Protein AF-A0A5C4T1J4-F1 (afdb_monomer)

Foldseek 3Di:
DVVVVVVVVVVVVVVVVVVVVVVVVPDPPPPPPPPDDQAAEFEEECPADLPFPRDPVHHHHAPQSLLADGEFQYEYEYEFDEHAAAAHERDYEYDPVGAYEYEYPAAQRYEDEYEPQQQAERYEQALYERYEYYRHEYEYPAAHQDQRREDEEAENYEHYEYERYEFEDYAHEDEEYFAYEAYEYEHYEFEHYNAEYYYYFNYEQYEYYNYEYEHHQEYEYYFQAYWNAEAELYEYEYEPAAHAEYYEAYAADDLVRHPDSQAFTYEQHEYAQYEHEYNAAASHQEYYEHELYELYEYEQAEYYRHQEDYEFAWYYDPPPPRTRGYYAYEYALYEHENHVEAPYYYPDDHPDYDYEHYEYENHPPDDDHPLYHYDDQCAVDSQQAGAGECPGPQHLSTDDDWGAIPVRHTDVNQAASVRDGQDHSGGRHRDSDHDFDFDAWQDKDQCVVAPPFKDWPDAAFGWDAPDVVHGIWTWRPPQALPGFKTKIFGGDLAAFWKKKKKKKAFAWFRDQQKWKWKWFSDDDPQFTWIWIDRQSQQKTFTWTGHRNDIGTFDIDGHHDDHGDMWMWMWGRAQQWTFIAISNHTDDIGGHHRRGGGGIMMMTHNGTMTMGIIIMTHGPRPPPSDDDDDDDDAAEEFEEECPADLPFPRHPVHHHHALLSCQDPFEWRYEYEYEFDEREDADANEHPYAYDPSTAYEYEYPAAARYEYEYEPDLAEHYEAEDAYLYEYYRYEYYYPDEHDDQRFEHAEQEYANENYHYERYEFERYAHEDEEAACYEAYEYYQYEFEHYNAEDEEAFQYEPYEHENYEFEHHAAEDYEQFQQYENYEYALYEYEYDPYAHNHAYYEQYDFDALVRHPHSDLAGFGHEQYEHELYEYEWDADPLATSGAEYYEYELYENYEYAQYEHEQHQEYYEYEFDDDPDPPDGYPHTRAQEQYYYALYEFENHSHYPHDYDYDDGHHNYYYAHYEYEHHPYYDDDDHPLYHDDDQCFPDVPVPRRAGDPPGPQALSTQDDQWRAGPVRDTDGPQAASVRDGCPHGHGRHRDHHPPD

Sequence (1049 aa):
MKEFRNRIFQAGCVLLFAFVVVMLASMTIADTREVYAAGNTYYVAPAGNDANPGTETAPWKTLKKAAATLQAGDTAIFEDGVYVSTQTRFTNNGAEHAPITIKARNKQKAKLLFSNLNTTSKIVLTNKQYISIFDFEITQEVSGTTSGDVFIDMSDCSHCIVSGNSIHGAGGKAVQALKGERIEVVGNEIYDFVNFGVVLANIDRPVIADNEIREVSAAILVPAGTRSAQISNNRIRAIDKLMRNGIILGGSYPPSVAYDTYGYQAYYAVAWNNTLVAEQPGLIDTAFAFIGSVDSAVYHNIVVDAKYGVSYSNGGGATTGWAPVPTSSTFANNIFSGCTGNAIHTVNPPIDSAHDYNLYYNCANAPVESNGIYGDPLLTDPYHDWYLREDSPAAGAGTALNVTGFYGETLDVDLDANGNVRTAPVHMGIYANTVPKVGEILFTEQFESGGGAWTVQTGTMGIVEETPGGNRVFTDPNASSSSGISRSYAGSMGWVSYRMDTRVKFVQSYNPSGWLSLYARYTDVNNYYLLEIRPEKGYIGLKKKVAGVVTPLEEKEWHPSIGEWTDVRLVINGTAIQVYLNGKLELAGSDGQLQNGGIAAALYQSDIQIDDISVAKIDAPAGAGEPDPGTVPGETYYVSPRGSDMNPGTEDKPWKTMAKAARLAQRGNTVIFEDGDYIEFSPAVFKQGGTADERIVFKARNKHKAVIQFRNLPSPKVILTGTPYITLQDFEMTQDQRGTNTSDIFIQVREGANHVHVIGNKIHNAFEEGVKGYLVSDYLVDGNLIYDMGHEGIDFVNVQSSTIRNNEIYDVGRVGLLAKGGSSDIEVYNNYVHNHNVNMAEGAIYMGGSTGHDSARDPSVNGYEAWNMVVYNNVVVAETRNGIPSINNGIGFVGSKDSAAYNNIVIGTRNGIFLYSPRSTLPQVGWDWDPDNLNPVFMNNIIMNTTDKAVIAAGTKQPVNLVHDYNLYYNNTSLPAGQELNGVYADPDFSDLAEGNWHLEAGSPAIGAGKAIPEFVLMDGQSIDISSDYDGNSRGNVWDMGIYKSGTH

Solvent-accessible surface area (backbone atoms only — not comparable to full-atom values): 49108 Å² total; per-residue (Å²): 110,74,71,60,54,52,54,54,52,54,52,50,51,52,53,52,51,52,52,50,52,52,52,59,74,64,57,76,78,74,82,72,71,80,78,74,70,85,41,55,78,32,25,30,25,68,87,35,38,70,88,41,93,15,40,85,94,40,16,18,34,47,71,56,53,50,35,60,62,52,46,48,27,16,35,39,38,27,43,66,44,67,36,86,37,67,74,29,56,53,69,57,47,27,39,101,91,22,38,26,36,41,31,30,69,46,78,43,42,17,30,41,36,34,60,96,51,38,60,36,53,35,40,34,37,61,72,31,30,19,40,36,45,33,16,27,21,39,38,40,82,59,58,21,84,32,82,44,14,23,45,35,31,29,36,42,20,30,48,31,38,41,29,48,24,38,37,38,43,37,19,8,29,46,36,37,33,35,46,32,33,42,39,35,44,34,45,26,41,36,35,48,21,64,37,29,33,38,37,42,26,15,23,40,45,28,38,42,28,49,25,41,35,33,44,26,25,26,38,37,36,31,15,25,37,12,26,26,32,41,36,31,39,29,42,37,42,15,70,86,45,67,13,57,32,39,41,32,43,6,34,65,54,69,56,95,53,26,76,46,75,83,51,43,14,12,32,23,29,38,38,30,28,28,38,38,34,17,78,40,77,34,24,20,42,22,36,32,33,39,15,3,17,32,57,23,36,42,32,20,22,35,37,25,13,17,16,16,43,33,33,30,29,55,10,44,49,97,86,73,87,49,59,33,56,19,27,56,33,36,38,32,14,26,33,39,33,44,19,70,36,26,33,58,36,69,82,35,76,50,82,42,70,50,66,41,24,32,34,40,18,70,33,41,72,57,81,92,38,94,54,41,41,82,47,69,53,49,44,72,33,77,87,47,21,69,44,31,22,59,83,15,74,39,51,46,48,23,67,92,70,88,49,61,32,74,85,69,46,79,51,77,74,44,40,24,61,86,69,44,74,54,54,88,62,22,34,34,23,31,43,58,59,62,41,64,42,74,58,60,76,74,45,75,46,59,52,77,84,62,67,84,71,55,46,76,76,38,72,60,56,40,78,45,61,79,40,95,94,53,62,36,28,40,28,38,88,71,50,29,71,82,42,65,62,19,25,32,36,33,77,54,56,78,41,55,40,32,34,39,38,31,37,38,28,42,67,46,68,53,39,69,86,14,30,44,34,47,30,41,31,27,71,55,101,29,33,27,36,32,43,39,37,23,59,77,66,27,28,38,32,37,29,38,26,55,90,64,48,77,45,80,60,36,74,50,81,42,69,72,63,72,73,39,80,42,43,40,34,41,41,34,51,75,39,39,38,36,34,23,52,58,49,42,81,73,42,61,35,76,54,73,88,69,66,36,11,14,37,32,44,34,35,27,17,22,40,43,38,36,36,54,37,36,30,26,32,37,54,62,66,94,80,72,71,83,89,74,100,63,93,75,77,37,59,74,33,24,30,25,63,86,38,37,77,87,41,91,18,41,81,95,39,15,17,32,48,65,38,57,46,34,55,65,52,48,55,20,18,34,38,36,26,41,71,42,67,31,82,34,74,62,52,22,45,38,78,60,40,23,39,96,93,26,38,25,35,39,30,27,71,44,76,53,37,19,32,41,34,38,39,95,55,62,45,54,39,32,42,38,52,45,62,25,20,34,34,46,30,17,29,21,40,38,44,82,65,61,38,92,49,87,45,13,26,42,38,39,31,29,59,54,26,24,44,31,35,42,33,44,28,35,36,38,47,33,25,20,25,46,35,38,38,32,47,27,35,40,40,38,41,34,47,26,41,33,34,47,19,51,27,23,32,33,42,28,32,22,29,32,56,26,37,41,27,48,27,39,32,32,29,22,28,29,29,38,32,36,31,12,16,28,11,27,39,32,43,36,30,47,28,39,34,38,22,80,87,29,56,15,70,51,25,39,40,28,43,11,51,88,55,44,52,91,55,22,68,43,64,52,98,80,30,35,20,10,36,41,33,41,38,30,32,27,38,34,42,22,42,66,57,95,88,42,40,16,23,33,23,28,44,32,40,20,7,17,27,62,24,38,39,34,20,24,37,28,35,25,14,27,20,23,35,34,38,32,16,52,72,55,95,50,90,92,58,65,48,99,62,69,25,58,27,33,43,38,36,40,31,14,26,33,35,28,45,11,70,49,24,37,45,45,81,40,68,85,50,76,66,40,73,65,42,68,40,23,31,35,41,26,78,38,66,28,72,51,90,68,81,43,92,56,41,43,79,50,66,55,45,48,69,34,68,89,82,69,37,73,46,55,37,96,84,25,70,32,63,65,50,16,69,70,59,57,58,49,73,36,94,89,64,52,72,44,82,57,38,52,30,65,86,65,47,75,40,73,85,58,17,33,36,22,33,44,58,72,91,76,126

Mean predicted aligned error: 18.18 Å

InterPro domains:
  IPR006626 Parallel beta-helix repeat [SM00710] (157-179)
  IPR006626 Parallel beta-helix repeat [SM00710] (180-202)
  IPR006626 Parallel beta-helix repeat [SM00710] (203-224)
  IPR006626 Parallel beta-helix repeat [SM00710] (226-251)
  IPR006626 Parallel beta-helix repeat [SM00710] (293-314)
  IPR006626 Parallel beta-helix repeat [SM00710] (326-348)
  IPR006626 Parallel beta-helix repeat [SM00710] (776-798)
  IPR006626 Parallel beta-helix repeat [SM00710] (799-821)
  IPR006626 Parallel beta-helix repeat [SM00710] (823-849)
  IPR006626 Parallel beta-helix repeat [SM00710] (866-895)
  IPR006626 Parallel beta-helix repeat [SM00710] (896-917)
  IPR006626 Parallel beta-helix repeat [SM00710] (933-955)
  IPR011050 Pectin lyase fold/virulence factor [SSF51126] (36-412)
  IPR011050 Pectin lyase fold/virulence factor [SSF51126] (630-1045)
  IPR012334 Pectin lyase fold [G3DSA:2.160.20.10] (28-416)
  IPR012334 Pectin lyase fold [G3DSA:2.160.20.10] (629-1046)
  IPR052052 Polysaccharide Lyase 9 [PTHR40088] (633-770)
  IPR053868 Pel9A-like, right handed beta-helix region [PF22842] (42-180)
  IPR053868 Pel9A-like, right handed beta-helix region [PF22842] (637-771)

Nearest PDB structures (foldseek):
  4b1m-assembly3_C  TM=8.504E-01  e=6.890E-09  Bacillus subtilis
  3zr5-assembly1_A  TM=6.793E-01  e=6.029E-09  Mus musculus
  3vv1-assembly1_B  TM=8.022E-01  e=4.035E-05  Caenorhabditis elegans
  8axs-assembly1_A  TM=6.792E-01  e=1.533E-04  Akkermansia muciniphila
  8jaz-assembly2_B  TM=4.774E-01  e=4.079E-04  Azotobacter chroococcum NCIMB 8003

pLDDT: mean 87.82, std 14.26, range [26.62, 98.81]

Radius of gyration: 35.23 Å; Cα contacts (8 Å, |Δi|>4): 3399; chains: 1; bounding box: 98×83×82 Å

Structure (mmCIF, N/CA/C/O backbone):
data_AF-A0A5C4T1J4-F1
#
_entry.id   AF-A0A5C4T1J4-F1
#
loop_
_atom_site.group_PDB
_atom_site.id
_atom_site.type_symbol
_atom_site.label_atom_id
_atom_site.label_alt_id
_atom_site.label_comp_id
_atom_site.label_asym_id
_atom_site.label_entity_id
_atom_site.label_seq_id
_atom_site.pdbx_PDB_ins_code
_atom_site.Cartn_x
_atom_site.Cartn_y
_atom_site.Cartn_z
_atom_site.occupancy
_atom_site.B_iso_or_equiv
_atom_site.auth_seq_id
_atom_site.auth_comp_id
_atom_site.auth_asym_id
_atom_site.auth_atom_id
_atom_site.pdbx_PDB_model_num
ATOM 1 N N . MET A 1 1 ? 35.969 -42.753 43.022 1.00 46.41 1 MET A N 1
ATOM 2 C CA . MET A 1 1 ? 36.178 -41.786 41.911 1.00 46.41 1 MET A CA 1
ATOM 3 C C . MET A 1 1 ? 34.881 -41.284 41.267 1.00 46.41 1 MET A C 1
ATOM 5 O O . MET A 1 1 ? 34.780 -40.081 41.071 1.00 46.41 1 MET A O 1
ATOM 9 N N . LYS A 1 2 ? 33.867 -42.125 40.989 1.00 37.28 2 LYS A N 1
ATOM 10 C CA . LYS A 1 2 ? 32.554 -41.654 40.481 1.00 37.28 2 LYS A CA 1
ATOM 11 C C . LYS A 1 2 ? 31.789 -40.770 41.485 1.00 37.28 2 LYS A C 1
ATOM 13 O O . LYS A 1 2 ? 31.273 -39.728 41.104 1.00 37.28 2 LYS A O 1
ATOM 18 N N . GLU A 1 3 ? 31.832 -41.099 42.776 1.00 42.47 3 GLU A N 1
ATOM 19 C CA . GLU A 1 3 ? 31.202 -40.274 43.827 1.00 42.47 3 GLU A CA 1
ATOM 20 C C . GLU A 1 3 ? 31.925 -38.944 44.098 1.00 42.47 3 GLU A C 1
ATOM 22 O O . GLU A 1 3 ? 31.298 -37.974 44.513 1.00 42.47 3 GLU A O 1
ATOM 27 N N . PHE A 1 4 ? 33.225 -38.855 43.794 1.00 42.31 4 PHE A N 1
ATOM 28 C CA . PHE A 1 4 ? 33.992 -37.611 43.931 1.00 42.31 4 PHE A CA 1
ATOM 29 C C . PHE A 1 4 ? 33.695 -36.631 42.778 1.00 42.31 4 PHE A C 1
ATOM 31 O O . PHE A 1 4 ? 33.641 -35.426 43.000 1.00 42.31 4 PHE A O 1
ATOM 38 N N . ARG A 1 5 ? 33.398 -37.135 41.563 1.00 44.34 5 ARG A N 1
ATOM 39 C CA . ARG A 1 5 ? 32.949 -36.306 40.422 1.00 44.34 5 ARG A CA 1
ATOM 40 C C . ARG A 1 5 ? 31.536 -35.744 40.613 1.00 44.34 5 ARG A C 1
ATOM 42 O O . ARG A 1 5 ? 31.318 -34.587 40.275 1.00 44.34 5 ARG A O 1
ATOM 49 N N . ASN A 1 6 ? 30.610 -36.502 41.205 1.00 44.56 6 ASN A N 1
ATOM 50 C CA . ASN A 1 6 ? 29.236 -36.020 41.414 1.00 44.56 6 ASN A CA 1
ATOM 51 C C . ASN A 1 6 ? 29.133 -34.934 42.496 1.00 44.56 6 ASN A C 1
ATOM 53 O O . ASN A 1 6 ? 28.324 -34.019 42.360 1.00 44.56 6 ASN A O 1
ATOM 57 N N . ARG A 1 7 ? 29.991 -34.971 43.525 1.00 45.50 7 ARG A N 1
ATOM 58 C CA . ARG A 1 7 ? 30.019 -33.928 44.567 1.00 45.50 7 ARG A CA 1
ATOM 59 C C . ARG A 1 7 ? 30.607 -32.598 44.081 1.00 45.50 7 ARG A C 1
ATOM 61 O O . ARG A 1 7 ? 30.138 -31.552 44.512 1.00 45.50 7 ARG A O 1
ATOM 68 N N . ILE A 1 8 ? 31.564 -32.622 43.149 1.00 50.56 8 ILE A N 1
ATOM 69 C CA . ILE A 1 8 ? 32.114 -31.401 42.526 1.00 50.56 8 ILE A CA 1
ATOM 70 C C . ILE A 1 8 ? 31.100 -30.776 41.552 1.00 50.56 8 ILE A C 1
ATOM 72 O O . ILE A 1 8 ? 30.974 -29.556 41.506 1.00 50.56 8 ILE A O 1
ATOM 76 N N . PHE A 1 9 ? 30.319 -31.593 40.836 1.00 46.03 9 PHE A N 1
ATOM 77 C CA . PHE A 1 9 ? 29.289 -31.097 39.915 1.00 46.03 9 PHE A CA 1
ATOM 78 C C . PHE A 1 9 ? 28.086 -30.481 40.655 1.00 46.03 9 PHE A C 1
ATOM 80 O O . PHE A 1 9 ? 27.620 -29.411 40.280 1.00 46.03 9 PHE A O 1
ATOM 87 N N . GLN A 1 10 ? 27.639 -31.081 41.767 1.00 44.41 10 GLN A N 1
ATOM 88 C CA . GLN A 1 10 ? 26.573 -30.503 42.599 1.00 44.41 10 GLN A CA 1
ATOM 89 C C . GLN A 1 10 ? 27.017 -29.239 43.354 1.00 44.41 10 GLN A C 1
ATOM 91 O O . GLN A 1 10 ? 26.234 -28.298 43.456 1.00 44.41 10 GLN A O 1
ATOM 96 N N . ALA A 1 11 ? 28.269 -29.164 43.821 1.00 44.69 11 ALA A N 1
ATOM 97 C CA . ALA A 1 11 ? 28.799 -27.940 44.430 1.00 44.69 11 ALA A CA 1
ATOM 98 C C . ALA A 1 11 ? 28.943 -26.797 43.405 1.00 44.69 11 ALA A C 1
ATOM 100 O O . ALA A 1 11 ? 28.636 -25.653 43.728 1.00 44.69 11 ALA A O 1
ATOM 101 N N . GLY A 1 12 ? 29.332 -27.110 42.161 1.00 42.75 12 GLY A N 1
ATOM 102 C CA . GLY A 1 12 ? 29.400 -26.145 41.059 1.00 42.75 12 GLY A CA 1
ATOM 103 C C . GLY A 1 12 ? 28.031 -25.600 40.651 1.00 42.75 12 GLY A C 1
ATOM 104 O O . GLY A 1 12 ? 27.890 -24.395 40.484 1.00 42.75 12 GLY A O 1
ATOM 105 N N . CYS A 1 13 ? 27.003 -26.450 40.571 1.00 43.28 13 CYS A N 1
ATOM 106 C CA . CYS A 1 13 ? 25.644 -26.012 40.242 1.00 43.28 13 CYS A CA 1
ATOM 107 C C . CYS A 1 13 ? 24.999 -25.174 41.356 1.00 43.28 13 CYS A C 1
ATOM 109 O O . CYS A 1 13 ? 24.304 -24.215 41.048 1.00 43.28 13 CYS A O 1
ATOM 111 N N . VAL A 1 14 ? 25.255 -25.473 42.636 1.00 49.84 14 VAL A N 1
ATOM 112 C CA . VAL A 1 14 ? 24.719 -24.677 43.759 1.00 49.84 14 VAL A CA 1
ATOM 113 C C . VAL A 1 14 ? 25.431 -23.323 43.884 1.00 49.84 14 VAL A C 1
ATOM 115 O O . VAL A 1 14 ? 24.779 -22.321 44.165 1.00 49.84 14 VAL A O 1
ATOM 118 N N . LEU A 1 15 ? 26.738 -23.255 43.598 1.00 45.19 15 LEU A N 1
ATOM 119 C CA . LEU A 1 15 ? 27.474 -21.987 43.525 1.00 45.19 15 LEU A CA 1
ATOM 120 C C . LEU A 1 15 ? 27.062 -21.142 42.312 1.00 45.19 15 LEU A C 1
ATOM 122 O O . LEU A 1 15 ? 26.928 -19.933 42.460 1.00 45.19 15 LEU A O 1
ATOM 126 N N . LEU A 1 16 ? 26.785 -21.756 41.155 1.00 45.22 16 LEU A N 1
ATOM 127 C CA . LEU A 1 16 ? 26.272 -21.049 39.974 1.00 45.22 16 LEU A CA 1
ATOM 128 C C . LEU A 1 16 ? 24.839 -20.535 40.201 1.00 45.22 16 LEU A C 1
ATOM 130 O O . LEU A 1 16 ? 24.523 -19.413 39.825 1.00 45.22 16 LEU A O 1
ATOM 134 N N . PHE A 1 17 ? 23.990 -21.316 40.878 1.00 50.56 17 PHE A N 1
ATOM 135 C CA . PHE A 1 17 ? 22.615 -20.922 41.199 1.00 50.56 17 PHE A CA 1
ATOM 136 C C . PHE A 1 17 ? 22.572 -19.802 42.249 1.00 50.56 17 PHE A C 1
ATOM 138 O O . PHE A 1 17 ? 21.807 -18.856 42.104 1.00 50.56 17 PHE A O 1
ATOM 145 N N . ALA A 1 18 ? 23.448 -19.834 43.259 1.00 49.47 18 ALA A N 1
ATOM 146 C CA . ALA A 1 18 ? 23.576 -18.744 44.227 1.00 49.47 18 ALA A CA 1
ATOM 147 C C . ALA A 1 18 ? 24.150 -17.457 43.597 1.00 49.47 18 ALA A C 1
ATOM 149 O O . ALA A 1 18 ? 23.715 -16.365 43.952 1.00 49.47 18 ALA A O 1
ATOM 150 N N . PHE A 1 19 ? 25.071 -17.564 42.629 1.00 46.47 19 PHE A N 1
ATOM 151 C CA . PHE A 1 19 ? 25.608 -16.404 41.902 1.00 46.47 19 PHE A CA 1
ATOM 152 C C . PHE A 1 19 ? 24.562 -15.760 40.977 1.00 46.47 19 PHE A C 1
ATOM 154 O O . PHE A 1 19 ? 24.482 -14.537 40.894 1.00 46.47 19 PHE A O 1
ATOM 161 N N . VAL A 1 20 ? 23.711 -16.573 40.339 1.00 52.56 20 VAL A N 1
ATOM 162 C CA . VAL A 1 20 ? 22.601 -16.101 39.494 1.00 52.56 20 VAL A CA 1
ATOM 163 C C . VAL A 1 20 ? 21.473 -15.496 40.338 1.00 52.56 20 VAL A C 1
ATOM 165 O O . VAL A 1 20 ? 20.943 -14.453 39.972 1.00 52.56 20 VAL A O 1
ATOM 168 N N . VAL A 1 21 ? 21.158 -16.061 41.509 1.00 54.56 21 VAL A N 1
ATOM 169 C CA . VAL A 1 21 ? 20.159 -15.495 42.439 1.00 54.56 21 VAL A CA 1
ATOM 170 C C . VAL A 1 21 ? 20.636 -14.175 43.061 1.00 54.56 21 VAL A C 1
ATOM 172 O O . VAL A 1 21 ? 19.825 -13.275 43.252 1.00 54.56 21 VAL A O 1
ATOM 175 N N . VAL A 1 22 ? 21.939 -13.998 43.307 1.00 51.09 22 VAL A N 1
ATOM 176 C CA . VAL A 1 22 ? 22.495 -12.707 43.762 1.00 51.09 22 VAL A CA 1
ATOM 177 C C . VAL A 1 22 ? 22.567 -11.680 42.620 1.00 51.09 22 VAL A C 1
ATOM 179 O O . VAL A 1 22 ? 22.315 -10.502 42.866 1.00 51.09 22 VAL A O 1
ATOM 182 N N . MET A 1 23 ? 22.817 -12.094 41.368 1.00 46.47 23 MET A N 1
ATOM 183 C CA . MET A 1 23 ? 22.711 -11.202 40.196 1.00 46.47 23 MET A CA 1
ATOM 184 C C . MET A 1 23 ? 21.266 -10.762 39.912 1.00 46.47 23 MET A C 1
ATOM 186 O O . MET A 1 23 ? 21.039 -9.588 39.633 1.00 46.47 23 MET A O 1
ATOM 190 N N . LEU A 1 24 ? 20.287 -11.660 40.056 1.00 48.81 24 LEU A N 1
ATOM 191 C CA . LEU A 1 24 ? 18.861 -11.349 39.898 1.00 48.81 24 LEU A CA 1
ATOM 192 C C . LEU A 1 24 ? 18.307 -10.513 41.063 1.00 48.81 24 LEU A C 1
ATOM 194 O O . LEU A 1 24 ? 17.466 -9.652 40.840 1.00 48.81 24 LEU A O 1
ATOM 198 N N . ALA A 1 25 ? 18.812 -10.695 42.288 1.00 42.75 25 ALA A N 1
ATOM 199 C CA . ALA A 1 25 ? 18.425 -9.875 43.442 1.00 42.75 25 ALA A CA 1
ATOM 200 C C . ALA A 1 25 ? 19.099 -8.484 43.476 1.00 42.75 25 ALA A C 1
ATOM 202 O O . ALA A 1 25 ? 18.710 -7.643 44.284 1.00 42.75 25 ALA A O 1
ATOM 203 N N . SER A 1 26 ? 20.090 -8.238 42.607 1.00 39.56 26 SER A N 1
ATOM 204 C CA . SER A 1 26 ? 20.778 -6.940 42.462 1.00 39.56 26 SER A CA 1
ATOM 205 C C . SER A 1 26 ? 20.338 -6.153 41.221 1.00 39.56 26 SER A C 1
ATOM 207 O O . SER A 1 26 ? 20.743 -5.004 41.055 1.00 39.56 26 SER A O 1
ATOM 209 N N . MET A 1 27 ? 19.509 -6.738 40.349 1.00 40.12 27 MET A N 1
ATOM 210 C CA . MET A 1 27 ? 18.860 -6.017 39.256 1.00 40.12 27 MET A CA 1
ATOM 211 C C . MET A 1 27 ? 17.624 -5.299 39.790 1.00 40.12 27 MET A C 1
ATOM 213 O O . MET A 1 27 ? 16.493 -5.767 39.685 1.00 40.12 27 MET A O 1
ATOM 217 N N . THR A 1 28 ? 17.838 -4.109 40.338 1.00 35.44 28 THR A N 1
ATOM 218 C CA . THR A 1 28 ? 16.813 -3.074 40.256 1.00 35.44 28 THR A CA 1
ATOM 219 C C . THR A 1 28 ? 16.582 -2.800 38.772 1.00 35.44 28 THR A C 1
ATOM 221 O O . THR A 1 28 ? 17.376 -2.096 38.147 1.00 35.44 28 THR A O 1
ATOM 224 N N . ILE A 1 29 ? 15.523 -3.366 38.190 1.00 44.91 29 ILE A N 1
ATOM 225 C CA . ILE A 1 29 ? 14.938 -2.806 36.972 1.00 44.91 29 ILE A CA 1
ATOM 226 C C . ILE A 1 29 ? 14.317 -1.486 37.420 1.00 44.91 29 ILE A C 1
ATOM 228 O O . ILE A 1 29 ? 13.171 -1.420 37.855 1.00 44.91 29 ILE A O 1
ATOM 232 N N . ALA A 1 30 ? 15.131 -0.436 37.409 1.00 35.91 30 ALA A N 1
ATOM 233 C CA . ALA A 1 30 ? 14.599 0.893 37.239 1.00 35.91 30 ALA A CA 1
ATOM 234 C C . ALA A 1 30 ? 14.061 0.914 35.806 1.00 35.91 30 ALA A C 1
ATOM 236 O O . ALA A 1 30 ? 14.820 1.095 34.859 1.00 35.91 30 ALA A O 1
ATOM 237 N N . ASP A 1 31 ? 12.767 0.642 35.647 1.00 40.81 31 ASP A N 1
ATOM 238 C CA . ASP A 1 31 ? 12.038 0.987 34.431 1.00 40.81 31 ASP A CA 1
ATOM 239 C C . ASP A 1 31 ? 11.911 2.514 34.418 1.00 40.81 31 ASP A C 1
ATOM 241 O O . ASP A 1 31 ? 10.879 3.097 34.744 1.00 40.81 31 ASP A O 1
ATOM 245 N N . THR A 1 32 ? 13.027 3.196 34.160 1.00 36.00 32 THR A N 1
ATOM 246 C CA . THR A 1 32 ? 12.995 4.597 33.771 1.00 36.00 32 THR A CA 1
ATOM 247 C C . THR A 1 32 ? 12.591 4.613 32.309 1.00 36.00 32 THR A C 1
ATOM 249 O O . THR A 1 32 ? 13.433 4.762 31.426 1.00 36.00 32 THR A O 1
ATOM 252 N N . ARG A 1 33 ? 11.291 4.469 32.039 1.00 40.56 33 ARG A N 1
ATOM 253 C CA . ARG A 1 33 ? 10.738 5.125 30.858 1.00 40.56 33 ARG A CA 1
ATOM 254 C C . ARG A 1 33 ? 11.049 6.606 31.042 1.00 40.56 33 ARG A C 1
ATOM 256 O O . ARG A 1 33 ? 10.516 7.228 31.962 1.00 40.56 33 ARG A O 1
ATOM 263 N N . GLU A 1 34 ? 11.962 7.155 30.245 1.00 41.97 34 GLU A N 1
ATOM 264 C CA . GLU A 1 34 ? 12.088 8.605 30.150 1.00 41.97 34 GLU A CA 1
ATOM 265 C C . GLU A 1 34 ? 10.748 9.121 29.619 1.00 41.97 34 GLU A C 1
ATOM 267 O O . GLU A 1 34 ? 10.417 8.986 28.444 1.00 41.97 34 GLU A O 1
ATOM 272 N N . VAL A 1 35 ? 9.914 9.632 30.525 1.00 41.94 35 VAL A N 1
ATOM 273 C CA . VAL A 1 35 ? 8.704 10.363 30.165 1.00 41.94 35 VAL A CA 1
ATOM 274 C C . VAL A 1 35 ? 9.181 11.699 29.609 1.00 41.94 35 VAL A C 1
ATOM 276 O O . VAL A 1 35 ? 9.443 12.634 30.367 1.00 41.94 35 VAL A O 1
ATOM 279 N N . TYR A 1 36 ? 9.353 11.786 28.291 1.00 51.81 36 TYR A N 1
ATOM 280 C CA . TYR A 1 36 ? 9.548 13.072 27.633 1.00 51.81 36 TYR A CA 1
ATOM 281 C C . TYR A 1 36 ? 8.250 13.873 27.779 1.00 51.81 36 TYR A C 1
ATOM 283 O O . TYR A 1 36 ? 7.168 13.398 27.429 1.00 51.81 36 TYR A O 1
ATOM 291 N N . ALA A 1 37 ? 8.333 15.074 28.350 1.00 52.00 37 ALA A N 1
ATOM 292 C CA . ALA A 1 37 ? 7.197 15.988 28.370 1.00 52.00 37 ALA A CA 1
ATOM 293 C C . ALA A 1 37 ? 6.787 16.319 26.923 1.00 52.00 37 ALA A C 1
ATOM 295 O O . ALA A 1 37 ? 7.657 16.524 26.078 1.00 52.00 37 ALA A O 1
ATOM 296 N N . ALA A 1 38 ? 5.483 16.386 26.638 1.00 61.38 38 ALA A N 1
ATOM 297 C CA . ALA A 1 38 ? 4.999 16.853 25.340 1.00 61.38 38 ALA A CA 1
ATOM 298 C C . ALA A 1 38 ? 5.530 18.276 25.084 1.00 61.38 38 ALA A C 1
ATOM 300 O O . ALA A 1 38 ? 5.334 19.165 25.916 1.00 61.38 38 ALA A O 1
ATOM 301 N N . GLY A 1 39 ? 6.237 18.473 23.969 1.00 78.94 39 GLY A N 1
ATOM 302 C CA . GLY A 1 39 ? 6.786 19.776 23.606 1.00 78.94 39 GLY A CA 1
ATOM 303 C C . GLY A 1 39 ? 5.700 20.799 23.275 1.00 78.94 39 GLY A C 1
ATOM 304 O O . GLY A 1 39 ? 4.567 20.456 22.932 1.00 78.94 39 GLY A O 1
ATOM 305 N N . ASN A 1 40 ? 6.034 22.079 23.393 1.00 93.06 40 ASN A N 1
ATOM 306 C CA . ASN A 1 40 ? 5.102 23.172 23.145 1.00 93.06 40 ASN A CA 1
ATOM 307 C C . ASN A 1 40 ? 5.018 23.502 21.652 1.00 93.06 40 ASN A C 1
ATOM 309 O O . ASN A 1 40 ? 6.001 23.420 20.917 1.00 93.06 40 ASN A O 1
ATOM 313 N N . THR A 1 41 ? 3.844 23.958 21.211 1.00 96.31 41 THR A N 1
ATOM 314 C CA . THR A 1 41 ? 3.671 24.542 19.875 1.00 96.31 41 THR A CA 1
ATOM 315 C C . THR A 1 41 ? 3.667 26.063 19.963 1.00 96.31 41 THR A C 1
ATOM 317 O O . THR A 1 41 ? 2.875 26.648 20.704 1.00 96.31 41 THR A O 1
ATOM 320 N N . TYR A 1 42 ? 4.530 26.696 19.174 1.00 98.25 42 TYR A N 1
ATOM 321 C CA . TYR A 1 42 ? 4.650 28.140 19.038 1.00 98.25 42 TYR A CA 1
ATOM 322 C C . TYR A 1 42 ? 4.295 28.593 17.626 1.00 98.25 42 TYR A C 1
ATOM 324 O O . TYR A 1 42 ? 4.490 27.863 16.657 1.00 98.25 42 TYR A O 1
ATOM 332 N N . TYR A 1 43 ? 3.829 29.831 17.507 1.00 97.75 43 TYR A N 1
ATOM 333 C CA . TYR A 1 43 ? 3.449 30.445 16.241 1.00 97.75 43 TYR A CA 1
ATOM 334 C C . TYR A 1 43 ? 4.345 31.637 15.939 1.00 97.75 43 TYR A C 1
ATOM 336 O O . TYR A 1 43 ? 4.648 32.455 16.816 1.00 97.75 43 TYR A O 1
ATOM 344 N N . VAL A 1 44 ? 4.759 31.741 14.682 1.00 98.50 44 VAL A N 1
ATOM 345 C CA . VAL A 1 44 ? 5.558 32.840 14.152 1.00 98.50 44 VAL A CA 1
ATOM 346 C C . VAL A 1 44 ? 4.808 33.426 12.965 1.00 98.50 44 VAL A C 1
ATOM 348 O O . VAL A 1 44 ? 4.429 32.710 12.055 1.00 98.50 44 VAL A O 1
ATOM 351 N N . ALA A 1 45 ? 4.623 34.740 12.962 1.00 97.81 45 ALA A N 1
ATOM 352 C CA . ALA A 1 45 ? 4.197 35.503 11.795 1.00 97.81 45 ALA A CA 1
ATOM 353 C C . ALA A 1 45 ? 4.718 36.906 11.416 1.00 97.81 45 ALA A C 1
ATOM 355 O O . ALA A 1 45 ? 5.234 37.628 12.285 1.00 97.81 45 ALA A O 1
ATOM 356 N N . PRO A 1 46 ? 4.593 37.362 10.156 1.00 96.88 46 PRO A N 1
ATOM 357 C CA . PRO A 1 46 ? 5.273 38.584 9.710 1.00 96.88 46 PRO A CA 1
ATOM 358 C C . PRO A 1 46 ? 4.839 39.840 10.490 1.00 96.88 46 PRO A C 1
ATOM 360 O O . PRO A 1 46 ? 5.642 40.745 10.740 1.00 96.88 46 PRO A O 1
ATOM 363 N N . ALA A 1 47 ? 3.573 39.866 10.927 1.00 94.69 47 ALA A N 1
ATOM 364 C CA . ALA A 1 47 ? 2.984 40.914 11.764 1.00 94.69 47 ALA A CA 1
ATOM 365 C C . ALA A 1 47 ? 3.144 40.682 13.284 1.00 94.69 47 ALA A C 1
ATOM 367 O O . ALA A 1 47 ? 2.679 41.499 14.079 1.00 94.69 47 ALA A O 1
ATOM 368 N N . GLY A 1 48 ? 3.782 39.583 13.698 1.00 96.50 48 GLY A N 1
ATOM 369 C CA . GLY A 1 48 ? 4.010 39.226 15.097 1.00 96.50 48 GLY A CA 1
ATOM 370 C C . GLY A 1 48 ? 5.013 40.137 15.812 1.00 96.50 48 GLY A C 1
ATOM 371 O O . GLY A 1 48 ? 5.537 41.110 15.259 1.00 96.50 48 GLY A O 1
ATOM 372 N N . ASN A 1 49 ? 5.317 39.806 17.070 1.00 97.81 49 ASN A N 1
ATOM 373 C CA . ASN A 1 49 ? 6.299 40.518 17.893 1.00 97.81 49 ASN A CA 1
ATOM 374 C C . ASN A 1 49 ? 7.099 39.523 18.748 1.00 97.81 49 ASN A C 1
ATOM 376 O O . ASN A 1 49 ? 6.520 38.705 19.450 1.00 97.81 49 ASN A O 1
ATOM 380 N N . ASP A 1 50 ? 8.431 39.600 18.743 1.00 98.12 50 ASP A N 1
ATOM 381 C CA . ASP A 1 50 ? 9.296 38.677 19.505 1.00 98.12 50 ASP A CA 1
ATOM 382 C C . ASP A 1 50 ? 9.209 38.844 21.035 1.00 98.12 50 ASP A C 1
ATOM 384 O O . ASP A 1 50 ? 9.745 38.017 21.778 1.00 98.12 50 ASP A O 1
ATOM 388 N N . ALA A 1 51 ? 8.530 39.896 21.509 1.00 97.69 51 ALA A N 1
ATOM 389 C CA . ALA A 1 51 ? 8.145 40.063 22.909 1.00 97.69 51 ALA A CA 1
ATOM 390 C C . ALA A 1 51 ? 6.885 39.263 23.298 1.00 97.69 51 ALA A C 1
ATOM 392 O O . ALA A 1 51 ? 6.587 39.141 24.486 1.00 97.69 51 ALA A O 1
ATOM 393 N N . ASN A 1 52 ? 6.142 38.730 22.324 1.00 97.94 52 ASN A N 1
ATOM 394 C CA . ASN A 1 52 ? 4.945 37.933 22.569 1.00 97.94 52 ASN A CA 1
ATOM 395 C C . ASN A 1 52 ? 5.286 36.546 23.151 1.00 97.94 52 ASN A C 1
ATOM 397 O O . ASN A 1 52 ? 6.416 36.070 23.007 1.00 97.94 52 ASN A O 1
ATOM 401 N N . PRO A 1 53 ? 4.310 35.848 23.763 1.00 96.50 53 PRO A N 1
ATOM 402 C CA . PRO A 1 53 ? 4.514 34.484 24.253 1.00 96.50 53 PRO A CA 1
ATOM 403 C C . PRO A 1 53 ? 4.669 33.432 23.141 1.00 96.50 53 PRO A C 1
ATOM 405 O O . PRO A 1 53 ? 5.096 32.325 23.444 1.00 96.50 53 PRO A O 1
ATOM 408 N N . GLY A 1 54 ? 4.356 33.756 21.878 1.00 95.81 54 GLY A N 1
ATOM 409 C CA . GLY A 1 54 ? 4.426 32.806 20.761 1.00 95.81 54 GLY A CA 1
ATOM 410 C C . GLY A 1 54 ? 3.178 31.932 20.635 1.00 95.81 54 GLY A C 1
ATOM 411 O O . GLY A 1 54 ? 3.255 30.835 20.102 1.00 95.81 54 GLY A O 1
ATOM 412 N N . THR A 1 55 ? 2.034 32.397 21.140 1.00 96.56 55 THR A N 1
ATOM 413 C CA . THR A 1 55 ? 0.734 31.730 20.948 1.00 96.56 55 THR A CA 1
ATOM 414 C C . THR A 1 55 ? 0.140 32.115 19.594 1.00 96.56 55 THR A C 1
ATOM 416 O O . THR A 1 55 ? 0.566 33.098 18.997 1.00 96.56 55 THR A O 1
ATOM 419 N N . GLU A 1 56 ? -0.875 31.397 19.115 1.00 90.88 56 GLU A N 1
ATOM 420 C CA . GLU A 1 56 ? -1.487 31.683 17.807 1.00 90.88 56 GLU A CA 1
ATOM 421 C C . GLU A 1 56 ? -2.057 33.110 17.707 1.00 90.88 56 GLU A C 1
ATOM 423 O O . GLU A 1 56 ? -1.892 33.785 16.695 1.00 90.88 56 GLU A O 1
ATOM 428 N N . THR A 1 57 ? -2.663 33.623 18.784 1.00 94.38 57 THR A N 1
ATOM 429 C CA . THR A 1 57 ? -3.216 34.991 18.825 1.00 94.38 57 THR A CA 1
ATOM 430 C C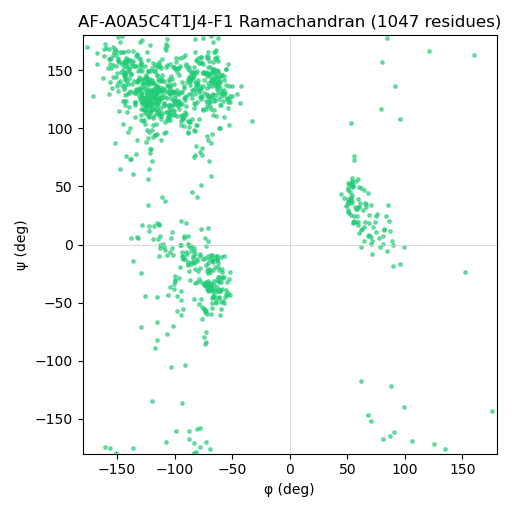 . THR A 1 57 ? -2.172 36.066 19.139 1.00 94.38 57 THR A C 1
ATOM 432 O O . THR A 1 57 ? -2.423 37.252 18.925 1.00 94.38 57 THR A O 1
ATOM 435 N N . ALA A 1 58 ? -0.998 35.673 19.639 1.00 94.94 58 ALA A N 1
ATOM 436 C CA . ALA A 1 58 ? 0.135 36.552 19.900 1.00 94.94 58 ALA A CA 1
ATOM 437 C C . ALA A 1 58 ? 1.440 35.861 19.452 1.00 94.94 58 ALA A C 1
ATOM 439 O O . ALA A 1 58 ? 2.222 35.402 20.299 1.00 94.94 58 ALA A O 1
ATOM 440 N N . PRO A 1 59 ? 1.677 35.769 18.129 1.00 98.19 59 PRO A N 1
ATOM 441 C CA . PRO A 1 59 ? 2.805 35.030 17.578 1.00 98.19 59 PRO A CA 1
ATOM 442 C C . PRO A 1 59 ? 4.112 35.815 17.713 1.00 98.19 59 PRO A C 1
ATOM 444 O O . PRO A 1 59 ? 4.122 37.053 17.799 1.00 98.19 59 PRO A O 1
ATOM 447 N N . TRP A 1 60 ? 5.233 35.096 17.699 1.00 98.75 60 TRP A N 1
ATOM 448 C CA . TRP A 1 60 ? 6.556 35.691 17.503 1.00 98.75 60 TRP A CA 1
ATOM 449 C C . TRP A 1 60 ? 6.688 36.276 16.096 1.00 98.75 60 TRP A C 1
ATOM 451 O O . TRP A 1 60 ? 5.870 36.011 15.215 1.00 98.75 60 TRP A O 1
ATOM 461 N N . LYS A 1 61 ? 7.720 37.093 15.877 1.00 98.00 61 LYS A N 1
ATOM 462 C CA . LYS A 1 61 ? 7.974 37.731 14.583 1.00 98.00 61 LYS A CA 1
ATOM 463 C C . LYS A 1 61 ? 9.056 37.028 13.775 1.00 98.00 61 LYS A C 1
ATOM 465 O O . LYS A 1 61 ? 8.969 36.997 12.552 1.00 98.00 61 LYS A O 1
ATOM 470 N N . THR A 1 62 ? 10.114 36.541 14.424 1.00 97.81 62 THR A N 1
ATOM 471 C CA . THR A 1 62 ? 11.346 36.170 13.718 1.00 97.81 62 THR A CA 1
ATOM 472 C C . THR A 1 62 ? 11.759 34.716 13.898 1.00 97.81 62 THR A C 1
ATOM 474 O O . THR A 1 62 ? 11.621 34.120 14.967 1.00 97.81 62 THR A O 1
ATOM 477 N N . LEU A 1 63 ? 12.410 34.184 12.859 1.00 97.81 63 LEU A N 1
ATOM 478 C CA . LEU A 1 63 ? 13.125 32.909 12.910 1.00 97.81 63 LEU A CA 1
ATOM 479 C C . LEU A 1 63 ? 14.173 32.877 14.032 1.00 97.81 63 LEU A C 1
ATOM 481 O O . LEU A 1 63 ? 14.308 31.883 14.744 1.00 97.81 63 LEU A O 1
ATOM 485 N N . LYS A 1 64 ? 14.874 33.995 14.244 1.00 97.31 64 LYS A N 1
ATOM 486 C CA . LYS A 1 64 ? 15.878 34.134 15.302 1.00 97.31 64 LYS A CA 1
ATOM 487 C C . LYS A 1 64 ? 15.283 33.928 16.695 1.00 97.31 64 LYS A C 1
ATOM 489 O O . LYS A 1 64 ? 15.931 33.313 17.540 1.00 97.31 64 LYS A O 1
ATOM 494 N N . LYS A 1 65 ? 14.070 34.430 16.946 1.00 97.94 65 LYS A N 1
ATOM 495 C CA . LYS A 1 65 ? 13.375 34.233 18.221 1.00 97.94 65 LYS A CA 1
ATOM 496 C C . LYS A 1 65 ? 13.036 32.762 18.446 1.00 97.94 65 LYS A C 1
ATOM 498 O O . LYS A 1 65 ? 13.319 32.260 19.533 1.00 97.94 65 LYS A O 1
ATOM 503 N N . ALA A 1 66 ? 12.510 32.078 17.430 1.00 97.75 66 ALA A N 1
ATOM 504 C CA . ALA A 1 66 ? 12.210 30.649 17.504 1.00 97.75 66 ALA A CA 1
ATOM 505 C C . ALA A 1 66 ? 13.479 29.825 17.792 1.00 97.75 66 ALA A C 1
ATOM 507 O O . ALA A 1 66 ? 13.565 29.168 18.827 1.00 97.75 66 ALA A O 1
ATOM 508 N N . ALA A 1 67 ? 14.518 29.967 16.965 1.00 98.00 67 ALA A N 1
ATOM 509 C CA . ALA A 1 67 ? 15.780 29.230 17.098 1.00 98.00 67 ALA A CA 1
ATOM 510 C C . ALA A 1 67 ? 16.499 29.443 18.447 1.00 98.00 67 ALA A C 1
ATOM 512 O O . ALA A 1 67 ? 17.232 28.569 18.916 1.00 98.00 67 ALA A O 1
ATOM 513 N N . ALA A 1 68 ? 16.296 30.604 19.079 1.00 98.06 68 ALA A N 1
ATOM 514 C CA . ALA A 1 68 ? 16.857 30.912 20.389 1.00 98.06 68 ALA A CA 1
ATOM 515 C C . ALA A 1 68 ? 16.043 30.353 21.570 1.00 98.06 68 ALA A C 1
ATOM 517 O O . ALA A 1 68 ? 16.589 30.255 22.669 1.00 98.06 68 ALA A O 1
ATOM 518 N N . THR A 1 69 ? 14.759 30.039 21.365 1.00 97.88 69 THR A N 1
ATOM 519 C CA . THR A 1 69 ? 13.807 29.728 22.446 1.00 97.88 69 THR A CA 1
ATOM 520 C C . THR A 1 69 ? 13.487 28.237 22.537 1.00 97.88 69 THR A C 1
ATOM 522 O O . THR A 1 69 ? 13.467 27.706 23.647 1.00 97.88 69 THR A O 1
ATOM 525 N N . LEU A 1 70 ? 13.266 27.580 21.391 1.00 98.00 70 LEU A N 1
ATOM 526 C CA . LEU A 1 70 ? 12.771 26.200 21.314 1.00 98.00 70 LEU A CA 1
ATOM 527 C C . LEU A 1 70 ? 13.646 25.219 22.108 1.00 98.00 70 LEU A C 1
ATOM 529 O O . LEU A 1 70 ? 14.878 25.290 22.054 1.00 98.00 70 LEU A O 1
ATOM 533 N N . GLN A 1 71 ? 12.996 24.318 22.836 1.00 96.75 71 GLN A N 1
ATOM 534 C CA . GLN A 1 71 ? 13.565 23.193 23.576 1.00 96.75 71 GLN A CA 1
ATOM 535 C C . GLN A 1 71 ? 13.223 21.869 22.883 1.00 96.75 71 GLN A C 1
ATOM 537 O O . GLN A 1 71 ? 12.387 21.833 21.984 1.00 96.75 71 GLN A O 1
ATOM 542 N N . ALA A 1 72 ? 13.855 20.773 23.309 1.00 94.44 72 ALA A N 1
ATOM 543 C CA . ALA A 1 72 ? 13.540 19.438 22.806 1.00 94.44 72 ALA A CA 1
ATOM 544 C C . ALA A 1 72 ? 12.025 19.155 22.847 1.00 94.44 72 ALA A C 1
ATOM 546 O O . ALA A 1 72 ? 11.380 19.346 23.877 1.00 94.44 72 ALA A O 1
ATOM 547 N N . GLY A 1 73 ? 11.478 18.721 21.711 1.00 90.81 73 GLY A N 1
ATOM 548 C CA . GLY A 1 73 ? 10.059 18.444 21.487 1.00 90.81 73 GLY A CA 1
ATOM 549 C C . GLY A 1 73 ? 9.247 19.641 20.994 1.00 90.81 73 GLY A C 1
ATOM 550 O O . GLY A 1 73 ? 8.154 19.444 20.465 1.00 90.81 73 GLY A O 1
ATOM 551 N N . ASP A 1 74 ? 9.737 20.873 21.156 1.00 98.00 74 ASP A N 1
ATOM 552 C CA . ASP A 1 74 ? 8.982 22.056 20.750 1.00 98.00 74 ASP A CA 1
ATOM 553 C C . ASP A 1 74 ? 8.882 22.172 19.219 1.00 98.00 74 ASP A C 1
ATOM 555 O O . ASP A 1 74 ? 9.821 21.878 18.471 1.00 98.00 74 ASP A O 1
ATOM 559 N N . THR A 1 75 ? 7.749 22.702 18.757 1.00 97.50 75 THR A N 1
ATOM 560 C CA . THR A 1 75 ? 7.484 23.009 17.348 1.00 97.50 75 THR A CA 1
ATOM 561 C C . THR A 1 75 ? 7.187 24.496 17.168 1.00 97.50 75 THR A C 1
ATOM 563 O O . THR A 1 75 ? 6.351 25.041 17.883 1.00 97.50 75 THR A O 1
ATOM 566 N N . ALA A 1 76 ? 7.809 25.160 16.189 1.00 98.38 76 ALA A N 1
ATOM 567 C CA . ALA A 1 76 ? 7.392 26.487 15.726 1.00 98.38 76 ALA A CA 1
ATOM 568 C C . ALA A 1 76 ? 6.757 26.416 14.330 1.00 98.38 76 ALA A C 1
ATOM 570 O O . ALA A 1 76 ? 7.407 26.006 13.365 1.00 98.38 76 ALA A O 1
ATOM 571 N N . ILE A 1 77 ? 5.505 26.862 14.231 1.00 95.38 77 ILE A N 1
ATOM 572 C CA . ILE A 1 77 ? 4.731 26.968 12.993 1.00 95.38 77 ILE A CA 1
ATOM 573 C C . ILE A 1 77 ? 4.834 28.403 12.469 1.00 95.38 77 ILE A C 1
ATOM 575 O O . ILE A 1 77 ? 4.511 29.352 13.184 1.00 95.38 77 ILE A O 1
ATOM 579 N N . PHE A 1 78 ? 5.291 28.564 11.229 1.00 98.38 78 PHE A N 1
ATOM 580 C CA . PHE A 1 78 ? 5.413 29.858 10.560 1.00 98.38 78 PHE A CA 1
ATOM 581 C C . PHE A 1 78 ? 4.217 30.096 9.642 1.00 98.38 78 PHE A C 1
ATOM 583 O O . PHE A 1 78 ? 3.994 29.338 8.701 1.00 98.38 78 PHE A O 1
ATOM 590 N N . GLU A 1 79 ? 3.479 31.171 9.897 1.00 96.56 79 GLU A N 1
ATOM 591 C CA . GLU A 1 79 ? 2.406 31.656 9.031 1.00 96.56 79 GLU A CA 1
ATOM 592 C C . GLU A 1 79 ? 2.945 32.111 7.672 1.00 96.56 79 GLU A C 1
ATOM 594 O O . GLU A 1 79 ? 4.121 32.469 7.538 1.00 96.56 79 GLU A O 1
ATOM 599 N N . ASP A 1 80 ? 2.065 32.162 6.679 1.00 93.75 80 ASP A N 1
ATOM 600 C CA . ASP A 1 80 ? 2.401 32.618 5.335 1.00 93.75 80 ASP A CA 1
ATOM 601 C C . ASP A 1 80 ? 2.939 34.057 5.332 1.00 93.75 80 ASP A C 1
ATOM 603 O O . ASP A 1 80 ? 2.508 34.935 6.089 1.00 93.75 80 ASP A O 1
ATOM 607 N N . GLY A 1 81 ? 3.874 34.315 4.421 1.00 92.31 81 GLY A N 1
ATOM 608 C CA . GLY A 1 81 ? 4.445 35.634 4.185 1.00 92.31 81 GLY A CA 1
ATOM 609 C C . GLY A 1 81 ? 5.966 35.666 4.277 1.00 92.31 81 GLY A C 1
ATOM 610 O O . GLY A 1 81 ? 6.641 34.641 4.337 1.00 92.31 81 GLY A O 1
ATOM 611 N N . VAL A 1 82 ? 6.517 36.881 4.233 1.00 97.44 82 VAL A N 1
ATOM 612 C CA . VAL A 1 82 ? 7.961 37.106 4.093 1.00 97.44 82 VAL A CA 1
ATOM 613 C C . VAL A 1 82 ? 8.599 37.455 5.432 1.00 97.44 82 VAL A C 1
ATOM 615 O O . VAL A 1 82 ? 8.244 38.443 6.076 1.00 97.44 82 VAL A O 1
ATOM 618 N N . TYR A 1 83 ? 9.611 36.679 5.801 1.00 96.88 83 TYR A N 1
ATOM 619 C CA . TYR A 1 83 ? 10.421 36.849 6.997 1.00 96.88 83 TYR A CA 1
ATOM 620 C C . TYR A 1 83 ? 11.818 37.314 6.606 1.00 96.88 83 TYR A C 1
ATOM 622 O O . TYR A 1 83 ? 12.697 36.504 6.294 1.00 96.88 83 TYR A O 1
ATOM 630 N N . VAL A 1 84 ? 12.034 38.630 6.659 1.00 93.75 84 VAL A N 1
ATOM 631 C CA . VAL A 1 84 ? 13.371 39.210 6.486 1.00 93.75 84 VAL A CA 1
ATOM 632 C C . VAL A 1 84 ? 14.257 38.733 7.633 1.00 93.75 84 VAL A C 1
ATOM 634 O O . VAL A 1 84 ? 14.056 39.089 8.797 1.00 93.75 84 VAL A O 1
ATOM 637 N N . SER A 1 85 ? 15.215 37.883 7.291 1.00 90.38 85 SER A N 1
ATOM 638 C CA . SER A 1 85 ? 15.984 37.088 8.233 1.00 90.38 85 SER A CA 1
ATOM 639 C C . SER A 1 85 ? 17.457 37.477 8.210 1.00 90.38 85 SER A C 1
ATOM 641 O O . SER A 1 85 ? 18.044 37.829 7.189 1.00 90.38 85 SER A O 1
ATOM 643 N N . THR A 1 86 ? 18.070 37.396 9.386 1.00 91.44 86 THR A N 1
ATOM 644 C CA . THR A 1 86 ? 19.524 37.493 9.556 1.00 91.44 86 THR A CA 1
ATOM 645 C C . THR A 1 86 ? 20.073 36.113 9.889 1.00 91.44 86 THR A C 1
ATOM 647 O O . THR A 1 86 ? 19.301 35.179 10.121 1.00 91.44 86 THR A O 1
ATOM 650 N N . GLN A 1 87 ? 21.401 35.976 9.930 1.00 93.94 87 GLN A N 1
ATOM 651 C CA . GLN A 1 87 ? 22.036 34.703 10.247 1.00 93.94 87 GLN A CA 1
ATOM 652 C C . GLN A 1 87 ? 21.484 34.180 11.572 1.00 93.94 87 GLN A C 1
ATOM 654 O O . GLN A 1 87 ? 21.556 34.854 12.604 1.00 93.94 87 GLN A O 1
ATOM 659 N N . THR A 1 88 ? 20.933 32.974 11.528 1.00 96.44 88 THR A N 1
ATOM 660 C CA . THR A 1 88 ? 20.248 32.356 12.653 1.00 96.44 88 THR A CA 1
ATOM 661 C C . THR A 1 88 ? 21.001 31.113 13.096 1.00 96.44 88 THR A C 1
ATOM 663 O O . THR A 1 88 ? 21.311 30.237 12.294 1.00 96.44 88 THR A O 1
ATOM 666 N N . ARG A 1 89 ? 21.297 31.050 14.397 1.00 97.25 89 ARG A N 1
ATOM 667 C CA . ARG A 1 89 ? 21.904 29.892 15.056 1.00 97.25 89 ARG A CA 1
ATOM 668 C C . ARG A 1 89 ? 20.902 29.310 16.038 1.00 97.25 89 ARG A C 1
ATOM 670 O O . ARG A 1 89 ? 20.323 30.073 16.811 1.00 97.25 89 ARG A O 1
ATOM 677 N N . PHE A 1 90 ? 20.730 27.995 16.024 1.00 97.50 90 PHE A N 1
ATOM 678 C CA . PHE A 1 90 ? 19.922 27.320 17.037 1.00 97.50 90 PHE A CA 1
ATOM 679 C C . PHE A 1 90 ? 20.686 27.237 18.356 1.00 97.50 90 PHE A C 1
ATOM 681 O O . PHE A 1 90 ? 21.881 26.934 18.375 1.00 97.50 90 PHE A O 1
ATOM 688 N N . THR A 1 91 ? 20.010 27.525 19.466 1.00 97.56 91 THR A N 1
ATOM 689 C CA . THR A 1 91 ? 20.644 27.485 20.792 1.00 97.56 91 THR A CA 1
ATOM 690 C C . THR A 1 91 ? 20.661 26.067 21.351 1.00 97.56 91 THR A C 1
ATOM 692 O O . THR A 1 91 ? 21.713 25.604 21.797 1.00 97.56 91 THR A O 1
ATOM 695 N N . ASN A 1 92 ? 19.534 25.358 21.279 1.00 97.12 92 ASN A N 1
ATOM 696 C CA . ASN A 1 92 ? 19.320 24.092 21.984 1.00 97.12 92 ASN A CA 1
ATOM 697 C C . ASN A 1 92 ? 19.329 22.887 21.034 1.00 97.12 92 ASN A C 1
ATOM 699 O O . ASN A 1 92 ? 19.288 23.048 19.815 1.00 97.12 92 ASN A O 1
ATOM 703 N N . ASN A 1 93 ? 19.404 21.694 21.622 1.00 97.25 93 ASN A N 1
ATOM 704 C CA . ASN A 1 93 ? 19.298 20.410 20.934 1.00 97.25 93 ASN A CA 1
ATOM 705 C C . ASN A 1 93 ? 17.891 19.835 21.102 1.00 97.25 93 ASN A C 1
ATOM 707 O O . ASN A 1 93 ? 17.257 20.072 22.131 1.00 97.25 93 ASN A O 1
ATOM 711 N N . GLY A 1 94 ? 17.451 19.040 20.129 1.00 95.19 94 GLY A N 1
ATOM 712 C CA . GLY A 1 94 ? 16.373 18.080 20.341 1.00 95.19 94 GLY A CA 1
ATOM 713 C C . GLY A 1 94 ? 16.880 16.773 20.963 1.00 95.19 94 GLY A C 1
ATOM 714 O O . GLY A 1 94 ? 18.052 16.651 21.342 1.00 95.19 94 GLY A O 1
ATOM 715 N N . ALA A 1 95 ? 15.993 15.782 21.014 1.00 89.75 95 ALA A N 1
ATOM 716 C CA . ALA A 1 95 ? 16.275 14.401 21.404 1.00 89.75 95 ALA A CA 1
ATOM 717 C C . ALA A 1 95 ? 15.588 13.401 20.451 1.00 89.75 95 ALA A C 1
ATOM 719 O O . ALA A 1 95 ? 14.692 13.784 19.700 1.00 89.75 95 ALA A O 1
ATOM 720 N N . GLU A 1 96 ? 15.975 12.124 20.518 1.00 84.81 96 GLU A N 1
ATOM 721 C CA . GLU A 1 96 ? 15.559 11.029 19.614 1.00 84.81 96 GLU A CA 1
ATOM 722 C C . GLU A 1 96 ? 14.044 10.856 19.450 1.00 84.81 96 GLU A C 1
ATOM 724 O O . GLU A 1 96 ? 13.565 10.487 18.380 1.00 84.81 96 GLU A O 1
ATOM 729 N N . HIS A 1 97 ? 13.275 11.209 20.477 1.00 84.44 97 HIS A N 1
ATOM 730 C CA . HIS A 1 97 ? 11.810 11.175 20.456 1.00 84.44 97 HIS A CA 1
ATOM 731 C C . HIS A 1 97 ? 11.175 12.541 20.752 1.00 84.44 97 HIS A C 1
ATOM 733 O O . HIS A 1 97 ? 9.976 12.642 20.997 1.00 84.44 97 HIS A O 1
ATOM 739 N N . ALA A 1 98 ? 11.983 13.602 20.741 1.00 89.25 98 ALA A N 1
ATOM 740 C CA . ALA A 1 98 ? 11.566 14.976 20.988 1.00 89.25 98 ALA A CA 1
ATOM 741 C C . ALA A 1 98 ? 12.442 15.942 20.161 1.00 89.25 98 ALA A C 1
ATOM 743 O O . ALA A 1 98 ? 13.232 16.712 20.726 1.00 89.25 98 ALA A O 1
ATOM 744 N N . PRO A 1 99 ? 12.377 15.891 18.817 1.00 93.31 99 PRO A N 1
ATOM 745 C CA . PRO A 1 99 ? 13.140 16.805 17.979 1.00 93.31 99 PRO A CA 1
ATOM 746 C C . PRO A 1 99 ? 12.632 18.240 18.142 1.00 93.31 99 PRO A C 1
ATOM 748 O O . PRO A 1 99 ? 11.454 18.472 18.410 1.00 93.31 99 PRO A O 1
ATOM 751 N N . ILE A 1 100 ? 13.516 19.217 17.948 1.00 98.12 100 ILE A N 1
ATOM 752 C CA . ILE A 1 100 ? 13.084 20.602 17.724 1.00 98.12 100 ILE A CA 1
ATOM 753 C C . ILE A 1 100 ? 12.601 20.703 16.281 1.00 98.12 100 ILE A C 1
ATOM 755 O O . ILE A 1 100 ? 13.350 20.370 15.363 1.00 98.12 100 ILE A O 1
ATOM 759 N N . THR A 1 101 ? 11.390 21.215 16.072 1.00 97.19 101 THR A N 1
ATOM 760 C CA . THR A 1 101 ? 10.811 21.347 14.729 1.00 97.19 101 THR A CA 1
ATOM 761 C C . THR A 1 101 ? 10.515 22.801 14.389 1.00 97.19 101 THR A C 1
ATOM 763 O O . THR A 1 101 ? 9.863 23.512 15.152 1.00 97.19 101 THR A O 1
ATOM 766 N N . ILE A 1 102 ? 10.949 23.251 13.212 1.00 98.44 102 ILE A N 1
ATOM 767 C CA . ILE A 1 102 ? 10.403 24.450 12.571 1.00 98.44 102 ILE A CA 1
ATOM 768 C C . ILE A 1 102 ? 9.738 24.056 11.255 1.00 98.44 102 ILE A C 1
ATOM 770 O O . ILE A 1 102 ? 10.312 23.300 10.473 1.00 98.44 102 ILE A O 1
ATOM 774 N N . LYS A 1 103 ? 8.527 24.560 11.014 1.00 97.06 103 LYS A N 1
ATOM 775 C CA . LYS A 1 103 ? 7.768 24.265 9.794 1.00 97.06 103 LYS A CA 1
ATOM 776 C C . LYS A 1 103 ? 6.964 25.461 9.312 1.00 97.06 103 LYS A C 1
ATOM 778 O O . LYS A 1 103 ? 6.450 26.227 10.131 1.00 97.06 103 LYS A O 1
ATOM 783 N N . ALA A 1 104 ? 6.811 25.602 8.001 1.00 89.25 104 ALA A N 1
ATOM 784 C CA . ALA A 1 104 ? 5.772 26.462 7.448 1.00 89.25 104 ALA A CA 1
ATOM 785 C C . ALA A 1 104 ? 4.378 25.880 7.751 1.00 89.25 104 ALA A C 1
ATOM 787 O O . ALA A 1 104 ? 4.212 24.665 7.883 1.00 89.25 104 ALA A O 1
ATOM 788 N N . ARG A 1 105 ? 3.364 26.742 7.886 1.00 88.75 105 ARG A N 1
ATOM 789 C CA . ARG A 1 105 ? 1.962 26.313 7.996 1.00 88.75 105 ARG A CA 1
ATOM 790 C C . ARG A 1 105 ? 1.489 25.697 6.683 1.00 88.75 105 ARG A C 1
ATOM 792 O O . ARG A 1 105 ? 0.957 24.594 6.703 1.00 88.75 105 ARG A O 1
ATOM 799 N N . ASN A 1 106 ? 1.724 26.405 5.580 1.00 76.62 106 ASN A N 1
ATOM 800 C CA . ASN A 1 106 ? 1.466 25.941 4.223 1.00 76.62 106 ASN A CA 1
ATOM 801 C C . ASN A 1 106 ? 2.793 25.817 3.473 1.00 76.62 106 ASN A C 1
ATOM 803 O O . ASN A 1 106 ? 3.645 26.713 3.552 1.00 76.62 106 ASN A O 1
ATOM 807 N N . LYS A 1 107 ? 2.964 24.718 2.731 1.00 83.69 107 LYS A N 1
ATOM 808 C CA . LYS A 1 107 ? 4.223 24.399 2.059 1.00 83.69 107 LYS A CA 1
ATOM 809 C C . LYS A 1 107 ? 4.695 25.542 1.160 1.00 83.69 107 LYS A C 1
ATOM 811 O O . LYS A 1 107 ? 3.965 26.034 0.305 1.00 83.69 107 LYS A O 1
ATOM 816 N N . GLN A 1 108 ? 5.925 25.978 1.413 1.00 87.25 108 GLN A N 1
ATOM 817 C CA . GLN A 1 108 ? 6.673 27.035 0.732 1.00 87.25 108 GLN A CA 1
ATOM 818 C C . GLN A 1 108 ? 6.029 28.435 0.775 1.00 87.25 108 GLN A C 1
ATOM 820 O O . GLN A 1 108 ? 6.511 29.354 0.117 1.00 87.25 108 GLN A O 1
ATOM 825 N N . LYS A 1 109 ? 4.970 28.658 1.569 1.00 88.88 109 LYS A N 1
ATOM 826 C CA . LYS A 1 109 ? 4.325 29.982 1.696 1.00 88.88 109 LYS A CA 1
ATOM 827 C C . LYS A 1 109 ? 4.948 30.871 2.776 1.00 88.88 109 LYS A C 1
ATOM 829 O O . LYS A 1 109 ? 4.765 32.090 2.746 1.00 88.88 109 LYS A O 1
ATOM 834 N N . ALA A 1 110 ? 5.717 30.295 3.700 1.00 96.50 110 ALA A N 1
ATOM 835 C CA . ALA A 1 110 ? 6.589 31.043 4.599 1.00 96.50 110 ALA A CA 1
ATOM 836 C C . ALA A 1 110 ? 7.964 31.232 3.938 1.00 96.50 110 ALA A C 1
ATOM 838 O O . ALA A 1 110 ? 8.763 30.297 3.849 1.00 96.50 110 ALA A O 1
ATOM 839 N N . LYS A 1 111 ? 8.243 32.456 3.482 1.00 98.06 111 LYS A N 1
ATOM 840 C CA . LYS A 1 111 ? 9.483 32.813 2.786 1.00 98.06 111 LYS A CA 1
ATOM 841 C C . LYS A 1 111 ? 10.517 33.370 3.755 1.00 98.06 111 LYS A C 1
ATOM 843 O O . LYS A 1 111 ? 10.383 34.494 4.243 1.00 98.06 111 LYS A O 1
ATOM 848 N N . LEU A 1 112 ? 11.587 32.622 3.989 1.00 97.69 112 LEU A N 1
ATOM 849 C CA . LEU A 1 112 ? 12.772 33.070 4.710 1.00 97.69 112 LEU A CA 1
ATOM 850 C C . LEU A 1 112 ? 13.691 33.819 3.735 1.00 97.69 112 LEU A C 1
ATOM 852 O O . LEU A 1 112 ? 14.438 33.209 2.970 1.00 97.69 112 LEU A O 1
ATOM 856 N N . LEU A 1 113 ? 13.615 35.152 3.752 1.00 95.56 113 LEU A N 1
ATOM 857 C CA . LEU A 1 113 ? 14.409 36.025 2.887 1.00 95.56 113 LEU A CA 1
ATOM 858 C C . LEU A 1 113 ? 15.628 36.549 3.647 1.00 95.56 113 LEU A C 1
ATOM 860 O O . LEU A 1 113 ? 15.485 37.364 4.558 1.00 95.56 113 LEU A O 1
ATOM 864 N N . PHE A 1 114 ? 16.827 36.108 3.278 1.00 93.62 114 PHE A N 1
ATOM 865 C CA . PHE A 1 114 ? 18.063 36.567 3.907 1.00 93.62 114 PHE A CA 1
ATOM 866 C C . PHE A 1 114 ? 18.670 37.777 3.185 1.00 93.62 114 PHE A C 1
ATOM 868 O O . PHE A 1 114 ? 18.822 37.786 1.963 1.00 93.62 114 PHE A O 1
ATOM 875 N N . SER A 1 115 ? 19.088 38.781 3.957 1.00 86.44 115 SER A N 1
ATOM 876 C CA . SER A 1 115 ? 19.686 40.019 3.433 1.00 86.44 115 SER A CA 1
ATOM 877 C C . SER A 1 115 ? 21.110 40.192 3.974 1.00 86.44 115 SER A C 1
ATOM 879 O O . SER A 1 115 ? 21.363 39.965 5.158 1.00 86.44 115 SER A O 1
ATOM 881 N N . ASN A 1 116 ? 22.050 40.631 3.129 1.00 83.25 116 ASN A N 1
ATOM 882 C CA . ASN A 1 116 ? 23.451 40.917 3.492 1.00 83.25 116 ASN A CA 1
ATOM 883 C C . ASN A 1 116 ? 24.264 39.726 4.067 1.00 83.25 116 ASN A C 1
ATOM 885 O O . ASN A 1 116 ? 25.161 39.932 4.885 1.00 83.25 116 ASN A O 1
ATOM 889 N N . LEU A 1 117 ? 23.988 38.483 3.642 1.00 83.94 117 LEU A N 1
ATOM 890 C CA . LEU A 1 117 ? 24.686 37.258 4.097 1.00 83.94 117 LEU A CA 1
ATOM 891 C C . LEU A 1 117 ? 25.323 36.450 2.954 1.00 83.94 117 LEU A C 1
ATOM 893 O O . LEU A 1 117 ? 25.419 35.228 3.014 1.00 83.94 117 LEU A O 1
ATOM 897 N N . ASN A 1 118 ? 25.805 37.142 1.929 1.00 80.56 118 ASN A N 1
ATOM 898 C CA . ASN A 1 118 ? 26.280 36.577 0.661 1.00 80.56 118 ASN A CA 1
ATOM 899 C C . ASN A 1 118 ? 27.652 35.849 0.722 1.00 80.56 118 ASN A C 1
ATOM 901 O O . ASN A 1 118 ? 28.221 35.458 -0.302 1.00 80.56 118 ASN A O 1
ATOM 905 N N . THR A 1 119 ? 28.222 35.704 1.923 1.00 83.88 119 THR A N 1
ATOM 906 C CA . THR A 1 119 ? 29.523 35.054 2.188 1.00 83.88 119 THR A CA 1
ATOM 907 C C . THR A 1 119 ? 29.519 34.147 3.423 1.00 83.88 119 THR A C 1
ATOM 909 O O . THR A 1 119 ? 30.569 33.644 3.820 1.00 83.88 119 THR A O 1
ATOM 912 N N . THR A 1 120 ? 28.360 33.939 4.056 1.00 87.56 120 THR A N 1
ATOM 913 C CA . THR A 1 120 ? 28.247 33.152 5.293 1.00 87.56 120 THR A CA 1
ATOM 914 C C . THR A 1 120 ? 26.997 32.272 5.302 1.00 87.56 120 THR A C 1
ATOM 916 O O . THR A 1 120 ? 26.090 32.451 4.484 1.00 87.56 120 THR A O 1
ATOM 919 N N . SER A 1 121 ? 26.951 31.326 6.241 1.00 92.50 121 SER A N 1
ATOM 920 C CA . SER A 1 121 ? 25.837 30.399 6.440 1.00 92.50 121 SER A CA 1
ATOM 921 C C . SER A 1 121 ? 24.575 31.118 6.957 1.00 92.50 121 SER A C 1
ATOM 923 O O . SER A 1 121 ? 24.705 32.056 7.747 1.00 92.50 121 SER A O 1
ATOM 925 N N . LYS A 1 122 ? 23.358 30.723 6.556 1.00 94.38 122 LYS A N 1
ATOM 926 C CA . LYS A 1 122 ? 22.113 31.436 6.937 1.00 94.38 122 LYS A CA 1
ATOM 927 C C . LYS A 1 122 ? 21.477 30.804 8.162 1.00 94.38 122 LYS A C 1
ATOM 929 O O . LYS A 1 122 ? 21.377 31.463 9.196 1.00 94.38 122 LYS A O 1
ATOM 934 N N . ILE A 1 123 ? 21.105 29.532 8.054 1.00 97.62 123 ILE A N 1
ATOM 935 C CA . ILE A 1 123 ? 20.617 28.710 9.160 1.00 97.62 123 ILE A CA 1
ATOM 936 C C . ILE A 1 123 ? 21.761 27.800 9.593 1.00 97.62 123 ILE A C 1
ATOM 938 O O . ILE A 1 123 ? 22.294 27.035 8.795 1.00 97.62 123 ILE A O 1
ATOM 942 N N . VAL A 1 124 ? 22.174 27.928 10.850 1.00 97.50 124 VAL A N 1
ATOM 943 C CA . VAL A 1 124 ? 23.381 27.287 11.376 1.00 97.50 124 VAL A CA 1
ATOM 944 C C . VAL A 1 124 ? 23.014 26.371 12.534 1.00 97.50 124 VAL A C 1
ATOM 946 O O . VAL A 1 124 ? 22.592 26.835 13.599 1.00 97.50 124 VAL A O 1
ATOM 949 N N . LEU A 1 125 ? 23.226 25.076 12.323 1.00 97.88 125 LEU A N 1
ATOM 950 C CA . LEU A 1 125 ? 22.989 23.992 13.273 1.00 97.88 125 LEU A CA 1
ATOM 951 C C . LEU A 1 125 ? 24.316 23.414 13.787 1.00 97.88 125 LEU A C 1
ATOM 953 O O . LEU A 1 125 ? 24.446 22.210 13.984 1.00 97.88 125 LEU A O 1
ATOM 957 N N . THR A 1 126 ? 25.322 24.272 13.995 1.00 95.12 126 THR A N 1
ATOM 958 C CA . THR A 1 126 ? 26.646 23.811 14.422 1.00 95.12 126 THR A CA 1
ATOM 959 C C . THR A 1 126 ? 26.632 23.211 15.826 1.00 95.12 126 THR A C 1
ATOM 961 O O . THR A 1 126 ? 26.178 23.889 16.753 1.00 95.12 126 THR A O 1
ATOM 964 N N . ASN A 1 127 ? 27.195 22.009 16.005 1.00 95.75 127 ASN A N 1
ATOM 965 C CA . ASN A 1 127 ? 27.162 21.257 17.270 1.00 95.75 127 ASN A CA 1
ATOM 966 C C . ASN A 1 127 ? 25.723 21.056 17.778 1.00 95.75 127 ASN A C 1
ATOM 968 O O . ASN A 1 127 ? 25.406 21.419 18.922 1.00 95.75 127 ASN A O 1
ATOM 972 N N . LYS A 1 128 ? 24.835 20.575 16.900 1.00 97.56 128 LYS A N 1
ATOM 973 C CA . LYS A 1 128 ? 23.421 20.332 17.219 1.00 97.56 128 LYS A CA 1
ATOM 974 C C . LYS A 1 128 ? 23.008 18.888 17.000 1.00 97.56 128 LYS A C 1
ATOM 976 O O . LYS A 1 128 ? 23.768 18.082 16.494 1.00 97.56 128 LYS A O 1
ATOM 981 N N . GLN A 1 129 ? 21.800 18.547 17.422 1.00 97.12 129 GLN A N 1
ATOM 982 C CA . GLN A 1 129 ? 21.218 17.241 17.138 1.00 97.12 129 GLN A CA 1
ATOM 983 C C . GLN A 1 129 ? 19.696 17.298 17.178 1.00 97.12 129 GLN A C 1
ATOM 985 O O . GLN A 1 129 ? 19.142 18.121 17.917 1.00 97.12 129 GLN A O 1
ATOM 990 N N . TYR A 1 130 ? 19.044 16.418 16.414 1.00 97.00 130 TYR A N 1
ATOM 991 C CA . TYR A 1 130 ? 17.584 16.252 16.394 1.00 97.00 130 TYR A CA 1
ATOM 992 C C . TYR A 1 130 ? 16.828 17.564 16.117 1.00 97.00 130 TYR A C 1
ATOM 994 O O . TYR A 1 130 ? 15.949 17.972 16.879 1.00 97.00 130 TYR A O 1
ATOM 1002 N N . ILE A 1 131 ? 17.204 18.261 15.040 1.00 98.12 131 ILE A N 1
ATOM 1003 C CA . ILE A 1 131 ? 16.535 19.486 14.576 1.00 98.12 131 ILE A CA 1
ATOM 1004 C C . ILE A 1 131 ? 15.977 19.250 13.177 1.00 98.12 131 ILE A C 1
ATOM 1006 O O . ILE A 1 131 ? 16.704 18.801 12.292 1.00 98.12 131 ILE A O 1
ATOM 1010 N N . SER A 1 132 ? 14.710 19.605 12.980 1.00 97.62 132 SER A N 1
ATOM 1011 C CA . SER A 1 132 ? 14.003 19.447 11.711 1.00 97.62 132 SER A CA 1
ATOM 1012 C C . SER A 1 132 ? 13.559 20.788 11.126 1.00 97.62 132 SER A C 1
ATOM 1014 O O . SER A 1 132 ? 13.012 21.635 11.841 1.00 97.62 132 SER A O 1
ATOM 1016 N N . ILE A 1 133 ? 13.794 20.976 9.824 1.00 98.31 133 ILE A N 1
ATOM 1017 C CA . ILE A 1 133 ? 13.423 22.169 9.051 1.00 98.31 133 ILE A CA 1
ATOM 1018 C C . ILE A 1 133 ? 12.520 21.756 7.888 1.00 98.31 133 ILE A C 1
ATOM 1020 O O . ILE A 1 133 ? 12.991 21.117 6.941 1.00 98.31 133 ILE A O 1
ATOM 1024 N N . PHE A 1 134 ? 11.249 22.160 7.951 1.00 91.06 134 PHE A N 1
ATOM 1025 C CA . PHE A 1 134 ? 10.231 21.734 6.997 1.00 91.06 134 PHE A CA 1
ATOM 1026 C C . PHE A 1 134 ? 9.579 22.868 6.207 1.00 91.06 134 PHE A C 1
ATOM 1028 O O . PHE A 1 134 ? 9.179 23.889 6.769 1.00 91.06 134 PHE A O 1
ATOM 1035 N N . ASP A 1 135 ? 9.370 22.613 4.918 1.00 91.12 135 ASP A N 1
ATOM 1036 C CA . ASP A 1 135 ? 8.352 23.273 4.100 1.00 91.12 135 ASP A CA 1
ATOM 1037 C C . ASP A 1 135 ? 8.534 24.784 3.849 1.00 91.12 135 ASP A C 1
ATOM 1039 O O . ASP A 1 135 ? 7.581 25.463 3.481 1.00 91.12 135 ASP A O 1
ATOM 1043 N N . PHE A 1 136 ? 9.728 25.356 4.011 1.00 98.12 136 PHE A N 1
ATOM 1044 C CA . PHE A 1 136 ? 9.969 26.786 3.755 1.00 98.12 136 PHE A CA 1
ATOM 1045 C C . PHE A 1 136 ? 10.328 27.085 2.293 1.00 98.12 136 PHE A C 1
ATOM 1047 O O . PHE A 1 136 ? 10.971 26.275 1.630 1.00 98.12 136 PHE A O 1
ATOM 1054 N N . GLU A 1 137 ? 10.023 28.297 1.812 1.00 97.88 137 GLU A N 1
ATOM 1055 C CA . GLU A 1 137 ? 10.818 28.911 0.736 1.00 97.88 137 GLU A CA 1
ATOM 1056 C C . GLU A 1 137 ? 12.012 29.618 1.393 1.00 97.88 137 GLU A C 1
ATOM 1058 O O . GLU A 1 137 ? 11.834 30.449 2.285 1.00 97.88 137 GLU A O 1
ATOM 1063 N N . ILE A 1 138 ? 13.237 29.314 0.975 1.00 97.56 138 ILE A N 1
ATOM 1064 C CA . ILE A 1 138 ? 14.461 29.868 1.551 1.00 97.56 138 ILE A CA 1
ATOM 1065 C C . ILE A 1 138 ? 15.285 30.491 0.428 1.00 97.56 138 ILE A C 1
ATOM 1067 O O . ILE A 1 138 ? 15.813 29.797 -0.437 1.00 97.56 138 ILE A O 1
ATOM 1071 N N . THR A 1 139 ? 15.422 31.817 0.455 1.00 95.25 139 THR A N 1
ATOM 1072 C CA . THR A 1 139 ? 16.179 32.558 -0.566 1.00 95.25 139 THR A CA 1
ATOM 1073 C C . THR A 1 139 ? 16.904 33.771 0.024 1.00 95.25 139 THR A C 1
ATOM 1075 O O . THR A 1 139 ? 16.832 34.045 1.226 1.00 95.25 139 THR A O 1
ATOM 1078 N N . GLN A 1 140 ? 17.638 34.507 -0.804 1.00 91.69 140 GLN A N 1
ATOM 1079 C CA . GLN A 1 140 ? 18.331 35.731 -0.413 1.00 91.69 140 GLN A CA 1
ATOM 1080 C C . GLN A 1 140 ? 18.140 36.843 -1.443 1.00 91.69 140 GLN A C 1
ATOM 1082 O O . GLN A 1 140 ? 17.935 36.582 -2.622 1.00 91.69 140 GLN A O 1
ATOM 1087 N N . GLU A 1 141 ? 18.225 38.098 -0.998 1.00 88.12 141 GLU A N 1
ATOM 1088 C CA . GLU A 1 141 ? 18.027 39.268 -1.873 1.00 88.12 141 GLU A CA 1
ATOM 1089 C C . GLU A 1 141 ? 19.105 39.401 -2.955 1.00 88.12 141 GLU A C 1
ATOM 1091 O O . GLU A 1 141 ? 18.838 39.880 -4.054 1.00 88.12 141 GLU A O 1
ATOM 1096 N N . VAL A 1 142 ? 20.340 39.025 -2.619 1.00 84.12 142 VAL A N 1
ATOM 1097 C CA . VAL A 1 142 ? 21.505 39.147 -3.496 1.00 84.12 142 VAL A CA 1
ATOM 1098 C C . VAL A 1 142 ? 22.278 37.844 -3.442 1.00 84.12 142 VAL A C 1
ATOM 1100 O O . VAL A 1 142 ? 22.769 37.466 -2.374 1.00 84.12 142 VAL A O 1
ATOM 1103 N N . SER A 1 143 ? 22.423 37.186 -4.591 1.00 80.81 143 SER A N 1
ATOM 1104 C CA . SER A 1 143 ? 23.207 35.961 -4.700 1.00 80.81 143 SER A CA 1
ATOM 1105 C C . SER A 1 143 ? 24.657 36.206 -4.292 1.00 80.81 143 SER A C 1
ATOM 1107 O O . SER A 1 143 ? 25.306 37.151 -4.752 1.00 80.81 143 SER A O 1
ATOM 1109 N N . GLY A 1 144 ? 25.182 35.350 -3.419 1.00 77.12 144 GLY A N 1
ATOM 1110 C CA . GLY A 1 144 ? 26.607 35.322 -3.135 1.00 77.12 144 GLY A CA 1
ATOM 1111 C C . GLY A 1 144 ? 27.437 34.867 -4.320 1.00 77.12 144 GLY A C 1
ATOM 1112 O O . GLY A 1 144 ? 26.934 34.470 -5.365 1.00 77.12 144 GLY A O 1
ATOM 1113 N N . THR A 1 145 ? 28.751 34.946 -4.154 1.00 72.75 145 THR A N 1
ATOM 1114 C CA . THR A 1 145 ? 29.727 34.518 -5.171 1.00 72.75 145 THR A CA 1
ATOM 1115 C C . THR A 1 145 ? 30.815 33.622 -4.582 1.00 72.75 145 THR A C 1
ATOM 1117 O O . THR A 1 145 ? 31.775 33.271 -5.263 1.00 72.75 145 THR A O 1
ATOM 1120 N N . THR A 1 146 ? 30.687 33.246 -3.305 1.00 81.31 146 THR A N 1
ATOM 1121 C CA . THR A 1 146 ? 31.713 32.500 -2.566 1.00 81.31 146 THR A CA 1
ATOM 1122 C C . THR A 1 146 ? 31.192 31.150 -2.087 1.00 81.31 146 THR A C 1
ATOM 1124 O O . THR A 1 146 ? 30.001 30.965 -1.858 1.00 81.31 146 THR A O 1
ATOM 1127 N N . SER A 1 147 ? 32.099 30.203 -1.851 1.00 79.25 147 SER A N 1
ATOM 1128 C CA . SER A 1 147 ? 31.766 28.875 -1.319 1.00 79.25 147 SER A CA 1
ATOM 1129 C C . SER A 1 147 ? 31.255 28.881 0.130 1.00 79.25 147 SER A C 1
ATOM 1131 O O . SER A 1 147 ? 30.768 27.845 0.590 1.00 79.25 147 SER A O 1
ATOM 1133 N N . GLY A 1 148 ? 31.408 30.003 0.847 1.00 83.31 148 GLY A N 1
ATOM 1134 C CA . GLY A 1 148 ? 30.893 30.223 2.204 1.00 83.31 148 GLY A CA 1
ATOM 1135 C C . GLY A 1 148 ? 29.429 30.673 2.245 1.00 83.31 148 GLY A C 1
ATOM 1136 O O . GLY A 1 148 ? 28.844 30.767 3.319 1.00 83.31 148 GLY A O 1
ATOM 1137 N N . ASP A 1 149 ? 28.828 30.929 1.082 1.00 91.06 149 ASP A N 1
ATOM 1138 C CA . ASP A 1 149 ? 27.424 31.297 0.913 1.00 91.06 149 ASP A CA 1
ATOM 1139 C C . ASP A 1 149 ? 26.513 30.059 1.061 1.00 91.06 149 ASP A C 1
ATOM 1141 O O . ASP A 1 149 ? 26.070 29.485 0.071 1.00 91.06 149 ASP A O 1
ATOM 1145 N N . VAL A 1 150 ? 26.274 29.600 2.296 1.00 93.44 150 VAL A N 1
ATOM 1146 C CA . VAL A 1 150 ? 25.540 28.345 2.585 1.00 93.44 150 VAL A CA 1
ATOM 1147 C C . VAL A 1 150 ? 24.152 28.629 3.155 1.00 93.44 150 VAL A C 1
ATOM 1149 O O . VAL A 1 150 ? 24.025 29.409 4.092 1.00 93.44 150 VAL A O 1
ATOM 1152 N N . PHE A 1 151 ? 23.099 28.008 2.635 1.00 95.81 151 PHE A N 1
ATOM 1153 C CA . PHE A 1 151 ? 21.741 28.216 3.148 1.00 95.81 151 PHE A CA 1
ATOM 1154 C C . PHE A 1 151 ? 21.504 27.507 4.482 1.00 95.81 151 PHE A C 1
ATOM 1156 O O . PHE A 1 151 ? 21.206 28.164 5.483 1.00 95.81 151 PHE A O 1
ATOM 1163 N N . ILE A 1 152 ? 21.729 26.198 4.525 1.00 97.75 152 ILE A N 1
ATOM 1164 C CA . ILE A 1 152 ? 21.611 25.400 5.747 1.00 97.75 152 ILE A CA 1
ATOM 1165 C C . ILE A 1 152 ? 22.947 24.714 6.020 1.00 97.75 152 ILE A C 1
ATOM 1167 O O . ILE A 1 152 ? 23.448 23.964 5.186 1.00 97.75 152 ILE A O 1
ATOM 1171 N N . ASP A 1 153 ? 23.535 24.996 7.182 1.00 96.56 153 ASP A N 1
ATOM 1172 C CA . ASP A 1 153 ? 24.837 24.481 7.606 1.00 96.56 153 ASP A CA 1
ATOM 1173 C C . ASP A 1 153 ? 24.701 23.652 8.889 1.00 96.56 153 ASP A C 1
ATOM 1175 O O . ASP A 1 153 ? 24.438 24.186 9.967 1.00 96.56 153 ASP A O 1
ATOM 1179 N N . MET A 1 154 ? 24.892 22.343 8.754 1.00 97.19 154 MET A N 1
ATOM 1180 C CA . MET A 1 154 ? 24.735 21.307 9.779 1.00 97.19 154 MET A CA 1
ATOM 1181 C C . MET A 1 154 ? 26.086 20.705 10.183 1.00 97.19 154 MET A C 1
ATOM 1183 O O . MET A 1 154 ? 26.236 19.493 10.313 1.00 97.19 154 MET A O 1
ATOM 1187 N N . SER A 1 155 ? 27.107 21.551 10.313 1.00 92.31 155 SER A N 1
ATOM 1188 C CA . SER A 1 155 ? 28.440 21.131 10.766 1.00 92.31 155 SER A CA 1
ATOM 1189 C C . SER A 1 155 ? 28.408 20.604 12.208 1.00 92.31 155 SER A C 1
ATOM 1191 O O . SER A 1 155 ? 27.911 21.285 13.092 1.00 92.31 155 SER A O 1
ATOM 1193 N N . ASP A 1 156 ? 28.942 19.422 12.482 1.00 93.31 156 ASP A N 1
ATOM 1194 C CA . ASP A 1 156 ? 28.846 18.750 13.778 1.00 93.31 156 ASP A CA 1
ATOM 1195 C C . ASP A 1 156 ? 27.377 18.554 14.231 1.00 93.31 156 ASP A C 1
ATOM 1197 O O . ASP A 1 156 ? 27.086 18.640 15.425 1.00 93.31 156 ASP A O 1
ATOM 1201 N N . CYS A 1 157 ? 26.434 18.353 13.286 1.00 94.56 157 CYS A N 1
ATOM 1202 C CA . CYS A 1 157 ? 25.074 17.895 13.609 1.00 94.56 157 CYS A CA 1
ATOM 1203 C C . CYS A 1 157 ? 24.914 16.376 13.450 1.00 94.56 157 CYS A C 1
ATOM 1205 O O . CYS A 1 157 ? 25.454 15.796 12.510 1.00 94.56 157 CYS A O 1
ATOM 1207 N N . SER A 1 158 ? 24.084 15.765 14.301 1.00 96.00 158 SER A N 1
ATOM 1208 C CA . SER A 1 158 ? 23.568 14.404 14.113 1.00 96.00 158 SER A CA 1
ATOM 1209 C C . SER A 1 158 ? 22.037 14.354 14.146 1.00 96.00 158 SER A C 1
ATOM 1211 O O . SER A 1 158 ? 21.408 15.093 14.903 1.00 96.00 158 SER A O 1
ATOM 1213 N N . HIS A 1 159 ? 21.416 13.468 13.364 1.00 95.50 159 HIS A N 1
ATOM 1214 C CA . HIS A 1 159 ? 19.953 13.295 13.329 1.00 95.50 159 HIS A CA 1
ATOM 1215 C C . HIS A 1 159 ? 19.174 14.580 12.958 1.00 95.50 159 HIS A C 1
ATOM 1217 O O . HIS A 1 159 ? 18.074 14.821 13.456 1.00 95.50 159 HIS A O 1
ATOM 1223 N N . CYS A 1 160 ? 19.764 15.456 12.138 1.00 97.88 160 CYS A N 1
ATOM 1224 C CA . CYS A 1 160 ? 19.095 16.650 11.608 1.00 97.88 160 CYS A CA 1
ATOM 1225 C C . CYS A 1 160 ? 18.364 16.321 10.290 1.00 97.88 160 CYS A C 1
ATOM 1227 O O . CYS A 1 160 ? 18.912 15.604 9.450 1.00 97.88 160 CYS A O 1
ATOM 1229 N N . ILE A 1 161 ? 17.185 16.921 10.079 1.00 97.69 161 ILE A N 1
ATOM 1230 C CA . ILE A 1 161 ? 16.343 16.711 8.889 1.00 97.69 161 ILE A CA 1
ATOM 1231 C C . ILE A 1 161 ? 16.063 18.044 8.183 1.00 97.69 161 ILE A C 1
ATOM 1233 O O . ILE A 1 161 ? 15.670 19.031 8.809 1.00 97.69 161 ILE A O 1
ATOM 1237 N N . VAL A 1 162 ? 16.224 18.066 6.860 1.00 98.31 162 VAL A N 1
ATOM 1238 C CA . VAL A 1 162 ? 15.818 19.165 5.973 1.00 98.31 162 VAL A CA 1
ATOM 1239 C C . VAL A 1 162 ? 14.873 18.597 4.922 1.00 98.31 162 VAL A C 1
ATOM 1241 O O . VAL A 1 162 ? 15.312 17.836 4.057 1.00 98.31 162 VAL A O 1
ATOM 1244 N N . SER A 1 163 ? 13.584 18.947 4.978 1.00 94.19 163 SER A N 1
ATOM 1245 C CA . SER A 1 163 ? 12.603 18.362 4.058 1.00 94.19 163 SER A CA 1
ATOM 1246 C C . SER A 1 163 ? 11.504 19.305 3.572 1.00 94.19 163 SER A C 1
ATOM 1248 O O . SER A 1 163 ? 11.125 20.243 4.263 1.00 94.19 163 SER A O 1
ATOM 1250 N N . GLY A 1 164 ? 11.019 19.090 2.347 1.00 79.69 164 GLY A N 1
ATOM 1251 C CA . GLY A 1 164 ? 9.893 19.838 1.773 1.00 79.69 164 GLY A CA 1
ATOM 1252 C C . GLY A 1 164 ? 10.191 21.295 1.394 1.00 79.69 164 GLY A C 1
ATOM 1253 O O . GLY A 1 164 ? 9.289 22.011 0.955 1.00 79.69 164 GLY A O 1
ATOM 1254 N N . ASN A 1 165 ? 11.433 21.761 1.546 1.00 93.88 165 ASN A N 1
ATOM 1255 C CA . ASN A 1 165 ? 11.794 23.162 1.330 1.00 93.88 165 ASN A CA 1
ATOM 1256 C C . ASN A 1 165 ? 12.037 23.470 -0.156 1.00 93.88 165 ASN A C 1
ATOM 1258 O O . ASN A 1 165 ? 12.491 22.610 -0.905 1.00 93.88 165 ASN A O 1
ATOM 1262 N N . SER A 1 166 ? 11.818 24.723 -0.555 1.00 96.38 166 SER A N 1
ATOM 1263 C CA . SER A 1 166 ? 12.291 25.296 -1.821 1.00 96.38 166 SER A CA 1
ATOM 1264 C C . SER A 1 166 ? 13.458 26.240 -1.533 1.00 96.38 166 SER A C 1
ATOM 1266 O O . SER A 1 166 ? 13.275 27.281 -0.904 1.00 96.38 166 SER A O 1
ATOM 1268 N N . ILE A 1 167 ? 14.677 25.858 -1.914 1.00 97.38 167 ILE A N 1
ATOM 1269 C CA . ILE A 1 167 ? 15.918 26.564 -1.571 1.00 97.38 167 ILE A CA 1
ATOM 1270 C C . ILE A 1 167 ? 16.565 27.067 -2.859 1.00 97.38 167 ILE A C 1
ATOM 1272 O O . ILE A 1 167 ? 16.874 26.264 -3.740 1.00 97.38 167 ILE A O 1
ATOM 1276 N N . HIS A 1 168 ? 16.789 28.380 -2.976 1.00 94.06 168 HIS A N 1
ATOM 1277 C CA . HIS A 1 168 ? 17.284 28.966 -4.228 1.00 94.06 168 HIS A CA 1
ATOM 1278 C C . HIS A 1 168 ? 18.004 30.312 -4.089 1.00 94.06 168 HIS A C 1
ATOM 1280 O O . HIS A 1 168 ? 17.957 30.972 -3.047 1.00 94.06 168 HIS A O 1
ATOM 1286 N N . GLY A 1 169 ? 18.670 30.728 -5.172 1.00 85.44 169 GLY A N 1
ATOM 1287 C CA . GLY A 1 169 ? 19.178 32.092 -5.356 1.00 85.44 169 GLY A CA 1
ATOM 1288 C C . GLY A 1 169 ? 20.559 32.361 -4.746 1.00 85.44 169 GLY A C 1
ATOM 1289 O O . GLY A 1 169 ? 20.827 33.473 -4.271 1.00 85.44 169 GLY A O 1
ATOM 1290 N N . ALA A 1 170 ? 21.467 31.375 -4.735 1.00 77.62 170 ALA A N 1
ATOM 1291 C CA . ALA A 1 170 ? 22.777 31.497 -4.079 1.00 77.62 170 ALA A CA 1
ATOM 1292 C C . ALA A 1 170 ? 24.010 31.253 -4.950 1.00 77.62 170 ALA A C 1
ATOM 1294 O O . ALA A 1 170 ? 23.992 30.553 -5.953 1.00 77.62 170 ALA A O 1
ATOM 1295 N N . GLY A 1 171 ? 25.152 31.775 -4.497 1.00 77.31 171 GLY A N 1
ATOM 1296 C CA . GLY A 1 171 ? 26.447 31.483 -5.112 1.00 77.31 171 GLY A CA 1
ATOM 1297 C C . GLY A 1 171 ? 27.142 30.243 -4.573 1.00 77.31 171 GLY A C 1
ATOM 1298 O O . GLY A 1 171 ? 28.034 29.706 -5.226 1.00 77.31 171 GLY A O 1
ATOM 1299 N N . GLY A 1 172 ? 26.807 29.817 -3.356 1.00 88.06 172 GLY A N 1
ATOM 1300 C CA . GLY A 1 172 ? 27.528 28.764 -2.645 1.00 88.06 172 GLY A CA 1
ATOM 1301 C C . GLY A 1 172 ? 26.794 27.431 -2.661 1.00 88.06 172 GLY A C 1
ATOM 1302 O O . GLY A 1 172 ? 26.838 26.718 -3.662 1.00 88.06 172 GLY A O 1
ATOM 1303 N N . LYS A 1 173 ? 26.199 27.064 -1.522 1.00 92.88 173 LYS A N 1
ATOM 1304 C CA . LYS A 1 173 ? 25.584 25.748 -1.301 1.00 92.88 173 LYS A CA 1
ATOM 1305 C C . LYS A 1 173 ? 24.170 25.870 -0.753 1.00 92.88 173 LYS A C 1
ATOM 1307 O O . LYS A 1 173 ? 23.937 26.715 0.115 1.00 92.88 173 LYS A O 1
ATOM 1312 N N . ALA A 1 174 ? 23.266 24.993 -1.178 1.00 96.00 174 ALA A N 1
ATOM 1313 C CA . ALA A 1 174 ? 21.936 24.921 -0.582 1.00 96.00 174 ALA A CA 1
ATOM 1314 C C . ALA A 1 174 ? 22.013 24.281 0.812 1.00 96.00 174 ALA A C 1
ATOM 1316 O O . ALA A 1 174 ? 21.696 24.912 1.821 1.00 96.00 174 ALA A O 1
ATOM 1317 N N . VAL A 1 175 ? 22.534 23.057 0.883 1.00 97.69 175 VAL A N 1
ATOM 1318 C CA . VAL A 1 175 ? 22.657 22.312 2.139 1.00 97.69 175 VAL A CA 1
ATOM 1319 C C . VAL A 1 175 ? 24.077 21.792 2.301 1.00 97.69 175 VAL A C 1
ATOM 1321 O O . VAL A 1 175 ? 24.645 21.183 1.394 1.00 97.69 175 VAL A O 1
ATOM 1324 N N . GLN A 1 176 ? 24.656 22.036 3.473 1.00 95.75 176 GLN A N 1
ATOM 1325 C CA . GLN A 1 176 ? 25.951 21.506 3.872 1.00 95.75 176 GLN A CA 1
ATOM 1326 C C . GLN A 1 176 ? 25.834 20.814 5.228 1.00 95.75 176 GLN A C 1
ATOM 1328 O O . GLN A 1 176 ? 25.282 21.386 6.163 1.00 95.75 176 GLN A O 1
ATOM 1333 N N . ALA A 1 177 ? 26.439 19.639 5.366 1.00 95.75 177 ALA A N 1
ATOM 1334 C CA . ALA A 1 177 ? 26.743 19.036 6.660 1.00 95.75 177 ALA A CA 1
ATOM 1335 C C . ALA A 1 177 ? 28.193 18.564 6.671 1.00 95.75 177 ALA A C 1
ATOM 1337 O O . ALA A 1 177 ? 28.692 18.058 5.663 1.00 95.75 177 ALA A O 1
ATOM 1338 N N . LEU A 1 178 ? 28.861 18.742 7.806 1.00 93.44 178 LEU A N 1
ATOM 1339 C CA . LEU A 1 178 ? 30.247 18.337 8.022 1.00 93.44 178 LEU A CA 1
ATOM 1340 C C . LEU A 1 178 ? 30.302 17.544 9.329 1.00 93.44 178 LEU A C 1
ATOM 1342 O O . LEU A 1 178 ? 29.777 18.055 10.302 1.00 93.44 178 LEU A O 1
ATOM 1346 N N . LYS A 1 179 ? 30.967 16.384 9.392 1.00 91.56 179 LYS A N 1
ATOM 1347 C CA . LYS A 1 179 ? 31.227 15.641 10.651 1.00 91.56 179 LYS A CA 1
ATOM 1348 C C . LYS A 1 179 ? 29.965 15.300 11.458 1.00 91.56 179 LYS A C 1
ATOM 1350 O O . LYS A 1 179 ? 29.694 15.918 12.477 1.00 91.56 179 LYS A O 1
ATOM 1355 N N . GLY A 1 180 ? 29.203 14.304 11.043 1.00 92.69 180 GLY A N 1
ATOM 1356 C CA . GLY A 1 180 ? 27.928 13.989 11.690 1.00 92.69 180 GLY A CA 1
ATOM 1357 C C . GLY A 1 180 ? 27.446 12.580 11.410 1.00 92.69 180 GLY A C 1
ATOM 1358 O O . GLY A 1 180 ? 28.127 11.801 10.748 1.00 92.69 180 GLY A O 1
ATOM 1359 N N . GLU A 1 181 ? 26.242 12.259 11.866 1.00 95.06 181 GLU A N 1
ATOM 1360 C CA . GLU A 1 181 ? 25.570 11.009 11.507 1.00 95.06 181 GLU A CA 1
ATOM 1361 C C . GLU A 1 181 ? 24.076 11.218 11.262 1.00 95.06 181 GLU A C 1
ATOM 1363 O O . GLU A 1 181 ? 23.461 12.105 11.856 1.00 95.06 181 GLU A O 1
ATOM 1368 N N . ARG A 1 182 ? 23.491 10.385 10.392 1.00 94.25 182 ARG A N 1
ATOM 1369 C CA . ARG A 1 182 ? 22.047 10.348 10.103 1.00 94.25 182 ARG A CA 1
ATOM 1370 C C . ARG A 1 182 ? 21.477 11.727 9.760 1.00 94.25 182 ARG A C 1
ATOM 1372 O O . ARG A 1 182 ? 20.537 12.209 10.381 1.00 94.25 182 ARG A O 1
ATOM 1379 N N . ILE A 1 183 ? 22.112 12.391 8.799 1.00 98.06 183 ILE A N 1
ATOM 1380 C CA . ILE A 1 183 ? 21.599 13.633 8.217 1.00 98.06 183 ILE A CA 1
ATOM 1381 C C . ILE A 1 183 ? 20.668 13.280 7.065 1.00 98.06 183 ILE A C 1
ATOM 1383 O O . ILE A 1 183 ? 21.071 12.536 6.170 1.00 98.06 183 ILE A O 1
ATOM 1387 N N . GLU A 1 184 ? 19.473 13.861 7.062 1.00 98.12 184 GLU A N 1
ATOM 1388 C CA . GLU A 1 184 ? 18.466 13.621 6.032 1.00 98.12 184 GLU A CA 1
ATOM 1389 C C . GLU A 1 184 ? 18.165 14.906 5.251 1.00 98.12 184 GLU A C 1
ATOM 1391 O O . GLU A 1 184 ? 17.830 15.945 5.826 1.00 98.12 184 GLU A O 1
ATOM 1396 N N . VAL A 1 185 ? 18.289 14.839 3.925 1.00 98.56 185 VAL A N 1
ATOM 1397 C CA . VAL A 1 185 ? 17.900 15.903 2.990 1.00 98.56 185 VAL A CA 1
ATOM 1398 C C . VAL A 1 185 ? 16.892 15.302 2.020 1.00 98.56 185 VAL A C 1
ATOM 1400 O O . VAL A 1 185 ? 17.287 14.619 1.074 1.00 98.56 185 VAL A O 1
ATOM 1403 N N . VAL A 1 186 ? 15.598 15.492 2.289 1.00 93.00 186 VAL A N 1
ATOM 1404 C CA . VAL A 1 186 ? 14.533 14.707 1.642 1.00 93.00 186 VAL A CA 1
ATOM 1405 C C . VAL A 1 186 ? 13.433 15.578 1.040 1.00 93.00 186 VAL A C 1
ATOM 1407 O O . VAL A 1 186 ? 12.883 16.428 1.729 1.00 93.00 186 VAL A O 1
ATOM 1410 N N . GLY A 1 187 ? 13.041 15.365 -0.214 1.00 85.88 187 GLY A N 1
ATOM 1411 C CA . GLY A 1 187 ? 11.845 16.017 -0.768 1.00 85.88 187 GLY A CA 1
ATOM 1412 C C . GLY A 1 187 ? 11.961 17.534 -0.963 1.00 85.88 187 GLY A C 1
ATOM 1413 O O . GLY A 1 187 ? 10.949 18.233 -0.881 1.00 85.88 187 GLY A O 1
ATOM 1414 N N . ASN A 1 188 ? 13.174 18.069 -1.140 1.00 92.25 188 ASN A N 1
ATOM 1415 C CA . ASN A 1 188 ? 13.405 19.503 -1.347 1.00 92.25 188 ASN A CA 1
ATOM 1416 C C . ASN A 1 188 ? 13.514 19.854 -2.838 1.00 92.25 188 ASN A C 1
ATOM 1418 O O . ASN A 1 188 ? 14.007 19.065 -3.641 1.00 92.25 188 ASN A O 1
ATOM 1422 N N . GLU A 1 189 ? 13.146 21.084 -3.183 1.00 95.00 189 GLU A N 1
ATOM 1423 C CA . GLU A 1 189 ? 13.459 21.715 -4.465 1.00 95.00 189 GLU A CA 1
ATOM 1424 C C . GLU A 1 189 ? 14.697 22.601 -4.298 1.00 95.00 189 GLU A C 1
ATOM 1426 O O . GLU A 1 189 ? 14.697 23.541 -3.504 1.00 95.00 189 GLU A O 1
ATOM 1431 N N . ILE A 1 190 ? 15.769 22.314 -5.035 1.00 97.31 190 ILE A N 1
ATOM 1432 C CA . ILE A 1 190 ? 17.047 23.024 -4.930 1.00 97.31 190 ILE A CA 1
ATOM 1433 C C . ILE A 1 190 ? 17.453 23.531 -6.307 1.00 97.31 190 ILE A C 1
ATOM 1435 O O . ILE A 1 190 ? 17.708 22.739 -7.216 1.00 97.31 190 ILE A O 1
ATOM 1439 N N . TYR A 1 191 ? 17.537 24.851 -6.471 1.00 94.62 191 TYR A N 1
ATOM 1440 C CA . TYR A 1 191 ? 17.840 25.418 -7.781 1.00 94.62 191 TYR A CA 1
ATOM 1441 C C . TYR A 1 191 ? 18.510 26.783 -7.765 1.00 94.62 191 TYR A C 1
ATOM 1443 O O . TYR A 1 191 ? 18.508 27.490 -6.764 1.00 94.62 191 TYR A O 1
ATOM 1451 N N . ASP A 1 192 ? 19.093 27.146 -8.907 1.00 89.69 192 ASP A N 1
ATOM 1452 C CA . ASP A 1 192 ? 19.791 28.417 -9.114 1.00 89.69 192 ASP A CA 1
ATOM 1453 C C . ASP A 1 192 ? 20.973 28.611 -8.146 1.00 89.69 192 ASP A C 1
ATOM 1455 O O . ASP A 1 192 ? 21.057 29.588 -7.395 1.00 89.69 192 ASP A O 1
ATOM 1459 N N . PHE A 1 193 ? 21.902 27.644 -8.165 1.00 89.75 193 PHE A N 1
ATOM 1460 C CA . PHE A 1 193 ? 23.159 27.717 -7.416 1.00 89.75 193 PHE A CA 1
ATOM 1461 C C . PHE A 1 193 ? 24.372 27.733 -8.336 1.00 89.75 193 PHE A C 1
ATOM 1463 O O . PHE A 1 193 ? 24.573 26.843 -9.158 1.00 89.75 193 PHE A O 1
ATOM 1470 N N . VAL A 1 194 ? 25.285 28.680 -8.121 1.00 88.31 194 VAL A N 1
ATOM 1471 C CA . VAL A 1 194 ? 26.532 28.732 -8.907 1.00 88.31 194 VAL A CA 1
ATOM 1472 C C . VAL A 1 194 ? 27.439 27.520 -8.639 1.00 88.31 194 VAL A C 1
ATOM 1474 O O . VAL A 1 194 ? 28.157 27.090 -9.541 1.00 88.31 194 VAL A O 1
ATOM 1477 N N . ASN A 1 195 ? 27.426 26.956 -7.423 1.00 89.38 195 ASN A N 1
ATOM 1478 C CA . ASN A 1 195 ? 28.329 25.868 -7.032 1.00 89.38 195 ASN A CA 1
ATOM 1479 C C . ASN A 1 195 ? 27.616 24.542 -6.715 1.00 89.38 195 ASN A C 1
ATOM 1481 O O . ASN A 1 195 ? 27.612 23.664 -7.573 1.00 89.38 195 ASN A O 1
ATOM 1485 N N . PHE A 1 196 ? 27.070 24.353 -5.509 1.00 92.38 196 PHE A N 1
ATOM 1486 C CA . PHE A 1 196 ? 26.587 23.035 -5.068 1.00 92.38 196 PHE A CA 1
ATOM 1487 C C . PHE A 1 196 ? 25.124 23.057 -4.622 1.00 92.38 196 PHE A C 1
ATOM 1489 O O . PHE A 1 196 ? 24.697 23.997 -3.956 1.00 92.38 196 PHE A O 1
ATOM 1496 N N . GLY A 1 197 ? 24.391 21.981 -4.908 1.00 96.06 197 GLY A N 1
ATOM 1497 C CA . GLY A 1 197 ? 23.122 21.695 -4.243 1.00 96.06 197 GLY A CA 1
ATOM 1498 C C . GLY A 1 197 ? 23.372 21.198 -2.818 1.00 96.06 197 GLY A C 1
ATOM 1499 O O . GLY A 1 197 ? 23.315 21.970 -1.857 1.00 96.06 197 GLY A O 1
ATOM 1500 N N . VAL A 1 198 ? 23.718 19.917 -2.692 1.00 98.19 198 VAL A N 1
ATOM 1501 C CA . VAL A 1 198 ? 23.894 19.221 -1.409 1.00 98.19 198 VAL A CA 1
ATOM 1502 C C . VAL A 1 198 ? 25.338 18.745 -1.231 1.00 98.19 198 VAL A C 1
ATOM 1504 O O . VAL A 1 198 ? 25.902 18.087 -2.106 1.00 98.19 198 VAL A O 1
ATOM 1507 N N . VAL A 1 199 ? 25.939 19.056 -0.078 1.00 96.44 199 VAL A N 1
ATOM 1508 C CA . VAL A 1 199 ? 27.290 18.605 0.299 1.00 96.44 199 VAL A CA 1
ATOM 1509 C C . VAL A 1 199 ? 27.274 17.985 1.695 1.00 96.44 199 VAL A C 1
ATOM 1511 O O . VAL A 1 199 ? 27.195 18.711 2.686 1.00 96.44 199 VAL A O 1
ATOM 1514 N N . LEU A 1 200 ? 27.406 16.660 1.785 1.00 96.56 200 LEU A N 1
ATOM 1515 C CA . LEU A 1 200 ? 27.446 15.922 3.056 1.00 96.56 200 LEU A CA 1
ATOM 1516 C C . LEU A 1 200 ? 28.816 15.255 3.231 1.00 96.56 200 LEU A C 1
ATOM 1518 O O . LEU A 1 200 ? 29.076 14.170 2.705 1.00 96.56 200 LEU A O 1
ATOM 1522 N N . ALA A 1 201 ? 29.715 15.936 3.941 1.00 94.00 201 ALA A N 1
ATOM 1523 C CA . ALA A 1 201 ? 31.111 15.533 4.091 1.00 94.00 201 ALA A CA 1
ATOM 1524 C C . ALA A 1 201 ? 31.398 14.950 5.473 1.00 94.00 201 ALA A C 1
ATOM 1526 O O . ALA A 1 201 ? 31.110 15.587 6.486 1.00 94.00 201 ALA A O 1
ATOM 1527 N N . ASN A 1 202 ? 32.039 13.780 5.508 1.00 93.31 202 ASN A N 1
ATOM 1528 C CA . ASN A 1 202 ? 32.307 13.044 6.744 1.00 93.31 202 ASN A CA 1
ATOM 1529 C C . ASN A 1 202 ? 31.018 12.809 7.551 1.00 93.31 202 ASN A C 1
ATOM 1531 O O . ASN A 1 202 ? 30.909 13.216 8.707 1.00 93.31 202 ASN A O 1
ATOM 1535 N N . ILE A 1 203 ? 30.012 12.231 6.891 1.00 95.31 203 ILE A N 1
ATOM 1536 C CA . ILE A 1 203 ? 28.746 11.858 7.524 1.00 95.31 203 ILE A CA 1
ATOM 1537 C C . ILE A 1 203 ? 28.606 10.334 7.533 1.00 95.31 203 ILE A C 1
ATOM 1539 O O . ILE A 1 203 ? 28.853 9.681 6.520 1.00 95.31 203 ILE A O 1
ATOM 1543 N N . ASP A 1 204 ? 28.184 9.759 8.653 1.00 96.25 204 ASP A N 1
ATOM 1544 C CA . ASP A 1 204 ? 27.799 8.350 8.721 1.00 96.25 204 ASP A CA 1
ATOM 1545 C C . ASP A 1 204 ? 26.297 8.192 8.447 1.00 96.25 204 ASP A C 1
ATOM 1547 O O . ASP A 1 204 ? 25.465 8.828 9.093 1.00 96.25 204 ASP A O 1
ATOM 1551 N N . ARG A 1 205 ? 25.942 7.328 7.491 1.00 96.81 205 ARG A N 1
ATOM 1552 C CA . ARG A 1 205 ? 24.557 7.033 7.077 1.00 96.81 205 ARG A CA 1
ATOM 1553 C C . ARG A 1 205 ? 23.715 8.264 6.690 1.00 96.81 205 ARG A C 1
ATOM 1555 O O . ARG A 1 205 ? 22.606 8.406 7.206 1.00 96.81 205 ARG A O 1
ATOM 1562 N N . PRO A 1 206 ? 24.195 9.184 5.830 1.00 98.12 206 PRO A N 1
ATOM 1563 C CA . PRO A 1 206 ? 23.329 10.241 5.321 1.00 98.12 206 PRO A CA 1
ATOM 1564 C C . PRO A 1 206 ? 22.283 9.694 4.342 1.00 98.12 206 PRO A C 1
ATOM 1566 O O . PRO A 1 206 ? 22.591 8.797 3.556 1.00 98.12 206 PRO A O 1
ATOM 1569 N N . VAL A 1 207 ? 21.098 10.306 4.331 1.00 98.44 207 VAL A N 1
ATOM 1570 C CA . VAL A 1 207 ? 20.031 10.054 3.352 1.00 98.44 207 VAL A CA 1
ATOM 1571 C C . VAL A 1 207 ? 19.799 11.320 2.529 1.00 98.44 207 VAL A C 1
ATOM 1573 O O . VAL A 1 207 ? 19.550 12.395 3.074 1.00 98.44 207 VAL A O 1
ATOM 1576 N N . ILE A 1 208 ? 19.893 11.203 1.206 1.00 98.81 208 ILE A N 1
ATOM 1577 C CA . ILE A 1 208 ? 19.553 12.260 0.251 1.00 98.81 208 ILE A CA 1
ATOM 1578 C C . ILE A 1 208 ? 18.514 11.672 -0.695 1.00 98.81 208 ILE A C 1
ATOM 1580 O O . ILE A 1 208 ? 18.881 10.933 -1.611 1.00 98.81 208 ILE A O 1
ATOM 1584 N N . ALA A 1 209 ? 17.236 11.959 -0.450 1.00 96.06 209 ALA A N 1
ATOM 1585 C CA . ALA A 1 209 ? 16.147 11.287 -1.152 1.00 96.06 209 ALA A CA 1
ATOM 1586 C C . ALA A 1 209 ? 15.083 12.230 -1.718 1.00 96.06 209 ALA A C 1
ATOM 1588 O O . ALA A 1 209 ? 14.834 13.297 -1.169 1.00 96.06 209 ALA A O 1
ATOM 1589 N N . ASP A 1 210 ? 14.446 11.848 -2.822 1.00 90.50 210 ASP A N 1
ATOM 1590 C CA . ASP A 1 210 ? 13.246 12.516 -3.355 1.00 90.50 210 ASP A CA 1
ATOM 1591 C C . ASP A 1 210 ? 13.409 14.023 -3.664 1.00 90.50 210 ASP A C 1
ATOM 1593 O O . ASP A 1 210 ? 12.423 14.755 -3.742 1.00 90.50 210 ASP A O 1
ATOM 1597 N N . ASN A 1 211 ? 14.640 14.528 -3.823 1.00 92.25 211 ASN A N 1
ATOM 1598 C CA . ASN A 1 211 ? 14.874 15.946 -4.110 1.00 92.25 211 ASN A CA 1
ATOM 1599 C C . ASN A 1 211 ? 14.787 16.232 -5.614 1.00 92.25 211 ASN A C 1
ATOM 1601 O O . ASN A 1 211 ? 15.257 15.438 -6.431 1.00 92.25 211 ASN A O 1
ATOM 1605 N N . GLU A 1 212 ? 14.289 17.416 -5.975 1.00 93.44 212 GLU A N 1
ATOM 1606 C CA . GLU A 1 212 ? 14.421 17.976 -7.321 1.00 93.44 212 GLU A CA 1
ATOM 1607 C C . GLU A 1 212 ? 15.549 19.011 -7.343 1.00 93.44 212 GLU A C 1
ATOM 1609 O O . GLU A 1 212 ? 15.465 20.059 -6.702 1.00 93.44 212 GLU A O 1
ATOM 1614 N N . ILE A 1 213 ? 16.620 18.723 -8.086 1.00 97.19 213 ILE A N 1
ATOM 1615 C CA . ILE A 1 213 ? 17.818 19.560 -8.157 1.00 97.19 213 ILE A CA 1
ATOM 1616 C C . ILE A 1 213 ? 18.060 19.992 -9.603 1.00 97.19 213 ILE A C 1
ATOM 1618 O O . ILE A 1 213 ? 18.280 19.157 -10.480 1.00 97.19 213 ILE A O 1
ATOM 1622 N N . ARG A 1 214 ? 18.066 21.301 -9.863 1.00 94.62 214 ARG A N 1
ATOM 1623 C CA . ARG A 1 214 ? 18.283 21.849 -11.214 1.00 94.62 214 ARG A CA 1
ATOM 1624 C C . ARG A 1 214 ? 19.099 23.127 -11.198 1.00 94.62 214 ARG A C 1
ATOM 1626 O O . ARG A 1 214 ? 19.144 23.819 -10.191 1.00 94.62 214 ARG A O 1
ATOM 1633 N N . GLU A 1 215 ? 19.736 23.466 -12.312 1.00 89.38 215 GLU A N 1
ATOM 1634 C CA . GLU A 1 215 ? 20.484 24.726 -12.447 1.00 89.38 215 GLU A CA 1
ATOM 1635 C C . GLU A 1 215 ? 21.540 24.948 -11.353 1.00 89.38 215 GLU A C 1
ATOM 1637 O O . GLU A 1 215 ? 21.701 26.044 -10.806 1.00 89.38 215 GLU A O 1
ATOM 1642 N N . VAL A 1 216 ? 22.268 23.873 -11.037 1.00 93.38 216 VAL A N 1
ATOM 1643 C CA . VAL A 1 216 ? 23.405 23.872 -10.113 1.00 93.38 216 VAL A CA 1
ATOM 1644 C C . VAL A 1 216 ? 24.658 23.335 -10.797 1.00 93.38 216 VAL A C 1
ATOM 1646 O O . VAL A 1 216 ? 24.578 22.464 -11.660 1.00 93.38 216 VAL A O 1
ATOM 1649 N N . SER A 1 217 ? 25.849 23.801 -10.404 1.00 93.50 217 SER A N 1
ATOM 1650 C CA . SER A 1 217 ? 27.083 23.270 -11.003 1.00 93.50 217 SER A CA 1
ATOM 1651 C C . SER A 1 217 ? 27.401 21.835 -10.562 1.00 93.50 217 SER A C 1
ATOM 1653 O O . SER A 1 217 ? 28.022 21.110 -11.343 1.00 93.50 217 SER A O 1
ATOM 1655 N N . ALA A 1 218 ? 27.067 21.438 -9.337 1.00 95.50 218 ALA A N 1
ATOM 1656 C CA . ALA A 1 218 ? 27.191 20.069 -8.851 1.00 95.50 218 ALA A CA 1
ATOM 1657 C C . ALA A 1 218 ? 26.011 19.735 -7.930 1.00 95.50 218 ALA A C 1
ATOM 1659 O O . ALA A 1 218 ? 25.814 20.422 -6.925 1.00 95.50 218 ALA A O 1
ATOM 1660 N N . ALA A 1 219 ? 25.217 18.718 -8.269 1.00 98.00 219 ALA A N 1
ATOM 1661 C CA . ALA A 1 219 ? 23.965 18.465 -7.558 1.00 98.00 219 ALA A CA 1
ATOM 1662 C C . ALA A 1 219 ? 24.191 17.846 -6.175 1.00 98.00 219 ALA A C 1
ATOM 1664 O O . ALA A 1 219 ? 23.768 18.432 -5.175 1.00 98.00 219 ALA A O 1
ATOM 1665 N N . ILE A 1 220 ? 24.898 16.717 -6.104 1.00 98.62 220 ILE A N 1
ATOM 1666 C CA . ILE A 1 220 ? 25.141 15.987 -4.854 1.00 98.62 220 ILE A CA 1
ATOM 1667 C C . ILE A 1 220 ? 26.620 15.620 -4.731 1.00 98.62 220 ILE A C 1
ATOM 1669 O O . ILE A 1 220 ? 27.225 15.083 -5.660 1.00 98.62 220 ILE A O 1
ATOM 1673 N N . LEU A 1 221 ? 27.198 15.882 -3.559 1.00 97.12 221 LEU A N 1
ATOM 1674 C CA . LEU A 1 221 ? 28.583 15.559 -3.226 1.00 97.12 221 LEU A CA 1
ATOM 1675 C C . LEU A 1 221 ? 28.668 14.914 -1.833 1.00 97.12 221 LEU A C 1
ATOM 1677 O O . LEU A 1 221 ? 28.303 15.545 -0.837 1.00 97.12 221 LEU A O 1
ATOM 1681 N N . VAL A 1 222 ? 29.213 13.691 -1.761 1.00 96.44 222 VAL A N 1
ATOM 1682 C CA . VAL A 1 222 ? 29.458 12.953 -0.503 1.00 96.44 222 VAL A CA 1
ATOM 1683 C C . VAL A 1 222 ? 30.950 12.611 -0.299 1.00 96.44 222 VAL A C 1
ATOM 1685 O O . VAL A 1 222 ? 31.378 11.504 -0.623 1.00 96.44 222 VAL A O 1
ATOM 1688 N N . PRO A 1 223 ? 31.779 13.545 0.215 1.00 93.06 223 PRO A N 1
ATOM 1689 C CA . PRO A 1 223 ? 33.229 13.381 0.306 1.00 93.06 223 PRO A CA 1
ATOM 1690 C C . PRO A 1 223 ? 33.723 13.138 1.746 1.00 93.06 223 PRO A C 1
ATOM 1692 O O . PRO A 1 223 ? 32.954 13.010 2.696 1.00 93.06 223 PRO A O 1
ATOM 1695 N N . ALA A 1 224 ? 35.047 13.190 1.928 1.00 89.94 224 ALA A N 1
ATOM 1696 C CA . ALA A 1 224 ? 35.728 13.284 3.221 1.00 89.94 224 ALA A CA 1
ATOM 1697 C C . ALA A 1 224 ? 35.531 12.079 4.162 1.00 89.94 224 ALA A C 1
ATOM 1699 O O . ALA A 1 224 ? 35.599 12.207 5.385 1.00 89.94 224 ALA A O 1
ATOM 1700 N N . GLY A 1 225 ? 35.335 10.894 3.591 1.00 89.75 225 GLY A N 1
ATOM 1701 C CA . GLY A 1 225 ? 35.174 9.647 4.331 1.00 89.75 225 GLY A CA 1
ATOM 1702 C C . GLY A 1 225 ? 33.739 9.384 4.774 1.00 89.75 225 GLY A C 1
ATOM 1703 O O . GLY A 1 225 ? 33.546 8.591 5.689 1.00 89.75 225 GLY A O 1
ATOM 1704 N N . THR A 1 226 ? 32.754 10.028 4.137 1.00 95.00 226 THR A N 1
ATOM 1705 C CA . THR A 1 226 ? 31.329 9.712 4.310 1.00 95.00 226 THR A CA 1
ATOM 1706 C C . THR A 1 226 ? 31.083 8.219 4.083 1.00 95.00 226 THR A C 1
ATOM 1708 O O . THR A 1 226 ? 31.629 7.631 3.142 1.00 95.00 226 THR A O 1
ATOM 1711 N N . ARG A 1 227 ? 30.273 7.602 4.950 1.00 96.12 227 ARG A N 1
ATOM 1712 C CA . ARG A 1 227 ? 30.014 6.157 4.937 1.00 96.12 227 ARG A CA 1
ATOM 1713 C C . ARG A 1 227 ? 28.535 5.847 4.822 1.00 96.12 227 ARG A C 1
ATOM 1715 O O . ARG A 1 227 ? 27.729 6.536 5.444 1.00 96.12 227 ARG A O 1
ATOM 1722 N N . SER A 1 228 ? 28.192 4.787 4.091 1.00 96.62 228 SER A N 1
ATOM 1723 C CA . SER A 1 228 ? 26.801 4.336 3.925 1.00 96.62 228 SER A CA 1
ATOM 1724 C C . SER A 1 228 ? 25.866 5.448 3.432 1.00 96.62 228 SER A C 1
ATOM 1726 O O . SER A 1 228 ? 24.754 5.599 3.936 1.00 96.62 228 SER A O 1
ATOM 1728 N N . ALA A 1 229 ? 26.325 6.287 2.499 1.00 98.38 229 ALA A N 1
ATOM 1729 C CA . ALA A 1 229 ? 25.454 7.308 1.929 1.00 98.38 229 ALA A CA 1
ATOM 1730 C C . ALA A 1 229 ? 24.353 6.654 1.095 1.00 98.38 229 ALA A C 1
ATOM 1732 O O . ALA A 1 229 ? 24.652 5.848 0.216 1.00 98.38 229 ALA A O 1
ATOM 1733 N N . GLN A 1 230 ? 23.109 7.035 1.365 1.00 98.44 230 GLN A N 1
ATOM 1734 C CA . GLN A 1 230 ? 21.917 6.563 0.677 1.00 98.44 230 GLN A CA 1
ATOM 1735 C C . GLN A 1 230 ? 21.365 7.688 -0.194 1.00 98.44 230 GLN A C 1
ATOM 1737 O O . GLN A 1 230 ? 20.836 8.670 0.323 1.00 98.44 230 GLN A O 1
ATOM 1742 N N . ILE A 1 231 ? 21.555 7.590 -1.510 1.00 98.81 231 ILE A N 1
ATOM 1743 C CA . ILE A 1 231 ? 21.197 8.650 -2.461 1.00 98.81 231 ILE A CA 1
ATOM 1744 C C . ILE A 1 231 ? 20.125 8.106 -3.402 1.00 98.81 231 ILE A C 1
ATOM 1746 O O . ILE A 1 231 ? 20.455 7.453 -4.392 1.00 98.81 231 ILE A O 1
ATOM 1750 N N . SER A 1 232 ? 18.851 8.333 -3.097 1.00 98.00 232 SER A N 1
ATOM 1751 C CA . SER A 1 232 ? 17.756 7.645 -3.786 1.00 98.00 232 SER A CA 1
ATOM 1752 C C . SER A 1 232 ? 16.678 8.560 -4.349 1.00 98.00 232 SER A C 1
ATOM 1754 O O . SER A 1 232 ? 16.417 9.628 -3.818 1.00 98.00 232 SER A O 1
ATOM 1756 N N . ASN A 1 233 ? 16.034 8.159 -5.445 1.00 94.44 233 ASN A N 1
ATOM 1757 C CA . ASN A 1 233 ? 14.837 8.831 -5.976 1.00 94.44 233 ASN A CA 1
ATOM 1758 C C . ASN A 1 233 ? 14.997 10.342 -6.277 1.00 94.44 233 ASN A C 1
ATOM 1760 O O . ASN A 1 233 ? 14.008 11.068 -6.350 1.00 94.44 233 ASN A O 1
ATOM 1764 N N . ASN A 1 234 ? 16.220 10.858 -6.451 1.00 96.50 234 ASN A N 1
ATOM 1765 C CA . ASN A 1 234 ? 16.422 12.274 -6.758 1.00 96.50 234 ASN A CA 1
ATOM 1766 C C . ASN A 1 234 ? 16.229 12.528 -8.259 1.00 96.50 234 ASN A C 1
ATOM 1768 O O . ASN A 1 234 ? 16.707 11.759 -9.101 1.00 96.50 234 ASN A O 1
ATOM 1772 N N . ARG A 1 235 ? 15.585 13.650 -8.592 1.00 94.81 235 ARG A N 1
ATOM 1773 C CA . ARG A 1 235 ? 15.443 14.163 -9.957 1.00 94.81 235 ARG A CA 1
ATOM 1774 C C . ARG A 1 235 ? 16.445 15.284 -10.190 1.00 94.81 235 ARG A C 1
ATOM 1776 O O . ARG A 1 235 ? 16.322 16.361 -9.615 1.00 94.81 235 ARG A O 1
ATOM 1783 N N . ILE A 1 236 ? 17.433 15.040 -11.043 1.00 97.75 236 ILE A N 1
ATOM 1784 C CA . ILE A 1 236 ? 18.515 15.979 -11.340 1.00 97.75 236 ILE A CA 1
ATOM 1785 C C . ILE A 1 236 ? 18.413 16.410 -12.802 1.00 97.75 236 ILE A C 1
ATOM 1787 O O . ILE A 1 236 ? 18.482 15.576 -13.705 1.00 97.75 236 ILE A O 1
ATOM 1791 N N . ARG A 1 237 ? 18.260 17.715 -13.040 1.00 94.62 237 ARG A N 1
ATOM 1792 C CA . ARG A 1 237 ? 18.064 18.283 -14.383 1.00 94.62 237 ARG A CA 1
ATOM 1793 C C . ARG A 1 237 ? 19.060 19.391 -14.695 1.00 94.62 237 ARG A C 1
ATOM 1795 O O . ARG A 1 237 ? 19.368 20.215 -13.836 1.00 94.62 237 ARG A O 1
ATOM 1802 N N . ALA A 1 238 ? 19.529 19.432 -15.937 1.00 93.00 238 ALA A N 1
ATOM 1803 C CA . ALA A 1 238 ? 20.242 20.579 -16.493 1.00 93.00 238 ALA A CA 1
ATOM 1804 C C . ALA A 1 238 ? 19.487 21.080 -17.729 1.00 93.00 238 ALA A C 1
ATOM 1806 O O . ALA A 1 238 ? 19.387 20.353 -18.719 1.00 93.00 238 ALA A O 1
ATOM 1807 N N . ILE A 1 239 ? 18.941 22.293 -17.644 1.00 88.31 239 ILE A N 1
ATOM 1808 C CA . ILE A 1 239 ? 18.037 22.874 -18.642 1.00 88.31 239 ILE A CA 1
ATOM 1809 C C . ILE A 1 239 ? 18.820 23.797 -19.573 1.00 88.31 239 ILE A C 1
ATOM 1811 O O . ILE A 1 239 ? 18.849 23.596 -20.789 1.00 88.31 239 ILE A O 1
ATOM 1815 N N . ASP A 1 240 ? 19.485 24.800 -18.999 1.00 85.06 240 ASP A N 1
ATOM 1816 C CA . ASP A 1 240 ? 20.210 25.825 -19.753 1.00 85.06 240 ASP A CA 1
ATOM 1817 C C . ASP A 1 240 ? 21.595 26.169 -19.181 1.00 85.06 240 ASP A C 1
ATOM 1819 O O . ASP A 1 240 ? 22.423 26.743 -19.900 1.00 85.06 240 ASP A O 1
ATOM 1823 N N . LYS A 1 241 ? 21.914 25.769 -17.941 1.00 89.56 241 LYS A N 1
ATOM 1824 C CA . LYS A 1 241 ? 23.270 25.875 -17.386 1.00 89.56 241 LYS A CA 1
ATOM 1825 C C . LYS A 1 241 ? 23.989 24.532 -17.369 1.00 89.56 241 LYS A C 1
ATOM 1827 O O . LYS A 1 241 ? 23.429 23.473 -17.102 1.00 89.56 241 LYS A O 1
ATOM 1832 N N . LEU A 1 242 ? 25.302 24.603 -17.591 1.00 94.81 242 LEU A N 1
ATOM 1833 C CA . LEU A 1 242 ? 26.190 23.451 -17.479 1.00 94.81 242 LEU A CA 1
ATOM 1834 C C . LEU A 1 242 ? 26.261 22.963 -16.024 1.00 94.81 242 LEU A C 1
ATOM 1836 O O . LEU A 1 242 ? 26.833 23.632 -15.157 1.00 94.81 242 LEU A O 1
ATOM 1840 N N . MET A 1 243 ? 25.793 21.742 -15.795 1.00 97.62 243 MET A N 1
ATOM 1841 C CA . MET A 1 243 ? 26.038 20.976 -14.584 1.00 97.62 243 MET A CA 1
ATOM 1842 C C . MET A 1 243 ? 27.310 20.148 -14.774 1.00 97.62 243 MET A C 1
ATOM 1844 O O . MET A 1 243 ? 27.365 19.215 -15.571 1.00 97.62 243 MET A O 1
ATOM 1848 N N . ARG A 1 244 ? 28.370 20.472 -14.030 1.00 96.31 244 ARG A N 1
ATOM 1849 C CA . ARG A 1 244 ? 29.640 19.733 -14.111 1.00 96.31 244 ARG A CA 1
ATOM 1850 C C . ARG A 1 244 ? 29.501 18.302 -13.598 1.00 96.31 244 ARG A C 1
ATOM 1852 O O . ARG A 1 244 ? 30.121 17.407 -14.155 1.00 96.31 244 ARG A O 1
ATOM 1859 N N . ASN A 1 245 ? 28.726 18.095 -12.534 1.00 96.81 245 ASN A N 1
ATOM 1860 C CA . ASN A 1 245 ? 28.507 16.767 -11.965 1.00 96.81 245 ASN A CA 1
ATOM 1861 C C . ASN A 1 245 ? 27.076 16.613 -11.445 1.00 96.81 245 ASN A C 1
ATOM 1863 O O . ASN A 1 245 ? 26.597 17.480 -10.718 1.00 96.81 245 ASN A O 1
ATOM 1867 N N . GLY A 1 246 ? 26.436 15.487 -11.745 1.00 98.31 246 GLY A N 1
ATOM 1868 C CA . GLY A 1 246 ? 25.205 15.075 -11.079 1.00 98.31 246 GLY A CA 1
ATOM 1869 C C . GLY A 1 246 ? 25.496 14.612 -9.653 1.00 98.31 246 GLY A C 1
ATOM 1870 O O . GLY A 1 246 ? 25.409 15.390 -8.703 1.00 98.31 246 GLY A O 1
ATOM 1871 N N . ILE A 1 247 ? 25.891 13.348 -9.506 1.00 98.75 247 ILE A N 1
ATOM 1872 C CA . ILE A 1 247 ? 26.164 12.714 -8.212 1.00 98.75 247 ILE A CA 1
ATOM 1873 C C . ILE A 1 247 ? 27.645 12.341 -8.115 1.00 98.75 247 ILE A C 1
ATOM 1875 O O . ILE A 1 247 ? 28.170 11.583 -8.931 1.00 98.75 247 ILE A O 1
ATOM 1879 N N . ILE A 1 248 ? 28.320 12.858 -7.088 1.00 98.00 248 ILE A N 1
ATOM 1880 C CA . ILE A 1 248 ? 29.724 12.568 -6.795 1.00 98.00 248 ILE A CA 1
ATOM 1881 C C . ILE A 1 248 ? 29.812 11.674 -5.555 1.00 98.00 248 ILE A C 1
ATOM 1883 O O . ILE A 1 248 ? 29.525 12.116 -4.439 1.00 98.00 248 ILE A O 1
ATOM 1887 N N . LEU A 1 249 ? 30.275 10.441 -5.757 1.00 97.38 249 LEU A N 1
ATOM 1888 C CA . LEU A 1 249 ? 30.613 9.485 -4.707 1.00 97.38 249 LEU A CA 1
ATOM 1889 C C . LEU A 1 249 ? 32.100 9.656 -4.364 1.00 97.38 249 LEU A C 1
ATOM 1891 O O . LEU A 1 249 ? 32.986 9.238 -5.113 1.00 97.38 249 LEU A O 1
ATOM 1895 N N . GLY A 1 250 ? 32.380 10.336 -3.251 1.00 92.25 250 GLY A N 1
ATOM 1896 C CA . GLY A 1 250 ? 33.719 10.788 -2.878 1.00 92.25 250 GLY A CA 1
ATOM 1897 C C . GLY A 1 250 ? 33.943 12.263 -3.222 1.00 92.25 250 GLY A C 1
ATOM 1898 O O . GLY A 1 250 ? 33.059 13.083 -3.010 1.00 92.25 250 GLY A O 1
ATOM 1899 N N . GLY A 1 251 ? 35.125 12.624 -3.728 1.00 87.19 251 GLY A N 1
ATOM 1900 C CA . GLY A 1 251 ? 35.453 13.993 -4.163 1.00 87.19 251 GLY A CA 1
ATOM 1901 C C . GLY A 1 251 ? 36.637 14.626 -3.430 1.00 87.19 251 GLY A C 1
ATOM 1902 O O . GLY A 1 251 ? 37.093 14.134 -2.406 1.00 87.19 251 GLY A O 1
ATOM 1903 N N . SER A 1 252 ? 37.163 15.741 -3.939 1.00 76.62 252 SER A N 1
ATOM 1904 C CA . SER A 1 252 ? 38.258 16.472 -3.284 1.00 76.62 252 SER A CA 1
ATOM 1905 C C . SER A 1 252 ? 37.701 17.475 -2.272 1.00 76.62 252 SER A C 1
ATOM 1907 O O . SER A 1 252 ? 37.181 18.525 -2.650 1.00 76.62 252 SER A O 1
ATOM 1909 N N . TYR A 1 253 ? 37.837 17.175 -0.981 1.00 75.25 253 TYR A N 1
ATOM 1910 C CA . TYR A 1 253 ? 37.405 18.058 0.108 1.00 75.25 253 TYR A CA 1
ATOM 1911 C C . TYR A 1 253 ? 38.542 18.271 1.130 1.00 75.25 253 TYR A C 1
ATOM 1913 O O . TYR A 1 253 ? 39.437 17.424 1.212 1.00 75.25 253 TYR A O 1
ATOM 1921 N N . PRO A 1 254 ? 38.590 19.403 1.869 1.00 70.94 254 PRO A N 1
ATOM 1922 C CA . PRO A 1 254 ? 39.718 19.712 2.748 1.00 70.94 254 PRO A CA 1
ATOM 1923 C C . PRO A 1 254 ? 39.985 18.613 3.795 1.00 70.94 254 PRO A C 1
ATOM 1925 O O . PRO A 1 254 ? 39.053 18.210 4.492 1.00 70.94 254 PRO A O 1
ATOM 1928 N N . PRO A 1 255 ? 41.247 18.179 3.996 1.00 65.69 255 PRO A N 1
ATOM 1929 C CA . PRO A 1 255 ? 41.570 17.126 4.966 1.00 65.69 255 PRO A CA 1
ATOM 1930 C C . PRO A 1 255 ? 41.162 17.448 6.411 1.00 65.69 255 PRO A C 1
ATOM 1932 O O . PRO A 1 255 ? 40.939 16.540 7.201 1.00 65.69 255 PRO A O 1
ATOM 1935 N N . SER A 1 256 ? 41.016 18.732 6.766 1.00 69.94 256 SER A N 1
ATOM 1936 C CA . SER A 1 256 ? 40.603 19.183 8.106 1.00 69.94 256 SER A CA 1
ATOM 1937 C C . SER A 1 256 ? 39.204 18.720 8.528 1.00 69.94 256 SER A C 1
ATOM 1939 O O . SER A 1 256 ? 38.856 18.799 9.714 1.00 69.94 256 SER A O 1
ATOM 1941 N N . VAL A 1 257 ? 38.393 18.256 7.576 1.00 69.69 257 VAL A N 1
ATOM 1942 C CA . VAL A 1 257 ? 37.059 17.727 7.854 1.00 69.69 257 VAL A CA 1
ATOM 1943 C C . VAL A 1 257 ? 36.921 16.227 7.604 1.00 69.69 257 VAL A C 1
ATOM 1945 O O . VAL A 1 257 ? 35.857 15.697 7.894 1.00 69.69 257 VAL A O 1
ATOM 1948 N N . ALA A 1 258 ? 37.961 15.544 7.119 1.00 70.19 258 ALA A N 1
ATOM 1949 C CA . ALA A 1 258 ? 37.906 14.116 6.817 1.00 70.19 258 ALA A CA 1
ATOM 1950 C C . ALA A 1 258 ? 37.944 13.242 8.081 1.00 70.19 258 ALA A C 1
ATOM 1952 O O . ALA A 1 258 ? 38.594 13.603 9.063 1.00 70.19 258 ALA A O 1
ATOM 1953 N N . TYR A 1 259 ? 37.262 12.090 8.045 1.00 67.25 259 TYR A N 1
ATOM 1954 C CA . TYR A 1 259 ? 37.319 11.091 9.126 1.00 67.25 259 TYR A CA 1
ATOM 1955 C C . TYR A 1 259 ? 38.716 10.471 9.226 1.00 67.25 259 TYR A C 1
ATOM 1957 O O . TYR A 1 259 ? 39.284 10.325 10.306 1.00 67.25 259 TYR A O 1
ATOM 1965 N N . ASP A 1 260 ? 39.267 10.119 8.066 1.00 69.38 260 ASP A N 1
ATOM 1966 C CA . ASP A 1 260 ? 40.625 9.634 7.889 1.00 69.38 260 ASP A CA 1
ATOM 1967 C C . ASP A 1 260 ? 41.332 10.566 6.907 1.00 69.38 260 ASP A C 1
ATOM 1969 O O . ASP A 1 260 ? 41.022 10.593 5.714 1.00 69.38 260 ASP A O 1
ATOM 1973 N N . THR A 1 261 ? 42.284 11.339 7.430 1.00 68.56 261 THR A N 1
ATOM 1974 C CA . THR A 1 261 ? 43.102 12.306 6.687 1.00 68.56 261 THR A CA 1
ATOM 1975 C C . THR A 1 261 ? 43.762 11.697 5.443 1.00 68.56 261 THR A C 1
ATOM 1977 O O . THR A 1 261 ? 44.076 12.445 4.516 1.00 68.56 261 THR A O 1
ATOM 1980 N N . TYR A 1 262 ? 43.960 10.371 5.405 1.00 69.88 262 TYR A N 1
ATOM 1981 C CA . TYR A 1 262 ? 44.561 9.656 4.278 1.00 69.88 262 TYR A CA 1
ATOM 1982 C C . TYR A 1 262 ? 43.735 8.458 3.761 1.00 69.88 262 TYR A C 1
ATOM 1984 O O . TYR A 1 262 ? 44.265 7.642 3.003 1.00 69.88 262 TYR A O 1
ATOM 1992 N N . GLY A 1 263 ? 42.451 8.363 4.114 1.00 79.69 263 GLY A N 1
ATOM 1993 C CA . GLY A 1 263 ? 41.570 7.261 3.705 1.00 79.69 263 GLY A CA 1
ATOM 1994 C C . GLY A 1 263 ? 40.991 7.391 2.288 1.00 79.69 263 GLY A C 1
ATOM 1995 O O . GLY A 1 263 ? 41.510 8.102 1.434 1.00 79.69 263 GLY A O 1
ATOM 1996 N N . TYR A 1 264 ? 39.883 6.710 2.012 1.00 86.81 264 TYR A N 1
ATOM 1997 C CA . TYR A 1 264 ? 39.029 7.008 0.860 1.00 86.81 264 TYR A CA 1
ATOM 1998 C C . TYR A 1 264 ? 38.088 8.182 1.162 1.00 86.81 264 TYR A C 1
ATOM 2000 O O . TYR A 1 264 ? 37.799 8.504 2.315 1.00 86.81 264 TYR A O 1
ATOM 2008 N N . GLN A 1 265 ? 37.597 8.826 0.107 1.00 90.75 265 GLN A N 1
ATOM 2009 C CA . GLN A 1 265 ? 36.674 9.959 0.182 1.00 90.75 265 GLN A CA 1
ATOM 2010 C C . GLN A 1 265 ? 35.227 9.532 0.434 1.00 90.75 265 GLN A C 1
ATOM 2012 O O . GLN A 1 265 ? 34.458 10.328 0.961 1.00 90.75 265 GLN A O 1
ATOM 2017 N N . ALA A 1 266 ? 34.868 8.295 0.097 1.00 94.25 266 ALA A N 1
ATOM 2018 C CA . ALA A 1 266 ? 33.580 7.694 0.418 1.00 94.25 266 ALA A CA 1
ATOM 2019 C C . ALA A 1 266 ? 33.728 6.178 0.586 1.00 94.25 266 ALA A C 1
ATOM 2021 O O . ALA A 1 266 ? 34.559 5.565 -0.088 1.00 94.25 266 ALA A O 1
ATOM 2022 N N . TYR A 1 267 ? 32.911 5.600 1.464 1.00 95.81 267 TYR A N 1
ATOM 2023 C CA . TYR A 1 267 ? 32.851 4.167 1.749 1.00 95.81 267 TYR A CA 1
ATOM 2024 C C . TYR A 1 267 ? 31.399 3.700 1.634 1.00 95.81 267 TYR A C 1
ATOM 2026 O O . TYR A 1 267 ? 30.546 4.217 2.355 1.00 95.81 267 TYR A O 1
ATOM 2034 N N . TYR A 1 268 ? 31.103 2.716 0.780 1.00 97.31 268 TYR A N 1
ATOM 2035 C CA . TYR A 1 268 ? 29.741 2.166 0.656 1.00 97.31 268 TYR A CA 1
ATOM 2036 C C . TYR A 1 268 ? 28.687 3.251 0.378 1.00 97.31 268 TYR A C 1
ATOM 2038 O O . TYR A 1 268 ? 27.585 3.223 0.921 1.00 97.31 268 TYR A O 1
ATOM 2046 N N . ALA A 1 269 ? 29.041 4.263 -0.419 1.00 97.94 269 ALA A N 1
ATOM 2047 C CA . ALA A 1 269 ? 28.082 5.257 -0.881 1.00 97.94 269 ALA A CA 1
ATOM 2048 C C . ALA A 1 269 ? 27.309 4.672 -2.067 1.00 97.94 269 ALA A C 1
ATOM 2050 O O . ALA A 1 269 ? 27.923 4.263 -3.054 1.00 97.94 269 ALA A O 1
ATOM 2051 N N . VAL A 1 270 ? 25.984 4.609 -1.962 1.00 98.50 270 VAL A N 1
ATOM 2052 C CA . VAL A 1 270 ? 25.121 3.935 -2.934 1.00 98.50 270 VAL A CA 1
ATOM 2053 C C . VAL A 1 270 ? 24.064 4.903 -3.445 1.00 98.50 270 VAL A C 1
ATOM 2055 O O . VAL A 1 270 ? 23.333 5.508 -2.660 1.00 98.50 270 VAL A O 1
ATOM 2058 N N . ALA A 1 271 ? 23.983 5.040 -4.770 1.00 98.75 271 ALA A N 1
ATOM 2059 C CA . ALA A 1 271 ? 22.950 5.832 -5.426 1.00 98.75 271 ALA A CA 1
ATOM 2060 C C . ALA A 1 271 ? 21.992 4.946 -6.229 1.00 98.75 271 ALA A C 1
ATOM 2062 O O . ALA A 1 271 ? 22.443 4.197 -7.099 1.00 98.75 271 ALA A O 1
ATOM 2063 N N . TRP A 1 272 ? 20.683 5.032 -5.983 1.00 98.50 272 TRP A N 1
ATOM 2064 C CA . TRP A 1 272 ? 19.703 4.247 -6.736 1.00 98.50 272 TRP A CA 1
ATOM 2065 C C . TRP A 1 272 ? 18.414 4.974 -7.091 1.00 98.50 272 TRP A C 1
ATOM 2067 O O . TRP A 1 272 ? 18.052 5.952 -6.456 1.00 98.50 272 TRP A O 1
ATOM 2077 N N . ASN A 1 273 ? 17.721 4.516 -8.135 1.00 97.44 273 ASN A N 1
ATOM 2078 C CA . ASN A 1 273 ? 16.464 5.114 -8.605 1.00 97.44 273 ASN A CA 1
ATOM 2079 C C . ASN A 1 273 ? 16.540 6.628 -8.929 1.00 97.44 273 ASN A C 1
ATOM 2081 O O . ASN A 1 273 ? 15.513 7.301 -8.982 1.00 97.44 273 ASN A O 1
ATOM 2085 N N . ASN A 1 274 ? 17.731 7.196 -9.146 1.00 98.44 274 ASN A N 1
ATOM 2086 C CA . ASN A 1 274 ? 17.874 8.609 -9.498 1.00 98.44 274 ASN A CA 1
ATOM 2087 C C . ASN A 1 274 ? 17.699 8.808 -11.006 1.00 98.44 274 ASN A C 1
ATOM 2089 O O . ASN A 1 274 ? 18.093 7.958 -11.813 1.00 98.44 274 ASN A O 1
ATOM 2093 N N . THR A 1 275 ? 17.174 9.974 -11.380 1.00 97.44 275 THR A N 1
ATOM 2094 C CA . THR A 1 275 ? 17.093 10.427 -12.773 1.00 97.44 275 THR A CA 1
ATOM 2095 C C . THR A 1 275 ? 18.035 11.601 -12.984 1.00 97.44 275 THR A C 1
ATOM 2097 O O . THR A 1 275 ? 18.037 12.559 -12.213 1.00 97.44 275 THR A O 1
ATOM 2100 N N . LEU A 1 276 ? 18.877 11.511 -14.011 1.00 98.38 276 LEU A N 1
ATOM 2101 C CA . LEU A 1 276 ? 19.832 12.549 -14.383 1.00 98.38 276 LEU A CA 1
ATOM 2102 C C . LEU A 1 276 ? 19.612 12.894 -15.850 1.00 98.38 276 LEU A C 1
ATOM 2104 O O . LEU A 1 276 ? 20.003 12.128 -16.729 1.00 98.38 276 LEU A O 1
ATOM 2108 N N . VAL A 1 277 ? 18.964 14.027 -16.103 1.00 96.50 277 VAL A N 1
ATOM 2109 C CA . VAL A 1 277 ? 18.488 14.410 -17.435 1.00 96.50 277 VAL A CA 1
ATOM 2110 C C . VAL A 1 277 ? 19.098 15.739 -17.857 1.00 96.50 277 VAL A C 1
ATOM 2112 O O . VAL A 1 277 ? 18.896 16.769 -17.213 1.00 96.50 277 VAL A O 1
ATOM 2115 N N . ALA A 1 278 ? 19.841 15.723 -18.959 1.00 95.44 278 ALA A N 1
ATOM 2116 C CA . ALA A 1 278 ? 20.269 16.932 -19.644 1.00 95.44 278 ALA A CA 1
ATOM 2117 C C . ALA A 1 278 ? 19.250 17.263 -20.745 1.00 95.44 278 ALA A C 1
ATOM 2119 O O . ALA A 1 278 ? 19.158 16.535 -21.726 1.00 95.44 278 ALA A O 1
ATOM 2120 N N . GLU A 1 279 ? 18.485 18.348 -20.608 1.00 88.56 279 GLU A N 1
ATOM 2121 C CA . GLU A 1 279 ? 17.473 18.725 -21.618 1.00 88.56 279 GLU A CA 1
ATOM 2122 C C . GLU A 1 279 ? 18.097 19.226 -22.917 1.00 88.56 279 GLU A C 1
ATOM 2124 O O . GLU A 1 279 ? 17.476 19.186 -23.978 1.00 88.56 279 GLU A O 1
ATOM 2129 N N . GLN A 1 280 ? 19.356 19.660 -22.848 1.00 90.75 280 GLN A N 1
ATOM 2130 C CA . GLN A 1 280 ? 20.202 19.780 -24.023 1.00 90.75 280 GLN A CA 1
ATOM 2131 C C . GLN A 1 280 ? 21.361 18.786 -23.904 1.00 90.75 280 GLN A C 1
ATOM 2133 O O . GLN A 1 280 ? 22.044 18.765 -22.869 1.00 90.75 280 GLN A O 1
ATOM 2138 N N . PRO A 1 281 ? 21.639 18.003 -24.963 1.00 94.81 281 PRO A N 1
ATOM 2139 C CA . PRO A 1 281 ? 22.689 17.000 -24.934 1.00 94.81 281 PRO A CA 1
ATOM 2140 C C . PRO A 1 281 ? 24.045 17.543 -24.475 1.00 94.81 281 PRO A C 1
ATOM 2142 O O . PRO A 1 281 ? 24.621 18.452 -25.072 1.00 94.81 281 PRO A O 1
ATOM 2145 N N . GLY A 1 282 ? 24.577 16.945 -23.410 1.00 93.56 282 GLY A N 1
ATOM 2146 C CA . GLY A 1 282 ? 25.867 17.265 -22.809 1.00 93.56 282 GLY A CA 1
ATOM 2147 C C . GLY A 1 282 ? 25.855 18.350 -21.729 1.00 93.56 282 GLY A C 1
ATOM 2148 O O . GLY A 1 282 ? 26.930 18.662 -21.214 1.00 93.56 282 GLY A O 1
ATOM 2149 N N . LEU A 1 283 ? 24.696 18.910 -21.347 1.00 96.81 283 LEU A N 1
ATOM 2150 C CA . LEU A 1 283 ? 24.629 19.901 -20.258 1.00 96.81 283 LEU A CA 1
ATOM 2151 C C . LEU A 1 283 ? 24.915 19.324 -18.872 1.00 96.81 283 LEU A C 1
ATOM 2153 O O . LEU A 1 283 ? 25.337 20.066 -17.988 1.00 96.81 283 LEU A O 1
ATOM 2157 N N . ILE A 1 284 ? 24.753 18.016 -18.685 1.00 98.31 284 ILE A N 1
ATOM 2158 C CA . ILE A 1 284 ? 25.376 17.303 -17.570 1.00 98.31 284 ILE A CA 1
ATOM 2159 C C . ILE A 1 284 ? 26.715 16.767 -18.082 1.00 98.31 284 ILE A C 1
ATOM 2161 O O . ILE A 1 284 ? 26.731 15.837 -18.882 1.00 98.31 284 ILE A O 1
ATOM 2165 N N . ASP A 1 285 ? 27.846 17.334 -17.651 1.00 98.00 285 ASP A N 1
ATOM 2166 C CA . ASP A 1 285 ? 29.172 16.882 -18.110 1.00 98.00 285 ASP A CA 1
ATOM 2167 C C . ASP A 1 285 ? 29.469 15.461 -17.602 1.00 98.00 285 ASP A C 1
ATOM 2169 O O . ASP A 1 285 ? 29.893 14.604 -18.372 1.00 98.00 285 ASP A O 1
ATOM 2173 N N . THR A 1 286 ? 29.180 15.180 -16.329 1.00 98.19 286 THR A N 1
ATOM 2174 C CA . THR A 1 286 ? 29.292 13.841 -15.731 1.00 98.19 286 THR A CA 1
ATOM 2175 C C . THR A 1 286 ? 28.056 13.528 -14.892 1.00 98.19 286 THR A C 1
ATOM 2177 O O . THR A 1 286 ? 27.759 14.258 -13.949 1.00 98.19 286 THR A O 1
ATOM 2180 N N . ALA A 1 287 ? 27.345 12.440 -15.194 1.00 98.44 287 ALA A N 1
ATOM 2181 C CA . ALA A 1 287 ? 26.181 12.023 -14.413 1.00 98.44 287 ALA A CA 1
ATOM 2182 C C . ALA A 1 287 ? 26.600 11.436 -13.054 1.00 98.44 287 ALA A C 1
ATOM 2184 O O . ALA A 1 287 ? 26.238 11.992 -12.016 1.00 98.44 287 ALA A O 1
ATOM 2185 N N . PHE A 1 288 ? 27.431 10.392 -13.052 1.00 98.50 288 PHE A N 1
ATOM 2186 C CA . PHE A 1 288 ? 27.988 9.797 -11.834 1.00 98.50 288 PHE A CA 1
ATOM 2187 C C . PHE A 1 288 ? 29.512 9.883 -11.815 1.00 98.50 288 PHE A C 1
ATOM 2189 O O . PHE A 1 288 ? 30.170 9.496 -12.778 1.00 98.50 288 PHE A O 1
ATOM 2196 N N . ALA A 1 289 ? 30.091 10.347 -10.711 1.00 97.31 289 ALA A N 1
ATOM 2197 C CA . ALA A 1 289 ? 31.538 10.420 -10.542 1.00 97.31 289 ALA A CA 1
ATOM 2198 C C . ALA A 1 289 ? 31.994 9.613 -9.322 1.00 97.31 289 ALA A C 1
ATOM 2200 O O . ALA A 1 289 ? 31.611 9.922 -8.194 1.00 97.31 289 ALA A O 1
ATOM 2201 N N . PHE A 1 290 ? 32.861 8.627 -9.542 1.00 97.06 290 PHE A N 1
ATOM 2202 C CA . PHE A 1 290 ? 33.583 7.917 -8.487 1.00 97.06 290 PHE A CA 1
ATOM 2203 C C . PHE A 1 290 ? 34.940 8.589 -8.292 1.00 97.06 290 PHE A C 1
ATOM 2205 O O . PHE A 1 290 ? 35.827 8.484 -9.146 1.00 97.06 290 PHE A O 1
ATOM 2212 N N . ILE A 1 291 ? 35.099 9.305 -7.178 1.00 94.44 291 ILE A N 1
ATOM 2213 C CA . ILE A 1 291 ? 36.275 10.145 -6.931 1.00 94.44 291 ILE A CA 1
ATOM 2214 C C . ILE A 1 291 ? 36.948 9.731 -5.623 1.00 94.44 291 ILE A C 1
ATOM 2216 O O . ILE A 1 291 ? 36.613 10.219 -4.542 1.00 94.44 291 ILE A O 1
ATOM 2220 N N . GLY A 1 292 ? 37.917 8.820 -5.726 1.00 92.62 292 GLY A N 1
ATOM 2221 C CA . GLY A 1 292 ? 38.623 8.233 -4.583 1.00 92.62 292 GLY A CA 1
ATOM 2222 C C . GLY A 1 292 ? 37.719 7.505 -3.587 1.00 92.62 292 GLY A C 1
ATOM 2223 O O . GLY A 1 292 ? 37.925 7.637 -2.383 1.00 92.62 292 GLY A O 1
ATOM 2224 N N . SER A 1 293 ? 36.711 6.782 -4.071 1.00 94.88 293 SER A N 1
ATOM 2225 C CA . SER A 1 293 ? 35.746 6.008 -3.278 1.00 94.88 293 SER A CA 1
ATOM 2226 C C . SER A 1 293 ? 36.093 4.516 -3.207 1.00 94.88 293 SER A C 1
ATOM 2228 O O . SER A 1 293 ? 36.742 3.989 -4.109 1.00 94.88 293 SER A O 1
ATOM 2230 N N . VAL A 1 294 ? 35.594 3.819 -2.185 1.00 95.69 294 VAL A N 1
ATOM 2231 C CA . VAL A 1 294 ? 35.693 2.356 -2.037 1.00 95.69 294 VAL A CA 1
ATOM 2232 C C . VAL A 1 294 ? 34.318 1.730 -1.808 1.00 95.69 294 VAL A C 1
ATOM 2234 O O . VAL A 1 294 ? 33.465 2.338 -1.152 1.00 95.69 294 VAL A O 1
ATOM 2237 N N . ASP A 1 295 ? 34.101 0.543 -2.384 1.00 96.62 295 ASP A N 1
ATOM 2238 C CA . ASP A 1 295 ? 32.877 -0.272 -2.253 1.00 96.62 295 ASP A CA 1
ATOM 2239 C C . ASP A 1 295 ? 31.584 0.523 -2.529 1.00 96.62 295 ASP A C 1
ATOM 2241 O O . ASP A 1 295 ? 30.528 0.265 -1.963 1.00 96.62 295 ASP A O 1
ATOM 2245 N N . SER A 1 296 ? 31.677 1.559 -3.364 1.00 97.88 296 SER A N 1
ATOM 2246 C CA . SER A 1 296 ? 30.570 2.467 -3.676 1.00 97.88 296 SER A CA 1
ATOM 2247 C C . SER A 1 296 ? 29.872 2.029 -4.959 1.00 97.88 296 SER A C 1
ATOM 2249 O O . SER A 1 296 ? 30.498 1.407 -5.824 1.00 97.88 296 SER A O 1
ATOM 2251 N N . ALA A 1 297 ? 28.587 2.358 -5.099 1.00 98.00 297 ALA A N 1
ATOM 2252 C CA . ALA A 1 297 ? 27.761 1.762 -6.139 1.00 98.00 297 ALA A CA 1
ATOM 2253 C C . ALA A 1 297 ? 26.692 2.681 -6.735 1.00 98.00 297 ALA A C 1
ATOM 2255 O O . ALA A 1 297 ? 26.213 3.601 -6.070 1.00 98.00 297 ALA A O 1
ATOM 2256 N N . VAL A 1 298 ? 26.270 2.388 -7.970 1.00 98.38 298 VAL A N 1
ATOM 2257 C CA . VAL A 1 298 ? 25.070 2.993 -8.573 1.00 98.38 298 VAL A CA 1
ATOM 2258 C C . VAL A 1 298 ? 24.139 1.927 -9.172 1.00 98.38 298 VAL A C 1
ATOM 2260 O O . VAL A 1 298 ? 24.564 1.117 -9.994 1.00 98.38 298 VAL A O 1
ATOM 2263 N N . TYR A 1 299 ? 22.867 1.901 -8.765 1.00 98.44 299 TYR A N 1
ATOM 2264 C CA . TYR A 1 299 ? 21.897 0.867 -9.153 1.00 98.44 299 TYR A CA 1
ATOM 2265 C C . TYR A 1 299 ? 20.572 1.436 -9.649 1.00 98.44 299 TYR A C 1
ATOM 2267 O O . TYR A 1 299 ? 20.086 2.408 -9.096 1.00 98.44 299 TYR A O 1
ATOM 2275 N N . HIS A 1 300 ? 19.921 0.811 -10.631 1.00 98.06 300 HIS A N 1
ATOM 2276 C CA . HIS A 1 300 ? 18.555 1.203 -11.021 1.00 98.06 300 HIS A CA 1
ATOM 2277 C C . HIS A 1 300 ? 18.382 2.685 -11.413 1.00 98.06 300 HIS A C 1
ATOM 2279 O O . HIS A 1 300 ? 17.285 3.215 -11.303 1.00 98.06 300 HIS A O 1
ATOM 2285 N N . ASN A 1 301 ? 19.430 3.385 -11.855 1.00 98.69 301 ASN A N 1
ATOM 2286 C CA . ASN A 1 301 ? 19.338 4.799 -12.232 1.00 98.69 301 ASN A CA 1
ATOM 2287 C C . ASN A 1 301 ? 19.049 4.968 -13.727 1.00 98.69 301 ASN A C 1
ATOM 2289 O O . ASN A 1 301 ? 19.305 4.066 -14.531 1.00 98.69 301 ASN A O 1
ATOM 2293 N N . ILE A 1 302 ? 18.564 6.151 -14.104 1.00 98.44 302 ILE A N 1
ATOM 2294 C CA . ILE A 1 302 ? 18.360 6.540 -15.501 1.00 98.44 302 ILE A CA 1
ATOM 2295 C C . ILE A 1 302 ? 19.140 7.822 -15.787 1.00 98.44 302 ILE A C 1
ATOM 2297 O O . ILE A 1 302 ? 18.963 8.840 -15.120 1.00 98.44 302 ILE A O 1
ATOM 2301 N N . VAL A 1 303 ? 20.009 7.759 -16.793 1.00 98.62 303 VAL A N 1
ATOM 2302 C CA . VAL A 1 303 ? 20.796 8.883 -17.298 1.00 98.62 303 VAL A CA 1
ATOM 2303 C C . VAL A 1 303 ? 20.383 9.156 -18.733 1.00 98.62 303 VAL A C 1
ATOM 2305 O O . VAL A 1 303 ? 20.460 8.261 -19.578 1.00 98.62 303 VAL A O 1
ATOM 2308 N N . VAL A 1 304 ? 19.990 10.395 -19.007 1.00 97.69 304 VAL A N 1
ATOM 2309 C CA . VAL A 1 304 ? 19.614 10.861 -20.340 1.00 97.69 304 VAL A CA 1
ATOM 2310 C C . VAL A 1 304 ? 20.495 12.033 -20.729 1.00 97.69 304 VAL A C 1
ATOM 2312 O O . VAL A 1 304 ? 20.584 13.030 -20.010 1.00 97.69 304 VAL A O 1
ATOM 2315 N N . ASP A 1 305 ? 21.157 11.889 -21.873 1.00 97.25 305 ASP A N 1
ATOM 2316 C CA . ASP A 1 305 ? 21.848 12.957 -22.588 1.00 97.25 305 ASP A CA 1
ATOM 2317 C C . ASP A 1 305 ? 23.011 13.630 -21.838 1.00 97.25 305 ASP A C 1
ATOM 2319 O O . ASP A 1 305 ? 23.555 14.644 -22.280 1.00 97.25 305 ASP A O 1
ATOM 2323 N N . ALA A 1 306 ? 23.481 13.049 -20.732 1.00 98.12 306 ALA A N 1
ATOM 2324 C CA . ALA A 1 306 ? 24.730 13.466 -20.102 1.00 98.12 306 ALA A CA 1
ATOM 2325 C C . ALA A 1 306 ? 25.918 13.239 -21.050 1.00 98.12 306 ALA A C 1
ATOM 2327 O O . ALA A 1 306 ? 25.941 12.307 -21.846 1.00 98.12 306 ALA A O 1
ATOM 2328 N N . LYS A 1 307 ? 26.968 14.049 -20.966 1.00 98.19 307 LYS A N 1
ATOM 2329 C CA . LYS A 1 307 ? 28.174 13.826 -21.768 1.00 98.19 307 LYS A CA 1
ATOM 2330 C C . LYS A 1 307 ? 28.902 12.557 -21.344 1.00 98.19 307 LYS A C 1
ATOM 2332 O O . LYS A 1 307 ? 29.258 11.756 -22.206 1.00 98.19 307 LYS A O 1
ATOM 2337 N N . TYR A 1 308 ? 29.092 12.352 -20.044 1.00 98.25 308 TYR A N 1
ATOM 2338 C CA . TYR A 1 308 ? 29.630 11.112 -19.499 1.00 98.25 308 TYR A CA 1
ATOM 2339 C C . TYR A 1 308 ? 28.635 10.456 -18.545 1.00 98.25 308 TYR A C 1
ATOM 2341 O O . TYR A 1 308 ? 28.138 11.110 -17.627 1.00 98.25 308 TYR A O 1
ATOM 2349 N N . GLY A 1 309 ? 28.368 9.162 -18.743 1.00 97.31 309 GLY A N 1
ATOM 2350 C CA . GLY A 1 309 ? 27.502 8.388 -17.847 1.00 97.31 309 GLY A CA 1
ATOM 2351 C C . GLY A 1 309 ? 28.156 8.191 -16.479 1.00 97.31 309 GLY A C 1
ATOM 2352 O O . GLY A 1 309 ? 27.657 8.661 -15.459 1.00 97.31 309 GLY A O 1
ATOM 2353 N N . VAL A 1 310 ? 29.323 7.552 -16.474 1.00 97.06 310 VAL A N 1
ATOM 2354 C CA . VAL A 1 310 ? 30.153 7.337 -15.285 1.00 97.06 310 VAL A CA 1
ATOM 2355 C C . VAL A 1 310 ? 31.550 7.893 -15.531 1.00 97.06 310 VAL A C 1
ATOM 2357 O O . VAL A 1 310 ? 32.110 7.711 -16.611 1.00 97.06 310 VAL A O 1
ATOM 2360 N N . SER A 1 311 ? 32.133 8.549 -14.529 1.00 96.31 311 SER A N 1
ATOM 2361 C CA . SER A 1 311 ? 33.508 9.045 -14.559 1.00 96.31 311 SER A CA 1
ATOM 2362 C C . SER A 1 311 ? 34.330 8.542 -13.376 1.00 96.31 311 SER A C 1
ATOM 2364 O O . SER A 1 311 ? 33.853 8.545 -12.239 1.00 96.31 311 SER A O 1
ATOM 2366 N N . TYR A 1 312 ? 35.584 8.168 -13.635 1.00 95.75 312 TYR A N 1
ATOM 2367 C CA . TYR A 1 312 ? 36.566 7.804 -12.611 1.00 95.75 312 TYR A CA 1
ATOM 2368 C C . TYR A 1 312 ? 37.692 8.830 -12.516 1.00 95.75 312 TYR A C 1
ATOM 2370 O O . TYR A 1 312 ? 38.318 9.194 -13.520 1.00 95.75 312 TYR A O 1
ATOM 2378 N N . SER A 1 313 ? 38.001 9.251 -11.291 1.00 94.00 313 SER A N 1
ATOM 2379 C CA . SER A 1 313 ? 39.172 10.075 -11.000 1.00 94.00 313 SER A CA 1
ATOM 2380 C C . SER A 1 313 ? 39.722 9.813 -9.599 1.00 94.00 313 SER A C 1
ATOM 2382 O O . SER A 1 313 ? 39.039 9.294 -8.712 1.00 94.00 313 SER A O 1
ATOM 2384 N N . ASN A 1 314 ? 40.988 10.168 -9.387 1.00 90.69 314 ASN A N 1
ATOM 2385 C CA . ASN A 1 314 ? 41.569 10.111 -8.052 1.00 90.69 314 ASN A CA 1
ATOM 2386 C C . ASN A 1 314 ? 40.928 11.180 -7.159 1.00 90.69 314 ASN A C 1
ATOM 2388 O O . ASN A 1 314 ? 40.708 12.313 -7.587 1.00 90.69 314 ASN A O 1
ATOM 2392 N N . GLY A 1 315 ? 40.673 10.829 -5.902 1.00 84.25 315 GLY A N 1
ATOM 2393 C CA . GLY A 1 315 ? 40.291 11.791 -4.876 1.00 84.25 315 GLY A CA 1
ATOM 2394 C C . GLY A 1 315 ? 41.481 12.584 -4.347 1.00 84.25 315 GLY A C 1
ATOM 2395 O O . GLY A 1 315 ? 42.608 12.454 -4.820 1.00 84.25 315 GLY A O 1
ATOM 2396 N N . GLY A 1 316 ? 41.231 13.392 -3.318 1.00 69.00 316 GLY A N 1
ATOM 2397 C CA . GLY A 1 316 ? 42.265 14.221 -2.697 1.00 69.00 316 GLY A CA 1
ATOM 2398 C C . GLY A 1 316 ? 42.562 15.509 -3.470 1.00 69.00 316 GLY A C 1
ATOM 2399 O O . GLY A 1 316 ? 42.222 15.669 -4.641 1.00 69.00 316 GLY A O 1
ATOM 2400 N N . GLY A 1 317 ? 43.108 16.506 -2.774 1.00 59.81 317 GLY A N 1
ATOM 2401 C CA . GLY A 1 317 ? 43.505 17.774 -3.384 1.00 59.81 317 GLY A CA 1
ATOM 2402 C C . GLY A 1 317 ? 44.896 17.668 -4.009 1.00 59.81 317 GLY A C 1
ATOM 2403 O O . GLY A 1 317 ? 45.791 17.064 -3.425 1.00 59.81 317 GLY A O 1
ATOM 2404 N N . ALA A 1 318 ? 45.115 18.326 -5.151 1.00 47.53 318 ALA A N 1
ATOM 2405 C CA . ALA A 1 318 ? 46.388 18.307 -5.886 1.00 47.53 318 ALA A CA 1
ATOM 2406 C C . ALA A 1 318 ? 47.625 18.783 -5.081 1.00 47.53 318 ALA A C 1
ATOM 2408 O O . ALA A 1 318 ? 48.753 18.653 -5.550 1.00 47.53 318 ALA A O 1
ATOM 2409 N N . THR A 1 319 ? 47.440 19.347 -3.881 1.00 46.66 319 THR A N 1
ATOM 2410 C CA . THR A 1 319 ? 48.484 19.993 -3.071 1.00 46.66 319 THR A CA 1
ATOM 2411 C C . THR A 1 319 ? 49.043 19.147 -1.920 1.00 46.66 319 THR A C 1
ATOM 2413 O O . THR A 1 319 ? 50.039 19.559 -1.330 1.00 46.66 319 THR A O 1
ATOM 2416 N N . THR A 1 320 ? 48.462 17.985 -1.584 1.00 55.28 320 THR A N 1
ATOM 2417 C CA . THR A 1 320 ? 48.879 17.181 -0.408 1.00 55.28 320 THR A CA 1
ATOM 2418 C C . THR A 1 320 ? 49.613 15.879 -0.744 1.00 55.28 320 THR A C 1
ATOM 2420 O O . THR A 1 320 ? 50.075 15.197 0.166 1.00 55.28 320 THR A O 1
ATOM 2423 N N . GLY A 1 321 ? 49.732 15.514 -2.026 1.00 61.47 321 GLY A N 1
ATOM 2424 C CA . GLY A 1 321 ? 50.363 14.256 -2.463 1.00 61.47 321 GLY A CA 1
ATOM 2425 C C . GLY A 1 321 ? 49.558 12.985 -2.150 1.00 61.47 321 GLY A C 1
ATOM 2426 O O . GLY A 1 321 ? 49.994 11.891 -2.496 1.00 61.47 321 GLY A O 1
ATOM 2427 N N . TRP A 1 322 ? 48.385 13.119 -1.528 1.00 73.44 322 TRP A N 1
ATOM 2428 C CA . TRP A 1 322 ? 47.443 12.037 -1.255 1.00 73.44 322 TRP A CA 1
ATOM 2429 C C . TRP A 1 322 ? 46.356 12.007 -2.331 1.00 73.44 322 TRP A C 1
ATOM 2431 O O . TRP A 1 322 ? 45.668 13.007 -2.541 1.00 73.44 322 TRP A O 1
ATOM 2441 N N . ALA A 1 323 ? 46.229 10.868 -3.014 1.00 79.88 323 ALA A N 1
ATOM 2442 C CA . ALA A 1 323 ? 45.349 10.697 -4.164 1.00 79.88 323 ALA A CA 1
ATOM 2443 C C . ALA A 1 323 ? 44.691 9.303 -4.151 1.00 79.88 323 ALA A C 1
ATOM 2445 O O . ALA A 1 323 ? 45.151 8.418 -4.877 1.00 79.88 323 ALA A O 1
ATOM 2446 N N . PRO A 1 324 ? 43.674 9.061 -3.297 1.00 87.69 324 PRO A N 1
ATOM 2447 C CA . PRO A 1 324 ? 42.988 7.774 -3.248 1.00 87.69 324 PRO A CA 1
ATOM 2448 C C . PRO A 1 324 ? 42.370 7.466 -4.613 1.00 87.69 324 PRO A C 1
ATOM 2450 O O . PRO A 1 324 ? 41.666 8.296 -5.187 1.00 87.69 324 PRO A O 1
ATOM 2453 N N . VAL A 1 325 ? 42.661 6.281 -5.139 1.00 91.69 325 VAL A N 1
ATOM 2454 C CA . VAL A 1 325 ? 42.162 5.799 -6.435 1.00 91.69 325 VAL A CA 1
ATOM 2455 C C . VAL A 1 325 ? 40.864 5.033 -6.187 1.00 91.69 325 VAL A C 1
ATOM 2457 O O . VAL A 1 325 ? 40.848 4.251 -5.244 1.00 91.69 325 VAL A O 1
ATOM 2460 N N . PRO A 1 326 ? 39.788 5.204 -6.975 1.00 95.12 326 PRO A N 1
ATOM 2461 C CA . PRO A 1 326 ? 38.570 4.425 -6.772 1.00 95.12 326 PRO A CA 1
ATOM 2462 C C . PRO A 1 326 ? 38.818 2.908 -6.834 1.00 95.12 326 PRO A C 1
ATOM 2464 O O . PRO A 1 326 ? 39.601 2.444 -7.664 1.00 95.12 326 PRO A O 1
ATOM 2467 N N . THR A 1 327 ? 38.145 2.140 -5.978 1.00 95.94 327 THR A N 1
ATOM 2468 C CA . THR A 1 327 ? 38.240 0.667 -5.924 1.00 95.94 327 THR A CA 1
ATOM 2469 C C . THR A 1 327 ? 36.880 0.054 -5.579 1.00 95.94 327 THR A C 1
ATOM 2471 O O . THR A 1 327 ? 36.027 0.719 -4.986 1.00 95.94 327 THR A O 1
ATOM 2474 N N . SER A 1 328 ? 36.648 -1.187 -5.997 1.00 95.25 328 SER A N 1
ATOM 2475 C CA . SER A 1 328 ? 35.418 -1.964 -5.830 1.00 95.25 328 SER A CA 1
ATOM 2476 C C . SER A 1 328 ? 34.158 -1.211 -6.262 1.00 95.25 328 SER A C 1
ATOM 2478 O O . SER A 1 328 ? 33.100 -1.332 -5.647 1.00 95.25 328 SER A O 1
ATOM 2480 N N . SER A 1 329 ? 34.263 -0.374 -7.296 1.00 95.19 329 SER A N 1
ATOM 2481 C CA . SER A 1 329 ? 33.108 0.394 -7.769 1.00 95.19 329 SER A CA 1
ATOM 2482 C C . SER A 1 329 ? 32.152 -0.522 -8.525 1.00 95.19 329 SER A C 1
ATOM 2484 O O . SER A 1 329 ? 32.590 -1.252 -9.415 1.00 95.19 329 SER A O 1
ATOM 2486 N N . THR A 1 330 ? 30.864 -0.485 -8.193 1.00 95.44 330 THR A N 1
ATOM 2487 C CA . THR A 1 330 ? 29.858 -1.391 -8.773 1.00 95.44 330 THR A CA 1
ATOM 2488 C C . THR A 1 330 ? 28.708 -0.632 -9.415 1.00 95.44 330 THR A C 1
ATOM 2490 O O . THR A 1 330 ? 28.276 0.398 -8.903 1.00 95.44 330 THR A O 1
ATOM 2493 N N . PHE A 1 331 ? 28.187 -1.120 -10.539 1.00 95.38 331 PHE A N 1
ATOM 2494 C CA . PHE A 1 331 ? 26.914 -0.618 -11.048 1.00 95.38 331 PHE A CA 1
ATOM 2495 C C . PHE A 1 331 ? 26.159 -1.622 -11.914 1.00 95.38 331 PHE A C 1
ATOM 2497 O O . PHE A 1 331 ? 26.734 -2.270 -12.787 1.00 95.38 331 PHE A O 1
ATOM 2504 N N . ALA A 1 332 ? 24.858 -1.742 -11.651 1.00 97.69 332 ALA A N 1
ATOM 2505 C CA . ALA A 1 332 ? 23.965 -2.699 -12.298 1.00 97.69 332 ALA A CA 1
ATOM 2506 C C . ALA A 1 332 ? 22.538 -2.156 -12.412 1.00 97.69 332 ALA A C 1
ATOM 2508 O O . ALA A 1 332 ? 22.117 -1.296 -11.636 1.00 97.69 332 ALA A O 1
ATOM 2509 N N . ASN A 1 333 ? 21.770 -2.691 -13.356 1.00 98.06 333 ASN A N 1
ATOM 2510 C CA . ASN A 1 333 ? 20.388 -2.310 -13.639 1.00 98.06 333 ASN A CA 1
ATOM 2511 C C . ASN A 1 333 ? 20.201 -0.836 -14.031 1.00 98.06 333 ASN A C 1
ATOM 2513 O O . ASN A 1 333 ? 19.090 -0.322 -13.916 1.00 98.06 333 ASN A O 1
ATOM 2517 N N . ASN A 1 334 ? 21.244 -0.130 -14.471 1.00 98.56 334 ASN A N 1
ATOM 2518 C CA . ASN A 1 334 ? 21.127 1.268 -14.890 1.00 98.56 334 ASN A CA 1
ATOM 2519 C C . ASN A 1 334 ? 20.808 1.381 -16.385 1.00 98.56 334 ASN A C 1
ATOM 2521 O O . ASN A 1 334 ? 21.157 0.508 -17.179 1.00 98.56 334 ASN A O 1
ATOM 2525 N N . ILE A 1 335 ? 20.196 2.497 -16.769 1.00 98.62 335 ILE A N 1
ATOM 2526 C CA . ILE A 1 335 ? 19.965 2.887 -18.161 1.00 98.62 335 ILE A CA 1
ATOM 2527 C C . ILE A 1 335 ? 20.780 4.147 -18.445 1.00 98.62 335 ILE A C 1
ATOM 2529 O O . ILE A 1 335 ? 20.553 5.189 -17.834 1.00 98.62 335 ILE A O 1
ATOM 2533 N N . PHE A 1 336 ? 21.704 4.058 -19.399 1.00 98.44 336 PHE A N 1
ATOM 2534 C CA . PHE A 1 336 ? 22.452 5.187 -19.943 1.00 98.44 336 PHE A CA 1
ATOM 2535 C C . PHE A 1 336 ? 22.030 5.405 -21.395 1.00 98.44 336 PHE A C 1
ATOM 2537 O O . PHE A 1 336 ? 22.302 4.571 -22.260 1.00 98.44 336 PHE A O 1
ATOM 2544 N N . SER A 1 337 ? 21.362 6.522 -21.667 1.00 97.19 337 SER A N 1
ATOM 2545 C CA . SER A 1 337 ? 20.805 6.840 -22.979 1.00 97.19 337 SER A CA 1
ATOM 2546 C C . SER A 1 337 ? 21.302 8.195 -23.474 1.00 97.19 337 SER A C 1
ATOM 2548 O O . SER A 1 337 ? 21.236 9.180 -22.748 1.00 97.19 337 SER A O 1
ATOM 2550 N N . GLY A 1 338 ? 21.781 8.247 -24.716 1.00 95.94 338 GLY A N 1
ATOM 2551 C CA . GLY A 1 338 ? 22.110 9.489 -25.417 1.00 95.94 338 GLY A CA 1
ATOM 2552 C C . GLY A 1 338 ? 23.409 10.163 -24.979 1.00 95.94 338 GLY A C 1
ATOM 2553 O O . GLY A 1 338 ? 23.553 11.377 -25.119 1.00 95.94 338 GLY A O 1
ATOM 2554 N N . CYS A 1 339 ? 24.382 9.409 -24.454 1.00 96.81 339 CYS A N 1
ATOM 2555 C CA . CYS A 1 339 ? 25.615 10.031 -23.989 1.00 96.81 339 CYS A CA 1
ATOM 2556 C C . CYS A 1 339 ? 26.343 10.766 -25.127 1.00 96.81 339 CYS A C 1
ATOM 2558 O O . CYS A 1 339 ? 26.774 10.142 -26.097 1.00 96.81 339 CYS A O 1
ATOM 2560 N N . THR A 1 340 ? 26.559 12.079 -24.995 1.00 96.88 340 THR A N 1
ATOM 2561 C CA . THR A 1 340 ? 27.261 12.846 -26.049 1.00 96.88 340 THR A CA 1
ATOM 2562 C C . THR A 1 340 ? 28.763 12.560 -26.101 1.00 96.88 340 THR A C 1
ATOM 2564 O O . THR A 1 340 ? 29.424 12.837 -27.104 1.00 96.88 340 THR A O 1
ATOM 2567 N N . GLY A 1 341 ? 29.306 11.987 -25.028 1.00 95.06 341 GLY A N 1
ATOM 2568 C CA . GLY A 1 341 ? 30.638 11.410 -24.940 1.00 95.06 341 GLY A CA 1
ATOM 2569 C C . GLY A 1 341 ? 30.574 9.922 -24.591 1.00 95.06 341 GLY A C 1
ATOM 2570 O O . GLY A 1 341 ? 29.819 9.148 -25.180 1.00 95.06 341 GLY A O 1
ATOM 2571 N N . ASN A 1 342 ? 31.417 9.500 -23.649 1.00 95.62 342 ASN A N 1
ATOM 2572 C CA . ASN A 1 342 ? 31.534 8.093 -23.281 1.00 95.62 342 ASN A CA 1
ATOM 2573 C C . ASN A 1 342 ? 30.513 7.664 -22.221 1.00 95.62 342 ASN A C 1
ATOM 2575 O O . ASN A 1 342 ? 30.293 8.381 -21.249 1.00 95.62 342 ASN A O 1
ATOM 2579 N N . ALA A 1 343 ? 30.015 6.430 -22.318 1.00 94.38 343 ALA A N 1
ATOM 2580 C CA . ALA A 1 343 ? 29.322 5.765 -21.213 1.00 94.38 343 ALA A CA 1
ATOM 2581 C C . ALA A 1 343 ? 30.207 5.708 -19.956 1.00 94.38 343 ALA A C 1
ATOM 2583 O O . ALA A 1 343 ? 29.752 6.042 -18.865 1.00 94.38 343 ALA A O 1
ATOM 2584 N N . ILE A 1 344 ? 31.484 5.344 -20.133 1.00 94.69 344 ILE A N 1
ATOM 2585 C CA . ILE A 1 344 ? 32.510 5.370 -19.087 1.00 94.69 344 ILE A CA 1
ATOM 2586 C C . ILE A 1 344 ? 33.656 6.283 -19.520 1.00 94.69 344 ILE A C 1
ATOM 2588 O O . ILE A 1 344 ? 34.329 6.060 -20.533 1.00 94.69 344 ILE A O 1
ATOM 2592 N N . HIS A 1 345 ? 33.892 7.324 -18.733 1.00 95.31 345 HIS A N 1
ATOM 2593 C CA . HIS A 1 345 ? 35.020 8.228 -18.865 1.00 95.31 345 HIS A CA 1
ATOM 2594 C C . HIS A 1 345 ? 36.040 7.973 -17.757 1.00 95.31 345 HIS A C 1
ATOM 2596 O O . HIS A 1 345 ? 35.702 7.820 -16.588 1.00 95.31 345 HIS A O 1
ATOM 2602 N N . THR A 1 346 ? 37.318 7.963 -18.113 1.00 91.50 346 THR A N 1
ATOM 2603 C CA . THR A 1 346 ? 38.384 7.663 -17.160 1.00 91.50 346 THR A CA 1
ATOM 2604 C C . THR A 1 346 ? 39.418 8.770 -17.213 1.00 91.50 346 THR A C 1
ATOM 2606 O O . THR A 1 346 ? 40.198 8.847 -18.162 1.00 91.50 346 THR A O 1
ATOM 2609 N N . VAL A 1 347 ? 39.440 9.614 -16.180 1.00 91.81 347 VAL A N 1
ATOM 2610 C CA . VAL A 1 347 ? 40.530 10.577 -15.962 1.00 91.81 347 VAL A CA 1
ATOM 2611 C C . VAL A 1 347 ? 41.735 9.841 -15.380 1.00 91.81 347 VAL A C 1
ATOM 2613 O O . VAL A 1 347 ? 42.855 9.972 -15.871 1.00 91.81 347 VAL A O 1
ATOM 2616 N N . ASN A 1 348 ? 41.485 9.008 -14.366 1.00 90.94 348 ASN A N 1
ATOM 2617 C CA . ASN A 1 348 ? 42.436 8.049 -13.814 1.00 90.94 348 ASN A CA 1
ATOM 2618 C C . ASN A 1 348 ? 41.724 6.700 -13.642 1.00 90.94 348 ASN A C 1
ATOM 2620 O O . ASN A 1 348 ? 40.592 6.692 -13.156 1.00 90.94 348 ASN A O 1
ATOM 2624 N N . PRO A 1 349 ? 42.338 5.576 -14.053 1.00 89.19 349 PRO A N 1
ATOM 2625 C CA . PRO A 1 349 ? 41.690 4.272 -13.958 1.00 89.19 349 PRO A CA 1
ATOM 2626 C C . PRO A 1 349 ? 41.448 3.879 -12.495 1.00 89.19 349 PRO A C 1
ATOM 2628 O O . PRO A 1 349 ? 42.342 4.102 -11.673 1.00 89.19 349 PRO A O 1
ATOM 2631 N N . PRO A 1 350 ? 40.281 3.285 -12.170 1.00 94.00 350 PRO A N 1
ATOM 2632 C CA . PRO A 1 350 ? 40.083 2.653 -10.874 1.00 94.00 350 PRO A CA 1
ATOM 2633 C C . PRO A 1 350 ? 41.028 1.451 -10.727 1.00 94.00 350 PRO A C 1
ATOM 2635 O O . PRO A 1 350 ? 41.532 0.918 -11.719 1.00 94.00 350 PRO A O 1
ATOM 2638 N N . ILE A 1 351 ? 41.259 1.013 -9.490 1.00 95.00 351 ILE A N 1
ATOM 2639 C CA . ILE A 1 351 ? 41.974 -0.243 -9.212 1.00 95.00 351 ILE A CA 1
ATOM 2640 C C . ILE A 1 351 ? 41.186 -1.414 -9.809 1.00 95.00 351 ILE A C 1
ATOM 2642 O O . ILE A 1 351 ? 41.748 -2.271 -10.490 1.00 95.00 351 ILE A O 1
ATOM 2646 N N . ASP A 1 352 ? 39.878 -1.404 -9.574 1.00 91.88 352 ASP A N 1
ATOM 2647 C CA . ASP A 1 352 ? 38.900 -2.365 -10.055 1.00 91.88 352 ASP A CA 1
ATOM 2648 C C . ASP A 1 352 ? 37.485 -1.761 -10.063 1.00 91.88 352 ASP A C 1
ATOM 2650 O O . ASP A 1 352 ? 37.138 -0.848 -9.305 1.00 91.88 352 ASP A O 1
ATOM 2654 N N . SER A 1 353 ? 36.664 -2.280 -10.969 1.00 92.62 353 SER A N 1
ATOM 2655 C CA . SER A 1 353 ? 35.251 -1.940 -11.110 1.00 92.62 353 SER A CA 1
ATOM 2656 C C . SER A 1 353 ? 34.488 -3.136 -11.671 1.00 92.62 353 SER A C 1
ATOM 2658 O O . SER A 1 353 ? 35.015 -3.844 -12.531 1.00 92.62 353 SER A O 1
ATOM 2660 N N . ALA A 1 354 ? 33.249 -3.336 -11.231 1.00 93.69 354 ALA A N 1
ATOM 2661 C CA . ALA A 1 354 ? 32.355 -4.358 -11.759 1.00 93.69 354 ALA A CA 1
ATOM 2662 C C . ALA A 1 354 ? 31.073 -3.721 -12.294 1.00 93.69 354 ALA A C 1
ATOM 2664 O O . ALA A 1 354 ? 30.413 -2.935 -11.616 1.00 93.69 354 ALA A O 1
ATOM 2665 N N . HIS A 1 355 ? 30.725 -4.078 -13.522 1.00 92.81 355 HIS A N 1
ATOM 2666 C CA . HIS A 1 355 ? 29.544 -3.571 -14.196 1.00 92.81 355 HIS A CA 1
ATOM 2667 C C . HIS A 1 355 ? 28.933 -4.671 -15.065 1.00 92.81 355 HIS A C 1
ATOM 2669 O O . HIS A 1 355 ? 29.621 -5.299 -15.874 1.00 92.81 355 HIS A O 1
ATOM 2675 N N . ASP A 1 356 ? 27.663 -4.968 -14.809 1.00 95.62 356 ASP A N 1
ATOM 2676 C CA . ASP A 1 356 ? 26.869 -5.951 -15.541 1.00 95.62 356 ASP A CA 1
ATOM 2677 C C . ASP A 1 356 ? 25.382 -5.610 -15.383 1.00 95.62 356 ASP A C 1
ATOM 2679 O O . ASP A 1 356 ? 25.004 -4.932 -14.424 1.00 95.62 356 ASP A O 1
ATOM 2683 N N . TYR A 1 357 ? 24.538 -6.108 -16.286 1.00 97.25 357 TYR A N 1
ATOM 2684 C CA . TYR A 1 357 ? 23.099 -5.815 -16.315 1.00 97.25 357 TYR A CA 1
ATOM 2685 C C . TYR A 1 357 ? 22.774 -4.323 -16.505 1.00 97.25 357 TYR A C 1
ATOM 2687 O O . TYR A 1 357 ? 21.809 -3.830 -15.924 1.00 97.25 357 TYR A O 1
ATOM 2695 N N . ASN A 1 358 ? 23.553 -3.578 -17.291 1.00 98.31 358 ASN A N 1
ATOM 2696 C CA . ASN A 1 358 ? 23.221 -2.199 -17.657 1.00 98.31 358 ASN A CA 1
ATOM 2697 C C . ASN A 1 358 ? 22.758 -2.100 -19.117 1.00 98.31 358 ASN A C 1
ATOM 2699 O O . ASN A 1 358 ? 23.131 -2.908 -19.971 1.00 98.31 358 ASN A O 1
ATOM 2703 N N . LEU A 1 359 ? 21.965 -1.073 -19.421 1.00 98.44 359 LEU A N 1
ATOM 2704 C CA . LEU A 1 359 ? 21.596 -0.713 -20.786 1.00 98.44 359 LEU A CA 1
ATOM 2705 C C . LEU A 1 359 ? 22.368 0.527 -21.238 1.00 98.44 359 LEU A C 1
ATOM 2707 O O . LEU A 1 359 ? 22.372 1.551 -20.554 1.00 98.44 359 LEU A O 1
ATOM 2711 N N . TYR A 1 360 ? 22.957 0.448 -22.431 1.00 98.12 360 TYR A N 1
ATOM 2712 C CA . TYR A 1 360 ? 23.623 1.548 -23.120 1.00 98.12 360 TYR A CA 1
ATOM 2713 C C . TYR A 1 360 ? 22.977 1.810 -24.476 1.00 98.12 360 TYR A C 1
ATOM 2715 O O . TYR A 1 360 ? 22.997 0.960 -25.365 1.00 98.12 360 TYR A O 1
ATOM 2723 N N . TYR A 1 361 ? 22.479 3.024 -24.677 1.00 97.56 361 TYR A N 1
ATOM 2724 C CA . TYR A 1 361 ? 21.928 3.458 -25.952 1.00 97.56 361 TYR A CA 1
ATOM 2725 C C . TYR A 1 361 ? 22.562 4.770 -26.379 1.00 97.56 361 TYR A C 1
ATOM 2727 O O . TYR A 1 361 ? 22.573 5.730 -25.619 1.00 97.56 361 TYR A O 1
ATOM 2735 N N . ASN A 1 362 ? 23.105 4.822 -27.596 1.00 95.62 362 ASN A N 1
ATOM 2736 C CA . ASN A 1 362 ? 23.756 6.019 -28.138 1.00 95.62 362 ASN A CA 1
ATOM 2737 C C . ASN A 1 362 ? 24.842 6.615 -27.220 1.00 95.62 362 ASN A C 1
ATOM 2739 O O . ASN A 1 362 ? 24.986 7.828 -27.142 1.00 95.62 362 ASN A O 1
ATOM 2743 N N . CYS A 1 363 ? 25.620 5.764 -26.548 1.00 94.69 363 CYS A N 1
ATOM 2744 C CA . CYS A 1 363 ? 26.769 6.173 -25.741 1.00 94.69 363 CYS A CA 1
ATOM 2745 C C . CYS A 1 363 ? 28.065 5.629 -26.353 1.00 94.69 363 CYS A C 1
ATOM 2747 O O . CYS A 1 363 ? 28.162 4.437 -26.661 1.00 94.69 363 CYS A O 1
ATOM 2749 N N . ALA A 1 364 ? 29.088 6.473 -26.514 1.00 92.62 364 ALA A N 1
ATOM 2750 C CA . ALA A 1 364 ? 30.383 6.012 -27.011 1.00 92.62 364 ALA A CA 1
ATOM 2751 C C . ALA A 1 364 ? 31.104 5.153 -25.960 1.00 92.62 364 ALA A C 1
ATOM 2753 O O . ALA A 1 364 ? 30.924 5.343 -24.758 1.00 92.62 364 ALA A O 1
ATOM 2754 N N . ASN A 1 365 ? 31.964 4.229 -26.399 1.00 88.50 365 ASN A N 1
ATOM 2755 C CA . ASN A 1 365 ? 32.794 3.405 -25.508 1.00 88.50 365 ASN A CA 1
ATOM 2756 C C . ASN A 1 365 ? 31.999 2.719 -24.375 1.00 88.50 365 ASN A C 1
ATOM 2758 O O . ASN A 1 365 ? 32.466 2.656 -23.237 1.00 88.50 365 ASN A O 1
ATOM 2762 N N . ALA A 1 366 ? 30.791 2.232 -24.680 1.00 92.75 366 ALA A N 1
ATOM 2763 C CA . ALA A 1 366 ? 30.042 1.382 -23.763 1.00 92.75 366 ALA A CA 1
ATOM 2764 C C . ALA A 1 366 ? 30.867 0.123 -23.433 1.00 92.75 366 ALA A C 1
ATOM 2766 O O . ALA A 1 366 ? 31.429 -0.487 -24.352 1.00 92.75 366 ALA A O 1
ATOM 2767 N N . PRO A 1 367 ? 30.989 -0.258 -22.149 1.00 90.88 367 PRO A N 1
ATOM 2768 C CA . PRO A 1 367 ? 31.696 -1.475 -21.773 1.00 90.88 367 PRO A CA 1
ATOM 2769 C C . PRO A 1 367 ? 30.992 -2.697 -22.359 1.00 90.88 367 PRO A C 1
ATOM 2771 O O . PRO A 1 367 ? 29.774 -2.688 -22.512 1.00 90.88 367 PRO A O 1
ATOM 2774 N N . VAL A 1 368 ? 31.744 -3.762 -22.648 1.00 91.31 368 VAL A N 1
ATOM 2775 C CA . VAL A 1 368 ? 31.159 -5.070 -22.973 1.00 91.31 368 VAL A CA 1
ATOM 2776 C C . VAL A 1 368 ? 30.836 -5.792 -21.668 1.00 91.31 368 VAL A C 1
ATOM 2778 O O . VAL A 1 368 ? 31.742 -6.099 -20.895 1.00 91.31 368 VAL A O 1
ATOM 2781 N N . GLU A 1 369 ? 29.558 -6.064 -21.438 1.00 95.38 369 GLU A N 1
ATOM 2782 C CA . GLU A 1 369 ? 29.035 -6.764 -20.266 1.00 95.38 369 GLU A CA 1
ATOM 2783 C C . GLU A 1 369 ? 28.432 -8.108 -20.688 1.00 95.38 369 GLU A C 1
ATOM 2785 O O . GLU A 1 369 ? 28.030 -8.284 -21.840 1.00 95.38 369 GLU A O 1
ATOM 2790 N N . SER A 1 370 ? 28.366 -9.073 -19.768 1.00 95.31 370 SER A N 1
ATOM 2791 C CA . SER A 1 370 ? 27.832 -10.405 -20.097 1.00 95.31 370 SER A CA 1
ATOM 2792 C C . SER A 1 370 ? 26.317 -10.376 -20.286 1.00 95.31 370 SER A C 1
ATOM 2794 O O . SER A 1 370 ? 25.793 -11.082 -21.144 1.00 95.31 370 SER A O 1
ATOM 2796 N N . ASN A 1 371 ? 25.637 -9.541 -19.502 1.00 96.69 371 ASN A N 1
ATOM 2797 C CA . ASN A 1 371 ? 24.191 -9.353 -19.501 1.00 96.69 371 ASN A CA 1
ATOM 2798 C C . ASN A 1 371 ? 23.801 -7.912 -19.888 1.00 96.69 371 ASN A C 1
ATOM 2800 O O . ASN A 1 371 ? 22.671 -7.491 -19.647 1.00 96.69 371 ASN A O 1
ATOM 2804 N N . GLY A 1 372 ? 24.731 -7.144 -20.468 1.00 94.81 372 GLY A N 1
ATOM 2805 C CA . GLY A 1 372 ? 24.471 -5.772 -20.906 1.00 94.81 372 GLY A CA 1
ATOM 2806 C C . GLY A 1 372 ? 23.603 -5.703 -22.159 1.00 94.81 372 GLY A C 1
ATOM 2807 O O . GLY A 1 372 ? 23.680 -6.555 -23.048 1.00 94.81 372 GLY A O 1
ATOM 2808 N N . ILE A 1 373 ? 22.800 -4.646 -22.248 1.00 97.75 373 ILE A N 1
ATOM 2809 C CA . ILE A 1 373 ? 21.910 -4.364 -23.377 1.00 97.75 373 ILE A CA 1
ATOM 2810 C C . ILE A 1 373 ? 22.431 -3.149 -24.153 1.00 97.75 373 ILE A C 1
ATOM 2812 O O . ILE A 1 373 ? 22.753 -2.120 -23.569 1.00 97.75 373 ILE A O 1
ATOM 2816 N N . TYR A 1 374 ? 22.482 -3.249 -25.485 1.00 96.44 374 TYR A N 1
ATOM 2817 C CA . TYR A 1 374 ? 22.985 -2.192 -26.377 1.00 96.44 374 TYR A CA 1
ATOM 2818 C C . TYR A 1 374 ? 21.915 -1.782 -27.390 1.00 96.44 374 TYR A C 1
ATOM 2820 O O . TYR A 1 374 ? 22.029 -2.050 -28.587 1.00 96.44 374 TYR A O 1
ATOM 2828 N N . GLY A 1 375 ? 20.825 -1.202 -26.902 1.00 92.38 375 GLY A N 1
ATOM 2829 C CA . GLY A 1 375 ? 19.658 -0.867 -27.712 1.00 92.38 375 GLY A CA 1
ATOM 2830 C C . GLY A 1 375 ? 18.783 0.168 -27.027 1.00 92.38 375 GLY A C 1
ATOM 2831 O O . GLY A 1 375 ? 18.989 0.461 -25.855 1.00 92.38 375 GLY A O 1
ATOM 2832 N N . ASP A 1 376 ? 17.833 0.725 -27.773 1.00 95.19 376 ASP A N 1
ATOM 2833 C CA . ASP A 1 376 ? 16.921 1.756 -27.276 1.00 95.19 376 ASP A CA 1
ATOM 2834 C C . ASP A 1 376 ? 16.196 1.266 -26.010 1.00 95.19 376 ASP A C 1
ATOM 2836 O O . ASP A 1 376 ? 15.598 0.185 -26.049 1.00 95.19 376 ASP A O 1
ATOM 2840 N N . PRO A 1 377 ? 16.240 2.009 -24.887 1.00 95.31 377 PRO A N 1
ATOM 2841 C CA . PRO A 1 377 ? 15.525 1.612 -23.684 1.00 95.31 377 PRO A CA 1
ATOM 2842 C C . PRO A 1 377 ? 14.007 1.655 -23.862 1.00 95.31 377 PRO A C 1
ATOM 2844 O O . PRO A 1 377 ? 13.308 1.089 -23.031 1.00 95.31 377 PRO A O 1
ATOM 2847 N N . LEU A 1 378 ? 13.477 2.299 -24.907 1.00 90.56 378 LEU A N 1
ATOM 2848 C CA . LEU A 1 378 ? 12.039 2.474 -25.117 1.00 90.56 378 LEU A CA 1
ATOM 2849 C C . LEU A 1 378 ? 11.360 3.078 -23.878 1.00 90.56 378 LEU A C 1
ATOM 2851 O O . LEU A 1 378 ? 10.307 2.613 -23.433 1.00 90.56 378 LEU A O 1
ATOM 2855 N N . LEU A 1 379 ? 11.999 4.113 -23.319 1.00 85.75 379 LEU A N 1
ATOM 2856 C CA . LEU A 1 379 ? 11.399 4.966 -22.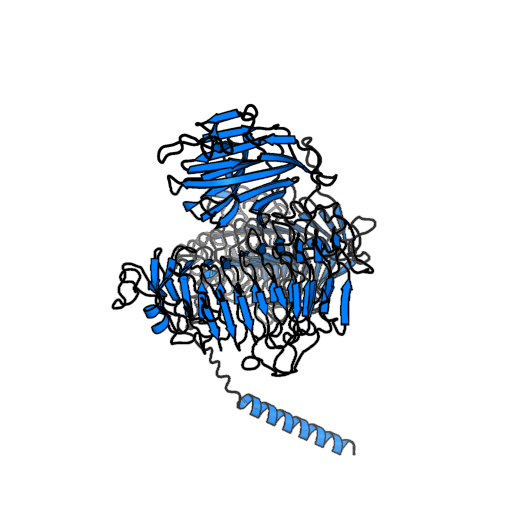296 1.00 85.75 379 LEU A CA 1
ATOM 2857 C C . LEU A 1 379 ? 10.179 5.667 -22.883 1.00 85.75 379 LEU A C 1
ATOM 2859 O O . LEU A 1 379 ? 10.135 5.990 -24.072 1.00 85.75 379 LEU A O 1
ATOM 2863 N N . THR A 1 380 ? 9.185 5.903 -22.040 1.00 76.56 380 THR A N 1
ATOM 2864 C CA . THR A 1 380 ? 7.920 6.465 -22.500 1.00 76.56 380 THR A CA 1
ATOM 2865 C C . THR A 1 380 ? 8.058 7.935 -22.908 1.00 76.56 380 THR A C 1
ATOM 2867 O O . THR A 1 380 ? 7.467 8.351 -23.904 1.00 76.56 380 THR A O 1
ATOM 2870 N N . ASP A 1 381 ? 8.854 8.696 -22.161 1.00 76.50 381 ASP A N 1
ATOM 2871 C CA . ASP A 1 381 ? 9.455 9.976 -22.532 1.00 76.50 381 ASP A CA 1
ATOM 2872 C C . ASP A 1 381 ? 10.815 10.103 -21.808 1.00 76.50 381 ASP A C 1
ATOM 2874 O O . ASP A 1 381 ? 10.853 10.192 -20.581 1.00 76.50 381 ASP A O 1
ATOM 2878 N N . PRO A 1 382 ? 11.952 10.140 -22.519 1.00 81.94 382 PRO A N 1
ATOM 2879 C CA . PRO A 1 382 ? 13.265 10.200 -21.880 1.00 81.94 382 PRO A CA 1
ATOM 2880 C C . PRO A 1 382 ? 13.510 11.459 -21.022 1.00 81.94 382 PRO A C 1
ATOM 2882 O O . PRO A 1 382 ? 14.387 11.429 -20.159 1.00 81.94 382 PRO A O 1
ATOM 2885 N N . TYR A 1 383 ? 12.760 12.548 -21.196 1.00 78.94 383 TYR A N 1
ATOM 2886 C CA . TYR A 1 383 ? 12.967 13.790 -20.439 1.00 78.94 383 TYR A CA 1
ATOM 2887 C C . TYR A 1 383 ? 11.996 13.959 -19.271 1.00 78.94 383 TYR A C 1
ATOM 2889 O O . TYR A 1 383 ? 12.332 14.601 -18.268 1.00 78.94 383 TYR A O 1
ATOM 2897 N N . HIS A 1 384 ? 10.813 13.355 -19.380 1.00 69.81 384 HIS A N 1
ATOM 2898 C CA . HIS A 1 384 ? 9.738 13.592 -18.424 1.00 69.81 384 HIS A CA 1
ATOM 2899 C C . HIS A 1 384 ? 9.127 12.323 -17.850 1.00 69.81 384 HIS A C 1
ATOM 2901 O O . HIS A 1 384 ? 8.618 12.420 -16.751 1.00 69.81 384 HIS A O 1
ATOM 2907 N N . ASP A 1 385 ? 9.184 11.158 -18.507 1.00 72.81 385 ASP A N 1
ATOM 2908 C CA . ASP A 1 385 ? 8.553 9.917 -18.035 1.00 72.81 385 ASP A CA 1
ATOM 2909 C C . ASP A 1 385 ? 9.372 8.664 -18.377 1.00 72.81 385 ASP A C 1
ATOM 2911 O O . ASP A 1 385 ? 9.363 8.126 -19.490 1.00 72.81 385 ASP A O 1
ATOM 2915 N N . TRP A 1 386 ? 10.039 8.142 -17.357 1.00 87.19 386 TRP A N 1
ATOM 2916 C CA . TRP A 1 386 ? 11.022 7.084 -17.527 1.00 87.19 386 TRP A CA 1
ATOM 2917 C C . TRP A 1 386 ? 10.481 5.666 -17.332 1.00 87.19 386 TRP A C 1
ATOM 2919 O O . TRP A 1 386 ? 11.265 4.743 -17.092 1.00 87.19 386 TRP A O 1
ATOM 2929 N N . TYR A 1 387 ? 9.166 5.453 -17.434 1.00 83.44 387 TYR A N 1
ATOM 2930 C CA . TYR A 1 387 ? 8.650 4.090 -17.506 1.00 83.44 387 TYR A CA 1
ATOM 2931 C C . TYR A 1 387 ? 9.165 3.402 -18.764 1.00 83.44 387 TYR A C 1
ATOM 2933 O O . TYR A 1 387 ? 9.114 3.956 -19.866 1.00 83.44 387 TYR A O 1
ATOM 2941 N N . LEU A 1 388 ? 9.640 2.172 -18.592 1.00 86.19 388 LEU A N 1
ATOM 2942 C CA . LEU A 1 388 ? 9.930 1.284 -19.705 1.00 86.19 388 LEU A CA 1
ATOM 2943 C C . LEU A 1 388 ? 8.622 0.838 -20.342 1.00 86.19 388 LEU A C 1
ATOM 2945 O O . LEU A 1 388 ? 7.698 0.423 -19.642 1.00 86.19 388 LEU A O 1
ATOM 2949 N N . ARG A 1 389 ? 8.577 0.830 -21.670 1.00 82.19 389 ARG A N 1
ATOM 2950 C CA . ARG A 1 389 ? 7.559 0.060 -22.380 1.00 82.19 389 ARG A CA 1
ATOM 2951 C C . ARG A 1 389 ? 7.754 -1.437 -22.143 1.00 82.19 389 ARG A C 1
ATOM 2953 O O . ARG A 1 389 ? 8.879 -1.901 -21.967 1.00 82.19 389 ARG A O 1
ATOM 2960 N N . GLU A 1 390 ? 6.671 -2.202 -22.190 1.00 78.06 390 GLU A N 1
ATOM 2961 C CA . GLU A 1 390 ? 6.712 -3.665 -22.047 1.00 78.06 390 GLU A CA 1
ATOM 2962 C C . GLU A 1 390 ? 7.592 -4.352 -23.107 1.00 78.06 390 GLU A C 1
ATOM 2964 O O . GLU A 1 390 ? 8.180 -5.396 -22.840 1.00 78.06 390 GLU A O 1
ATOM 2969 N N . ASP A 1 391 ? 7.721 -3.747 -24.295 1.00 84.25 391 ASP A N 1
ATOM 2970 C CA . ASP A 1 391 ? 8.569 -4.228 -25.388 1.00 84.25 391 ASP A CA 1
ATOM 2971 C C . ASP A 1 391 ? 10.013 -3.708 -25.322 1.00 84.25 391 ASP A C 1
ATOM 2973 O O . ASP A 1 391 ? 10.799 -3.934 -26.244 1.00 84.25 391 ASP A O 1
ATOM 2977 N N . SER A 1 392 ? 10.378 -3.031 -24.230 1.00 93.50 392 SER A N 1
ATOM 2978 C CA . SER A 1 392 ? 11.748 -2.607 -23.969 1.00 93.50 392 SER A CA 1
ATOM 2979 C C . SER A 1 392 ? 12.692 -3.803 -23.812 1.00 93.50 392 SER A C 1
ATOM 2981 O O . SER A 1 392 ? 12.389 -4.730 -23.060 1.00 93.50 392 SER A O 1
ATOM 2983 N N . PRO A 1 393 ? 13.901 -3.764 -24.399 1.00 95.25 393 PRO A N 1
ATOM 2984 C CA . PRO A 1 393 ? 14.926 -4.768 -24.125 1.00 95.25 393 PRO A CA 1
ATOM 2985 C C . PRO A 1 393 ? 15.474 -4.698 -22.687 1.00 95.25 393 PRO A C 1
ATOM 2987 O O . PRO A 1 393 ? 16.124 -5.639 -22.243 1.00 95.25 393 PRO A O 1
ATOM 2990 N N . ALA A 1 394 ? 15.217 -3.611 -21.949 1.00 95.12 394 ALA A N 1
ATOM 2991 C CA . ALA A 1 394 ? 15.523 -3.497 -20.522 1.00 95.12 394 ALA A CA 1
ATOM 2992 C C . ALA A 1 394 ? 14.434 -4.107 -19.620 1.00 95.12 394 ALA A C 1
ATOM 2994 O O . ALA A 1 394 ? 14.650 -4.266 -18.411 1.00 95.12 394 ALA A O 1
ATOM 2995 N N . ALA A 1 395 ? 13.262 -4.449 -20.171 1.00 91.38 395 ALA A N 1
ATOM 2996 C CA . ALA A 1 395 ? 12.186 -5.033 -19.392 1.00 91.38 395 ALA A CA 1
ATOM 2997 C C . ALA A 1 395 ? 12.520 -6.482 -19.002 1.00 91.38 395 ALA A C 1
ATOM 2999 O O . ALA A 1 395 ? 12.722 -7.342 -19.853 1.00 91.38 395 ALA A O 1
ATOM 3000 N N . GLY A 1 396 ? 12.593 -6.753 -17.695 1.00 92.25 396 GLY A N 1
ATOM 3001 C CA . GLY A 1 396 ? 12.898 -8.077 -17.153 1.00 92.25 396 GLY A CA 1
ATOM 3002 C C . GLY A 1 396 ? 14.343 -8.552 -17.352 1.00 92.25 396 GLY A C 1
ATOM 3003 O O . GLY A 1 396 ? 14.643 -9.704 -17.046 1.00 92.25 396 GLY A O 1
ATOM 3004 N N . ALA A 1 397 ? 15.222 -7.686 -17.864 1.00 95.75 397 ALA A N 1
ATOM 3005 C CA . ALA A 1 397 ? 16.614 -8.001 -18.188 1.00 95.75 397 ALA A CA 1
ATOM 3006 C C . ALA A 1 397 ? 17.609 -7.645 -17.069 1.00 95.75 397 ALA A C 1
ATOM 3008 O O . ALA A 1 397 ? 18.808 -7.846 -17.233 1.00 95.75 397 ALA A O 1
ATOM 3009 N N . GLY A 1 398 ? 17.135 -7.088 -15.954 1.00 95.06 398 GLY A N 1
ATOM 3010 C CA . GLY A 1 398 ? 17.947 -6.774 -14.784 1.00 95.06 398 GLY A CA 1
ATOM 3011 C C . GLY A 1 398 ? 18.167 -7.973 -13.858 1.00 95.06 398 GLY A C 1
ATOM 3012 O O . GLY A 1 398 ? 17.665 -9.077 -14.073 1.00 95.06 398 GLY A O 1
ATOM 3013 N N . THR A 1 399 ? 18.896 -7.731 -12.773 1.00 95.56 399 THR A N 1
ATOM 3014 C CA . THR A 1 399 ? 19.196 -8.717 -11.728 1.00 95.56 399 THR A CA 1
ATOM 3015 C C . THR A 1 399 ? 18.660 -8.281 -10.367 1.00 95.56 399 THR A C 1
ATOM 3017 O O . THR A 1 399 ? 18.552 -7.090 -10.087 1.00 95.56 399 THR A O 1
ATOM 3020 N N . ALA A 1 400 ? 18.336 -9.233 -9.493 1.00 93.94 400 ALA A N 1
ATOM 3021 C CA . ALA A 1 400 ? 18.020 -8.919 -8.102 1.00 93.94 400 ALA A CA 1
ATOM 3022 C C . ALA A 1 400 ? 19.292 -8.484 -7.360 1.00 93.94 400 ALA A C 1
ATOM 3024 O O . ALA A 1 400 ? 20.355 -9.087 -7.527 1.00 93.94 400 ALA A O 1
ATOM 3025 N N . LEU A 1 401 ? 19.174 -7.455 -6.525 1.00 92.38 401 LEU A N 1
ATOM 3026 C CA . LEU A 1 401 ? 20.285 -6.887 -5.771 1.00 92.38 401 LEU A CA 1
ATOM 3027 C C . LEU A 1 401 ? 20.021 -7.032 -4.272 1.00 92.38 401 LEU A C 1
ATOM 3029 O O . LEU A 1 401 ? 18.905 -6.821 -3.810 1.00 92.38 401 LEU A O 1
ATOM 3033 N N . ASN A 1 402 ? 21.060 -7.383 -3.517 1.00 90.44 402 ASN A N 1
ATOM 3034 C CA . ASN A 1 402 ? 21.068 -7.315 -2.060 1.00 90.44 402 ASN A CA 1
ATOM 3035 C C . ASN A 1 402 ? 22.332 -6.558 -1.656 1.00 90.44 402 ASN A C 1
ATOM 3037 O O . ASN A 1 402 ? 23.443 -7.035 -1.901 1.00 9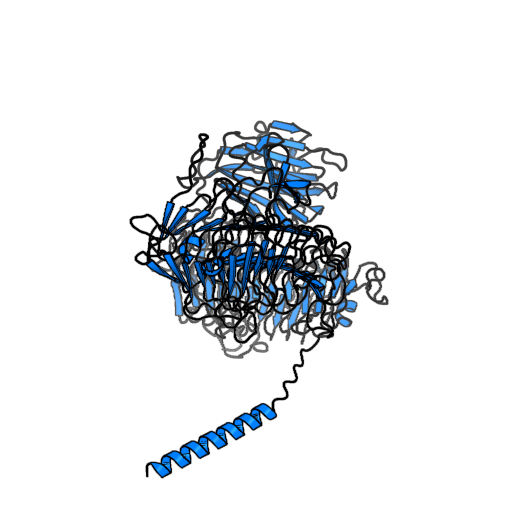0.44 402 ASN A O 1
ATOM 3041 N N . VAL A 1 403 ? 22.156 -5.350 -1.129 1.00 94.06 403 VAL A N 1
ATOM 3042 C CA . VAL A 1 403 ? 23.243 -4.396 -0.911 1.00 94.06 403 VAL A CA 1
ATOM 3043 C C . VAL A 1 403 ? 23.306 -4.055 0.565 1.00 94.06 403 VAL A C 1
ATOM 3045 O O . VAL A 1 403 ? 22.299 -3.706 1.177 1.00 94.06 403 VAL A O 1
ATOM 3048 N N . THR A 1 404 ? 24.508 -4.136 1.128 1.00 93.12 404 THR A N 1
ATOM 3049 C CA . THR A 1 404 ? 24.772 -3.775 2.519 1.00 93.12 404 THR A CA 1
ATOM 3050 C C . THR A 1 404 ? 25.639 -2.526 2.605 1.00 93.12 404 THR A C 1
ATOM 3052 O O . THR A 1 404 ? 26.583 -2.381 1.829 1.00 93.12 404 THR A O 1
ATOM 3055 N N . GLY A 1 405 ? 25.356 -1.650 3.566 1.00 92.00 405 GLY A N 1
ATOM 3056 C CA . GLY A 1 405 ? 26.191 -0.500 3.897 1.00 92.00 405 GLY A CA 1
ATOM 3057 C C . GLY A 1 405 ? 27.459 -0.880 4.669 1.00 92.00 405 GLY A C 1
ATOM 3058 O O . GLY A 1 405 ? 27.684 -2.038 5.031 1.00 92.00 405 GLY A O 1
ATOM 3059 N N . PHE A 1 406 ? 28.284 0.128 4.960 1.00 94.31 406 PHE A N 1
ATOM 3060 C CA . PHE A 1 406 ? 29.573 -0.015 5.648 1.00 94.31 406 PHE A CA 1
ATOM 3061 C C . PHE A 1 406 ? 29.453 -0.692 7.022 1.00 94.31 406 PHE A C 1
ATOM 3063 O O . PHE A 1 406 ? 30.397 -1.324 7.494 1.00 94.31 406 PHE A O 1
ATOM 3070 N N . TYR A 1 407 ? 28.302 -0.561 7.678 1.00 92.44 407 TYR A N 1
ATOM 3071 C CA . TYR A 1 407 ? 28.052 -1.097 9.009 1.00 92.44 407 TYR A CA 1
ATOM 3072 C C . TYR A 1 407 ? 27.210 -2.384 8.998 1.00 92.44 407 TYR A C 1
ATOM 3074 O O . TYR A 1 407 ? 26.775 -2.830 10.061 1.00 92.44 407 TYR A O 1
ATOM 3082 N N . GLY A 1 408 ? 26.988 -2.988 7.826 1.00 89.75 408 GLY A N 1
ATOM 3083 C CA . GLY A 1 408 ? 26.195 -4.208 7.654 1.00 89.75 408 GLY A CA 1
ATOM 3084 C C . GLY A 1 408 ? 24.679 -3.990 7.618 1.00 89.75 408 GLY A C 1
ATOM 3085 O O . GLY A 1 408 ? 23.930 -4.964 7.611 1.00 89.75 408 GLY A O 1
ATOM 3086 N N . GLU A 1 409 ? 24.215 -2.740 7.596 1.00 91.56 409 GLU A N 1
ATOM 3087 C CA . GLU A 1 409 ? 22.817 -2.399 7.339 1.00 91.56 409 GLU A CA 1
ATOM 3088 C C . GLU A 1 409 ? 22.414 -2.803 5.916 1.00 91.56 409 GLU A C 1
ATOM 3090 O O . GLU A 1 409 ? 23.223 -2.701 5.001 1.00 91.56 409 GLU A O 1
ATOM 3095 N N . THR A 1 410 ? 21.180 -3.262 5.714 1.00 91.56 410 THR A N 1
ATOM 3096 C CA . THR A 1 410 ? 20.637 -3.496 4.365 1.00 91.56 410 THR A CA 1
ATOM 3097 C C . THR A 1 410 ? 20.169 -2.169 3.775 1.00 91.56 410 THR A C 1
ATOM 3099 O O . THR A 1 410 ? 19.613 -1.349 4.503 1.00 91.56 410 THR A O 1
ATOM 3102 N N . LEU A 1 411 ? 20.430 -1.948 2.486 1.00 91.00 411 LEU A N 1
ATOM 3103 C CA . LEU A 1 411 ? 19.944 -0.786 1.743 1.00 91.00 411 LEU A CA 1
ATOM 3104 C C . LEU A 1 411 ? 18.777 -1.207 0.844 1.00 91.00 411 LEU A C 1
ATOM 3106 O O . LEU A 1 411 ? 18.889 -2.217 0.145 1.00 91.00 411 LEU A O 1
ATOM 3110 N N . ASP A 1 412 ? 17.711 -0.406 0.820 1.00 91.69 412 ASP A N 1
ATOM 3111 C CA . ASP A 1 412 ? 16.436 -0.691 0.138 1.00 91.69 412 ASP A CA 1
ATOM 3112 C C . ASP A 1 412 ? 16.509 -0.491 -1.392 1.00 91.69 412 ASP A C 1
ATOM 3114 O O . ASP A 1 412 ? 15.718 0.226 -2.011 1.00 91.69 412 ASP A O 1
ATOM 3118 N N . VAL A 1 413 ? 17.508 -1.105 -2.032 1.00 93.69 413 VAL A N 1
ATOM 3119 C CA . VAL A 1 413 ? 17.709 -1.059 -3.491 1.00 93.69 413 VAL A CA 1
ATOM 3120 C C . VAL A 1 413 ? 16.719 -1.943 -4.257 1.00 93.69 413 VAL A C 1
ATOM 3122 O O . VAL A 1 413 ? 16.626 -1.851 -5.481 1.00 93.69 413 VAL A O 1
ATOM 3125 N N . ASP A 1 414 ? 15.998 -2.816 -3.551 1.00 91.06 414 ASP A N 1
ATOM 3126 C CA . ASP A 1 414 ? 14.934 -3.661 -4.084 1.00 91.06 414 ASP A CA 1
ATOM 3127 C C . ASP A 1 414 ? 13.593 -2.924 -4.191 1.00 91.06 414 ASP A C 1
ATOM 3129 O O . ASP A 1 414 ? 12.675 -3.443 -4.822 1.00 91.06 414 ASP A O 1
ATOM 3133 N N . LEU A 1 415 ? 13.479 -1.708 -3.652 1.00 87.75 415 LEU A N 1
ATOM 3134 C CA . LEU A 1 415 ? 12.337 -0.828 -3.884 1.00 87.75 415 LEU A CA 1
ATOM 3135 C C . LEU A 1 415 ? 12.547 0.015 -5.152 1.00 87.75 415 LEU A C 1
ATOM 3137 O O . LEU A 1 415 ? 13.651 0.476 -5.453 1.00 87.75 415 LEU A O 1
ATOM 3141 N N . ASP A 1 416 ? 11.486 0.216 -5.929 1.00 88.25 416 ASP A N 1
ATOM 3142 C CA . ASP A 1 416 ? 11.466 1.150 -7.055 1.00 88.25 416 ASP A CA 1
ATOM 3143 C C . ASP A 1 416 ? 11.210 2.599 -6.607 1.00 88.25 416 ASP A C 1
ATOM 3145 O O . ASP A 1 416 ? 10.987 2.870 -5.427 1.00 88.25 416 ASP A O 1
ATOM 3149 N N . ALA A 1 417 ? 11.241 3.549 -7.545 1.00 82.44 417 ALA A N 1
ATOM 3150 C CA . ALA A 1 417 ? 11.061 4.972 -7.249 1.00 82.44 417 ALA A CA 1
ATOM 3151 C C . ALA A 1 417 ? 9.680 5.341 -6.670 1.00 82.44 417 ALA A C 1
ATOM 3153 O O . ALA A 1 417 ? 9.514 6.446 -6.162 1.00 82.44 417 ALA A O 1
ATOM 3154 N N . ASN A 1 418 ? 8.692 4.441 -6.732 1.00 74.81 418 ASN A N 1
ATOM 3155 C CA . ASN A 1 418 ? 7.380 4.622 -6.107 1.00 74.81 418 ASN A CA 1
ATOM 3156 C C . ASN A 1 418 ? 7.233 3.809 -4.805 1.00 74.81 418 ASN A C 1
ATOM 3158 O O . ASN A 1 418 ? 6.139 3.753 -4.248 1.00 74.81 418 ASN A O 1
ATOM 3162 N N . GLY A 1 419 ? 8.295 3.143 -4.337 1.00 75.50 419 GLY A N 1
ATOM 3163 C CA . GLY A 1 419 ? 8.271 2.281 -3.153 1.00 75.50 419 GLY A CA 1
ATOM 3164 C C . GLY A 1 419 ? 7.742 0.863 -3.399 1.00 75.50 419 GLY A C 1
ATOM 3165 O O . GLY A 1 419 ? 7.472 0.141 -2.439 1.00 75.50 419 GLY A O 1
ATOM 3166 N N . ASN A 1 420 ? 7.587 0.429 -4.655 1.00 75.56 420 ASN A N 1
ATOM 3167 C CA . ASN A 1 420 ? 7.172 -0.941 -4.963 1.00 75.56 420 ASN A CA 1
ATOM 3168 C C . ASN A 1 420 ? 8.354 -1.905 -4.875 1.00 75.56 420 ASN A C 1
ATOM 3170 O O . ASN A 1 420 ? 9.431 -1.629 -5.399 1.00 75.56 420 ASN A O 1
ATOM 3174 N N . VAL A 1 421 ? 8.123 -3.092 -4.314 1.00 79.69 421 VAL A N 1
ATOM 3175 C CA . VAL A 1 421 ? 9.125 -4.167 -4.292 1.00 79.69 421 VAL A CA 1
ATOM 3176 C C . VAL A 1 421 ? 9.364 -4.706 -5.706 1.00 79.69 421 VAL A C 1
ATOM 3178 O O . VAL A 1 421 ? 8.433 -5.147 -6.386 1.00 79.69 421 VAL A O 1
ATOM 3181 N N . ARG A 1 422 ? 10.627 -4.746 -6.131 1.00 85.25 422 ARG A N 1
ATOM 3182 C CA . ARG A 1 422 ? 11.083 -5.367 -7.377 1.00 85.25 422 ARG A CA 1
ATOM 3183 C C . ARG A 1 422 ? 11.085 -6.881 -7.211 1.00 85.25 422 ARG A C 1
ATOM 3185 O O . ARG A 1 422 ? 11.844 -7.441 -6.424 1.00 85.25 422 ARG A O 1
ATOM 3192 N N . THR A 1 423 ? 10.249 -7.566 -7.982 1.00 80.00 423 THR A N 1
ATOM 3193 C CA . THR A 1 423 ? 10.230 -9.035 -8.033 1.00 80.00 423 THR A CA 1
ATOM 3194 C C . THR A 1 423 ? 10.696 -9.515 -9.399 1.00 80.00 423 THR A C 1
ATOM 3196 O O . THR A 1 423 ? 10.618 -8.780 -10.377 1.00 80.00 423 THR A O 1
ATOM 3199 N N . ALA A 1 424 ? 11.241 -10.732 -9.472 1.00 78.38 424 ALA A N 1
ATOM 3200 C CA . ALA A 1 424 ? 11.687 -11.282 -10.745 1.00 78.38 424 ALA A CA 1
ATOM 3201 C C . ALA A 1 424 ? 10.488 -11.486 -11.703 1.00 78.38 424 ALA A C 1
ATOM 3203 O O . ALA A 1 424 ? 9.474 -12.043 -11.272 1.00 78.38 424 ALA A O 1
ATOM 3204 N N . PRO A 1 425 ? 10.614 -11.122 -12.993 1.00 86.81 425 PRO A N 1
ATOM 3205 C CA . PRO A 1 425 ? 11.823 -10.609 -13.641 1.00 86.81 425 PRO A CA 1
ATOM 3206 C C . PRO A 1 425 ? 12.094 -9.128 -13.310 1.00 86.81 425 PRO A C 1
ATOM 3208 O O . PRO A 1 425 ? 11.195 -8.298 -13.345 1.00 86.81 425 PRO A O 1
ATOM 3211 N N . VAL A 1 426 ? 13.348 -8.791 -12.987 1.00 90.56 426 VAL A N 1
ATOM 3212 C CA . VAL A 1 426 ? 13.719 -7.429 -12.566 1.00 90.56 426 VAL A CA 1
ATOM 3213 C C . VAL A 1 426 ? 13.912 -6.543 -13.794 1.00 90.56 426 VAL A C 1
ATOM 3215 O O . VAL A 1 426 ? 14.647 -6.898 -14.711 1.00 90.56 426 VAL A O 1
ATOM 3218 N N . HIS A 1 427 ? 13.277 -5.376 -13.818 1.00 93.50 427 HIS A N 1
ATOM 3219 C CA . HIS A 1 427 ? 13.471 -4.372 -14.866 1.00 93.50 427 HIS A CA 1
ATOM 3220 C C . HIS A 1 427 ? 14.683 -3.475 -14.551 1.00 93.50 427 HIS A C 1
ATOM 3222 O O . HIS A 1 427 ? 14.924 -3.142 -13.385 1.00 93.50 427 HIS A O 1
ATOM 3228 N N . MET A 1 428 ? 15.447 -3.077 -15.577 1.00 97.44 428 MET A N 1
ATOM 3229 C CA . MET A 1 428 ? 16.457 -2.017 -15.427 1.00 97.44 428 MET A CA 1
ATOM 3230 C C . MET A 1 428 ? 15.775 -0.644 -15.274 1.00 97.44 428 MET A C 1
ATOM 3232 O O . MET A 1 428 ? 14.616 -0.469 -15.643 1.00 97.44 428 MET A O 1
ATOM 3236 N N . GLY A 1 429 ? 16.493 0.347 -14.747 1.00 95.88 429 GLY A N 1
ATOM 3237 C CA . GLY A 1 429 ? 15.968 1.687 -14.487 1.00 95.88 429 GLY A CA 1
ATOM 3238 C C . GLY A 1 429 ? 15.161 1.793 -13.189 1.00 95.88 429 GLY A C 1
ATOM 3239 O O . GLY A 1 429 ? 15.194 0.905 -12.333 1.00 95.88 429 GLY A O 1
ATOM 3240 N N . ILE A 1 430 ? 14.442 2.908 -13.034 1.00 93.81 430 ILE A N 1
ATOM 3241 C CA . ILE A 1 430 ? 13.908 3.360 -11.738 1.00 93.81 430 ILE A CA 1
ATOM 3242 C C . ILE A 1 430 ? 12.565 2.729 -11.326 1.00 93.81 430 ILE A C 1
ATOM 3244 O O . ILE A 1 430 ? 12.168 2.891 -10.178 1.00 93.81 430 ILE A O 1
ATOM 3248 N N . TYR A 1 431 ? 11.872 2.001 -12.210 1.00 87.88 431 TYR A N 1
ATOM 3249 C CA . TYR A 1 431 ? 10.533 1.447 -11.939 1.00 87.88 431 TYR A CA 1
ATOM 3250 C C . TYR A 1 431 ? 10.515 -0.086 -11.919 1.00 87.88 431 TYR A C 1
ATOM 3252 O O . TYR A 1 431 ? 11.266 -0.732 -12.654 1.00 87.88 431 TYR A O 1
ATOM 3260 N N . ALA A 1 432 ? 9.670 -0.676 -11.067 1.00 82.44 432 ALA A N 1
ATOM 3261 C CA . ALA A 1 432 ? 9.442 -2.123 -10.992 1.00 82.44 432 ALA A CA 1
ATOM 3262 C C . ALA A 1 432 ? 8.434 -2.620 -12.034 1.00 82.44 432 ALA A C 1
ATOM 3264 O O . ALA A 1 432 ? 8.368 -3.817 -12.281 1.00 82.44 432 ALA A O 1
ATOM 3265 N N . ASN A 1 433 ? 7.658 -1.716 -12.632 1.00 79.81 433 ASN A N 1
ATOM 3266 C CA . ASN A 1 433 ? 6.633 -2.040 -13.615 1.00 79.81 433 ASN A CA 1
ATOM 3267 C C . ASN A 1 433 ? 6.972 -1.417 -14.970 1.00 79.81 433 ASN A C 1
ATOM 3269 O O . ASN A 1 433 ? 7.641 -0.386 -15.053 1.00 79.81 433 ASN A O 1
ATOM 3273 N N . THR A 1 434 ? 6.459 -2.035 -16.029 1.00 78.56 434 THR A N 1
ATOM 3274 C CA . THR A 1 434 ? 6.456 -1.464 -17.379 1.00 78.56 434 THR A CA 1
ATOM 3275 C C . THR A 1 434 ? 5.105 -0.833 -17.677 1.00 78.56 434 THR A C 1
ATOM 3277 O O . THR A 1 434 ? 4.105 -1.145 -17.026 1.00 78.56 434 THR A O 1
ATOM 3280 N N . VAL A 1 435 ? 5.071 0.054 -18.665 1.00 69.38 435 VAL A N 1
ATOM 3281 C CA . VAL A 1 435 ? 3.823 0.532 -19.257 1.00 69.38 435 VAL A CA 1
ATOM 3282 C C . VAL A 1 435 ? 3.538 -0.208 -20.564 1.00 69.38 435 VAL A C 1
ATOM 3284 O O . VAL A 1 435 ? 4.475 -0.617 -21.258 1.00 69.38 435 VAL A O 1
ATOM 3287 N N . PRO A 1 436 ? 2.257 -0.374 -20.931 1.00 66.62 436 PRO A N 1
ATOM 3288 C CA . PRO A 1 436 ? 1.883 -1.005 -22.187 1.00 66.62 436 PRO A CA 1
ATOM 3289 C C . PRO A 1 436 ? 2.515 -0.320 -23.392 1.00 66.62 436 PRO A C 1
ATOM 3291 O O . PRO A 1 436 ? 2.740 0.898 -23.402 1.00 66.62 436 PRO A O 1
ATOM 3294 N N . LYS A 1 437 ? 2.742 -1.092 -24.451 1.00 72.00 437 LYS A N 1
ATOM 3295 C CA . LYS A 1 437 ? 3.180 -0.531 -25.719 1.00 72.00 437 LYS A CA 1
ATOM 3296 C C . LYS A 1 437 ? 2.120 0.426 -26.268 1.00 72.00 437 LYS A C 1
ATOM 3298 O O . LYS A 1 437 ? 0.936 0.100 -26.351 1.00 72.00 437 LYS A O 1
ATOM 3303 N N . VAL A 1 438 ? 2.554 1.616 -26.677 1.00 66.81 438 VAL A N 1
ATOM 3304 C CA . VAL A 1 438 ? 1.689 2.575 -27.371 1.00 66.81 438 VAL A CA 1
ATOM 3305 C C . VAL A 1 438 ? 1.646 2.219 -28.856 1.00 66.81 438 VAL A C 1
ATOM 3307 O O . VAL A 1 438 ? 2.683 2.146 -29.519 1.00 66.81 438 VAL A O 1
ATOM 3310 N N . GLY A 1 439 ? 0.441 1.960 -29.351 1.00 67.06 439 GLY A N 1
ATOM 3311 C CA . GLY A 1 439 ? 0.132 1.657 -30.740 1.00 67.06 439 GLY A CA 1
ATOM 3312 C C . GLY A 1 439 ? -0.275 2.904 -31.529 1.00 67.06 439 GLY A C 1
ATOM 3313 O O . GLY A 1 439 ? 0.352 3.956 -31.448 1.00 67.06 439 GLY A O 1
ATOM 3314 N N . GLU A 1 440 ? -1.322 2.771 -32.340 1.00 75.75 440 GLU A N 1
ATOM 3315 C CA . GLU A 1 440 ? -1.827 3.827 -33.224 1.00 75.75 440 GLU A CA 1
ATOM 3316 C C . GLU A 1 440 ? -2.285 5.081 -32.458 1.00 75.75 440 GLU A C 1
ATOM 3318 O O . GLU A 1 440 ? -3.031 4.987 -31.481 1.00 75.75 440 GLU A O 1
ATOM 3323 N N . ILE A 1 441 ? -1.885 6.262 -32.940 1.00 79.50 441 ILE A N 1
ATOM 3324 C CA . ILE A 1 441 ? -2.425 7.546 -32.481 1.00 79.50 441 ILE A CA 1
ATOM 3325 C C . ILE A 1 441 ? -3.887 7.654 -32.927 1.00 79.50 441 ILE A C 1
ATOM 3327 O O . ILE A 1 441 ? -4.183 7.678 -34.119 1.00 79.50 441 ILE A O 1
ATOM 3331 N N . LEU A 1 442 ? -4.798 7.728 -31.961 1.00 81.31 442 LEU A N 1
ATOM 3332 C CA . LEU A 1 442 ? -6.243 7.803 -32.174 1.00 81.31 442 LEU A CA 1
ATOM 3333 C C . LEU A 1 442 ? -6.722 9.244 -32.378 1.00 81.31 442 LEU A C 1
ATOM 3335 O O . LEU A 1 442 ? -7.727 9.468 -33.054 1.00 81.31 442 LEU A O 1
ATOM 3339 N N . PHE A 1 443 ? -6.041 10.213 -31.761 1.00 88.25 443 PHE A N 1
ATOM 3340 C CA . PHE A 1 443 ? -6.409 11.626 -31.794 1.00 88.25 443 PHE A CA 1
ATOM 3341 C C . PHE A 1 443 ? -5.234 12.512 -31.394 1.00 88.25 443 PHE A C 1
ATOM 3343 O O . PHE A 1 443 ? -4.496 12.173 -30.477 1.00 88.25 443 PHE A O 1
ATOM 3350 N N . THR A 1 444 ? -5.101 13.670 -32.035 1.00 87.62 444 THR A N 1
ATOM 3351 C CA . THR A 1 444 ? -4.153 14.715 -31.634 1.00 87.62 444 THR A CA 1
ATOM 3352 C C . THR A 1 444 ? -4.763 16.081 -31.846 1.00 87.62 444 THR A C 1
ATOM 3354 O O . THR A 1 444 ? -5.419 16.308 -32.862 1.00 87.62 444 THR A O 1
ATOM 3357 N N . GLU A 1 445 ? -4.462 17.004 -30.948 1.00 87.81 445 GLU A N 1
ATOM 3358 C CA . GLU A 1 445 ? -4.767 18.414 -31.099 1.00 87.81 445 GLU A CA 1
ATOM 3359 C C . GLU A 1 445 ? -3.627 19.243 -30.496 1.00 87.81 445 GLU A C 1
ATOM 3361 O O . GLU A 1 445 ? -3.262 19.062 -29.339 1.00 87.81 445 GLU A O 1
ATOM 3366 N N . GLN A 1 446 ? -3.052 20.122 -31.313 1.00 87.44 446 GLN A N 1
ATOM 3367 C CA . GLN A 1 446 ? -1.990 21.066 -30.925 1.00 87.44 446 GLN A CA 1
ATOM 3368 C C . GLN A 1 446 ? -2.524 22.506 -30.925 1.00 87.44 446 GLN A C 1
ATOM 3370 O O . GLN A 1 446 ? -1.772 23.453 -30.778 1.00 87.44 446 GLN A O 1
ATOM 3375 N N . PHE A 1 447 ? -3.810 22.695 -31.254 1.00 89.69 447 PHE A N 1
ATOM 3376 C CA . PHE 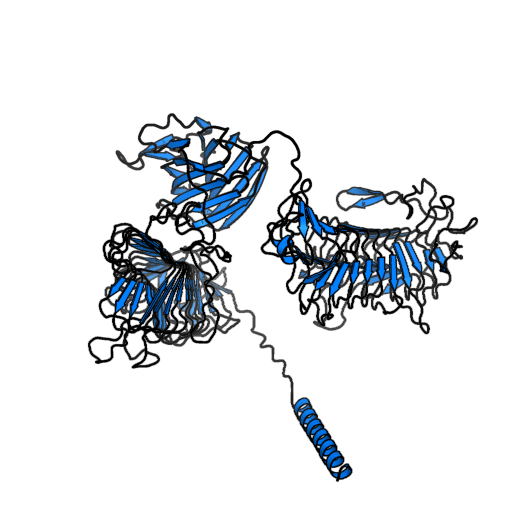A 1 447 ? -4.531 23.970 -31.308 1.00 89.69 447 PHE A CA 1
ATOM 3377 C C . PHE A 1 447 ? -3.995 25.012 -32.319 1.00 89.69 447 PHE A C 1
ATOM 3379 O O . PHE A 1 447 ? -4.658 26.019 -32.591 1.00 89.69 447 PHE A O 1
ATOM 3386 N N . GLU A 1 448 ? -2.901 24.702 -33.023 1.00 85.19 448 GLU A N 1
ATOM 3387 C CA . GLU A 1 448 ? -2.284 25.540 -34.057 1.00 85.19 448 GLU A CA 1
ATOM 3388 C C . GLU A 1 448 ? -2.973 25.529 -35.430 1.00 85.19 448 GLU A C 1
ATOM 3390 O O . GLU A 1 448 ? -2.637 26.307 -36.324 1.00 85.19 448 GLU A O 1
ATOM 3395 N N . SER A 1 449 ? -3.961 24.672 -35.662 1.00 73.69 449 SER A N 1
ATOM 3396 C CA . SER A 1 449 ? -4.673 24.633 -36.954 1.00 73.69 449 SER A CA 1
ATOM 3397 C C . SER A 1 449 ? -6.170 24.941 -36.847 1.00 73.69 449 SER A C 1
ATOM 3399 O O . SER A 1 449 ? -6.866 24.971 -37.862 1.00 73.69 449 SER A O 1
ATOM 3401 N N . GLY A 1 450 ? -6.634 25.299 -35.642 1.00 64.31 450 GLY A N 1
ATOM 3402 C CA . GLY A 1 450 ? -8.038 25.558 -35.317 1.00 64.31 450 GLY A CA 1
ATOM 3403 C C . GLY A 1 450 ? -8.771 24.307 -34.808 1.00 64.31 450 GLY A C 1
ATOM 3404 O O . GLY A 1 450 ? -8.639 23.227 -35.366 1.00 64.31 450 GLY A O 1
ATOM 3405 N N . GLY A 1 451 ? -9.579 24.465 -33.753 1.00 59.91 451 GLY A N 1
ATOM 3406 C CA . GLY A 1 451 ? -10.107 23.375 -32.910 1.00 59.91 451 GLY A CA 1
ATOM 3407 C C . GLY A 1 451 ? -11.375 22.692 -33.408 1.00 59.91 451 GLY A C 1
ATOM 3408 O O . GLY A 1 451 ? -12.301 22.477 -32.630 1.00 59.91 451 GLY A O 1
ATOM 3409 N N . GLY A 1 452 ? -11.449 22.366 -34.698 1.00 63.09 452 GLY A N 1
ATOM 3410 C CA . GLY A 1 452 ? -12.636 21.745 -35.303 1.00 63.09 452 GLY A CA 1
ATOM 3411 C C . GLY A 1 452 ? -12.997 20.356 -34.752 1.00 63.09 452 GLY A C 1
ATOM 3412 O O . GLY A 1 452 ? -14.070 19.847 -35.066 1.00 63.09 452 GLY A O 1
ATOM 3413 N N . ALA A 1 453 ? -12.124 19.744 -33.945 1.00 78.31 453 ALA A N 1
ATOM 3414 C CA . ALA A 1 453 ? -12.304 18.405 -33.390 1.00 78.31 453 ALA A CA 1
ATOM 3415 C C . ALA A 1 453 ? -12.954 18.374 -31.988 1.00 78.31 453 ALA A C 1
ATOM 3417 O O . ALA A 1 453 ? -13.336 17.299 -31.521 1.00 78.31 453 ALA A O 1
ATOM 3418 N N . TRP A 1 454 ? -13.113 19.532 -31.331 1.00 89.31 454 TRP A N 1
ATOM 3419 C CA . TRP A 1 454 ? -13.722 19.654 -30.002 1.00 89.31 454 TRP A CA 1
ATOM 3420 C C . TRP A 1 454 ? -15.161 20.163 -30.082 1.00 89.31 454 TRP A C 1
ATOM 3422 O O . TRP A 1 454 ? -15.452 21.172 -30.722 1.00 89.31 454 TRP A O 1
ATOM 3432 N N . THR A 1 455 ? -16.072 19.493 -29.377 1.00 92.00 455 THR A N 1
ATOM 3433 C CA . THR A 1 455 ? -17.474 19.911 -29.263 1.00 92.00 455 THR A CA 1
ATOM 3434 C C . THR A 1 455 ? -17.713 20.590 -27.922 1.00 92.00 455 THR A C 1
ATOM 3436 O O . THR A 1 455 ? -17.547 19.973 -26.868 1.00 92.00 455 THR A O 1
ATOM 3439 N N . VAL A 1 456 ? -18.138 21.856 -27.954 1.00 92.38 456 VAL A N 1
ATOM 3440 C CA . VAL A 1 456 ? -18.527 22.603 -26.750 1.00 92.38 456 VAL A CA 1
ATOM 3441 C C . VAL A 1 456 ? -19.819 22.019 -26.185 1.00 92.38 456 VAL A C 1
ATOM 3443 O O . VAL A 1 456 ? -20.843 21.975 -26.866 1.00 92.38 456 VAL A O 1
ATOM 3446 N N . GLN A 1 457 ? -19.781 21.586 -24.926 1.00 93.38 457 GLN A N 1
ATOM 3447 C CA . GLN A 1 457 ? -20.962 21.126 -24.198 1.00 93.38 457 GLN A CA 1
ATOM 3448 C C . GLN A 1 457 ? -21.588 22.242 -23.355 1.00 93.38 457 GLN A C 1
ATOM 3450 O O . GLN A 1 457 ? -22.810 22.331 -23.266 1.00 93.38 457 GLN A O 1
ATOM 3455 N N . THR A 1 458 ? -20.766 23.069 -22.706 1.00 95.44 458 THR A N 1
ATOM 3456 C CA . THR A 1 458 ? -21.207 24.212 -21.891 1.00 95.44 458 THR A CA 1
ATOM 3457 C C . THR A 1 458 ? -20.096 25.255 -21.792 1.00 95.44 458 THR A C 1
ATOM 3459 O O . THR A 1 458 ? -18.919 24.919 -21.898 1.00 95.44 458 THR A O 1
ATOM 3462 N N . GLY A 1 459 ? -20.467 26.510 -21.541 1.00 93.00 459 GLY A N 1
ATOM 3463 C CA . GLY A 1 459 ? -19.526 27.612 -21.358 1.00 93.00 459 GLY A CA 1
ATOM 3464 C C . GLY A 1 459 ? -18.814 28.023 -22.645 1.00 93.00 459 GLY A C 1
ATOM 3465 O O . GLY A 1 459 ? -19.375 27.927 -23.736 1.00 93.00 459 GLY A O 1
ATOM 3466 N N . THR A 1 460 ? -17.602 28.547 -22.490 1.00 93.19 460 THR A N 1
ATOM 3467 C CA . THR A 1 460 ? -16.869 29.287 -23.525 1.00 93.19 460 THR A CA 1
ATOM 3468 C C . THR A 1 460 ? -15.500 28.709 -23.883 1.00 93.19 460 THR A C 1
ATOM 3470 O O . THR A 1 460 ? -14.735 29.408 -24.538 1.00 93.19 460 THR A O 1
ATOM 3473 N N . MET A 1 461 ? -15.206 27.452 -23.514 1.00 92.69 461 MET A N 1
ATOM 3474 C CA . MET A 1 461 ? -13.963 26.746 -23.868 1.00 92.69 461 MET A CA 1
ATOM 3475 C C . MET A 1 461 ? -13.606 26.981 -25.339 1.00 92.69 461 MET A C 1
ATOM 3477 O O . MET A 1 461 ? -14.391 26.665 -26.238 1.00 92.69 461 MET A O 1
ATOM 3481 N N . GLY A 1 462 ? -12.422 27.532 -25.579 1.00 91.44 462 GLY A N 1
ATOM 3482 C CA . GLY A 1 462 ? -11.987 27.977 -26.892 1.00 91.44 462 GLY A CA 1
ATOM 3483 C C . GLY A 1 462 ? -10.474 28.110 -26.987 1.00 91.44 462 GLY A C 1
ATOM 3484 O O . GLY A 1 462 ? -9.750 27.961 -26.007 1.00 91.44 462 GLY A O 1
ATOM 3485 N N . ILE A 1 463 ? -10.004 28.369 -28.204 1.00 92.50 463 ILE A N 1
ATOM 3486 C CA . ILE A 1 463 ? -8.580 28.541 -28.490 1.00 92.50 463 ILE A CA 1
ATOM 3487 C C . ILE A 1 463 ? -8.228 30.022 -28.414 1.00 92.50 463 ILE A C 1
ATOM 3489 O O . ILE A 1 463 ? -8.897 30.848 -29.040 1.00 92.50 463 ILE A O 1
ATOM 3493 N N . VAL A 1 464 ? -7.160 30.341 -27.690 1.00 91.12 464 VAL A N 1
ATOM 3494 C CA . VAL A 1 464 ? -6.597 31.693 -27.581 1.00 91.12 464 VAL A CA 1
ATOM 3495 C C . VAL A 1 464 ? -5.101 31.667 -27.856 1.00 91.12 464 VAL A C 1
ATOM 3497 O O . VAL A 1 464 ? -4.459 30.641 -27.667 1.00 91.12 464 VAL A O 1
ATOM 3500 N N . GLU A 1 465 ? -4.538 32.794 -28.282 1.00 90.12 465 GLU A N 1
ATOM 3501 C CA . GLU A 1 465 ? -3.084 32.971 -28.304 1.00 90.12 465 GLU A CA 1
ATOM 3502 C C . GLU A 1 465 ? -2.587 33.238 -26.874 1.00 90.12 465 GLU A C 1
ATOM 3504 O O . GLU A 1 465 ? -3.083 34.151 -26.212 1.00 90.12 465 GLU A O 1
ATOM 3509 N N . GLU A 1 466 ? -1.607 32.464 -26.399 1.00 85.50 466 GLU A N 1
ATOM 3510 C CA . GLU A 1 466 ? -0.959 32.666 -25.093 1.00 85.50 466 GLU A CA 1
ATOM 3511 C C . GLU A 1 466 ? -0.295 34.051 -25.031 1.00 85.50 466 GLU A C 1
ATOM 3513 O O . GLU A 1 466 ? -0.353 34.759 -24.026 1.00 85.50 466 GLU A O 1
ATOM 3518 N N . THR A 1 467 ? 0.312 34.459 -26.146 1.00 80.31 467 THR A N 1
ATOM 3519 C CA . THR A 1 467 ? 0.840 35.805 -26.383 1.00 80.31 467 THR A CA 1
ATOM 3520 C C . THR A 1 467 ? 0.555 36.212 -27.828 1.00 80.31 467 THR A C 1
ATOM 3522 O O . THR A 1 467 ? 0.491 35.331 -28.682 1.00 80.31 467 THR A O 1
ATOM 3525 N N . PRO A 1 468 ? 0.400 37.513 -28.144 1.00 82.12 468 PRO A N 1
ATOM 3526 C CA . PRO A 1 468 ? 0.096 37.949 -29.507 1.00 82.12 468 PRO A CA 1
ATOM 3527 C C . PRO A 1 468 ? 1.097 37.407 -30.542 1.00 82.12 468 PRO A C 1
ATOM 3529 O O . PRO A 1 468 ? 2.282 37.742 -30.492 1.00 82.12 468 PRO A O 1
ATOM 3532 N N . GLY A 1 469 ? 0.615 36.593 -31.485 1.00 76.00 469 GLY A N 1
ATOM 3533 C CA . GLY A 1 469 ? 1.426 35.915 -32.506 1.00 76.00 469 GLY A CA 1
ATOM 3534 C C . GLY A 1 469 ? 2.254 34.718 -32.010 1.00 76.00 469 GLY A C 1
ATOM 3535 O O . GLY A 1 469 ? 3.141 34.264 -32.734 1.00 76.00 469 GLY A O 1
ATOM 3536 N N . GLY A 1 470 ? 2.005 34.253 -30.785 1.00 80.75 470 GLY A N 1
ATOM 3537 C CA . GLY A 1 470 ? 2.647 33.102 -30.152 1.00 80.75 470 GLY A CA 1
ATOM 3538 C C . GLY A 1 470 ? 1.813 31.819 -30.222 1.00 80.75 470 GLY A C 1
ATOM 3539 O O . GLY A 1 470 ? 0.915 31.692 -31.051 1.00 80.75 470 GLY A O 1
ATOM 3540 N N . ASN A 1 471 ? 2.140 30.874 -29.335 1.00 85.19 471 ASN A N 1
ATOM 3541 C CA . ASN A 1 471 ? 1.476 29.574 -29.214 1.00 85.19 471 ASN A CA 1
ATOM 3542 C C . ASN A 1 471 ? -0.018 29.734 -28.901 1.00 85.19 471 ASN A C 1
ATOM 3544 O O . ASN A 1 471 ? -0.413 30.656 -28.178 1.00 85.19 471 ASN A O 1
ATOM 3548 N N . ARG A 1 472 ? -0.851 28.840 -29.419 1.00 91.38 472 ARG A N 1
ATOM 3549 C CA . ARG A 1 472 ? -2.286 28.799 -29.169 1.00 91.38 472 ARG A CA 1
ATOM 3550 C C . ARG A 1 472 ? -2.632 27.675 -28.215 1.00 91.38 472 ARG A C 1
ATOM 3552 O O . ARG A 1 472 ? -2.186 26.554 -28.367 1.00 91.38 472 ARG A O 1
ATOM 3559 N N . VAL A 1 473 ? -3.488 27.990 -27.254 1.00 93.50 473 VAL A N 1
ATOM 3560 C CA . VAL A 1 473 ? -3.851 27.098 -26.151 1.00 93.50 473 VAL A CA 1
ATOM 3561 C C . VAL A 1 473 ? -5.362 26.999 -26.016 1.00 93.50 473 VAL A C 1
ATOM 3563 O O . VAL A 1 473 ? -6.099 27.914 -26.395 1.00 93.50 473 VAL A O 1
ATOM 3566 N N . PHE A 1 474 ? -5.832 25.898 -25.442 1.00 94.56 474 PHE A N 1
ATOM 3567 C CA . PHE A 1 474 ? -7.239 25.653 -25.161 1.00 94.56 474 PHE A CA 1
ATOM 3568 C C . PHE A 1 474 ? -7.570 26.022 -23.713 1.00 94.56 474 PHE A C 1
ATOM 3570 O O . PHE A 1 474 ? -7.037 25.436 -22.774 1.00 94.56 474 PHE A O 1
ATOM 3577 N N . THR A 1 475 ? -8.434 27.018 -23.521 1.00 94.62 475 THR A N 1
ATOM 3578 C CA . THR A 1 475 ? -8.793 27.568 -22.198 1.00 94.62 475 THR A CA 1
ATOM 3579 C C . THR A 1 475 ? -10.220 28.127 -22.214 1.00 94.62 475 THR A C 1
ATOM 3581 O O . THR A 1 475 ? -10.911 28.084 -23.234 1.00 94.62 475 THR A O 1
ATOM 3584 N N . ASP A 1 476 ? -10.679 28.675 -21.090 1.00 94.38 476 ASP A N 1
ATOM 3585 C CA . ASP A 1 476 ? -11.861 29.526 -21.033 1.00 94.38 476 ASP A CA 1
ATOM 3586 C C . ASP A 1 476 ? -11.453 31.012 -21.141 1.00 94.38 476 ASP A C 1
ATOM 3588 O O . ASP A 1 476 ? -11.032 31.603 -20.144 1.00 94.38 476 ASP A O 1
ATOM 3592 N N . PRO A 1 477 ? -11.623 31.664 -22.311 1.00 92.25 477 PRO A N 1
ATOM 3593 C CA . PRO A 1 477 ? -11.246 33.065 -22.511 1.00 92.25 477 PRO A CA 1
ATOM 3594 C C . PRO A 1 477 ? -12.030 34.050 -21.634 1.00 92.25 477 PRO A C 1
ATOM 3596 O O . PRO A 1 477 ? -11.661 35.219 -21.555 1.00 92.25 477 PRO A O 1
ATOM 3599 N N . ASN A 1 478 ? -13.127 33.609 -21.007 1.00 93.31 478 ASN A N 1
ATOM 3600 C CA . ASN A 1 478 ? -13.971 34.441 -20.150 1.00 93.31 478 ASN A CA 1
ATOM 3601 C C . ASN A 1 478 ? -13.935 34.002 -18.677 1.00 93.31 478 ASN A C 1
ATOM 3603 O O . ASN A 1 478 ? -14.825 34.383 -17.901 1.00 93.31 478 ASN A O 1
ATOM 3607 N N . ALA A 1 479 ? -12.932 33.208 -18.285 1.00 92.31 479 ALA A N 1
ATOM 3608 C CA . ALA A 1 479 ? -12.744 32.797 -16.902 1.00 92.31 479 ALA A CA 1
ATOM 3609 C C . ALA A 1 479 ? -12.734 34.022 -15.971 1.00 92.31 479 ALA A C 1
ATOM 3611 O O . ALA A 1 479 ? -12.050 35.020 -16.187 1.00 92.31 479 ALA A O 1
ATOM 3612 N N . SER A 1 480 ? -13.563 33.963 -14.935 1.00 93.12 480 SER A N 1
ATOM 3613 C CA . SER A 1 480 ? -13.720 35.027 -13.940 1.00 93.12 480 SER A CA 1
ATOM 3614 C C . SER A 1 480 ? -14.326 34.469 -12.656 1.00 93.12 480 SER A C 1
ATOM 3616 O O . SER A 1 480 ? -14.840 33.347 -12.635 1.00 93.12 480 SER A O 1
ATOM 3618 N N . SER A 1 481 ? -14.337 35.257 -11.579 1.00 90.81 481 SER A N 1
ATOM 3619 C CA . SER A 1 481 ? -14.894 34.841 -10.281 1.00 90.81 481 SER A CA 1
ATOM 3620 C C . SER A 1 481 ? -16.404 34.555 -10.302 1.00 90.81 481 SER A C 1
ATOM 3622 O O . SER A 1 481 ? -16.929 33.979 -9.351 1.00 90.81 481 SER A O 1
ATOM 3624 N N . SER A 1 482 ? -17.108 34.936 -11.375 1.00 91.12 482 SER A N 1
ATOM 3625 C CA . SER A 1 482 ? -18.534 34.667 -11.601 1.00 91.12 482 SER A CA 1
ATOM 3626 C C . SER A 1 482 ? -18.810 33.701 -12.760 1.00 91.12 482 SER A C 1
ATOM 3628 O O . SER A 1 482 ? -19.974 33.397 -13.025 1.00 91.12 482 SER A O 1
ATOM 3630 N N . SER A 1 483 ? -17.774 33.208 -13.445 1.00 90.94 483 SER A N 1
ATOM 3631 C CA . SER A 1 483 ? -17.927 32.242 -14.541 1.00 90.94 483 SER A CA 1
ATOM 3632 C C . SER A 1 483 ? -18.470 30.892 -14.046 1.00 90.94 483 SER A C 1
ATOM 3634 O O . SER A 1 483 ? -18.238 30.488 -12.903 1.00 90.94 483 SER A O 1
ATOM 3636 N N . GLY A 1 484 ? -19.256 30.219 -14.893 1.00 93.31 484 GLY A N 1
ATOM 3637 C CA . GLY A 1 484 ? -19.759 28.863 -14.653 1.00 93.31 484 GLY A CA 1
ATOM 3638 C C . GLY A 1 484 ? -18.784 27.789 -15.147 1.00 93.31 484 GLY A C 1
ATOM 3639 O O . GLY A 1 484 ? -17.639 28.081 -15.468 1.00 93.31 484 GLY A O 1
ATOM 3640 N N . ILE A 1 485 ? -19.241 26.535 -15.228 1.00 94.69 485 ILE A N 1
ATOM 3641 C CA . ILE A 1 485 ? -18.434 25.450 -15.807 1.00 94.69 485 ILE A CA 1
ATOM 3642 C C . ILE A 1 485 ? -18.349 25.628 -17.324 1.00 94.69 485 ILE A C 1
ATOM 3644 O O . ILE A 1 485 ? -19.372 25.728 -18.012 1.00 94.69 485 ILE A O 1
ATOM 3648 N N . SER A 1 486 ? -17.123 25.574 -17.826 1.00 95.75 486 SER A N 1
ATOM 3649 C CA . SER A 1 486 ? -16.781 25.567 -19.239 1.00 95.75 486 SER A CA 1
ATOM 3650 C C . SER A 1 486 ? -16.262 24.179 -19.600 1.00 95.75 486 SER A C 1
ATOM 3652 O O . SER A 1 486 ? -15.333 23.704 -18.956 1.00 95.75 486 SER A O 1
ATOM 3654 N N . ARG A 1 487 ? -16.881 23.474 -20.555 1.00 95.81 487 ARG A N 1
ATOM 3655 C CA . ARG A 1 487 ? -16.522 22.088 -20.904 1.00 95.81 487 ARG A CA 1
ATOM 3656 C C . ARG A 1 487 ? -16.692 21.806 -22.387 1.00 95.81 487 ARG A C 1
ATOM 3658 O O . ARG A 1 487 ? -17.753 22.074 -22.958 1.00 95.81 487 ARG A O 1
ATOM 3665 N N . SER A 1 488 ? -15.705 21.109 -22.933 1.00 95.69 488 SER A N 1
ATOM 3666 C CA . SER A 1 488 ? -15.737 20.535 -24.276 1.00 95.69 488 SER A CA 1
ATOM 3667 C C . SER A 1 488 ? -15.278 19.078 -24.256 1.00 95.69 488 SER A C 1
ATOM 3669 O O . SER A 1 488 ? -14.516 18.680 -23.377 1.00 95.69 488 SER A O 1
ATOM 3671 N N . TYR A 1 489 ? -15.741 18.283 -25.219 1.00 95.81 489 TYR A N 1
ATOM 3672 C CA . TYR A 1 489 ? -15.361 16.876 -25.388 1.00 95.81 489 TYR A CA 1
ATOM 3673 C C . TYR A 1 489 ? -14.911 16.584 -26.823 1.00 95.81 489 TYR A C 1
ATOM 3675 O O . TYR A 1 489 ? -15.280 17.307 -27.751 1.00 95.81 489 TYR A O 1
ATOM 3683 N N . ALA A 1 490 ? -14.114 15.533 -26.997 1.00 92.81 490 ALA A N 1
ATOM 3684 C CA . ALA A 1 490 ? -13.556 15.115 -28.278 1.00 92.81 490 ALA A CA 1
ATOM 3685 C C . ALA A 1 490 ? -13.290 13.600 -28.309 1.00 92.81 490 ALA A C 1
ATOM 3687 O O . ALA A 1 490 ? -13.302 12.917 -27.283 1.00 92.81 490 ALA A O 1
ATOM 3688 N N . GLY A 1 491 ? -13.014 13.076 -29.503 1.00 89.75 491 GLY A N 1
ATOM 3689 C CA . GLY A 1 491 ? -12.663 11.669 -29.695 1.00 89.75 491 GLY A CA 1
ATOM 3690 C C . GLY A 1 491 ? -13.856 10.719 -29.826 1.00 89.75 491 GLY A C 1
ATOM 3691 O O . GLY A 1 491 ? -15.020 11.120 -29.781 1.00 89.75 491 GLY A O 1
ATOM 3692 N N . SER A 1 492 ? -13.553 9.438 -30.042 1.00 83.31 492 SER A N 1
ATOM 3693 C CA . SER A 1 492 ? -14.569 8.396 -30.208 1.00 83.31 492 SER A CA 1
ATOM 3694 C C . SER A 1 492 ? -15.045 7.874 -28.859 1.00 83.31 492 SER A C 1
ATOM 3696 O O . SER A 1 492 ? -14.239 7.468 -28.026 1.00 83.31 492 SER A O 1
ATOM 3698 N N . MET A 1 493 ? -16.364 7.761 -28.695 1.00 85.75 493 MET A N 1
ATOM 3699 C CA . MET A 1 493 ? -16.960 7.121 -27.518 1.00 85.75 493 MET A CA 1
ATOM 3700 C C . MET A 1 493 ? -16.690 5.609 -27.450 1.00 85.75 493 MET A C 1
ATOM 3702 O O . MET A 1 493 ? -16.971 4.989 -26.438 1.00 85.75 493 MET A O 1
ATOM 3706 N N . GLY A 1 494 ? -16.138 5.008 -28.508 1.00 76.25 494 GLY A N 1
ATOM 3707 C CA . GLY A 1 494 ? -15.767 3.593 -28.541 1.00 76.25 494 GLY A CA 1
ATOM 3708 C C . GLY A 1 494 ? -14.352 3.288 -28.044 1.00 76.25 494 GLY A C 1
ATOM 3709 O O . GLY A 1 494 ? -13.946 2.132 -28.090 1.00 76.25 494 GLY A O 1
ATOM 3710 N N . TRP A 1 495 ? -13.560 4.279 -27.618 1.00 85.81 495 TRP A N 1
ATOM 3711 C CA . TRP A 1 495 ? -12.213 4.000 -27.117 1.00 85.81 495 TRP A CA 1
ATOM 3712 C C . TRP A 1 495 ? -12.259 3.285 -25.765 1.00 85.81 495 TRP A C 1
ATOM 3714 O O . TRP A 1 495 ? -12.903 3.756 -24.832 1.00 85.81 495 TRP A O 1
ATOM 3724 N N . VAL A 1 496 ? -11.560 2.153 -25.670 1.00 78.62 496 VAL A N 1
ATOM 3725 C CA . VAL A 1 496 ? -11.566 1.263 -24.496 1.00 78.62 496 VAL A CA 1
ATOM 3726 C C . VAL A 1 496 ? -10.310 1.475 -23.658 1.00 78.62 496 VAL A C 1
ATOM 3728 O O . VAL A 1 496 ? -10.380 2.041 -22.568 1.00 78.62 496 VAL A O 1
ATOM 3731 N N . SER A 1 497 ? -9.158 1.051 -24.181 1.00 81.06 497 SER A N 1
ATOM 3732 C CA . SER A 1 497 ? -7.851 1.225 -23.549 1.00 81.06 497 SER A CA 1
ATOM 3733 C C . SER A 1 497 ? -7.014 2.176 -24.383 1.00 81.06 497 SER A C 1
ATOM 3735 O O . SER A 1 497 ? -6.791 1.950 -25.576 1.00 81.06 497 SER A O 1
ATOM 3737 N N . TYR A 1 498 ? -6.573 3.253 -23.757 1.00 85.31 498 TYR A N 1
ATOM 3738 C CA . TYR A 1 498 ? -5.785 4.281 -24.404 1.00 85.31 498 TYR A CA 1
ATOM 3739 C C . TYR A 1 498 ? -4.977 5.056 -23.375 1.00 85.31 498 TYR A C 1
ATOM 3741 O O . TYR A 1 498 ? -5.287 5.086 -22.184 1.00 85.31 498 TYR A O 1
ATOM 3749 N N . ARG A 1 499 ? -3.939 5.713 -23.863 1.00 89.56 499 ARG A N 1
ATOM 3750 C CA . ARG A 1 499 ? -3.174 6.705 -23.125 1.00 89.56 499 ARG A CA 1
ATOM 3751 C C . ARG A 1 499 ? -3.544 8.085 -23.657 1.00 89.56 499 ARG A C 1
ATOM 3753 O O . ARG A 1 499 ? -3.656 8.242 -24.869 1.00 89.56 499 ARG A O 1
ATOM 3760 N N . MET A 1 500 ? -3.751 9.046 -22.763 1.00 93.69 500 MET A N 1
ATOM 3761 C CA . MET A 1 500 ? -3.921 10.464 -23.079 1.00 93.69 500 MET A CA 1
ATOM 3762 C C . MET A 1 500 ? -2.763 11.257 -22.479 1.00 93.69 500 MET A C 1
ATOM 3764 O O . MET A 1 500 ? -2.552 11.198 -21.271 1.00 93.69 500 MET A O 1
ATOM 3768 N N . ASP A 1 501 ? -2.064 12.017 -23.310 1.00 87.88 501 ASP A N 1
ATOM 3769 C CA . ASP A 1 501 ? -1.031 12.977 -22.928 1.00 87.88 501 ASP A CA 1
ATOM 3770 C C . ASP A 1 501 ? -1.518 14.392 -23.210 1.00 87.88 501 ASP A C 1
ATOM 3772 O O . ASP A 1 501 ? -2.213 14.617 -24.200 1.00 87.88 501 ASP A O 1
ATOM 3776 N N . THR A 1 502 ? -1.163 15.338 -22.349 1.00 94.69 502 THR A N 1
ATOM 3777 C CA . THR A 1 502 ? -1.406 16.769 -22.554 1.00 94.69 502 THR A CA 1
ATOM 3778 C C . THR A 1 502 ? -0.494 17.584 -21.650 1.00 94.69 502 THR A C 1
ATOM 3780 O O . THR A 1 502 ? 0.015 17.071 -20.653 1.00 94.69 502 THR A O 1
ATOM 3783 N N . ARG A 1 503 ? -0.318 18.866 -21.959 1.00 91.88 503 ARG A N 1
ATOM 3784 C CA . ARG A 1 503 ? 0.338 19.823 -21.071 1.00 91.88 503 ARG A CA 1
ATOM 3785 C C . ARG A 1 503 ? -0.689 20.788 -20.515 1.00 91.88 503 ARG A C 1
ATOM 3787 O O . ARG A 1 503 ? -1.586 21.232 -21.232 1.00 91.88 503 ARG A O 1
ATOM 3794 N N . VAL A 1 504 ? -0.551 21.130 -19.239 1.00 96.19 504 VAL A N 1
ATOM 3795 C CA . VAL A 1 504 ? -1.422 22.104 -18.577 1.00 96.19 504 VAL A CA 1
ATOM 3796 C C . VAL A 1 504 ? -0.604 23.179 -17.881 1.00 96.19 504 VAL A C 1
ATOM 3798 O O . VAL A 1 504 ? 0.398 22.881 -17.236 1.00 96.19 504 VAL A O 1
ATOM 3801 N N . LYS A 1 505 ? -1.028 24.435 -17.992 1.00 93.88 505 LYS A N 1
ATOM 3802 C CA . LYS A 1 505 ? -0.392 25.576 -17.331 1.00 93.88 505 LYS A CA 1
ATOM 3803 C C . LYS A 1 505 ? -1.415 26.333 -16.507 1.00 93.88 505 LYS A C 1
ATOM 3805 O O . LYS A 1 505 ? -2.397 26.864 -17.025 1.00 93.88 505 LYS A O 1
ATOM 3810 N N . PHE A 1 506 ? -1.171 26.386 -15.204 1.00 91.69 506 PHE A N 1
ATOM 3811 C CA . PHE A 1 506 ? -2.027 27.082 -14.252 1.00 91.69 506 PHE A CA 1
ATOM 3812 C C . PHE A 1 506 ? -1.628 28.556 -14.217 1.00 91.69 506 PHE A C 1
ATOM 3814 O O . PHE A 1 506 ? -0.553 28.885 -13.719 1.00 91.69 506 PHE A O 1
ATOM 3821 N N . VAL A 1 507 ? -2.459 29.445 -14.767 1.00 89.94 507 VAL A N 1
ATOM 3822 C CA . VAL A 1 507 ? -2.142 30.880 -14.865 1.00 89.94 507 VAL A CA 1
ATOM 3823 C C . VAL A 1 507 ? -2.689 31.626 -13.657 1.00 89.94 507 VAL A C 1
ATOM 3825 O O . VAL A 1 507 ? -1.946 32.300 -12.945 1.00 89.94 507 VAL A O 1
ATOM 3828 N N . GLN A 1 508 ? -3.993 31.499 -13.415 1.00 85.69 508 GLN A N 1
ATOM 3829 C CA . GLN A 1 508 ? -4.670 32.219 -12.343 1.00 85.69 508 GLN A CA 1
ATOM 3830 C C . GLN A 1 508 ? -5.942 31.489 -11.907 1.00 85.69 508 GLN A C 1
ATOM 3832 O O . GLN A 1 508 ? -6.728 31.044 -12.738 1.00 85.69 508 GLN A O 1
ATOM 3837 N N . SER A 1 509 ? -6.210 31.441 -10.601 1.00 84.75 509 SER A N 1
ATOM 3838 C CA . SER A 1 509 ? -7.537 31.091 -10.083 1.00 84.75 509 SER A CA 1
ATOM 3839 C C . SER A 1 509 ? -8.277 32.351 -9.642 1.00 84.75 509 SER A C 1
ATOM 3841 O O . SER A 1 509 ? -7.733 33.187 -8.922 1.00 84.75 509 SER A O 1
ATOM 3843 N N . TYR A 1 510 ? -9.536 32.495 -10.053 1.00 86.62 510 TYR A N 1
ATOM 3844 C CA . TYR A 1 510 ? -10.395 33.607 -9.629 1.00 86.62 510 TYR A CA 1
ATOM 3845 C C . TYR A 1 510 ? -11.251 33.254 -8.405 1.00 86.62 510 TYR A C 1
ATOM 3847 O O . TYR A 1 510 ? -11.939 34.119 -7.857 1.00 86.62 510 TYR A O 1
ATOM 3855 N N . ASN A 1 511 ? -11.217 31.988 -7.980 1.00 85.94 511 ASN A N 1
ATOM 3856 C CA . ASN A 1 511 ? -11.905 31.461 -6.810 1.00 85.94 511 ASN A CA 1
ATOM 3857 C C . ASN A 1 511 ? -11.068 30.331 -6.173 1.00 85.94 511 ASN A C 1
ATOM 3859 O O . ASN A 1 511 ? -10.548 29.500 -6.917 1.00 85.94 511 ASN A O 1
ATOM 3863 N N . PRO A 1 512 ? -10.989 30.218 -4.830 1.00 81.62 512 PRO A N 1
ATOM 3864 C CA . PRO A 1 512 ? -10.330 29.086 -4.163 1.00 81.62 512 PRO A CA 1
ATOM 3865 C C . PRO A 1 512 ? -10.921 27.705 -4.504 1.00 81.62 512 PRO A C 1
ATOM 3867 O O . PRO A 1 512 ? -10.275 26.677 -4.328 1.00 81.62 512 PRO A O 1
ATOM 3870 N N . SER A 1 513 ? -12.168 27.672 -4.980 1.00 84.44 513 SER A N 1
ATOM 3871 C CA . SER A 1 513 ? -12.849 26.472 -5.479 1.00 84.44 513 SER A CA 1
ATOM 3872 C C . SER A 1 513 ? -12.686 26.267 -6.987 1.00 84.44 513 SER A C 1
ATOM 3874 O O . SER A 1 513 ? -13.367 25.404 -7.533 1.00 84.44 513 SER A O 1
ATOM 3876 N N . GLY A 1 514 ? -11.858 27.068 -7.663 1.00 90.88 514 GLY A N 1
ATOM 3877 C CA . GLY A 1 514 ? -11.575 26.928 -9.088 1.00 90.88 514 GLY A CA 1
ATOM 3878 C C . GLY A 1 514 ? -10.772 25.662 -9.394 1.00 90.88 514 GLY A C 1
ATOM 3879 O O . GLY A 1 514 ? -9.995 25.190 -8.557 1.00 90.88 514 GLY A O 1
ATOM 3880 N N . TRP A 1 515 ? -11.004 25.064 -10.564 1.00 94.94 515 TRP A N 1
ATOM 3881 C CA . TRP A 1 515 ? -10.424 23.764 -10.912 1.00 94.94 515 TRP A CA 1
ATOM 3882 C C . TRP A 1 515 ? -10.280 23.508 -12.411 1.00 94.94 515 TRP A C 1
ATOM 3884 O O . TRP A 1 515 ? -10.978 24.098 -13.238 1.00 94.94 515 TRP A O 1
ATOM 3894 N N . LEU A 1 516 ? -9.404 22.546 -12.717 1.00 96.69 516 LEU A N 1
ATOM 3895 C CA . LEU A 1 516 ? -9.319 21.812 -13.980 1.00 96.69 516 LEU A CA 1
ATOM 3896 C C . LEU A 1 516 ? -9.879 20.397 -13.779 1.00 96.69 516 LEU A C 1
ATOM 3898 O O . LEU A 1 516 ? -9.629 19.760 -12.755 1.00 96.69 516 LEU A O 1
ATOM 3902 N N . SER A 1 517 ? -10.614 19.894 -14.770 1.00 97.44 517 SER A N 1
ATOM 3903 C CA . SER A 1 517 ? -10.923 18.473 -14.913 1.00 97.44 517 SER A CA 1
ATOM 3904 C C . SER A 1 517 ? -10.536 17.964 -16.297 1.00 97.44 517 SER A C 1
ATOM 3906 O O . SER A 1 517 ? -11.026 18.484 -17.300 1.00 97.44 517 SER A O 1
ATOM 3908 N N . LEU A 1 518 ? -9.716 16.916 -16.342 1.00 98.25 518 LEU A N 1
ATOM 3909 C CA . LEU A 1 518 ? -9.455 16.129 -17.549 1.00 98.25 518 LEU A CA 1
ATOM 3910 C C . LEU A 1 518 ? -10.213 14.808 -17.441 1.00 98.25 518 LEU A C 1
ATOM 3912 O O . LEU A 1 518 ? -10.132 14.133 -16.416 1.00 98.25 518 LEU A O 1
ATOM 3916 N N . TYR A 1 519 ? -10.966 14.451 -18.476 1.00 97.81 519 TYR A N 1
ATOM 3917 C CA . TYR A 1 519 ? -11.858 13.296 -18.452 1.00 97.81 519 TYR A CA 1
ATOM 3918 C C . TYR A 1 519 ? -11.359 12.176 -19.361 1.00 97.81 519 TYR A C 1
ATOM 3920 O O . TYR A 1 519 ? -10.933 12.423 -20.490 1.00 97.81 519 TYR A O 1
ATOM 3928 N N . ALA A 1 520 ? -11.505 10.942 -18.885 1.00 95.81 520 ALA A N 1
ATOM 3929 C CA . ALA A 1 520 ? -11.272 9.722 -19.646 1.00 95.81 520 ALA A CA 1
ATOM 3930 C C . ALA A 1 520 ? -12.513 8.820 -19.598 1.00 95.81 520 ALA A C 1
ATOM 3932 O O . ALA A 1 520 ? -13.315 8.905 -18.669 1.00 95.81 520 ALA A O 1
ATOM 3933 N N . ARG A 1 521 ? -12.695 7.981 -20.621 1.00 94.44 521 ARG A N 1
ATOM 3934 C CA . ARG A 1 521 ? -13.928 7.239 -20.906 1.00 94.44 521 ARG A CA 1
ATOM 3935 C C . ARG A 1 521 ? -15.171 8.115 -20.760 1.00 94.44 521 ARG A C 1
ATOM 3937 O O . ARG A 1 521 ? -16.175 7.725 -20.168 1.00 94.44 521 ARG A O 1
ATOM 3944 N N . TYR A 1 522 ? -15.074 9.338 -21.279 1.00 96.25 522 TYR A N 1
ATOM 3945 C CA . TYR A 1 522 ? -16.171 10.287 -21.269 1.00 96.25 522 TYR A CA 1
ATOM 3946 C C . TYR A 1 522 ? -17.241 9.830 -22.249 1.00 96.25 522 TYR A C 1
ATOM 3948 O O . TYR A 1 522 ? -16.953 9.692 -23.432 1.00 96.25 522 TYR A O 1
ATOM 3956 N N . THR A 1 523 ? -18.463 9.615 -21.773 1.00 90.94 523 THR A N 1
ATOM 3957 C CA . THR A 1 523 ? -19.616 9.280 -22.630 1.00 90.94 523 THR A CA 1
ATOM 3958 C C . THR A 1 523 ? -20.669 10.380 -22.578 1.00 90.94 523 THR A C 1
ATOM 3960 O O . THR A 1 523 ? -21.153 10.833 -23.615 1.00 90.94 523 THR A O 1
ATOM 3963 N N . ASP A 1 524 ? -20.976 10.869 -21.376 1.00 90.12 524 ASP A N 1
ATOM 3964 C CA . ASP A 1 524 ? -21.887 11.983 -21.131 1.00 90.12 524 ASP A CA 1
ATOM 3965 C C . ASP A 1 524 ? -21.583 12.676 -19.786 1.00 90.12 524 ASP A C 1
ATOM 3967 O O . ASP A 1 524 ? -20.630 12.345 -19.089 1.00 90.12 524 ASP A O 1
ATOM 3971 N N . VAL A 1 525 ? -22.401 13.652 -19.379 1.00 92.56 525 VAL A N 1
ATOM 3972 C CA . VAL A 1 525 ? -22.216 14.428 -18.132 1.00 92.56 525 VAL A CA 1
ATOM 3973 C C . VAL A 1 525 ? -22.314 13.628 -16.827 1.00 92.56 525 VAL A C 1
ATOM 3975 O O . VAL A 1 525 ? -22.018 14.170 -15.756 1.00 92.56 525 VAL A O 1
ATOM 3978 N N . ASN A 1 526 ? -22.754 12.380 -16.894 1.00 94.00 526 ASN A N 1
ATOM 3979 C CA . ASN A 1 526 ? -23.012 11.496 -15.768 1.00 94.00 526 ASN A CA 1
ATOM 3980 C C . ASN A 1 526 ? -22.055 10.300 -15.716 1.00 94.00 526 ASN A C 1
ATOM 3982 O O . ASN A 1 526 ? -22.065 9.615 -14.695 1.00 94.00 526 ASN A O 1
ATOM 3986 N N . ASN A 1 527 ? -21.250 10.076 -16.763 1.00 92.38 527 ASN A N 1
ATOM 3987 C CA . ASN A 1 527 ? -20.474 8.855 -16.964 1.00 92.38 527 ASN A CA 1
ATOM 3988 C C . ASN A 1 527 ? -19.071 9.165 -17.530 1.00 92.38 527 ASN A C 1
ATOM 3990 O O . ASN A 1 527 ? -18.907 9.377 -18.736 1.00 92.38 527 ASN A O 1
ATOM 3994 N N . TYR A 1 528 ? -18.070 9.231 -16.646 1.00 96.94 528 TYR A N 1
ATOM 3995 C CA . TYR A 1 528 ? -16.656 9.462 -16.984 1.00 96.94 528 TYR A CA 1
ATOM 3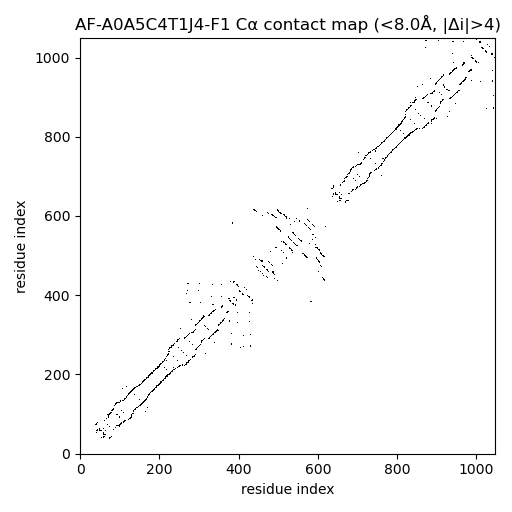996 C C . TYR A 1 528 ? -15.715 9.183 -15.805 1.00 96.94 528 TYR A C 1
ATOM 3998 O O . TYR A 1 528 ? -16.096 9.332 -14.644 1.00 96.94 528 TYR A O 1
ATOM 4006 N N . TYR A 1 529 ? -14.455 8.866 -16.092 1.00 97.44 529 TYR A N 1
ATOM 4007 C CA . TYR A 1 529 ? -13.362 9.097 -15.150 1.00 97.44 529 TYR A CA 1
ATOM 4008 C C . TYR A 1 529 ? -12.921 10.553 -15.236 1.00 97.44 529 TYR A C 1
ATOM 4010 O O . TYR A 1 529 ? -12.987 11.162 -16.305 1.00 97.44 529 TYR A O 1
ATOM 4018 N N . LEU A 1 530 ? -12.478 11.122 -14.119 1.00 96.94 530 LEU A N 1
ATOM 4019 C CA . LEU A 1 530 ? -11.907 12.461 -14.093 1.00 96.94 530 LEU A CA 1
ATOM 4020 C C . LEU A 1 530 ? -10.659 12.539 -13.224 1.00 96.94 530 LEU A C 1
ATOM 4022 O O . LEU A 1 530 ? -10.633 12.021 -12.110 1.00 96.94 530 LEU A O 1
ATOM 4026 N N . LEU A 1 531 ? -9.672 13.263 -13.735 1.00 98.19 531 LEU A N 1
ATOM 4027 C CA . LEU A 1 531 ? -8.619 13.887 -12.956 1.00 98.19 531 LEU A CA 1
ATOM 4028 C C . LEU A 1 531 ? -9.082 15.298 -12.590 1.00 98.19 531 LEU A C 1
ATOM 4030 O O . LEU A 1 531 ? -9.244 16.126 -13.482 1.00 98.19 531 LEU A O 1
ATOM 4034 N N . GLU A 1 532 ? -9.296 15.570 -11.306 1.00 97.31 532 GLU A N 1
ATOM 4035 C CA . GLU A 1 532 ? -9.631 16.895 -10.778 1.00 97.31 532 GLU A CA 1
ATOM 4036 C C . GLU A 1 532 ? -8.395 17.525 -10.125 1.00 97.31 532 GLU A C 1
ATOM 4038 O O . GLU A 1 532 ? -7.805 16.931 -9.225 1.00 97.31 532 GLU A O 1
ATOM 4043 N N . ILE A 1 533 ? -8.032 18.743 -10.538 1.00 95.81 533 ILE A N 1
ATOM 4044 C CA . ILE A 1 533 ? -6.952 19.535 -9.931 1.00 95.81 533 ILE A CA 1
ATOM 4045 C C . ILE A 1 533 ? -7.534 20.850 -9.418 1.00 95.81 533 ILE A C 1
ATOM 4047 O O . ILE A 1 533 ? -8.174 21.587 -10.172 1.00 95.81 533 ILE A O 1
ATOM 4051 N N . ARG A 1 534 ? -7.290 21.158 -8.139 1.00 92.94 534 ARG A N 1
ATOM 4052 C CA . ARG A 1 534 ? -7.711 22.399 -7.465 1.00 92.94 534 ARG A CA 1
ATOM 4053 C C . ARG A 1 534 ? -6.468 23.156 -6.976 1.00 92.94 534 ARG A C 1
ATOM 4055 O O . ARG A 1 534 ? -6.023 22.893 -5.857 1.00 92.94 534 ARG A O 1
ATOM 4062 N N . PRO A 1 535 ? -5.913 24.085 -7.779 1.00 85.00 535 PRO A N 1
ATOM 4063 C CA . PRO A 1 535 ? -4.617 24.715 -7.507 1.00 85.00 535 PRO A CA 1
ATOM 4064 C C . PRO A 1 535 ? -4.540 25.420 -6.149 1.00 85.00 535 PRO A C 1
ATOM 4066 O O . PRO A 1 535 ? -3.645 25.140 -5.360 1.00 85.00 535 PRO A O 1
ATOM 4069 N N . GLU A 1 536 ? -5.521 26.271 -5.836 1.00 83.06 536 GLU A N 1
ATOM 4070 C CA . GLU A 1 536 ? -5.549 27.050 -4.584 1.00 83.06 536 GLU A CA 1
ATOM 4071 C C . GLU A 1 536 ? -5.816 26.192 -3.341 1.00 83.06 536 GLU A C 1
ATOM 4073 O O . GLU A 1 536 ? -5.488 26.592 -2.228 1.00 83.06 536 GLU A O 1
ATOM 4078 N N . LYS A 1 537 ? -6.426 25.011 -3.517 1.00 82.62 537 LYS A N 1
ATOM 4079 C CA . LYS A 1 537 ? -6.660 24.055 -2.427 1.00 82.62 537 LYS A CA 1
ATOM 4080 C C . LYS A 1 537 ? -5.446 23.147 -2.193 1.00 82.62 537 LYS A C 1
ATOM 4082 O O . LYS A 1 537 ? -5.414 22.465 -1.175 1.00 82.62 537 LYS A O 1
ATOM 4087 N N . GLY A 1 538 ? -4.500 23.090 -3.132 1.00 84.81 538 GLY A N 1
ATOM 4088 C CA . GLY A 1 538 ? -3.411 22.120 -3.072 1.00 84.81 538 GLY A CA 1
ATOM 4089 C C . GLY A 1 538 ? -3.915 20.689 -3.186 1.00 84.81 538 GLY A C 1
ATOM 4090 O O . GLY A 1 538 ? -3.579 19.844 -2.366 1.00 84.81 538 GLY A O 1
ATOM 4091 N N . TYR A 1 539 ? -4.791 20.414 -4.150 1.00 91.62 539 TYR A N 1
ATOM 4092 C CA . TYR A 1 539 ? -5.485 19.135 -4.231 1.00 91.62 539 TYR A CA 1
ATOM 4093 C C . TYR A 1 539 ? -5.462 18.544 -5.642 1.00 91.62 539 TYR A C 1
ATOM 4095 O O . TYR A 1 539 ? -5.713 19.248 -6.628 1.00 91.62 539 TYR A O 1
ATOM 4103 N N . ILE A 1 540 ? -5.266 17.225 -5.702 1.00 96.12 540 ILE A N 1
ATOM 4104 C CA . ILE A 1 540 ? -5.435 16.395 -6.893 1.00 96.12 540 ILE A CA 1
ATOM 4105 C C . ILE A 1 540 ? -6.263 15.150 -6.552 1.00 96.12 540 ILE A C 1
ATOM 4107 O O . ILE A 1 540 ? -6.099 14.555 -5.486 1.00 96.12 540 ILE A O 1
ATOM 4111 N N . GLY A 1 541 ? -7.153 14.739 -7.453 1.00 97.19 541 GLY A N 1
ATOM 4112 C CA . GLY A 1 541 ? -7.938 13.524 -7.260 1.00 97.19 541 GLY A CA 1
ATOM 4113 C C . GLY A 1 541 ? -8.317 12.829 -8.554 1.00 97.19 541 GLY A C 1
ATOM 4114 O O . GLY A 1 541 ? -8.770 13.462 -9.507 1.00 97.19 541 GLY A O 1
ATOM 4115 N N . LEU A 1 542 ? -8.182 11.508 -8.553 1.00 98.00 542 LEU A N 1
ATOM 4116 C CA . LEU A 1 542 ? -8.698 10.618 -9.576 1.00 98.00 542 LEU A CA 1
ATOM 4117 C C . LEU A 1 542 ? -10.043 10.105 -9.080 1.00 98.00 542 LEU A C 1
ATOM 4119 O O . LEU A 1 542 ? -10.147 9.501 -8.014 1.00 98.00 542 LEU A O 1
ATOM 4123 N N . LYS A 1 543 ? -11.094 10.352 -9.851 1.00 97.81 543 LYS A N 1
ATOM 4124 C CA . LYS A 1 543 ? -12.463 9.998 -9.485 1.00 97.81 543 LYS A CA 1
ATOM 4125 C C . LYS A 1 543 ? -13.149 9.311 -10.651 1.00 97.81 543 LYS A C 1
ATOM 4127 O O . LYS A 1 543 ? -12.756 9.448 -11.810 1.00 97.81 543 LYS A O 1
ATOM 4132 N N . LYS A 1 544 ? -14.244 8.632 -10.347 1.00 96.62 544 LYS A N 1
ATOM 4133 C CA . LYS A 1 544 ? -15.240 8.216 -11.330 1.00 96.62 544 LYS A CA 1
ATOM 4134 C C . LYS A 1 544 ? -16.530 8.978 -11.109 1.00 96.62 544 LYS A C 1
ATOM 4136 O O . LYS A 1 544 ? -16.847 9.368 -9.987 1.00 96.62 544 LYS A O 1
ATOM 4141 N N . LYS A 1 545 ? -17.289 9.158 -12.178 1.00 97.12 545 LYS A N 1
ATOM 4142 C CA . LYS A 1 545 ? -18.687 9.544 -12.131 1.00 97.12 545 LYS A CA 1
ATOM 4143 C C . LYS A 1 545 ? -19.491 8.494 -12.876 1.00 97.12 545 LYS A C 1
ATOM 4145 O O . LYS A 1 545 ? -19.223 8.271 -14.051 1.00 97.12 545 LYS A O 1
ATOM 4150 N N . VAL A 1 546 ? -20.431 7.851 -12.192 1.00 93.56 546 VAL A N 1
ATOM 4151 C CA . VAL A 1 546 ? -21.303 6.815 -12.764 1.00 93.56 546 VAL A CA 1
ATOM 4152 C C . VAL A 1 546 ? -22.741 7.173 -12.431 1.00 93.56 546 VAL A C 1
ATOM 4154 O O . VAL A 1 546 ? -23.061 7.431 -11.270 1.00 93.56 546 VAL A O 1
ATOM 4157 N N . ALA A 1 547 ? -23.601 7.235 -13.448 1.00 88.38 547 ALA A N 1
ATOM 4158 C CA . ALA A 1 547 ? -25.008 7.614 -13.302 1.00 88.38 547 ALA A CA 1
ATOM 4159 C C . ALA A 1 547 ? -25.223 8.908 -12.483 1.00 88.38 547 ALA A C 1
ATOM 4161 O O . ALA A 1 547 ? -26.209 9.056 -11.766 1.00 88.38 547 ALA A O 1
ATOM 4162 N N . GLY A 1 548 ? -24.290 9.862 -12.582 1.00 88.19 548 GLY A N 1
ATOM 4163 C CA . GLY A 1 548 ? -24.379 11.145 -11.884 1.00 88.19 548 GLY A CA 1
ATOM 4164 C C . GLY A 1 548 ? -23.630 11.205 -10.547 1.00 88.19 548 GLY A C 1
ATOM 4165 O O . GLY A 1 548 ? -23.345 12.308 -10.077 1.00 88.19 548 GLY A O 1
ATOM 4166 N N . VAL A 1 549 ? -23.262 10.060 -9.964 1.00 90.25 549 VAL A N 1
ATOM 4167 C CA . VAL A 1 549 ? -22.613 9.960 -8.647 1.00 90.25 549 VAL A CA 1
ATOM 4168 C C . VAL A 1 549 ? -21.101 9.993 -8.802 1.00 90.25 549 VAL A C 1
ATOM 4170 O O . VAL A 1 549 ? -20.545 9.176 -9.530 1.00 90.25 549 VAL A O 1
ATOM 4173 N N . VAL A 1 550 ? -20.437 10.933 -8.123 1.00 93.56 550 VAL A N 1
ATOM 4174 C CA . VAL A 1 550 ? -18.972 11.040 -8.108 1.00 93.56 550 VAL A CA 1
ATOM 4175 C C . VAL A 1 550 ? -18.409 10.221 -6.948 1.00 93.56 550 VAL A C 1
ATOM 4177 O O . VAL A 1 550 ? -18.807 10.426 -5.804 1.00 93.56 550 VAL A O 1
ATOM 4180 N N . THR A 1 551 ? -17.455 9.341 -7.235 1.00 94.88 551 THR A N 1
ATOM 4181 C CA . THR A 1 551 ? -16.750 8.517 -6.247 1.00 94.88 551 THR A CA 1
ATOM 4182 C C . THR A 1 551 ? -15.243 8.686 -6.436 1.00 94.88 551 THR A C 1
ATOM 4184 O O . THR A 1 551 ? -14.761 8.497 -7.557 1.00 94.88 551 THR A O 1
ATOM 4187 N N . PRO A 1 552 ? -14.482 9.050 -5.394 1.00 92.94 552 PRO A N 1
ATOM 4188 C CA . PRO A 1 552 ? -13.029 9.086 -5.482 1.00 92.94 552 PRO A CA 1
ATOM 4189 C C . PRO A 1 552 ? -12.444 7.678 -5.621 1.00 92.94 552 PRO A C 1
ATOM 4191 O O . PRO A 1 552 ? -12.936 6.734 -5.009 1.00 92.94 552 PRO A O 1
ATOM 4194 N N . LEU A 1 553 ? -11.420 7.548 -6.465 1.00 90.25 553 LEU A N 1
ATOM 4195 C CA . LEU A 1 553 ? -10.574 6.356 -6.569 1.00 90.25 553 LEU A CA 1
ATOM 4196 C C . LEU A 1 553 ? -9.285 6.565 -5.771 1.00 90.25 553 LEU A C 1
ATOM 4198 O O . LEU A 1 553 ? -8.899 5.693 -5.004 1.00 90.25 553 LEU A O 1
ATOM 4202 N N . GLU A 1 554 ? -8.673 7.742 -5.905 1.00 95.62 554 GLU A N 1
ATOM 4203 C CA . GLU A 1 554 ? -7.551 8.182 -5.078 1.00 95.62 554 GLU A CA 1
ATOM 4204 C C . GLU A 1 554 ? -7.529 9.713 -5.014 1.00 95.62 554 GLU A C 1
ATOM 4206 O O . GLU A 1 554 ? -7.870 10.397 -5.983 1.00 95.62 554 GLU A O 1
ATOM 4211 N N . GLU A 1 555 ? -7.143 10.264 -3.868 1.00 93.50 555 GLU A N 1
ATOM 4212 C CA . GLU A 1 555 ? -7.056 11.703 -3.631 1.00 93.50 555 GLU A CA 1
ATOM 4213 C C . GLU A 1 555 ? -5.844 12.003 -2.754 1.00 93.50 555 GLU A C 1
ATOM 4215 O O . GLU A 1 555 ? -5.573 11.271 -1.802 1.00 93.50 555 GLU A O 1
ATOM 4220 N N . LYS A 1 556 ? -5.140 13.103 -3.034 1.00 87.00 556 LYS A N 1
ATOM 4221 C CA . LYS A 1 556 ? -4.046 13.566 -2.178 1.00 87.00 556 LYS A CA 1
ATOM 4222 C C . LYS A 1 556 ? -3.807 15.065 -2.275 1.00 87.00 556 LYS A C 1
ATOM 4224 O O . LYS A 1 556 ? -4.350 15.759 -3.139 1.00 87.00 556 LYS A O 1
ATOM 4229 N N . GLU A 1 557 ? -2.978 15.556 -1.365 1.00 88.62 557 GLU A N 1
ATOM 4230 C CA . GLU A 1 557 ? -2.461 16.916 -1.421 1.00 88.62 557 GLU A CA 1
ATOM 4231 C C . GLU A 1 557 ? -1.432 17.037 -2.553 1.00 88.62 557 GLU A C 1
ATOM 4233 O O . GLU A 1 557 ? -0.494 16.244 -2.646 1.00 88.62 557 GLU A O 1
ATOM 4238 N N . TRP A 1 558 ? -1.618 18.020 -3.432 1.00 85.88 558 TRP A N 1
ATOM 4239 C CA . TRP A 1 558 ? -0.682 18.332 -4.508 1.00 85.88 558 TRP A CA 1
ATOM 4240 C C . TRP A 1 558 ? -0.844 19.781 -4.967 1.00 85.88 558 TRP A C 1
ATOM 4242 O O . TRP A 1 558 ? -1.950 20.231 -5.268 1.00 85.88 558 TRP A O 1
ATOM 4252 N N . HIS A 1 559 ? 0.267 20.508 -5.042 1.00 81.25 559 HIS A N 1
ATOM 4253 C CA . HIS A 1 559 ? 0.293 21.922 -5.399 1.00 81.25 559 HIS A CA 1
ATOM 4254 C C . HIS A 1 559 ? 0.983 22.108 -6.760 1.00 81.25 559 HIS A C 1
ATOM 4256 O O . HIS A 1 559 ? 2.175 21.817 -6.854 1.00 81.25 559 HIS A O 1
ATOM 4262 N N . PRO A 1 560 ? 0.283 22.597 -7.802 1.00 81.88 560 PRO A N 1
ATOM 4263 C CA . PRO A 1 560 ? 0.926 22.926 -9.070 1.00 81.88 560 PRO A CA 1
ATOM 4264 C C . PRO A 1 560 ? 1.806 24.174 -8.959 1.00 81.88 560 PRO A C 1
ATOM 4266 O O . PRO A 1 560 ? 1.433 25.151 -8.302 1.00 81.88 560 PRO A O 1
ATOM 4269 N N . SER A 1 561 ? 2.912 24.192 -9.705 1.00 77.69 561 SER A N 1
ATOM 4270 C CA . SER A 1 561 ? 3.648 25.423 -10.004 1.00 77.69 561 SER A CA 1
ATOM 4271 C C . SER A 1 561 ? 2.788 26.365 -10.850 1.00 77.69 561 SER A C 1
ATOM 4273 O O . SER A 1 561 ? 2.313 26.005 -11.929 1.00 77.69 561 SER A O 1
ATOM 4275 N N . ILE A 1 562 ? 2.590 27.596 -10.378 1.00 80.88 562 ILE A N 1
ATOM 4276 C CA . ILE A 1 562 ? 1.841 28.621 -11.116 1.00 80.88 562 ILE A CA 1
ATOM 4277 C C . ILE A 1 562 ? 2.735 29.234 -12.196 1.00 80.88 562 ILE A C 1
ATOM 4279 O O . ILE A 1 562 ? 3.858 29.648 -11.923 1.00 80.88 562 ILE A O 1
ATOM 4283 N N . GLY A 1 563 ? 2.215 29.328 -13.419 1.00 78.62 563 GLY A N 1
ATOM 4284 C CA . GLY A 1 563 ? 2.923 29.881 -14.574 1.00 78.62 563 GLY A CA 1
ATOM 4285 C C . GLY A 1 563 ? 3.888 28.909 -15.261 1.00 78.62 563 GLY A C 1
ATOM 4286 O O . GLY A 1 563 ? 4.487 29.284 -16.269 1.00 78.62 563 GLY A O 1
ATOM 4287 N N . GLU A 1 564 ? 3.999 27.673 -14.777 1.00 81.38 564 GLU A N 1
ATOM 4288 C CA . GLU A 1 564 ? 4.805 26.613 -15.388 1.00 81.38 564 GLU A CA 1
ATOM 4289 C C . GLU A 1 564 ? 3.912 25.556 -16.050 1.00 81.38 564 GLU A C 1
ATOM 4291 O O . GLU A 1 564 ? 2.759 25.352 -15.660 1.00 81.38 564 GLU A O 1
ATOM 4296 N N . TRP A 1 565 ? 4.447 24.896 -17.078 1.00 82.38 565 TRP A N 1
ATOM 4297 C CA . TRP A 1 565 ? 3.787 23.764 -17.723 1.00 82.38 565 TRP A CA 1
ATOM 4298 C C . TRP A 1 565 ? 3.961 22.500 -16.876 1.00 82.38 565 TRP A C 1
ATOM 4300 O O . TRP A 1 565 ? 5.045 22.222 -16.372 1.00 82.38 565 TRP A O 1
ATOM 4310 N N . THR A 1 566 ? 2.882 21.738 -16.735 1.00 84.94 566 THR A N 1
ATOM 4311 C CA . THR A 1 566 ? 2.859 20.398 -16.145 1.00 84.94 566 THR A CA 1
ATOM 4312 C C . THR A 1 566 ? 2.464 19.403 -17.223 1.00 84.94 566 THR A C 1
ATOM 4314 O O . THR A 1 566 ? 1.394 19.542 -17.822 1.00 84.94 566 THR A O 1
ATOM 4317 N N . ASP A 1 567 ? 3.291 18.386 -17.437 1.00 82.81 567 ASP A N 1
ATOM 4318 C CA . ASP A 1 567 ? 2.945 17.276 -18.317 1.00 82.81 567 ASP A CA 1
ATOM 4319 C C . ASP A 1 567 ? 2.001 16.334 -17.576 1.00 82.81 567 ASP A C 1
ATOM 4321 O O . ASP A 1 567 ? 2.297 15.883 -16.467 1.00 82.81 567 ASP A O 1
ATOM 4325 N N . VAL A 1 568 ? 0.858 16.035 -18.185 1.00 91.81 568 VAL A N 1
ATOM 4326 C CA . VAL A 1 568 ? -0.174 15.166 -17.624 1.00 91.81 568 VAL A CA 1
ATOM 4327 C C . VAL A 1 568 ? -0.364 13.967 -18.533 1.00 91.81 568 VAL A C 1
ATOM 4329 O O . VAL A 1 568 ? -0.649 14.111 -19.723 1.00 91.81 568 VAL A O 1
ATOM 4332 N N . ARG A 1 569 ? -0.283 12.770 -17.954 1.00 89.12 569 ARG A N 1
ATOM 4333 C CA . ARG A 1 569 ? -0.555 11.516 -18.654 1.00 89.12 569 ARG A CA 1
ATOM 4334 C C . ARG A 1 569 ? -1.582 10.688 -17.907 1.00 89.12 569 ARG A C 1
ATOM 4336 O O . ARG A 1 569 ? -1.374 10.333 -16.753 1.00 89.12 569 ARG A O 1
ATOM 4343 N N . LEU A 1 570 ? -2.667 10.337 -18.587 1.00 92.81 570 LEU A N 1
ATOM 4344 C CA . LEU A 1 570 ? -3.642 9.353 -18.127 1.00 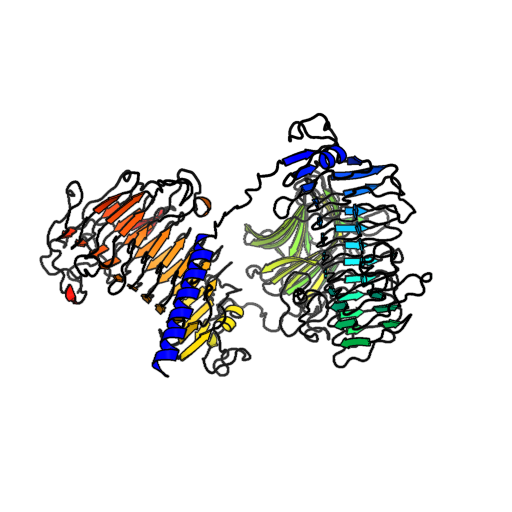92.81 570 LEU A CA 1
ATOM 4345 C C . LEU A 1 570 ? -3.434 8.058 -18.915 1.00 92.81 570 LEU A C 1
ATOM 4347 O O . LEU A 1 570 ? -3.572 8.056 -20.136 1.00 92.81 570 LEU A O 1
ATOM 4351 N N . VAL A 1 571 ? -3.132 6.953 -18.237 1.00 86.44 571 VAL A N 1
ATOM 4352 C CA . VAL A 1 571 ? -3.061 5.615 -18.845 1.00 86.44 571 VAL A CA 1
ATOM 4353 C C . VAL A 1 571 ? -4.295 4.829 -18.428 1.00 86.44 571 VAL A C 1
ATOM 4355 O O . VAL A 1 571 ? -4.473 4.528 -17.249 1.00 86.44 571 VAL A O 1
ATOM 4358 N N . ILE A 1 572 ? -5.155 4.517 -19.397 1.00 88.00 572 ILE A N 1
ATOM 4359 C CA . ILE A 1 572 ? -6.394 3.765 -19.200 1.00 88.00 572 ILE A CA 1
ATOM 4360 C C . ILE A 1 572 ? -6.187 2.378 -19.797 1.00 88.00 572 ILE A C 1
ATOM 4362 O O . ILE A 1 572 ? -6.313 2.194 -21.007 1.00 88.00 572 ILE A O 1
ATOM 4366 N N . ASN A 1 573 ? -5.839 1.404 -18.962 1.00 77.88 573 ASN A N 1
ATOM 4367 C CA . ASN A 1 573 ? -5.525 0.047 -19.393 1.00 77.88 573 ASN A CA 1
ATOM 4368 C C . ASN A 1 573 ? -6.480 -0.962 -18.751 1.00 77.88 573 ASN A C 1
ATOM 4370 O O . ASN A 1 573 ? -6.304 -1.361 -17.599 1.00 77.88 573 ASN A O 1
ATOM 4374 N N . GLY A 1 574 ? -7.511 -1.380 -19.489 1.00 73.44 574 GLY A N 1
ATOM 4375 C CA . GLY A 1 574 ? -8.531 -2.268 -18.934 1.00 73.44 574 GLY A CA 1
ATOM 4376 C C . GLY A 1 574 ? -9.247 -1.596 -17.760 1.00 73.44 574 GLY A C 1
ATOM 4377 O O . GLY A 1 574 ? -9.890 -0.566 -17.951 1.00 73.44 574 GLY A O 1
ATOM 4378 N N . THR A 1 575 ? -9.155 -2.151 -16.553 1.00 75.62 575 THR A N 1
ATOM 4379 C CA . THR A 1 575 ? -9.719 -1.506 -15.354 1.00 75.62 575 THR A CA 1
ATOM 4380 C C . THR A 1 575 ? -8.748 -0.551 -14.667 1.00 75.62 575 THR A C 1
ATOM 4382 O O . THR A 1 575 ? -9.181 0.258 -13.854 1.00 75.62 575 THR A O 1
ATOM 4385 N N . ALA A 1 576 ? -7.450 -0.627 -14.966 1.00 77.62 576 ALA A N 1
ATOM 4386 C CA . ALA A 1 576 ? -6.445 0.219 -14.341 1.00 77.62 576 ALA A CA 1
ATOM 4387 C C . ALA A 1 576 ? -6.453 1.622 -14.958 1.00 77.62 576 ALA A C 1
ATOM 4389 O O . ALA A 1 576 ? -6.460 1.784 -16.182 1.00 77.62 576 ALA A O 1
ATOM 4390 N N . ILE A 1 577 ? -6.433 2.632 -14.095 1.00 87.50 577 ILE A N 1
ATOM 4391 C CA . ILE A 1 577 ? -6.401 4.045 -14.455 1.00 87.50 577 ILE A CA 1
ATOM 4392 C C . ILE A 1 577 ? -5.264 4.677 -13.670 1.00 87.50 577 ILE A C 1
ATOM 4394 O O . ILE A 1 577 ? -5.298 4.703 -12.443 1.00 87.50 577 ILE A O 1
ATOM 4398 N N . GLN A 1 578 ? -4.256 5.176 -14.370 1.00 86.75 578 GLN A N 1
ATOM 4399 C CA . GLN A 1 578 ? -3.074 5.770 -13.754 1.00 86.75 578 GLN A CA 1
ATOM 4400 C C . GLN A 1 578 ? -2.893 7.196 -14.254 1.00 86.75 578 GLN A C 1
ATOM 4402 O O . GLN A 1 578 ? -3.099 7.473 -15.436 1.00 86.75 578 GLN A O 1
ATOM 4407 N N . VAL A 1 579 ? -2.514 8.093 -13.350 1.00 90.88 579 VAL A N 1
ATOM 4408 C CA . VAL A 1 579 ? -2.227 9.497 -13.626 1.00 90.88 579 VAL A CA 1
ATOM 4409 C C . VAL A 1 579 ? -0.778 9.770 -13.280 1.00 90.88 579 VAL A C 1
ATOM 4411 O O . VAL A 1 579 ? -0.366 9.604 -12.130 1.00 90.88 579 VAL A O 1
ATOM 4414 N N . TYR A 1 580 ? -0.035 10.248 -14.267 1.00 81.50 580 TYR A N 1
ATOM 4415 C CA . TYR A 1 580 ? 1.335 10.690 -14.105 1.00 81.50 580 TYR A CA 1
ATOM 4416 C C . TYR A 1 580 ? 1.410 12.196 -14.302 1.00 81.50 580 TYR A C 1
ATOM 4418 O O . TYR A 1 580 ? 0.859 12.711 -15.279 1.00 81.50 580 TYR A O 1
ATOM 4426 N N . LEU A 1 581 ? 2.098 12.883 -13.393 1.00 84.12 581 LEU A N 1
ATOM 4427 C CA . LEU A 1 581 ? 2.448 14.291 -13.544 1.00 84.12 581 LEU A CA 1
ATOM 4428 C C . LEU A 1 581 ? 3.958 14.415 -13.661 1.00 84.12 581 LEU A C 1
ATOM 4430 O O . LEU A 1 581 ? 4.683 13.912 -12.803 1.00 84.12 581 LEU A O 1
ATOM 4434 N N . ASN A 1 582 ? 4.437 15.054 -14.730 1.00 71.50 582 ASN A N 1
ATOM 4435 C CA . ASN A 1 582 ? 5.867 15.136 -15.048 1.00 71.50 582 ASN A CA 1
ATOM 4436 C C . ASN A 1 582 ? 6.552 13.750 -14.944 1.00 71.50 582 ASN A C 1
ATOM 4438 O O . ASN A 1 582 ? 7.623 13.628 -14.347 1.00 71.50 582 ASN A O 1
ATOM 4442 N N . GLY A 1 583 ? 5.830 12.719 -15.418 1.00 59.66 583 GLY A N 1
ATOM 4443 C CA . GLY A 1 583 ? 6.150 11.282 -15.410 1.00 59.66 583 GLY A CA 1
ATOM 4444 C C . GLY A 1 583 ? 6.264 10.577 -14.064 1.00 59.66 583 GLY A C 1
ATOM 4445 O O . GLY A 1 583 ? 6.525 9.375 -14.032 1.00 59.66 583 GLY A O 1
ATOM 4446 N N . LYS A 1 584 ? 6.012 11.261 -12.947 1.00 66.50 584 LYS A N 1
ATOM 4447 C CA . LYS A 1 584 ? 5.831 10.606 -11.650 1.00 66.50 584 LYS A CA 1
ATOM 4448 C C . LYS A 1 584 ? 4.402 10.083 -11.540 1.00 66.50 584 LYS A C 1
ATOM 4450 O O . LYS A 1 584 ? 3.467 10.822 -11.830 1.00 66.50 584 LYS A O 1
ATOM 4455 N N . LEU A 1 585 ? 4.220 8.831 -11.108 1.00 74.81 585 LEU A N 1
ATOM 4456 C CA . LEU A 1 585 ? 2.887 8.294 -10.815 1.00 74.81 585 LEU A CA 1
ATOM 4457 C C . LEU A 1 585 ? 2.322 9.036 -9.604 1.00 74.81 585 LEU A C 1
ATOM 4459 O O . LEU A 1 585 ? 2.824 8.885 -8.491 1.00 74.81 585 LEU A O 1
ATOM 4463 N N . GLU A 1 586 ? 1.294 9.847 -9.822 1.00 83.25 586 GLU A N 1
ATOM 4464 C CA . GLU A 1 586 ? 0.679 10.623 -8.753 1.00 83.25 586 GLU A CA 1
ATOM 4465 C C . GLU A 1 586 ? -0.611 9.978 -8.248 1.00 83.25 586 GLU A C 1
ATOM 4467 O O . GLU A 1 586 ? -0.891 10.086 -7.058 1.00 83.25 586 GLU A O 1
ATOM 4472 N N . LEU A 1 587 ? -1.389 9.319 -9.112 1.00 88.75 587 LEU A N 1
ATOM 4473 C CA . LEU A 1 587 ? -2.637 8.655 -8.724 1.00 88.75 587 LEU A CA 1
ATOM 4474 C C . LEU A 1 587 ? -2.823 7.352 -9.505 1.00 88.75 587 LEU A C 1
ATOM 4476 O O . LEU A 1 587 ? -2.510 7.285 -10.694 1.00 88.75 587 LEU A O 1
ATOM 4480 N N . ALA A 1 588 ? -3.392 6.338 -8.870 1.00 84.69 588 ALA A N 1
ATOM 4481 C CA . ALA A 1 588 ? -3.771 5.072 -9.465 1.00 84.69 588 ALA A CA 1
ATOM 4482 C C . ALA A 1 588 ? -5.117 4.591 -8.904 1.00 84.69 588 ALA A C 1
ATOM 4484 O O . ALA A 1 588 ? -5.397 4.645 -7.713 1.00 84.69 588 ALA A O 1
ATOM 4485 N N . GLY A 1 589 ? -5.965 4.066 -9.777 1.00 78.88 589 GLY A N 1
ATOM 4486 C CA . GLY A 1 589 ? -7.234 3.457 -9.408 1.00 78.88 589 GLY A CA 1
ATOM 4487 C C . GLY A 1 589 ? -7.529 2.244 -10.275 1.00 78.88 589 GLY A C 1
ATOM 4488 O O . GLY A 1 589 ? -6.974 2.091 -11.363 1.00 78.88 589 GLY A O 1
ATOM 4489 N N . SER A 1 590 ? -8.426 1.383 -9.801 1.00 81.56 590 SER A N 1
ATOM 4490 C CA . SER A 1 590 ? -8.972 0.286 -10.598 1.00 81.56 590 SER A CA 1
ATOM 4491 C C . SER A 1 590 ? -10.492 0.364 -10.585 1.00 81.56 590 SER A C 1
ATOM 4493 O O . SER A 1 590 ? -11.109 0.340 -9.521 1.00 81.56 590 SER A O 1
ATOM 4495 N N . ASP A 1 591 ? -11.101 0.486 -11.760 1.00 81.81 591 ASP A N 1
ATOM 4496 C CA . ASP A 1 591 ? -12.548 0.513 -11.927 1.00 81.81 591 ASP A CA 1
ATOM 4497 C C . ASP A 1 591 ? -12.959 -0.087 -13.279 1.00 81.81 591 ASP A C 1
ATOM 4499 O O . ASP A 1 591 ? -12.319 0.142 -14.302 1.00 81.81 591 ASP A O 1
ATOM 4503 N N . GLY A 1 592 ? -14.032 -0.879 -13.285 1.00 77.81 592 GLY A N 1
ATOM 4504 C CA . GLY A 1 592 ? -14.554 -1.533 -14.492 1.00 77.81 592 GLY A CA 1
ATOM 4505 C C . GLY A 1 592 ? -15.939 -1.057 -14.928 1.00 77.81 592 GLY A C 1
ATOM 4506 O O . GLY A 1 592 ? -16.507 -1.644 -15.847 1.00 77.81 592 GLY A O 1
ATOM 4507 N N . GLN A 1 593 ? -16.516 -0.046 -14.265 1.00 79.44 593 GLN A N 1
ATOM 4508 C CA . GLN A 1 593 ? -17.902 0.368 -14.511 1.00 79.44 593 GLN A CA 1
ATOM 4509 C C . GLN A 1 593 ? -18.049 1.220 -15.777 1.00 79.44 593 GLN A C 1
ATOM 4511 O O . GLN A 1 593 ? -19.090 1.173 -16.427 1.00 79.44 593 GLN A O 1
ATOM 4516 N N . LEU A 1 594 ? -17.016 1.980 -16.147 1.00 81.31 594 LEU A N 1
ATOM 4517 C CA . LEU A 1 594 ? -16.974 2.750 -17.390 1.00 81.31 594 LEU A CA 1
ATOM 4518 C C . LEU A 1 594 ? -16.045 2.030 -18.364 1.00 81.31 594 LEU A C 1
ATOM 4520 O O . LEU A 1 594 ? -14.841 1.970 -18.139 1.00 81.31 594 LEU A O 1
ATOM 4524 N N . GLN A 1 595 ? -16.598 1.447 -19.426 1.00 79.25 595 GLN A N 1
ATOM 4525 C CA . GLN A 1 595 ? -15.870 0.510 -20.297 1.00 79.25 595 GLN A CA 1
ATOM 4526 C C . GLN A 1 595 ? -15.271 1.161 -21.543 1.00 79.25 595 GLN A C 1
ATOM 4528 O O . GLN A 1 595 ? -14.257 0.702 -22.061 1.00 79.25 595 GLN A O 1
ATOM 4533 N N . ASN A 1 596 ? -15.889 2.232 -22.024 1.00 83.38 596 ASN A N 1
ATOM 4534 C CA . ASN A 1 596 ? -15.436 2.980 -23.183 1.00 83.38 596 ASN A CA 1
ATOM 4535 C C . ASN A 1 596 ? -15.847 4.447 -23.062 1.00 83.38 596 ASN A C 1
ATOM 4537 O O . ASN A 1 596 ? -16.690 4.800 -22.239 1.00 83.38 596 ASN A O 1
ATOM 4541 N N . GLY A 1 597 ? -15.213 5.299 -23.853 1.00 86.12 597 GLY A N 1
ATOM 4542 C CA . GLY A 1 597 ? -15.596 6.694 -23.993 1.00 86.12 597 GLY A CA 1
ATOM 4543 C C . GLY A 1 597 ? -14.452 7.536 -24.541 1.00 86.12 597 GLY A C 1
ATOM 4544 O O . GLY A 1 597 ? -13.294 7.122 -24.515 1.00 86.12 597 GLY A O 1
ATOM 4545 N N . GLY A 1 598 ? -14.792 8.725 -25.026 1.00 91.38 598 GLY A N 1
ATOM 4546 C CA . GLY A 1 598 ? -13.825 9.692 -25.525 1.00 91.38 598 GLY A CA 1
ATOM 4547 C C . GLY A 1 598 ? -13.124 10.442 -24.393 1.00 91.38 598 GLY A C 1
ATOM 4548 O O . GLY A 1 598 ? -13.077 10.008 -23.238 1.00 91.38 598 GLY A O 1
ATOM 4549 N N . ILE A 1 599 ? -12.603 11.616 -24.725 1.00 97.12 599 ILE A N 1
ATOM 4550 C CA . ILE A 1 599 ? -11.963 12.524 -23.772 1.00 97.12 599 ILE A CA 1
ATOM 4551 C C . ILE A 1 599 ? -12.784 13.801 -23.621 1.00 97.12 599 ILE A C 1
ATOM 4553 O O . ILE A 1 599 ? -13.549 14.189 -24.507 1.00 97.12 599 ILE A O 1
ATOM 4557 N N . ALA A 1 600 ? -12.611 14.485 -22.498 1.00 96.88 600 ALA A N 1
ATOM 4558 C CA . ALA A 1 600 ? -13.129 15.833 -22.330 1.00 96.88 600 ALA A CA 1
ATOM 4559 C C . ALA A 1 600 ? -12.188 16.672 -21.464 1.00 96.88 600 ALA A C 1
ATOM 4561 O O . ALA A 1 600 ? -11.356 16.135 -20.733 1.00 96.88 600 ALA A O 1
ATOM 4562 N N . ALA A 1 601 ? -12.386 17.985 -21.486 1.00 96.81 601 ALA A N 1
ATOM 4563 C CA . ALA A 1 601 ? -11.744 18.921 -20.575 1.00 96.81 601 ALA A CA 1
ATOM 4564 C C . ALA A 1 601 ? -12.775 19.924 -20.051 1.00 96.81 601 ALA A C 1
ATOM 4566 O O . ALA A 1 601 ? -13.658 20.364 -20.797 1.00 96.81 601 ALA A O 1
ATOM 4567 N N . ALA A 1 602 ? -12.680 20.274 -18.770 1.00 96.75 602 ALA A N 1
ATOM 4568 C CA . ALA A 1 602 ? -13.488 21.324 -18.170 1.00 96.75 602 ALA A CA 1
ATOM 4569 C C . ALA A 1 602 ? -12.687 22.217 -17.234 1.00 96.75 602 ALA A C 1
ATOM 4571 O O . ALA A 1 602 ? -11.820 21.746 -16.500 1.00 96.75 602 ALA A O 1
ATOM 4572 N N . LEU A 1 603 ? -13.077 23.485 -17.213 1.00 96.69 603 LEU A N 1
ATOM 4573 C CA . LEU A 1 603 ? -12.568 24.516 -16.327 1.00 96.69 603 LEU A CA 1
ATOM 4574 C C . LEU A 1 603 ? -13.719 25.129 -15.530 1.00 96.69 603 LEU A C 1
ATOM 4576 O O . LEU A 1 603 ? -14.858 25.220 -16.006 1.00 96.69 603 LEU A O 1
ATOM 4580 N N . TYR A 1 604 ? -13.413 25.572 -14.317 1.00 96.19 604 TYR A N 1
ATOM 4581 C CA . TYR A 1 604 ? -14.332 26.337 -13.484 1.00 96.19 604 TYR A CA 1
ATOM 4582 C C . TYR A 1 604 ? -13.575 27.448 -12.769 1.00 96.19 604 TYR A C 1
ATOM 4584 O O . TYR A 1 604 ? -12.688 27.162 -11.971 1.00 96.19 604 TYR A O 1
ATOM 4592 N N . GLN A 1 605 ? -13.943 28.705 -13.041 1.00 94.81 605 GLN A N 1
ATOM 4593 C CA . GLN A 1 605 ? -13.447 29.903 -12.341 1.00 94.81 605 GLN A CA 1
ATOM 4594 C C . GLN A 1 605 ? -11.916 30.030 -12.240 1.00 94.81 605 GLN A C 1
ATOM 4596 O O . GLN A 1 605 ? -11.404 30.694 -11.335 1.00 94.81 605 GLN A O 1
ATOM 4601 N N . SER A 1 606 ? -11.192 29.446 -13.192 1.00 91.44 606 SER A N 1
ATOM 4602 C CA . SER A 1 606 ? -9.735 29.489 -13.281 1.00 91.44 606 SER A CA 1
ATOM 4603 C C . SER A 1 606 ? -9.311 29.624 -14.739 1.00 91.44 606 SER A C 1
ATOM 4605 O O . SER A 1 606 ? -9.909 29.001 -15.616 1.00 91.44 606 SER A O 1
ATOM 4607 N N . ASP A 1 607 ? -8.279 30.430 -14.974 1.00 91.19 607 ASP A N 1
ATOM 4608 C CA . ASP A 1 607 ? -7.539 30.466 -16.231 1.00 91.19 607 ASP A CA 1
ATOM 4609 C C . ASP A 1 607 ? -6.442 29.398 -16.181 1.00 91.19 607 ASP A C 1
ATOM 4611 O O . ASP A 1 607 ? -5.450 29.505 -15.445 1.00 91.19 607 ASP A O 1
ATOM 4615 N N . ILE A 1 608 ? -6.687 28.316 -16.914 1.00 94.69 608 ILE A N 1
ATOM 4616 C CA . ILE A 1 608 ? -5.801 27.164 -17.025 1.00 94.69 608 ILE A CA 1
ATOM 4617 C C . ILE A 1 608 ? -5.717 26.821 -18.502 1.00 94.69 608 ILE A C 1
ATOM 4619 O O . ILE A 1 608 ? -6.725 26.559 -19.153 1.00 94.69 608 ILE A O 1
ATOM 4623 N N . GLN A 1 609 ? -4.499 26.823 -19.016 1.00 95.38 609 GLN A N 1
ATOM 4624 C CA . GLN A 1 609 ? -4.220 26.602 -20.424 1.00 95.38 609 GLN A CA 1
ATOM 4625 C C . GLN A 1 609 ? -3.917 25.124 -20.642 1.00 95.38 609 GLN A C 1
ATOM 4627 O O . GLN A 1 609 ? -3.131 24.545 -19.895 1.00 95.38 609 GLN A O 1
ATOM 4632 N N . ILE A 1 610 ? -4.554 24.519 -21.640 1.00 96.06 610 ILE A N 1
ATOM 4633 C CA . ILE A 1 610 ? -4.358 23.123 -22.034 1.00 96.06 610 ILE A CA 1
ATOM 4634 C C . ILE A 1 610 ? -3.774 23.110 -23.440 1.00 96.06 610 ILE A C 1
ATOM 4636 O O . ILE A 1 610 ? -4.260 23.827 -24.317 1.00 96.06 610 ILE A O 1
ATOM 4640 N N . ASP A 1 611 ? -2.754 22.292 -23.651 1.00 92.94 611 ASP A N 1
ATOM 4641 C CA . ASP A 1 611 ? -2.083 22.178 -24.937 1.00 92.94 611 ASP A CA 1
ATOM 4642 C C . ASP A 1 611 ? -1.647 20.737 -25.231 1.00 92.94 611 ASP A C 1
ATOM 4644 O O . ASP A 1 611 ? -1.645 19.866 -24.352 1.00 92.94 611 ASP A O 1
ATOM 4648 N N . ASP A 1 612 ? -1.306 20.488 -26.489 1.00 89.44 612 ASP A N 1
ATOM 4649 C CA . ASP A 1 612 ? -0.690 19.262 -26.988 1.00 89.44 612 ASP A CA 1
ATOM 4650 C C . ASP A 1 612 ? -1.393 17.961 -26.580 1.00 89.44 612 ASP A C 1
ATOM 4652 O O . ASP A 1 612 ? -0.765 17.003 -26.125 1.00 89.44 612 ASP A O 1
ATOM 4656 N N . ILE A 1 613 ? -2.716 17.905 -26.748 1.00 93.31 613 ILE A N 1
ATOM 4657 C CA . ILE A 1 613 ? -3.473 16.691 -26.446 1.00 93.31 613 ILE A CA 1
ATOM 4658 C C . ILE A 1 613 ? -3.143 15.617 -27.481 1.00 93.31 613 ILE A C 1
ATOM 4660 O O . ILE A 1 613 ? -3.340 15.809 -28.679 1.00 93.31 613 ILE A O 1
ATOM 4664 N N . SER A 1 614 ? -2.726 14.446 -27.013 1.00 89.88 614 SER A N 1
ATOM 4665 C CA . SER A 1 614 ? -2.539 13.246 -27.824 1.00 89.88 614 SER A CA 1
ATOM 4666 C C . SER A 1 614 ? -3.216 12.062 -27.150 1.00 89.88 614 SER A C 1
ATOM 4668 O O . SER A 1 614 ? -3.063 11.851 -25.951 1.00 89.88 614 SER A O 1
ATOM 4670 N N . VAL A 1 615 ? -3.978 11.282 -27.912 1.00 91.69 615 VAL A N 1
ATOM 4671 C CA . VAL A 1 615 ? -4.579 10.028 -27.464 1.00 91.69 615 VAL A CA 1
ATOM 4672 C C . VAL A 1 615 ? -4.097 8.916 -28.365 1.00 91.69 615 VAL A C 1
ATOM 4674 O O . VAL A 1 615 ? -4.236 8.988 -29.585 1.00 91.69 615 VAL A O 1
ATOM 4677 N N . ALA A 1 616 ? -3.577 7.859 -27.762 1.00 82.31 616 ALA A N 1
ATOM 4678 C CA . ALA A 1 616 ? -3.038 6.721 -28.478 1.00 82.31 616 ALA A CA 1
ATOM 4679 C C . ALA A 1 616 ? -3.606 5.416 -27.934 1.00 82.31 616 ALA A C 1
ATOM 4681 O O . ALA A 1 616 ? -3.793 5.253 -26.725 1.00 82.31 616 ALA A O 1
ATOM 4682 N N . LYS A 1 617 ? -3.860 4.469 -28.837 1.00 81.00 617 LYS A N 1
ATOM 4683 C CA . LYS A 1 617 ? -4.197 3.102 -28.464 1.00 81.00 617 LYS A CA 1
ATOM 4684 C C . LYS A 1 617 ? -3.020 2.524 -27.695 1.00 81.00 617 LYS A C 1
ATOM 4686 O O . LYS A 1 617 ? -1.870 2.750 -28.062 1.00 81.00 617 LYS A O 1
ATOM 4691 N N . ILE A 1 618 ? -3.307 1.758 -26.660 1.00 76.06 618 ILE A N 1
ATOM 4692 C CA . ILE A 1 618 ? -2.289 0.955 -25.993 1.00 76.06 618 ILE A CA 1
ATOM 4693 C C . ILE A 1 618 ? -2.597 -0.520 -26.215 1.00 76.06 618 ILE A C 1
ATOM 4695 O O . ILE A 1 618 ? -3.768 -0.915 -26.227 1.00 76.06 618 ILE A O 1
ATOM 4699 N N . ASP A 1 619 ? -1.552 -1.312 -26.439 1.00 60.53 619 ASP A N 1
ATOM 4700 C CA . ASP A 1 619 ? -1.651 -2.763 -26.527 1.00 60.53 619 ASP A CA 1
ATOM 4701 C C . ASP A 1 619 ? -1.941 -3.276 -25.112 1.00 60.53 619 ASP A C 1
ATOM 4703 O O . ASP A 1 619 ? -1.051 -3.511 -24.305 1.00 60.53 619 ASP A O 1
ATOM 4707 N N . ALA A 1 620 ? -3.221 -3.382 -24.757 1.00 45.94 620 ALA A N 1
ATOM 4708 C CA . ALA A 1 620 ? -3.595 -4.133 -23.571 1.00 45.94 620 ALA A CA 1
ATOM 4709 C C . ALA A 1 620 ? -3.176 -5.598 -23.804 1.00 45.94 620 ALA A C 1
ATOM 4711 O O . ALA A 1 620 ? -3.431 -6.111 -24.903 1.00 45.94 620 ALA A O 1
ATOM 4712 N N . PRO A 1 621 ? -2.562 -6.288 -22.822 1.00 34.94 621 PRO A N 1
ATOM 4713 C CA . PRO A 1 621 ? -2.245 -7.704 -22.944 1.00 34.94 621 PRO A CA 1
ATOM 4714 C C . PRO A 1 621 ? -3.453 -8.461 -23.495 1.00 34.94 621 PRO A C 1
ATOM 4716 O O . PRO A 1 621 ? -4.577 -8.281 -23.011 1.00 34.94 621 PRO A O 1
ATOM 4719 N N . ALA A 1 622 ? -3.229 -9.258 -24.543 1.00 28.08 622 ALA A N 1
ATOM 4720 C CA . ALA A 1 622 ? -4.258 -10.075 -25.173 1.00 28.08 622 ALA A CA 1
ATOM 4721 C C . ALA A 1 622 ? -4.950 -10.926 -24.090 1.00 28.08 622 ALA A C 1
ATOM 4723 O O . ALA A 1 622 ? -4.371 -11.873 -23.565 1.00 28.08 622 ALA A O 1
ATOM 4724 N N . GLY A 1 623 ? -6.155 -10.504 -23.705 1.00 32.38 623 GLY A N 1
ATOM 4725 C CA . GLY A 1 623 ? -6.824 -10.887 -22.457 1.00 32.38 623 GLY A CA 1
ATOM 4726 C C . GLY A 1 623 ? -7.799 -9.810 -21.960 1.00 32.38 623 GLY A C 1
ATOM 4727 O O . GLY A 1 623 ? -8.790 -10.130 -21.312 1.00 32.38 623 GLY A O 1
ATOM 4728 N N . ALA A 1 624 ? -7.597 -8.548 -22.354 1.00 33.16 624 ALA A N 1
ATOM 4729 C CA . ALA A 1 624 ? -8.598 -7.484 -22.247 1.00 33.16 624 ALA A CA 1
ATOM 4730 C C . ALA A 1 624 ? -9.586 -7.542 -23.434 1.00 33.16 624 ALA A C 1
ATOM 4732 O O . ALA A 1 624 ? -9.449 -6.809 -24.413 1.00 33.16 624 ALA A O 1
ATOM 4733 N N . GLY A 1 625 ? -10.532 -8.482 -23.395 1.00 30.50 625 GLY A N 1
ATOM 4734 C CA . GLY A 1 625 ? -11.581 -8.617 -24.410 1.00 30.50 625 GLY A CA 1
ATOM 4735 C C . GLY A 1 625 ? -12.670 -7.545 -24.289 1.00 30.50 625 GLY A C 1
ATOM 4736 O O . GLY A 1 625 ? -13.067 -7.178 -23.184 1.00 30.50 625 GLY A O 1
ATOM 4737 N N . GLU A 1 626 ? -13.155 -7.064 -25.437 1.00 26.62 626 GLU A N 1
ATOM 4738 C CA . GLU A 1 626 ? -14.416 -6.321 -25.566 1.00 26.62 626 GLU A CA 1
ATOM 4739 C C . GLU A 1 626 ? -15.612 -7.095 -24.963 1.00 26.62 626 GLU A C 1
ATOM 4741 O O . GLU A 1 626 ? -15.567 -8.326 -24.880 1.00 26.62 626 GLU A O 1
ATOM 4746 N N . PRO A 1 627 ? -16.690 -6.399 -24.553 1.00 32.28 627 PRO A N 1
ATOM 4747 C CA . PRO A 1 627 ? -17.790 -6.999 -23.813 1.00 32.28 627 PRO A CA 1
ATOM 4748 C C . PRO A 1 627 ? -18.861 -7.613 -24.732 1.00 32.28 627 PRO A C 1
ATOM 4750 O O . PRO A 1 627 ? -19.325 -6.973 -25.672 1.00 32.28 627 PRO A O 1
ATOM 4753 N N . ASP A 1 628 ? -19.333 -8.807 -24.368 1.00 26.98 628 ASP A N 1
ATOM 4754 C CA . ASP A 1 628 ? -20.723 -9.260 -24.553 1.00 26.98 628 ASP A CA 1
ATOM 4755 C C . ASP A 1 628 ? -21.266 -9.613 -23.143 1.00 26.98 628 ASP A C 1
ATOM 4757 O O . ASP A 1 628 ? -20.485 -10.066 -22.297 1.00 26.98 628 ASP A O 1
ATOM 4761 N N . PRO A 1 629 ? -22.546 -9.343 -22.807 1.00 38.06 629 PRO A N 1
ATOM 4762 C CA . PRO A 1 629 ? -23.040 -9.324 -21.442 1.00 38.06 629 PRO A CA 1
ATOM 4763 C C . PRO A 1 629 ? -23.308 -10.751 -20.969 1.00 38.06 629 PRO A C 1
ATOM 4765 O O . PRO A 1 629 ? -24.321 -11.371 -21.288 1.00 38.06 629 PRO A O 1
ATOM 4768 N N . GLY A 1 630 ? -22.395 -11.263 -20.161 1.00 28.78 630 GLY A N 1
ATOM 4769 C CA . GLY A 1 630 ? -22.559 -12.519 -19.456 1.00 28.78 630 GLY A CA 1
ATOM 4770 C C . GLY A 1 630 ? -21.428 -12.674 -18.461 1.00 28.78 630 GLY A C 1
ATOM 4771 O O . GLY A 1 630 ? -20.267 -12.528 -18.824 1.00 28.78 630 GLY A O 1
ATOM 4772 N N . THR A 1 631 ? -21.780 -12.938 -17.207 1.00 39.34 631 THR A N 1
ATOM 4773 C CA . THR A 1 631 ? -20.894 -13.450 -16.157 1.00 39.34 631 THR A CA 1
ATOM 4774 C C . THR A 1 631 ? -19.821 -14.374 -16.742 1.00 39.34 631 THR A C 1
ATOM 4776 O O . THR A 1 631 ? -20.138 -15.509 -17.110 1.00 39.34 631 THR A O 1
ATOM 4779 N N . VAL A 1 632 ? -18.569 -13.915 -16.836 1.00 37.94 632 VAL A N 1
ATOM 4780 C CA . VAL A 1 632 ? -17.439 -14.823 -17.048 1.00 37.94 632 VAL A CA 1
ATOM 4781 C C . VAL A 1 632 ? -16.920 -15.176 -15.656 1.00 37.94 632 VAL A C 1
ATOM 4783 O O . VAL A 1 632 ? -16.414 -14.294 -14.965 1.00 37.94 632 VAL A O 1
ATOM 4786 N N . PRO A 1 633 ? -17.103 -16.423 -15.196 1.00 44.69 633 PRO A N 1
ATOM 4787 C CA . PRO A 1 633 ? -16.635 -16.840 -13.882 1.00 44.69 633 PRO A CA 1
ATOM 4788 C C . PRO A 1 633 ? -15.111 -16.726 -13.829 1.00 44.69 633 PRO A C 1
ATOM 4790 O O . PRO A 1 633 ? -14.430 -17.041 -14.807 1.00 44.69 633 PRO A O 1
ATOM 4793 N N . GLY A 1 634 ? -14.570 -16.268 -12.699 1.00 52.97 634 GLY A N 1
ATOM 4794 C CA . GLY A 1 634 ? -13.123 -16.203 -12.546 1.00 52.97 634 GLY A CA 1
ATOM 4795 C C . GLY A 1 634 ? -12.479 -17.589 -12.632 1.00 52.97 634 GLY A C 1
ATOM 4796 O O . GLY A 1 634 ? -13.124 -18.626 -12.459 1.00 52.97 634 GLY A O 1
ATOM 4797 N N . GLU A 1 635 ? -11.188 -17.609 -12.957 1.00 77.00 635 GLU A N 1
ATOM 4798 C CA . GLU A 1 635 ? -10.494 -18.859 -13.255 1.00 77.00 635 GLU A CA 1
ATOM 4799 C C . GLU A 1 635 ? -10.317 -19.752 -12.021 1.00 77.00 635 GLU A C 1
ATOM 4801 O O . GLU A 1 635 ? -10.250 -19.284 -10.880 1.00 77.00 635 GLU A O 1
ATOM 4806 N N . THR A 1 636 ? -10.242 -21.064 -12.262 1.00 86.19 636 THR A N 1
ATOM 4807 C CA . THR A 1 636 ? -9.969 -22.052 -11.216 1.00 86.19 636 THR A CA 1
ATOM 4808 C C . THR A 1 636 ? -8.494 -22.437 -11.210 1.00 86.19 636 THR A C 1
ATOM 4810 O O . THR A 1 636 ? -7.987 -22.968 -12.197 1.00 86.19 636 THR A O 1
ATOM 4813 N N . TYR A 1 637 ? -7.832 -22.220 -10.077 1.00 86.81 637 TYR A N 1
ATOM 4814 C CA . TYR A 1 637 ? -6.447 -22.606 -9.825 1.00 86.81 637 TYR A CA 1
ATOM 4815 C C . TYR A 1 637 ? -6.371 -23.734 -8.803 1.00 86.81 637 TYR A C 1
ATOM 4817 O O . TYR A 1 637 ? -7.287 -23.941 -8.009 1.00 86.81 637 TYR A O 1
ATOM 4825 N N . TYR A 1 638 ? -5.250 -24.446 -8.804 1.00 94.12 638 TYR A N 1
ATOM 4826 C CA . TYR A 1 638 ? -5.030 -25.623 -7.981 1.00 94.12 638 TYR A CA 1
ATOM 4827 C C . TYR A 1 638 ? -3.737 -25.495 -7.187 1.00 94.12 638 TYR A C 1
ATOM 4829 O O . TYR A 1 638 ? -2.700 -25.067 -7.705 1.00 94.12 638 TYR A O 1
ATOM 4837 N N . VAL A 1 639 ? -3.792 -25.915 -5.927 1.00 96.69 639 VAL A N 1
ATOM 4838 C CA . VAL A 1 639 ? -2.639 -26.035 -5.031 1.00 96.69 639 VAL A CA 1
ATOM 4839 C C . VAL A 1 639 ? -2.547 -27.488 -4.582 1.00 96.69 639 VAL A C 1
ATOM 4841 O O . VAL A 1 639 ? -3.564 -28.126 -4.330 1.00 96.69 639 VAL A O 1
ATOM 4844 N N . SER A 1 640 ? -1.337 -28.039 -4.519 1.00 97.00 640 SER A N 1
ATOM 4845 C CA . SER A 1 640 ? -1.091 -29.419 -4.094 1.00 97.00 640 SER A CA 1
ATOM 4846 C C . SER A 1 640 ? 0.202 -29.516 -3.285 1.00 97.00 640 SER A C 1
ATOM 4848 O O . SER A 1 640 ? 1.185 -28.868 -3.655 1.00 97.00 640 SER A O 1
ATOM 4850 N N . PRO A 1 641 ? 0.307 -30.403 -2.274 1.00 92.81 641 PRO A N 1
ATOM 4851 C CA . PRO A 1 641 ? 1.552 -30.592 -1.521 1.00 92.81 641 PRO A CA 1
ATOM 4852 C C . PRO A 1 641 ? 2.727 -31.066 -2.392 1.00 92.81 641 PRO A C 1
ATOM 4854 O O . PRO A 1 641 ? 3.897 -30.895 -2.041 1.00 92.81 641 PRO A O 1
ATOM 4857 N N . ARG A 1 642 ? 2.415 -31.676 -3.545 1.00 89.19 642 ARG A N 1
ATOM 4858 C CA . ARG A 1 642 ? 3.381 -32.144 -4.554 1.00 89.19 642 ARG A CA 1
ATOM 4859 C C . ARG A 1 642 ? 3.627 -31.127 -5.675 1.00 89.19 642 ARG A C 1
ATOM 4861 O O . ARG A 1 642 ? 4.398 -31.422 -6.586 1.00 89.19 642 ARG A O 1
ATOM 4868 N N . GLY A 1 643 ? 2.958 -29.976 -5.631 1.00 85.50 643 GLY A N 1
ATOM 4869 C CA . GLY A 1 643 ? 3.103 -28.892 -6.595 1.00 85.50 643 GLY A CA 1
ATOM 4870 C C . GLY A 1 643 ? 4.420 -28.125 -6.451 1.00 85.50 643 GLY A C 1
ATOM 4871 O O . GLY A 1 643 ? 5.332 -28.509 -5.713 1.00 85.50 643 GLY A O 1
ATOM 4872 N N . SER A 1 644 ? 4.511 -27.006 -7.166 1.00 78.31 644 SER A N 1
ATOM 4873 C CA . SER A 1 644 ? 5.641 -26.072 -7.112 1.00 78.31 644 SER A CA 1
ATOM 4874 C C . SER A 1 644 ? 5.134 -24.641 -7.240 1.00 78.31 644 SER A C 1
ATOM 4876 O O . SER A 1 644 ? 4.317 -24.362 -8.110 1.00 78.31 644 SER A O 1
ATOM 4878 N N . ASP A 1 645 ? 5.655 -23.702 -6.451 1.00 69.44 645 ASP A N 1
ATOM 4879 C CA . ASP A 1 645 ? 5.284 -22.279 -6.566 1.00 69.44 645 ASP A CA 1
ATOM 4880 C C . ASP A 1 645 ? 5.876 -21.589 -7.807 1.00 69.44 645 ASP A C 1
ATOM 4882 O O . ASP A 1 645 ? 5.600 -20.417 -8.068 1.00 69.44 645 ASP A O 1
ATOM 4886 N N . MET A 1 646 ? 6.654 -22.330 -8.599 1.00 64.12 646 MET A N 1
ATOM 4887 C CA . MET A 1 646 ? 7.074 -21.939 -9.946 1.00 64.12 646 MET A CA 1
ATOM 4888 C C . MET A 1 646 ? 6.081 -22.388 -11.031 1.00 64.12 646 MET A C 1
ATOM 4890 O O . MET A 1 646 ? 6.246 -22.027 -12.194 1.00 64.12 646 MET A O 1
ATOM 4894 N N . ASN A 1 647 ? 5.076 -23.201 -10.686 1.00 57.91 647 ASN A N 1
ATOM 4895 C CA . ASN A 1 647 ? 4.059 -23.655 -11.629 1.00 57.91 647 ASN A CA 1
ATOM 4896 C C . ASN A 1 647 ? 3.019 -22.557 -11.925 1.00 57.91 647 ASN A C 1
ATOM 4898 O O . ASN A 1 647 ? 2.860 -21.629 -11.130 1.00 57.91 647 ASN A O 1
ATOM 4902 N N . PRO A 1 648 ? 2.262 -22.671 -13.033 1.00 56.72 648 PRO A N 1
ATOM 4903 C CA . PRO A 1 648 ? 1.209 -21.713 -13.368 1.00 56.72 648 PRO A CA 1
ATOM 4904 C C . PRO A 1 648 ? -0.059 -21.838 -12.506 1.00 56.72 648 PRO A C 1
ATOM 4906 O O . PRO A 1 648 ? -0.898 -20.952 -12.573 1.00 56.72 648 PRO A O 1
ATOM 4909 N N . GLY A 1 649 ? -0.219 -22.904 -11.709 1.00 70.94 649 GLY A N 1
ATOM 4910 C CA . GLY A 1 649 ? -1.406 -23.098 -10.864 1.00 70.94 649 GLY A CA 1
ATOM 4911 C C . GLY A 1 649 ? -2.568 -23.809 -11.563 1.00 70.94 649 GLY A C 1
ATOM 4912 O O . GLY A 1 649 ? -3.665 -23.854 -11.025 1.00 70.94 649 GLY A O 1
ATOM 4913 N N . THR A 1 650 ? -2.348 -24.384 -12.746 1.00 83.19 650 THR A N 1
ATOM 4914 C CA . THR A 1 650 ? -3.320 -25.254 -13.436 1.00 83.19 650 THR A CA 1
ATOM 4915 C C . THR A 1 650 ? -3.456 -26.606 -12.725 1.00 83.19 650 THR A C 1
ATOM 4917 O O . THR A 1 650 ? -2.516 -27.012 -12.047 1.00 83.19 650 THR A O 1
ATOM 4920 N N . GLU A 1 651 ? -4.530 -27.366 -12.956 1.00 87.62 651 GLU A N 1
ATOM 4921 C CA . GLU A 1 651 ? -4.734 -28.690 -12.326 1.00 87.62 651 GLU A CA 1
ATOM 4922 C C . GLU A 1 651 ? -3.551 -29.654 -12.550 1.00 87.62 651 GLU A C 1
ATOM 4924 O O . GLU A 1 651 ? -3.057 -30.263 -11.603 1.00 87.62 651 GLU A O 1
ATOM 4929 N N . ASP A 1 652 ? -3.008 -29.708 -13.773 1.00 82.56 652 ASP A N 1
ATOM 4930 C CA . ASP A 1 652 ? -1.852 -30.556 -14.121 1.00 82.56 652 ASP A CA 1
ATOM 4931 C C . ASP A 1 652 ? -0.518 -30.064 -13.529 1.00 82.56 652 ASP A C 1
ATOM 4933 O O . ASP A 1 652 ? 0.453 -30.817 -13.411 1.00 82.56 652 ASP A O 1
ATOM 4937 N N . LYS A 1 653 ? -0.436 -28.771 -13.201 1.00 70.00 653 LYS A N 1
ATOM 4938 C CA . LYS A 1 653 ? 0.758 -28.107 -12.661 1.00 70.00 653 LYS A CA 1
ATOM 4939 C C . LYS A 1 653 ? 0.336 -27.150 -11.542 1.00 70.00 653 LYS A C 1
ATOM 4941 O O . LYS A 1 653 ? 0.341 -25.932 -11.752 1.00 70.00 653 LYS A O 1
ATOM 4946 N N . PRO A 1 654 ? -0.038 -27.688 -10.371 1.00 81.00 654 PRO A N 1
ATOM 4947 C CA . PRO A 1 654 ? -0.574 -26.889 -9.280 1.00 81.00 654 PRO A CA 1
ATOM 4948 C C . PRO A 1 654 ? 0.535 -26.111 -8.567 1.00 81.00 654 PRO A C 1
ATOM 4950 O O . PRO A 1 654 ? 1.706 -26.524 -8.567 1.00 81.00 654 PRO A O 1
ATOM 4953 N N . TRP A 1 655 ? 0.163 -25.002 -7.928 1.00 90.25 655 TRP A N 1
ATOM 4954 C CA . TRP A 1 655 ? 1.013 -24.322 -6.948 1.00 90.25 655 TRP A CA 1
ATOM 4955 C C . TRP A 1 655 ? 1.268 -25.218 -5.734 1.00 90.25 655 TRP A C 1
ATOM 4957 O O . TRP A 1 655 ? 0.631 -26.262 -5.575 1.00 90.25 655 TRP A O 1
ATOM 4967 N N . LYS A 1 656 ? 2.222 -24.838 -4.882 1.00 89.25 656 LYS A N 1
ATOM 4968 C CA . LYS A 1 656 ? 2.566 -25.608 -3.685 1.00 89.25 656 LYS A CA 1
ATOM 4969 C C . LYS A 1 656 ? 2.018 -24.998 -2.402 1.00 89.25 656 LYS A C 1
ATOM 4971 O O . LYS A 1 656 ? 1.650 -25.762 -1.519 1.00 89.25 656 LYS A O 1
ATOM 4976 N N . THR A 1 657 ? 1.989 -23.673 -2.281 1.00 89.94 657 THR A N 1
ATOM 4977 C CA . THR A 1 657 ? 1.679 -22.991 -1.013 1.00 89.94 657 THR A CA 1
ATOM 4978 C C . THR A 1 657 ? 0.419 -22.131 -1.081 1.00 89.94 657 THR A C 1
ATOM 4980 O O . THR A 1 657 ? 0.088 -21.531 -2.109 1.00 89.94 657 THR A O 1
ATOM 4983 N N . MET A 1 658 ? -0.269 -22.021 0.056 1.00 95.81 658 MET A N 1
ATOM 4984 C CA . MET A 1 658 ? -1.335 -21.052 0.282 1.00 95.81 658 MET A CA 1
ATOM 4985 C C . MET A 1 658 ? -0.803 -19.623 0.206 1.00 95.81 658 MET A C 1
ATOM 4987 O O . MET A 1 658 ? -1.482 -18.760 -0.348 1.00 95.81 658 MET A O 1
ATOM 4991 N N . ALA A 1 659 ? 0.422 -19.372 0.678 1.00 89.81 659 ALA A N 1
ATOM 4992 C CA . ALA A 1 659 ? 1.040 -18.052 0.591 1.00 89.81 659 ALA A CA 1
ATOM 4993 C C . ALA A 1 659 ? 1.233 -17.582 -0.862 1.00 89.81 659 ALA A C 1
ATOM 4995 O O . ALA A 1 659 ? 0.971 -16.418 -1.181 1.00 89.81 659 ALA A O 1
ATOM 4996 N N . LYS A 1 660 ? 1.637 -18.486 -1.767 1.00 83.88 660 LYS A N 1
ATOM 4997 C CA . LYS A 1 660 ? 1.711 -18.204 -3.207 1.00 83.88 660 LYS A CA 1
ATOM 4998 C C . LYS A 1 660 ? 0.333 -17.914 -3.791 1.00 83.88 660 LYS A C 1
ATOM 5000 O O . LYS A 1 660 ? 0.180 -16.911 -4.487 1.00 83.88 660 LYS A O 1
ATOM 5005 N N . ALA A 1 661 ? -0.648 -18.764 -3.496 1.00 88.12 661 ALA A N 1
ATOM 5006 C CA . ALA A 1 661 ? -2.006 -18.595 -3.993 1.00 88.12 661 ALA A CA 1
ATOM 5007 C C . ALA A 1 661 ? -2.619 -17.261 -3.541 1.00 88.12 661 ALA A C 1
ATOM 5009 O O . ALA A 1 661 ? -3.113 -16.509 -4.377 1.00 88.12 661 ALA A O 1
ATOM 5010 N N . ALA A 1 662 ? -2.541 -16.931 -2.246 1.00 86.88 662 ALA A N 1
ATOM 5011 C CA . ALA A 1 662 ? -3.120 -15.714 -1.659 1.00 86.88 662 ALA A CA 1
ATOM 5012 C C . ALA A 1 662 ? -2.554 -14.427 -2.277 1.00 86.88 662 ALA A C 1
ATOM 5014 O O . ALA A 1 662 ? -3.264 -13.433 -2.421 1.00 86.88 662 ALA A O 1
ATOM 5015 N N . ARG A 1 663 ? -1.281 -14.453 -2.690 1.00 79.56 663 ARG A N 1
ATOM 5016 C CA . ARG A 1 663 ? -0.628 -13.322 -3.358 1.00 79.56 663 ARG A CA 1
ATOM 5017 C C . ARG A 1 663 ? -1.100 -13.123 -4.800 1.00 79.56 663 ARG A C 1
ATOM 5019 O O . ARG A 1 663 ? -1.086 -11.992 -5.277 1.00 79.56 663 ARG A O 1
ATOM 5026 N N . LEU A 1 664 ? -1.431 -14.206 -5.505 1.00 73.25 664 LEU A N 1
ATOM 5027 C CA . LEU A 1 664 ? -1.699 -14.175 -6.945 1.00 73.25 664 LEU A CA 1
ATOM 5028 C C . LEU A 1 664 ? -3.177 -14.151 -7.310 1.00 73.25 664 LEU A C 1
ATOM 5030 O O . LEU A 1 664 ? -3.507 -13.609 -8.363 1.00 73.25 664 LEU A O 1
ATOM 5034 N N . ALA A 1 665 ? -4.039 -14.749 -6.489 1.00 74.69 665 ALA A N 1
ATOM 5035 C CA . ALA A 1 665 ? -5.455 -14.862 -6.794 1.00 74.69 665 ALA A CA 1
ATOM 5036 C C . ALA A 1 665 ? -6.082 -13.482 -7.038 1.00 74.69 665 ALA A C 1
ATOM 5038 O O . ALA A 1 665 ? -5.897 -12.547 -6.259 1.00 74.69 665 ALA A O 1
ATOM 5039 N N . GLN A 1 666 ? -6.811 -13.373 -8.144 1.00 75.75 666 GLN A N 1
ATOM 5040 C CA . GLN A 1 666 ? -7.507 -12.165 -8.578 1.00 75.75 666 GLN A CA 1
ATOM 5041 C C . GLN A 1 666 ? -9.018 -12.318 -8.372 1.00 75.75 666 GLN A C 1
ATOM 5043 O O . GLN A 1 666 ? -9.514 -13.411 -8.089 1.00 75.75 666 GLN A O 1
ATOM 5048 N N . ARG A 1 667 ? -9.761 -11.220 -8.552 1.00 73.81 667 ARG A N 1
ATOM 5049 C CA . ARG A 1 667 ? -11.235 -11.183 -8.519 1.00 73.81 667 ARG A CA 1
ATOM 5050 C C . ARG A 1 667 ? -11.881 -12.372 -9.248 1.00 73.81 667 ARG A C 1
ATOM 5052 O O . ARG A 1 667 ? -11.447 -12.772 -10.328 1.00 73.81 667 ARG A O 1
ATOM 5059 N N . GLY A 1 668 ? -12.906 -12.950 -8.629 1.00 76.69 668 GLY A N 1
ATOM 5060 C CA . GLY A 1 668 ? -13.666 -14.095 -9.136 1.00 76.69 668 GLY A CA 1
ATOM 5061 C C . GLY A 1 668 ? -12.943 -15.443 -9.122 1.00 76.69 668 GLY A C 1
ATOM 5062 O O . GLY A 1 668 ? -13.570 -16.453 -9.436 1.00 76.69 668 GLY A O 1
ATOM 5063 N N . ASN A 1 669 ? -11.640 -15.500 -8.824 1.00 86.19 669 ASN A N 1
ATOM 5064 C CA . ASN A 1 669 ? -10.896 -16.756 -8.891 1.00 86.19 669 ASN A CA 1
ATOM 5065 C C . ASN A 1 669 ? -11.360 -17.738 -7.813 1.00 86.19 669 ASN A C 1
ATOM 5067 O O . ASN A 1 669 ? -11.588 -17.362 -6.664 1.00 86.19 669 ASN A O 1
ATOM 5071 N N . THR A 1 670 ? -11.395 -19.019 -8.169 1.00 90.19 670 THR A N 1
ATOM 5072 C CA . THR A 1 670 ? -11.501 -20.113 -7.200 1.00 90.19 670 THR A CA 1
ATOM 5073 C C . THR A 1 670 ? -10.166 -20.840 -7.119 1.00 90.19 670 THR A C 1
ATOM 5075 O O . THR A 1 670 ? -9.638 -21.288 -8.126 1.00 90.19 670 THR A O 1
ATOM 5078 N N . VAL A 1 671 ? -9.608 -20.993 -5.927 1.00 96.69 671 VAL A N 1
ATOM 5079 C CA . VAL A 1 671 ? -8.383 -21.748 -5.679 1.00 96.69 671 VAL A CA 1
ATOM 5080 C C . VAL A 1 671 ? -8.730 -23.004 -4.889 1.00 96.69 671 VAL A C 1
ATOM 5082 O O . VAL A 1 671 ? -9.152 -22.932 -3.734 1.00 96.69 671 VAL A O 1
ATOM 5085 N N . ILE A 1 672 ? -8.553 -24.160 -5.524 1.00 94.25 672 ILE A N 1
ATOM 5086 C CA . ILE A 1 672 ? -8.831 -25.478 -4.959 1.00 94.25 672 ILE A CA 1
ATOM 5087 C C . ILE A 1 672 ? -7.535 -26.075 -4.412 1.00 94.25 672 ILE A C 1
ATOM 5089 O O . ILE A 1 672 ? -6.558 -26.253 -5.136 1.00 94.25 672 ILE A O 1
ATOM 5093 N N . PHE A 1 673 ? -7.531 -26.420 -3.130 1.00 98.44 673 PHE A N 1
ATOM 5094 C CA . PHE A 1 673 ? -6.428 -27.132 -2.495 1.00 98.44 673 PHE A CA 1
ATOM 5095 C C . PHE A 1 673 ? -6.725 -28.626 -2.490 1.00 98.44 673 PHE A C 1
ATOM 5097 O O . PHE A 1 673 ? -7.723 -29.068 -1.918 1.00 98.44 673 PHE A O 1
ATOM 5104 N N . GLU A 1 674 ? -5.849 -29.402 -3.119 1.00 98.25 674 GLU A N 1
ATOM 5105 C CA . GLU A 1 674 ? -5.893 -30.861 -3.086 1.00 98.25 674 GLU A CA 1
ATOM 5106 C C . GLU A 1 674 ? -5.693 -31.410 -1.670 1.00 98.25 674 GLU A C 1
ATOM 5108 O O . GLU A 1 674 ? -5.140 -30.743 -0.793 1.00 98.25 674 GLU A O 1
ATOM 5113 N N . ASP A 1 675 ? -6.095 -32.659 -1.459 1.00 98.25 675 ASP A N 1
ATOM 5114 C CA . ASP A 1 675 ? -5.883 -33.350 -0.192 1.00 98.25 675 ASP A CA 1
ATOM 5115 C C . ASP A 1 675 ? -4.381 -33.479 0.137 1.00 98.25 675 ASP A C 1
ATOM 5117 O O . ASP A 1 675 ? -3.556 -33.851 -0.708 1.00 98.25 675 ASP A O 1
ATOM 5121 N N . GLY A 1 676 ? -4.038 -33.238 1.401 1.00 96.50 676 GLY A N 1
ATOM 5122 C CA . GLY A 1 676 ? -2.723 -33.475 1.987 1.00 96.50 676 GLY A CA 1
ATOM 5123 C C . GLY A 1 676 ? -2.212 -32.319 2.847 1.00 96.50 676 GLY A C 1
ATOM 5124 O O . GLY A 1 676 ? -2.914 -31.336 3.085 1.00 96.50 676 GLY A O 1
ATOM 5125 N N . ASP A 1 677 ? -0.974 -32.470 3.323 1.00 97.38 677 ASP A N 1
ATOM 5126 C CA . ASP A 1 677 ? -0.348 -31.552 4.277 1.00 97.38 677 ASP A CA 1
ATOM 5127 C C . ASP A 1 677 ? 0.473 -30.466 3.565 1.00 97.38 677 ASP A C 1
ATOM 5129 O O . ASP A 1 677 ? 1.440 -30.753 2.853 1.00 97.38 677 ASP A O 1
ATOM 5133 N N . TYR A 1 678 ? 0.118 -29.207 3.801 1.00 97.31 678 TYR A N 1
ATOM 5134 C CA . TYR A 1 678 ? 0.785 -28.020 3.279 1.00 97.31 678 TYR A CA 1
ATOM 5135 C C . TYR A 1 678 ? 1.616 -27.388 4.387 1.00 97.31 678 TYR A C 1
ATOM 5137 O O . TYR A 1 678 ? 1.074 -26.897 5.373 1.00 97.31 678 TYR A O 1
ATOM 5145 N N . ILE A 1 679 ? 2.940 -27.411 4.237 1.00 95.38 679 ILE A N 1
ATOM 5146 C CA . ILE A 1 679 ? 3.847 -26.813 5.219 1.00 95.38 679 ILE A CA 1
ATOM 5147 C C . ILE A 1 679 ? 4.134 -25.366 4.828 1.00 95.38 679 ILE A C 1
ATOM 5149 O O . ILE A 1 679 ? 4.836 -25.120 3.845 1.00 95.38 679 ILE A O 1
ATOM 5153 N N . GLU A 1 680 ? 3.625 -24.432 5.624 1.00 94.56 680 GLU A N 1
ATOM 5154 C CA . GLU A 1 680 ? 3.796 -22.993 5.431 1.00 94.56 680 GLU A CA 1
ATOM 5155 C C . GLU A 1 680 ? 4.841 -22.438 6.404 1.00 94.56 680 GLU A C 1
ATOM 5157 O O . GLU A 1 680 ? 4.771 -22.665 7.611 1.00 94.56 680 GLU A O 1
ATOM 5162 N N . PHE A 1 681 ? 5.802 -21.674 5.887 1.00 90.69 681 PHE A N 1
ATOM 5163 C CA . PHE A 1 681 ? 6.800 -20.949 6.693 1.00 90.69 681 PHE A CA 1
ATOM 5164 C C . PHE A 1 681 ? 6.573 -19.433 6.686 1.00 90.69 681 PHE A C 1
ATOM 5166 O O . PHE A 1 681 ? 7.314 -18.684 7.314 1.00 90.69 681 PHE A O 1
ATOM 5173 N N . SER A 1 682 ? 5.570 -18.975 5.942 1.00 89.31 682 SER A N 1
ATOM 5174 C CA . SER A 1 682 ? 5.231 -17.569 5.762 1.00 89.31 682 SER A CA 1
ATOM 5175 C C . SER A 1 682 ? 3.719 -17.385 5.829 1.00 89.31 682 SER A C 1
ATOM 5177 O O . SER A 1 682 ? 2.991 -18.316 5.481 1.00 89.31 682 SER A O 1
ATOM 5179 N N . PRO A 1 683 ? 3.235 -16.198 6.217 1.00 93.00 683 PRO A N 1
ATOM 5180 C CA . PRO A 1 683 ? 1.809 -15.923 6.225 1.00 93.00 683 PRO A CA 1
ATOM 5181 C C . PRO A 1 683 ? 1.222 -15.900 4.808 1.00 93.00 683 PRO A C 1
ATOM 5183 O O . PRO A 1 683 ? 1.869 -15.465 3.849 1.00 93.00 683 PRO A O 1
ATOM 5186 N N . ALA A 1 684 ? -0.041 -16.301 4.691 1.00 94.94 684 ALA A N 1
ATOM 5187 C CA . ALA A 1 684 ? -0.852 -16.082 3.505 1.00 94.94 684 ALA A CA 1
ATOM 5188 C C . ALA A 1 684 ? -1.438 -14.664 3.542 1.00 94.94 684 ALA A C 1
ATOM 5190 O O . ALA A 1 684 ? -2.434 -14.406 4.214 1.00 94.94 684 ALA A O 1
ATOM 5191 N N . VAL A 1 685 ? -0.784 -13.735 2.840 1.00 90.88 685 VAL A N 1
ATOM 5192 C CA . VAL A 1 685 ? -1.186 -12.321 2.782 1.00 90.88 685 VAL A CA 1
ATOM 5193 C C . VAL A 1 685 ? -1.936 -12.053 1.484 1.00 90.88 685 VAL A C 1
ATOM 5195 O O . VAL A 1 685 ? -1.335 -12.082 0.407 1.00 90.88 685 VAL A O 1
ATOM 5198 N N . PHE A 1 686 ? -3.230 -11.757 1.590 1.00 85.75 686 PHE A N 1
ATOM 5199 C CA . PHE A 1 686 ? -4.047 -11.360 0.447 1.00 85.75 686 PHE A CA 1
ATOM 5200 C C . PHE A 1 686 ? -3.753 -9.903 0.083 1.00 85.75 686 PHE A C 1
ATOM 5202 O O . PHE A 1 686 ? -3.806 -9.015 0.931 1.00 85.75 686 PHE A O 1
ATOM 5209 N N . LYS A 1 687 ? -3.392 -9.663 -1.182 1.00 74.25 687 LYS A N 1
ATOM 5210 C CA . LYS A 1 687 ? -3.084 -8.320 -1.716 1.00 74.25 687 LYS A CA 1
ATOM 5211 C C . LYS A 1 687 ? -4.169 -7.769 -2.640 1.00 74.25 687 LYS A C 1
ATOM 5213 O O . LYS A 1 687 ? -4.096 -6.612 -3.028 1.00 74.25 687 LYS A O 1
ATOM 5218 N N . GLN A 1 688 ? -5.135 -8.606 -2.996 1.00 70.06 688 GLN A N 1
ATOM 5219 C CA . GLN A 1 688 ? -6.235 -8.307 -3.904 1.00 70.06 688 GLN A CA 1
ATOM 5220 C C . GLN A 1 688 ? -7.547 -8.720 -3.241 1.00 70.06 688 GLN A C 1
ATOM 5222 O O . GLN A 1 688 ? -7.549 -9.571 -2.350 1.00 70.06 688 GLN A O 1
ATOM 5227 N N . GLY A 1 689 ? -8.661 -8.163 -3.704 1.00 68.00 689 GLY A N 1
ATOM 5228 C CA . GLY A 1 689 ? -9.995 -8.555 -3.267 1.00 68.00 689 GLY A CA 1
ATOM 5229 C C . GLY A 1 689 ? -10.957 -8.745 -4.434 1.00 68.00 689 GLY A C 1
ATOM 5230 O O . GLY A 1 689 ? -10.682 -8.332 -5.562 1.00 68.00 689 GLY A O 1
ATOM 5231 N N . GLY A 1 690 ? -12.059 -9.447 -4.172 1.00 72.25 690 GLY A N 1
ATOM 5232 C CA . GLY A 1 690 ? -13.112 -9.686 -5.158 1.00 72.25 690 GLY A CA 1
ATOM 5233 C C . GLY A 1 690 ? -14.171 -8.582 -5.195 1.00 72.25 690 GLY A C 1
ATOM 5234 O O . GLY A 1 690 ? -13.991 -7.491 -4.657 1.00 72.25 690 GLY A O 1
ATOM 5235 N N . THR A 1 691 ? -15.328 -8.926 -5.753 1.00 75.69 691 THR A N 1
ATOM 5236 C CA . THR A 1 691 ? -16.575 -8.147 -5.657 1.00 75.69 691 THR A CA 1
ATOM 5237 C C . THR A 1 691 ? -17.724 -9.046 -5.185 1.00 75.69 691 THR A C 1
ATOM 5239 O O . THR A 1 691 ? -17.533 -10.255 -5.035 1.00 75.69 691 THR A O 1
ATOM 5242 N N . ALA A 1 692 ? -18.916 -8.483 -4.960 1.00 70.94 692 ALA A N 1
ATOM 5243 C CA . ALA A 1 692 ? -20.095 -9.242 -4.526 1.00 70.94 692 ALA A CA 1
ATOM 5244 C C . ALA A 1 692 ? -20.409 -10.435 -5.443 1.00 70.94 692 ALA A C 1
ATOM 5246 O O . ALA A 1 692 ? -20.665 -11.535 -4.952 1.00 70.94 692 ALA A O 1
ATOM 5247 N N . ASP A 1 693 ? -20.295 -10.229 -6.756 1.00 69.94 693 ASP A N 1
ATOM 5248 C CA . ASP A 1 693 ? -20.596 -11.241 -7.773 1.00 69.94 693 ASP A CA 1
ATOM 5249 C C . ASP A 1 693 ? -19.361 -12.059 -8.196 1.00 69.94 693 ASP A C 1
ATOM 5251 O O . ASP A 1 693 ? -19.480 -13.087 -8.860 1.00 69.94 693 ASP A O 1
ATOM 5255 N N . GLU A 1 694 ? -18.160 -11.630 -7.801 1.00 69.81 694 GLU A N 1
ATOM 5256 C CA . GLU A 1 694 ? -16.882 -12.229 -8.199 1.00 69.81 694 GLU A CA 1
ATOM 5257 C C . GLU A 1 694 ? -15.949 -12.354 -6.983 1.00 69.81 694 GLU A C 1
ATOM 5259 O O . GLU A 1 694 ? -14.860 -11.767 -6.926 1.00 69.81 694 GLU A O 1
ATOM 5264 N N . ARG A 1 695 ? -16.388 -13.122 -5.980 1.00 86.06 695 ARG A N 1
ATOM 5265 C CA . ARG A 1 695 ? -15.596 -13.413 -4.775 1.00 86.06 695 ARG A CA 1
ATOM 5266 C C . ARG A 1 695 ? -14.340 -14.206 -5.129 1.00 86.06 695 ARG A C 1
ATOM 5268 O O . ARG A 1 695 ? -14.374 -15.077 -5.996 1.00 86.06 695 ARG A O 1
ATOM 5275 N N . ILE A 1 696 ? -13.248 -13.956 -4.413 1.00 91.69 696 ILE A N 1
ATOM 5276 C CA . ILE A 1 696 ? -12.095 -14.863 -4.436 1.00 91.69 696 ILE A CA 1
ATOM 5277 C C . ILE A 1 696 ? -12.385 -16.000 -3.459 1.00 91.69 696 ILE A C 1
ATOM 5279 O O . ILE A 1 696 ? -12.592 -15.754 -2.273 1.00 91.69 696 ILE A O 1
ATOM 5283 N N . VAL A 1 697 ? -12.407 -17.242 -3.935 1.00 92.75 697 VAL A N 1
ATOM 5284 C CA . VAL A 1 697 ? -12.763 -18.410 -3.120 1.00 92.75 697 VAL A CA 1
ATOM 5285 C C . VAL A 1 697 ? -11.559 -19.315 -2.967 1.00 92.75 697 VAL A C 1
ATOM 5287 O O . VAL A 1 697 ? -11.101 -19.905 -3.933 1.00 92.75 697 VAL A O 1
ATOM 5290 N N . PHE A 1 698 ? -11.053 -19.470 -1.753 1.00 98.25 698 PHE A N 1
ATOM 5291 C CA . PHE A 1 698 ? -10.072 -20.493 -1.418 1.00 98.25 698 PHE A CA 1
ATOM 5292 C C . PHE A 1 698 ? -10.829 -21.621 -0.749 1.00 98.25 698 PHE A C 1
ATOM 5294 O O . PHE A 1 698 ? -11.513 -21.395 0.249 1.00 98.25 698 PHE A O 1
ATOM 5301 N N . LYS A 1 699 ? -10.718 -22.830 -1.293 1.00 97.56 699 LYS A N 1
ATOM 5302 C CA . LYS A 1 699 ? -11.411 -23.993 -0.748 1.00 97.56 699 LYS A CA 1
ATOM 5303 C C . LYS A 1 699 ? -10.547 -25.240 -0.757 1.00 97.56 699 LYS A C 1
ATOM 5305 O O . LYS A 1 699 ? -9.830 -25.500 -1.723 1.00 97.56 699 LYS A O 1
ATOM 5310 N N . ALA A 1 700 ? -10.677 -26.062 0.276 1.00 94.69 700 ALA A N 1
ATOM 5311 C CA . ALA A 1 700 ? -10.236 -27.447 0.192 1.00 94.69 700 ALA A CA 1
ATOM 5312 C C . ALA A 1 700 ? -11.102 -28.212 -0.827 1.00 94.69 700 ALA A C 1
ATOM 5314 O O . ALA A 1 700 ? -12.310 -27.979 -0.934 1.00 94.69 700 ALA A O 1
ATOM 5315 N N . ARG A 1 701 ? -10.503 -29.142 -1.582 1.00 95.69 701 ARG A N 1
ATOM 5316 C CA . ARG A 1 701 ? -11.253 -30.029 -2.486 1.00 95.69 701 ARG A CA 1
ATOM 5317 C C . ARG A 1 701 ? -12.242 -30.882 -1.697 1.00 95.69 701 ARG A C 1
ATOM 5319 O O . ARG A 1 701 ? -13.402 -30.988 -2.087 1.00 95.69 701 ARG A O 1
ATOM 5326 N N . ASN A 1 702 ? -11.777 -31.446 -0.585 1.00 93.50 702 ASN A N 1
ATOM 5327 C CA . ASN A 1 702 ? -12.588 -32.173 0.380 1.00 93.50 702 ASN A CA 1
ATOM 5328 C C . ASN A 1 702 ? -12.437 -31.534 1.762 1.00 93.50 702 ASN A C 1
ATOM 5330 O O . ASN A 1 702 ? -11.323 -31.211 2.187 1.00 93.50 702 ASN A O 1
ATOM 5334 N N . LYS A 1 703 ? -13.558 -31.393 2.478 1.00 96.88 703 LYS A N 1
ATOM 5335 C CA . LYS A 1 703 ? -13.602 -30.763 3.801 1.00 96.88 703 LYS A CA 1
ATOM 5336 C C . LYS A 1 703 ? -12.584 -31.380 4.761 1.00 96.88 703 LYS A C 1
ATOM 5338 O O . LYS A 1 703 ? -12.549 -32.595 4.954 1.00 96.88 703 LYS A O 1
ATOM 5343 N N . HIS A 1 704 ? -11.741 -30.511 5.316 1.00 98.19 704 HIS A N 1
ATOM 5344 C CA . HIS A 1 704 ? -10.659 -30.777 6.271 1.00 98.19 704 HIS A CA 1
ATOM 5345 C C . HIS A 1 704 ? -9.529 -31.678 5.754 1.00 98.19 704 HIS A C 1
ATOM 5347 O O . HIS A 1 704 ? -8.722 -32.159 6.545 1.00 98.19 704 HIS A O 1
ATOM 5353 N N . LYS A 1 705 ? -9.443 -31.939 4.442 1.00 98.19 705 LYS A N 1
ATOM 5354 C CA . LYS A 1 705 ? -8.370 -32.770 3.864 1.00 98.19 705 LYS A CA 1
ATOM 5355 C C . LYS A 1 705 ? -7.181 -31.981 3.333 1.00 98.19 705 LYS A C 1
ATOM 5357 O O . LYS A 1 705 ? -6.108 -32.565 3.213 1.00 98.19 705 LYS A O 1
ATOM 5362 N N . ALA A 1 706 ? -7.336 -30.688 3.060 1.00 98.31 706 ALA A N 1
ATOM 5363 C CA . ALA A 1 706 ? -6.208 -29.781 2.876 1.00 98.31 706 ALA A CA 1
ATOM 5364 C C . ALA A 1 706 ? -5.791 -29.233 4.249 1.00 98.31 706 ALA A C 1
ATOM 5366 O O . ALA A 1 706 ? -6.464 -28.355 4.795 1.00 98.31 706 ALA A O 1
ATOM 5367 N N . VAL A 1 707 ? -4.717 -29.792 4.812 1.00 98.69 707 VAL A N 1
ATOM 5368 C CA . VAL A 1 707 ? -4.200 -29.433 6.139 1.00 98.69 707 VAL A CA 1
ATOM 5369 C C . VAL A 1 707 ? -3.103 -28.390 5.972 1.00 98.69 707 VAL A C 1
ATOM 5371 O O . VAL A 1 707 ? -1.997 -28.706 5.539 1.00 98.69 707 VAL A O 1
ATOM 5374 N N . ILE A 1 708 ? -3.396 -27.140 6.308 1.00 98.50 708 ILE A N 1
ATOM 5375 C CA . ILE A 1 708 ? -2.435 -26.039 6.291 1.00 98.50 708 ILE A CA 1
ATOM 5376 C C . ILE A 1 708 ? -1.720 -26.006 7.641 1.00 98.50 708 ILE A C 1
ATOM 5378 O O . ILE A 1 708 ? -2.297 -25.612 8.654 1.00 98.50 708 ILE A O 1
ATOM 5382 N N . GLN A 1 709 ? -0.467 -26.454 7.663 1.00 97.50 709 GLN A N 1
ATOM 5383 C CA . GLN A 1 709 ? 0.371 -26.493 8.855 1.00 97.50 709 GLN A CA 1
ATOM 5384 C C . GLN A 1 709 ? 1.428 -25.388 8.800 1.00 97.50 709 GLN A C 1
ATOM 5386 O O . GLN A 1 709 ? 2.428 -25.494 8.085 1.00 97.50 709 GLN A O 1
ATOM 5391 N N . PHE A 1 710 ? 1.243 -24.353 9.614 1.00 96.31 710 PHE A N 1
ATOM 5392 C CA . PHE A 1 710 ? 2.222 -23.284 9.777 1.00 96.31 710 PHE A CA 1
ATOM 5393 C C . PHE A 1 710 ? 3.361 -23.732 10.699 1.00 96.31 710 PHE A C 1
ATOM 5395 O O . PHE A 1 710 ? 3.118 -24.324 11.752 1.00 96.31 710 PHE A O 1
ATOM 5402 N N . ARG A 1 711 ? 4.614 -23.478 10.308 1.00 92.88 711 ARG A N 1
ATOM 5403 C CA . ARG A 1 711 ? 5.801 -23.882 11.073 1.00 92.88 711 ARG A CA 1
ATOM 5404 C C . ARG A 1 711 ? 6.727 -22.728 11.378 1.00 92.88 711 ARG A C 1
ATOM 5406 O O . ARG A 1 711 ? 7.074 -21.959 10.485 1.00 92.88 711 ARG A O 1
ATOM 5413 N N . ASN A 1 712 ? 7.190 -22.672 12.628 1.00 86.19 712 ASN A N 1
ATOM 5414 C CA . ASN A 1 712 ? 8.089 -21.624 13.127 1.00 86.19 712 ASN A CA 1
ATOM 5415 C C . ASN A 1 712 ? 7.591 -20.199 12.807 1.00 86.19 712 ASN A C 1
ATOM 5417 O O . ASN A 1 712 ? 8.392 -19.315 12.506 1.00 86.19 712 ASN A O 1
ATOM 5421 N N . LEU A 1 713 ? 6.271 -19.985 12.848 1.00 84.12 713 LEU A N 1
ATOM 5422 C CA . LEU A 1 713 ? 5.637 -18.728 12.458 1.00 84.12 713 LEU A CA 1
ATOM 5423 C C . LEU A 1 713 ? 4.828 -18.142 13.629 1.00 84.12 713 LEU A C 1
ATOM 5425 O O . LEU A 1 713 ? 3.613 -18.319 13.677 1.00 84.12 713 LEU A O 1
ATOM 5429 N N . PRO A 1 714 ? 5.466 -17.433 14.580 1.00 75.19 714 PRO A N 1
ATOM 5430 C CA . PRO A 1 714 ? 4.794 -16.877 15.761 1.00 75.19 714 PRO A CA 1
ATOM 5431 C C . PRO A 1 714 ? 3.972 -15.601 15.470 1.00 75.19 714 PRO A C 1
ATOM 5433 O O . PRO A 1 714 ? 3.611 -14.879 16.394 1.00 75.19 714 PRO A O 1
ATOM 5436 N N . SER A 1 715 ? 3.720 -15.292 14.196 1.00 83.50 715 SER A N 1
ATOM 5437 C CA . SER A 1 715 ? 2.940 -14.147 13.710 1.00 83.50 715 SER A CA 1
ATOM 5438 C C . SER A 1 715 ? 1.568 -14.599 13.180 1.00 83.50 715 SER A C 1
ATOM 5440 O O . SER A 1 715 ? 1.332 -15.812 13.096 1.00 83.50 715 SER A O 1
ATOM 5442 N N . PRO A 1 716 ? 0.681 -13.675 12.753 1.00 93.00 716 PRO A N 1
ATOM 5443 C CA . PRO A 1 716 ? -0.588 -14.042 12.134 1.00 93.00 716 PRO A CA 1
ATOM 5444 C C . PRO A 1 716 ? -0.396 -14.925 10.893 1.00 93.00 716 PRO A C 1
ATOM 5446 O O . PRO A 1 716 ? 0.593 -14.754 10.175 1.00 93.00 716 PRO A O 1
ATOM 5449 N N . LYS A 1 717 ? -1.305 -15.879 10.653 1.00 96.38 717 LYS A N 1
ATOM 5450 C CA . LYS A 1 717 ? -1.140 -16.931 9.631 1.00 96.38 717 LYS A CA 1
ATOM 5451 C C . LYS A 1 717 ? -1.785 -16.583 8.292 1.00 96.38 717 LYS A C 1
ATOM 5453 O O . LYS A 1 717 ? -1.140 -16.703 7.253 1.00 96.38 717 LYS A O 1
ATOM 5458 N N . VAL A 1 718 ? -3.029 -16.118 8.310 1.00 97.81 718 VAL A N 1
ATOM 5459 C CA . VAL A 1 718 ? -3.772 -15.639 7.140 1.00 97.81 718 VAL A CA 1
ATOM 5460 C C . VAL A 1 718 ? -4.176 -14.192 7.391 1.00 97.81 718 VAL A C 1
ATOM 5462 O O . VAL A 1 718 ? -4.821 -13.905 8.396 1.00 97.81 718 VAL A O 1
ATOM 5465 N N . ILE A 1 719 ? -3.772 -13.280 6.504 1.00 96.75 719 ILE A N 1
ATOM 5466 C CA . ILE A 1 719 ? -3.903 -11.830 6.705 1.00 96.75 719 ILE A CA 1
ATOM 5467 C C . ILE A 1 719 ? -4.683 -11.211 5.545 1.00 96.75 719 ILE A C 1
ATOM 5469 O O . ILE A 1 719 ? -4.279 -11.332 4.384 1.00 96.75 719 ILE A O 1
ATOM 5473 N N . LEU A 1 720 ? -5.778 -10.525 5.879 1.00 95.62 720 LEU A N 1
ATOM 5474 C CA . LEU A 1 720 ? -6.637 -9.787 4.957 1.00 95.62 720 LEU A CA 1
ATOM 5475 C C . LEU A 1 720 ? -6.747 -8.322 5.415 1.00 95.62 720 LEU A C 1
ATOM 5477 O O . LEU A 1 720 ? -7.178 -8.060 6.538 1.00 95.62 720 LEU A O 1
ATOM 5481 N N . THR A 1 721 ? -6.375 -7.383 4.540 1.00 84.81 721 THR A N 1
ATOM 5482 C CA . THR A 1 721 ? -6.524 -5.925 4.720 1.00 84.81 721 THR A CA 1
ATOM 5483 C C . THR A 1 721 ? -7.045 -5.285 3.426 1.00 84.81 721 THR A C 1
ATOM 5485 O O . THR A 1 721 ? -6.888 -5.870 2.353 1.00 84.81 721 THR A O 1
ATOM 5488 N N . GLY A 1 722 ? -7.665 -4.100 3.474 1.00 74.81 722 GLY A N 1
ATOM 5489 C CA . GLY A 1 722 ? -8.095 -3.406 2.247 1.00 74.81 722 GLY A CA 1
ATOM 5490 C C . GLY A 1 722 ? -9.499 -3.798 1.773 1.00 74.81 722 GLY A C 1
ATOM 5491 O O . GLY A 1 722 ? -10.433 -3.578 2.517 1.00 74.81 722 GLY A O 1
ATOM 5492 N N . THR A 1 723 ? -9.707 -4.315 0.553 1.00 57.78 723 THR A N 1
ATOM 5493 C CA . THR A 1 723 ? -11.047 -4.391 -0.107 1.00 57.78 723 THR A CA 1
ATOM 5494 C C . THR A 1 723 ? -11.559 -5.818 -0.470 1.00 57.78 723 THR A C 1
ATOM 5496 O O . THR A 1 723 ? -11.607 -6.157 -1.649 1.00 57.78 723 THR A O 1
ATOM 5499 N N . PRO A 1 724 ? -11.972 -6.700 0.466 1.00 65.44 724 PRO A N 1
ATOM 5500 C CA . PRO A 1 724 ? -11.970 -8.154 0.267 1.00 65.44 724 PRO A CA 1
ATOM 5501 C C . PRO A 1 724 ? -13.334 -8.866 0.297 1.00 65.44 724 PRO A C 1
ATOM 5503 O O . PRO A 1 724 ? -13.748 -9.461 1.283 1.00 65.44 724 PRO A O 1
ATOM 5506 N N . TYR A 1 725 ? -13.923 -9.064 -0.871 1.00 86.56 725 TYR A N 1
ATOM 5507 C CA . TYR A 1 725 ? -14.877 -10.154 -1.080 1.00 86.56 725 TYR A CA 1
ATOM 5508 C C . TYR A 1 725 ? -14.144 -11.499 -1.212 1.00 86.56 725 TYR A C 1
ATOM 5510 O O . TYR A 1 725 ? -13.837 -11.949 -2.321 1.00 86.56 725 TYR A O 1
ATOM 5518 N N . ILE A 1 726 ? -13.807 -12.119 -0.077 1.00 93.75 726 ILE A N 1
ATOM 5519 C CA . ILE A 1 726 ? -13.002 -13.352 -0.011 1.00 93.75 726 ILE A CA 1
ATOM 5520 C C . ILE A 1 726 ? -13.734 -14.438 0.775 1.00 93.75 726 ILE A C 1
ATOM 5522 O O . ILE A 1 726 ? -14.422 -14.159 1.754 1.00 93.75 726 ILE A O 1
ATOM 5526 N N . THR A 1 727 ? -13.597 -15.690 0.351 1.00 96.56 727 THR A N 1
ATOM 5527 C CA . THR A 1 727 ? -14.091 -16.868 1.066 1.00 96.56 727 THR A CA 1
ATOM 5528 C C . THR A 1 727 ? -12.935 -17.817 1.360 1.00 96.56 727 THR A C 1
ATOM 5530 O O . THR A 1 727 ? -12.247 -18.246 0.440 1.00 96.56 727 THR A O 1
ATOM 5533 N N . LEU A 1 728 ? -12.736 -18.158 2.633 1.00 98.19 728 LEU A N 1
ATOM 5534 C CA . LEU A 1 728 ? -11.845 -19.221 3.096 1.00 98.19 728 LEU A CA 1
ATOM 5535 C C . LEU A 1 728 ? -12.707 -20.394 3.548 1.00 98.19 728 LEU A C 1
ATOM 5537 O O . LEU A 1 728 ? -13.467 -20.263 4.512 1.00 98.19 728 LEU A O 1
ATOM 5541 N N . GLN A 1 729 ? -12.621 -21.517 2.841 1.00 98.00 729 GLN A N 1
ATOM 5542 C CA . GLN A 1 729 ? -13.589 -22.589 2.986 1.00 98.00 729 GLN A CA 1
ATOM 5543 C C . GLN A 1 729 ? -12.967 -23.979 3.181 1.00 98.00 729 GLN A C 1
ATOM 5545 O O . GLN A 1 729 ? -12.105 -24.416 2.419 1.00 98.00 729 GLN A O 1
ATOM 5550 N N . ASP A 1 730 ? -13.513 -24.719 4.147 1.00 97.94 730 ASP A N 1
ATOM 5551 C CA . ASP A 1 730 ? -13.345 -26.165 4.308 1.00 97.94 730 ASP A CA 1
ATOM 5552 C C . ASP A 1 730 ? -11.906 -26.650 4.609 1.00 97.94 730 ASP A C 1
ATOM 5554 O O . ASP A 1 730 ? -11.627 -27.848 4.522 1.00 97.94 730 ASP A O 1
ATOM 5558 N N . PHE A 1 731 ? -10.985 -25.770 5.009 1.00 98.81 731 PHE A N 1
ATOM 5559 C CA . PHE A 1 731 ? -9.605 -26.132 5.367 1.00 98.81 731 PHE A CA 1
ATOM 5560 C C . PHE A 1 731 ? -9.497 -26.773 6.753 1.00 98.81 731 PHE A C 1
ATOM 5562 O O . PHE A 1 731 ? -10.308 -26.492 7.628 1.00 98.81 731 PHE A O 1
ATOM 5569 N N . GLU A 1 732 ? -8.452 -27.569 6.993 1.00 98.75 732 GLU A N 1
ATOM 5570 C CA . GLU A 1 732 ? -7.891 -27.699 8.344 1.00 98.75 732 GLU A CA 1
ATOM 5571 C C . GLU A 1 732 ? -6.682 -26.761 8.450 1.00 98.75 732 GLU A C 1
ATOM 5573 O O . GLU A 1 732 ? -5.821 -26.775 7.577 1.00 98.75 732 GLU A O 1
ATOM 5578 N N . MET A 1 733 ? -6.606 -25.935 9.492 1.00 98.62 733 MET A N 1
ATOM 5579 C CA . MET A 1 733 ? -5.492 -25.022 9.746 1.00 98.62 733 MET A CA 1
ATOM 5580 C C . MET A 1 733 ? -4.933 -25.271 11.146 1.00 98.62 733 MET A C 1
ATOM 5582 O O . MET A 1 733 ? -5.666 -25.246 12.135 1.00 98.62 733 MET A O 1
ATOM 5586 N N . THR A 1 734 ? -3.627 -25.516 11.224 1.00 97.88 734 THR A N 1
ATOM 5587 C CA . THR A 1 734 ? -2.916 -25.781 12.480 1.00 97.88 734 THR A CA 1
ATOM 5588 C C . THR A 1 734 ? -1.465 -25.297 12.425 1.00 97.88 734 THR A C 1
ATOM 5590 O O . THR A 1 734 ? -1.000 -24.779 11.409 1.00 97.88 734 THR A O 1
ATOM 5593 N N . GLN A 1 735 ? -0.726 -25.465 13.518 1.00 94.75 735 GLN A N 1
ATOM 5594 C CA . GLN A 1 735 ? 0.704 -25.176 13.601 1.00 94.75 735 GLN A CA 1
ATOM 5595 C C . GLN A 1 735 ? 1.454 -26.239 14.408 1.00 94.75 735 GLN A C 1
ATOM 5597 O O . GLN A 1 735 ? 0.851 -26.988 15.175 1.00 94.75 735 GLN A O 1
ATOM 5602 N N . ASP A 1 736 ? 2.770 -26.345 14.207 1.00 87.81 736 ASP A N 1
ATOM 5603 C CA . ASP A 1 736 ? 3.616 -27.326 14.905 1.00 87.81 736 ASP A CA 1
ATOM 5604 C C . ASP A 1 736 ? 4.049 -26.876 16.308 1.00 87.81 736 ASP A C 1
ATOM 5606 O O . ASP A 1 736 ? 4.184 -27.700 17.214 1.00 87.81 736 ASP A O 1
ATOM 5610 N N . GLN A 1 737 ? 4.243 -25.573 16.493 1.00 84.50 737 GLN A N 1
ATOM 5611 C CA . GLN A 1 737 ? 4.567 -24.944 17.765 1.00 84.50 737 GLN A CA 1
ATOM 5612 C C . GLN A 1 737 ? 3.560 -23.840 18.043 1.00 84.50 737 GLN A C 1
ATOM 5614 O O . GLN A 1 737 ? 3.451 -22.889 17.273 1.00 84.50 737 GLN A O 1
ATOM 5619 N N . ARG A 1 738 ? 2.840 -23.964 19.161 1.00 88.44 738 ARG A N 1
ATOM 5620 C CA . ARG A 1 738 ? 1.965 -22.895 19.633 1.00 88.44 738 ARG A CA 1
ATOM 5621 C C . ARG A 1 738 ? 2.797 -21.654 19.957 1.00 88.44 738 ARG A C 1
ATOM 5623 O O . ARG A 1 738 ? 3.870 -21.776 20.554 1.00 88.44 738 ARG A O 1
ATOM 5630 N N . GLY A 1 739 ? 2.294 -20.478 19.593 1.00 85.38 739 GLY A N 1
ATOM 5631 C CA . GLY A 1 739 ? 2.879 -19.213 20.008 1.00 85.38 739 GLY A CA 1
ATOM 5632 C C . GLY A 1 739 ? 2.852 -19.018 21.526 1.00 85.38 739 GLY A C 1
ATOM 5633 O O . GLY A 1 739 ? 2.366 -19.844 22.300 1.00 85.38 739 GLY A O 1
ATOM 5634 N N . THR A 1 740 ? 3.411 -17.899 21.972 1.00 86.12 740 THR A N 1
ATOM 5635 C CA . THR A 1 740 ? 3.497 -17.549 23.401 1.00 86.12 740 THR A CA 1
ATOM 5636 C C . THR A 1 740 ? 3.066 -16.113 23.687 1.00 86.12 740 THR A C 1
ATOM 5638 O O . THR A 1 740 ? 3.240 -15.632 24.806 1.00 86.12 740 THR A O 1
ATOM 5641 N N . ASN A 1 741 ? 2.559 -15.406 22.674 1.00 86.62 741 ASN A N 1
ATOM 5642 C CA . ASN A 1 741 ? 2.148 -14.012 22.763 1.00 86.62 741 ASN A CA 1
ATOM 5643 C C . ASN A 1 741 ? 0.963 -13.722 21.832 1.00 86.62 741 ASN A C 1
ATOM 5645 O O . ASN A 1 741 ? 0.595 -14.544 20.992 1.00 86.62 741 ASN A O 1
ATOM 5649 N N . THR A 1 742 ? 0.442 -12.504 21.945 1.00 87.19 742 THR A N 1
ATOM 5650 C CA . THR A 1 742 ? -0.799 -12.043 21.317 1.00 87.19 742 THR A CA 1
ATOM 5651 C C . THR A 1 742 ? -0.751 -11.856 19.797 1.00 87.19 742 THR A C 1
ATOM 5653 O O . THR A 1 742 ? -1.711 -11.393 19.196 1.00 87.19 742 THR A O 1
ATOM 5656 N N . SER A 1 743 ? 0.367 -12.179 19.143 1.00 88.38 743 SER A N 1
ATOM 5657 C CA . SER A 1 743 ? 0.481 -12.140 17.677 1.00 88.38 743 SER A CA 1
ATOM 5658 C C . SER A 1 743 ? 0.109 -13.470 17.011 1.00 88.38 743 SER A C 1
ATOM 5660 O O . SER A 1 743 ? 0.063 -13.545 15.783 1.00 88.38 743 SER A O 1
ATOM 5662 N N . ASP A 1 744 ? -0.140 -14.529 17.787 1.00 94.50 744 ASP A N 1
ATOM 5663 C CA . ASP A 1 744 ? -0.401 -15.877 17.277 1.00 94.50 744 ASP A CA 1
ATOM 5664 C C . ASP A 1 744 ? -1.867 -16.086 16.867 1.00 94.50 744 ASP A C 1
ATOM 5666 O O . ASP A 1 744 ? -2.643 -16.739 17.565 1.00 94.50 744 ASP A O 1
ATOM 5670 N N . ILE A 1 745 ? -2.222 -15.509 15.718 1.00 96.56 745 ILE A N 1
ATOM 5671 C CA . ILE A 1 745 ? -3.597 -15.421 15.206 1.00 96.56 745 ILE A CA 1
ATOM 5672 C C . ILE A 1 745 ? -3.721 -16.226 13.914 1.00 96.56 745 ILE A C 1
ATOM 5674 O O . ILE A 1 745 ? -2.912 -16.049 13.001 1.00 96.56 745 ILE A O 1
ATOM 5678 N N . PHE A 1 746 ? -4.731 -17.088 13.783 1.00 97.50 746 PHE A N 1
ATOM 5679 C CA . PHE A 1 746 ? -4.893 -17.892 12.565 1.00 97.50 746 PHE A CA 1
ATOM 5680 C C . PHE A 1 746 ? -5.449 -17.087 11.394 1.00 97.50 746 PHE A C 1
ATOM 5682 O O . PHE A 1 746 ? -4.750 -16.901 10.399 1.00 97.50 746 PHE A O 1
ATOM 5689 N N . ILE A 1 747 ? -6.678 -16.585 11.498 1.00 98.38 747 ILE A N 1
ATOM 5690 C CA . ILE A 1 747 ? -7.289 -15.771 10.443 1.00 98.38 747 ILE A CA 1
ATOM 5691 C C . ILE A 1 747 ? -7.483 -14.357 10.966 1.00 98.38 747 ILE A C 1
ATOM 5693 O O . ILE A 1 747 ? -8.308 -14.124 11.843 1.00 98.38 747 ILE A O 1
ATOM 5697 N N . GLN A 1 748 ? -6.731 -13.412 10.410 1.00 97.44 748 GLN A N 1
ATOM 5698 C CA . GLN A 1 748 ? -6.746 -12.015 10.808 1.00 97.44 748 GLN A CA 1
ATOM 5699 C C . GLN A 1 748 ? -7.289 -11.130 9.679 1.00 97.44 748 GLN A C 1
ATOM 5701 O O . GLN A 1 748 ? -6.650 -10.962 8.640 1.00 97.44 748 GLN A O 1
ATOM 5706 N N . VAL A 1 749 ? -8.457 -10.528 9.915 1.00 97.62 749 VAL A N 1
ATOM 5707 C CA . VAL A 1 749 ? -9.150 -9.634 8.975 1.00 97.62 749 VAL A CA 1
ATOM 5708 C C . VAL A 1 749 ? -9.222 -8.236 9.583 1.00 97.62 749 VAL A C 1
ATOM 5710 O O . VAL A 1 749 ? -9.808 -8.060 10.654 1.00 97.62 749 VAL A O 1
ATOM 5713 N N . ARG A 1 750 ? -8.572 -7.247 8.958 1.00 93.12 750 ARG A N 1
ATOM 5714 C CA . ARG A 1 750 ? -8.394 -5.908 9.550 1.00 93.12 750 ARG A CA 1
ATOM 5715 C C . ARG A 1 750 ? -8.628 -4.774 8.557 1.00 93.12 750 ARG A C 1
ATOM 5717 O O . ARG A 1 750 ? -8.395 -4.939 7.369 1.00 93.12 750 ARG A O 1
ATOM 5724 N N . GLU A 1 751 ? -8.969 -3.599 9.079 1.00 83.69 751 GLU A N 1
ATOM 5725 C CA . GLU A 1 751 ? -8.750 -2.296 8.428 1.00 83.69 751 GLU A CA 1
ATOM 5726 C C . GLU A 1 751 ? -9.374 -2.201 7.024 1.00 83.69 751 GLU A C 1
ATOM 5728 O O . GLU A 1 751 ? -8.693 -2.233 5.997 1.00 83.69 751 GLU A O 1
ATOM 5733 N N . GLY A 1 752 ? -10.707 -2.101 6.994 1.00 78.62 752 GLY A N 1
ATOM 5734 C CA . GLY A 1 752 ? -11.487 -1.953 5.761 1.00 78.62 752 GLY A CA 1
ATOM 5735 C C . GLY A 1 752 ? -11.805 -3.270 5.057 1.00 78.62 752 GLY A C 1
ATOM 5736 O O . GLY A 1 752 ? -12.580 -3.261 4.101 1.00 78.62 752 GLY A O 1
ATOM 5737 N N . ALA A 1 753 ? -11.262 -4.384 5.565 1.00 87.00 753 ALA A N 1
ATOM 5738 C CA . ALA A 1 753 ? -11.385 -5.725 5.018 1.00 87.00 753 ALA A CA 1
ATOM 5739 C C . ALA A 1 753 ? -12.800 -6.352 5.106 1.00 87.00 753 ALA A C 1
ATOM 5741 O O . ALA A 1 753 ? -12.986 -7.409 5.704 1.00 87.00 753 ALA A O 1
ATOM 5742 N N . ASN A 1 754 ? -13.792 -5.698 4.509 1.00 89.94 754 ASN A N 1
ATOM 5743 C CA . ASN A 1 754 ? -15.213 -6.046 4.561 1.00 89.94 754 ASN A CA 1
ATOM 5744 C C . ASN A 1 754 ? -15.599 -7.182 3.602 1.00 89.94 754 ASN A C 1
ATOM 5746 O O . ASN A 1 754 ? -14.924 -7.373 2.596 1.00 89.94 754 ASN A O 1
ATOM 5750 N N . HIS A 1 755 ? -16.742 -7.837 3.834 1.00 92.12 755 HIS A N 1
ATOM 5751 C CA . HIS A 1 755 ? -17.314 -8.889 2.972 1.00 92.12 755 HIS A CA 1
ATOM 5752 C C . HIS A 1 755 ? -16.543 -10.222 2.979 1.00 92.12 755 HIS A C 1
ATOM 5754 O O . HIS A 1 755 ? -16.497 -10.925 1.965 1.00 92.12 755 HIS A O 1
ATOM 5760 N N . VAL A 1 756 ? -15.949 -10.619 4.108 1.00 97.25 756 VAL A N 1
ATOM 5761 C CA . VAL A 1 756 ? -15.166 -11.866 4.233 1.00 97.25 756 VAL A CA 1
ATOM 5762 C C . VAL A 1 756 ? -16.028 -13.021 4.739 1.00 97.25 756 VAL A C 1
ATOM 5764 O O . VAL A 1 756 ? -16.849 -12.851 5.630 1.00 97.25 756 VAL A O 1
ATOM 5767 N N . HIS A 1 757 ? -15.830 -14.219 4.187 1.00 97.94 757 HIS A N 1
ATOM 5768 C CA . HIS A 1 757 ? -16.468 -15.453 4.643 1.00 97.94 757 HIS A CA 1
ATOM 5769 C C . HIS A 1 757 ? -15.415 -16.459 5.126 1.00 97.94 757 HIS A C 1
ATOM 5771 O O . HIS A 1 757 ? -14.513 -16.824 4.372 1.00 97.94 757 HIS A O 1
ATOM 5777 N N . VAL A 1 758 ? -15.571 -16.970 6.344 1.00 98.50 758 VAL A N 1
ATOM 5778 C CA . VAL A 1 758 ? -14.795 -18.086 6.904 1.00 98.50 758 VAL A CA 1
ATOM 5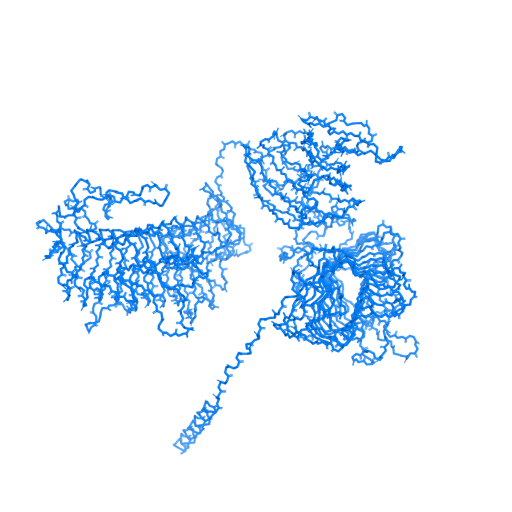779 C C . VAL A 1 758 ? -15.773 -19.226 7.156 1.00 98.50 758 VAL A C 1
ATOM 5781 O O . VAL A 1 758 ? -16.580 -19.157 8.081 1.00 98.50 758 VAL A O 1
ATOM 5784 N N . ILE A 1 759 ? -15.758 -20.238 6.284 1.00 97.44 759 ILE A N 1
ATOM 5785 C CA . ILE A 1 759 ? -16.814 -21.256 6.211 1.00 97.44 759 ILE A CA 1
ATOM 5786 C C . ILE A 1 759 ? -16.248 -22.664 6.372 1.00 97.44 759 ILE A C 1
ATOM 5788 O O . ILE A 1 759 ? -15.353 -23.063 5.635 1.00 97.44 759 ILE A O 1
ATOM 5792 N N . GLY A 1 760 ? -16.811 -23.472 7.267 1.00 93.19 760 GLY A N 1
ATOM 5793 C CA . GLY A 1 760 ? -16.544 -24.911 7.280 1.00 93.19 760 GLY A CA 1
ATOM 5794 C C . GLY A 1 760 ? -15.124 -25.309 7.687 1.00 93.19 760 GLY A C 1
ATOM 5795 O O . GLY A 1 760 ? -14.775 -26.481 7.566 1.00 93.19 760 GLY A O 1
ATOM 5796 N N . ASN A 1 761 ? -14.284 -24.384 8.151 1.00 98.75 761 ASN A N 1
ATOM 5797 C CA . ASN A 1 761 ? -12.884 -24.657 8.466 1.00 98.75 761 ASN A CA 1
ATOM 5798 C C . ASN A 1 761 ? -12.739 -25.353 9.821 1.00 98.75 761 ASN A C 1
ATOM 5800 O O . ASN A 1 761 ? -13.585 -25.221 10.698 1.00 98.75 761 ASN A O 1
ATOM 5804 N N . LYS A 1 762 ? -11.636 -26.072 10.002 1.00 98.75 762 LYS A N 1
ATOM 5805 C CA . LYS A 1 762 ? -11.189 -26.639 11.271 1.00 98.75 762 LYS A CA 1
ATOM 5806 C C . LYS A 1 762 ? -9.910 -25.924 11.700 1.00 98.75 762 LYS A C 1
ATOM 5808 O O . LYS A 1 762 ? -8.886 -26.104 11.052 1.00 98.75 762 LYS A O 1
ATOM 5813 N N . ILE A 1 763 ? -9.956 -25.114 12.752 1.00 98.81 763 ILE A N 1
ATOM 5814 C CA . ILE A 1 763 ? -8.850 -24.238 13.173 1.00 98.81 763 ILE A CA 1
ATOM 5815 C C . ILE A 1 763 ? -8.448 -24.612 14.596 1.00 98.81 763 ILE A C 1
ATOM 5817 O O . ILE A 1 763 ? -9.298 -24.618 15.486 1.00 98.81 763 ILE A O 1
ATOM 5821 N N . HIS A 1 764 ? -7.173 -24.940 14.819 1.00 97.94 764 HIS A N 1
ATOM 5822 C CA . HIS A 1 764 ? -6.719 -25.365 16.144 1.00 97.94 764 HIS A CA 1
ATOM 5823 C C . HIS A 1 764 ? -5.253 -25.083 16.454 1.00 97.94 764 HIS A C 1
ATOM 5825 O O . HIS A 1 764 ? -4.444 -24.828 15.561 1.00 97.94 764 HIS A O 1
ATOM 5831 N N . ASN A 1 765 ? -4.926 -25.196 17.745 1.00 95.31 765 ASN A N 1
ATOM 5832 C CA . ASN A 1 765 ? -3.588 -25.054 18.313 1.00 95.31 765 ASN A CA 1
ATOM 5833 C C . ASN A 1 765 ? -3.019 -23.622 18.243 1.00 95.31 765 ASN A C 1
ATOM 5835 O O . ASN A 1 765 ? -1.846 -23.447 17.917 1.00 95.31 765 ASN A O 1
ATOM 5839 N N . ALA A 1 766 ? -3.812 -22.594 18.564 1.00 93.19 766 ALA A N 1
ATOM 5840 C CA . ALA A 1 766 ? -3.338 -21.205 18.668 1.00 93.19 766 ALA A CA 1
ATOM 5841 C C . ALA A 1 766 ? -3.105 -20.772 20.124 1.00 93.19 766 ALA A C 1
ATOM 5843 O O . ALA A 1 766 ? -3.738 -21.274 21.059 1.00 93.19 766 ALA A O 1
ATOM 5844 N N . PHE A 1 767 ? -2.192 -19.825 20.336 1.00 93.75 767 PHE A N 1
ATOM 5845 C CA . PHE A 1 767 ? -2.098 -19.103 21.601 1.00 93.75 767 PHE A CA 1
ATOM 5846 C C . PHE A 1 767 ? -3.162 -18.012 21.698 1.00 93.75 767 PHE A C 1
ATOM 5848 O O . PHE A 1 767 ? -3.869 -18.000 22.700 1.00 93.75 767 PHE A O 1
ATOM 5855 N N . GLU A 1 768 ? -3.286 -17.148 20.684 1.00 94.62 768 GLU A N 1
ATOM 5856 C CA . GLU A 1 768 ? -4.199 -16.002 20.729 1.00 94.62 768 GLU A CA 1
ATOM 5857 C C . GLU A 1 768 ? -5.577 -16.367 20.152 1.00 94.62 768 GLU A C 1
ATOM 5859 O O . GLU A 1 768 ? -6.341 -17.054 20.832 1.00 94.62 768 GLU A O 1
ATOM 5864 N N . GLU A 1 769 ? -5.900 -15.954 18.918 1.00 95.88 769 GLU A N 1
ATOM 5865 C CA . GLU A 1 769 ? -7.240 -16.125 18.345 1.00 95.88 769 GLU A CA 1
ATOM 5866 C C . GLU A 1 769 ? -7.280 -17.077 17.143 1.00 95.88 769 GLU A C 1
ATOM 5868 O O . GLU A 1 769 ? -6.417 -17.060 16.255 1.00 95.88 769 GLU A O 1
ATOM 5873 N N . GLY A 1 770 ? -8.352 -17.871 17.065 1.00 97.69 770 GLY A N 1
ATOM 5874 C CA . GLY A 1 770 ? -8.677 -18.636 15.861 1.00 97.69 770 GLY A CA 1
ATOM 5875 C C . GLY A 1 770 ? -9.082 -17.721 14.701 1.00 97.69 770 GLY A C 1
ATOM 5876 O O . GLY A 1 770 ? -8.491 -17.764 13.618 1.00 97.69 770 GLY A O 1
ATOM 5877 N N . VAL A 1 771 ? -10.078 -16.864 14.936 1.00 98.56 771 VAL A N 1
ATOM 5878 C CA . VAL A 1 771 ? -10.594 -15.904 13.950 1.00 98.56 771 VAL A CA 1
ATOM 5879 C C . VAL A 1 771 ? -10.684 -14.512 14.566 1.00 98.56 771 VAL A C 1
ATOM 5881 O O . VAL A 1 771 ? -11.311 -14.326 15.605 1.00 98.56 771 VAL A O 1
ATOM 5884 N N . LYS A 1 772 ? -10.098 -13.521 13.891 1.00 97.81 772 LYS A N 1
ATOM 5885 C CA . LYS A 1 772 ? -10.067 -12.117 14.303 1.00 97.81 772 LYS A CA 1
ATOM 5886 C C . LYS A 1 772 ? -10.705 -11.211 13.254 1.00 97.81 772 LYS A C 1
ATOM 5888 O O . LYS A 1 772 ? -10.351 -11.282 12.074 1.00 97.81 772 LYS A O 1
ATOM 5893 N N . GLY A 1 773 ? -11.574 -10.309 13.706 1.00 97.00 773 GLY A N 1
ATOM 5894 C CA . GLY A 1 773 ? -12.055 -9.150 12.948 1.00 97.00 773 GLY A CA 1
ATOM 5895 C C . GLY A 1 773 ? -11.690 -7.843 13.658 1.00 97.00 773 GLY A C 1
ATOM 5896 O O . GLY A 1 773 ? -11.887 -7.731 14.867 1.00 97.00 773 GLY A O 1
ATOM 5897 N N . TYR A 1 774 ? -11.151 -6.860 12.934 1.00 95.44 774 TYR A N 1
ATOM 5898 C CA . TYR A 1 774 ? -10.813 -5.537 13.479 1.00 95.44 774 TYR A CA 1
ATOM 5899 C C . TYR A 1 774 ? -11.130 -4.410 12.488 1.00 95.44 774 TYR A C 1
ATOM 5901 O O . TYR A 1 774 ? -10.456 -4.311 11.464 1.00 95.44 774 TYR A O 1
ATOM 5909 N N . LEU A 1 775 ? -12.089 -3.529 12.801 1.00 93.12 775 LEU A N 1
ATOM 5910 C CA . LEU A 1 775 ? -12.531 -2.435 11.910 1.00 93.12 775 LEU A CA 1
ATOM 5911 C C . LEU A 1 775 ? -13.031 -2.938 10.542 1.00 93.12 775 LEU A C 1
ATOM 5913 O O . LEU A 1 775 ? -12.521 -2.526 9.494 1.00 93.12 775 LEU A O 1
ATOM 5917 N N . VAL A 1 776 ? -14.003 -3.854 10.562 1.00 93.56 776 VAL A N 1
ATOM 5918 C CA . VAL A 1 776 ? -14.560 -4.491 9.354 1.00 93.56 776 VAL A CA 1
ATOM 5919 C C . VAL A 1 776 ? -16.080 -4.640 9.420 1.00 93.56 776 VAL A C 1
ATOM 5921 O O . VAL A 1 776 ? -16.663 -4.645 10.501 1.00 93.56 776 VAL A O 1
ATOM 5924 N N . SER A 1 777 ? -16.732 -4.777 8.271 1.00 93.56 777 SER A N 1
ATOM 5925 C CA . SER A 1 777 ? -18.171 -5.024 8.158 1.00 93.56 777 SER A CA 1
ATOM 5926 C C . SER A 1 777 ? -18.500 -6.185 7.215 1.00 93.56 777 SER A C 1
ATOM 5928 O O . SER A 1 777 ? -17.671 -6.577 6.394 1.00 93.56 777 SER A O 1
ATOM 5930 N N . ASP A 1 778 ? -19.707 -6.744 7.335 1.00 90.50 778 ASP A N 1
ATOM 5931 C CA . ASP A 1 778 ? -20.172 -7.893 6.538 1.00 90.50 778 ASP A CA 1
ATOM 5932 C C . ASP A 1 778 ? -19.219 -9.101 6.607 1.00 90.50 778 ASP A C 1
ATOM 5934 O O . ASP A 1 778 ? -18.688 -9.587 5.608 1.00 90.50 778 ASP A O 1
ATOM 5938 N N . TYR A 1 779 ? -18.929 -9.553 7.828 1.00 96.94 779 TYR A N 1
ATOM 5939 C CA . TYR A 1 779 ? -18.084 -10.712 8.091 1.00 96.94 779 TYR A CA 1
ATOM 5940 C C . TYR A 1 779 ? -18.951 -11.920 8.486 1.00 96.94 779 TYR A C 1
ATOM 5942 O O . TYR A 1 779 ? -19.606 -11.918 9.528 1.00 96.94 779 TYR A O 1
ATOM 5950 N N . LEU A 1 780 ? -18.927 -12.976 7.668 1.00 97.81 780 LEU A N 1
ATOM 5951 C CA . LEU A 1 780 ? -19.560 -14.264 7.953 1.00 97.81 780 LEU A CA 1
ATOM 5952 C C . LEU A 1 780 ? -18.552 -15.290 8.499 1.00 97.81 780 LEU A C 1
ATOM 5954 O O . LEU A 1 780 ? -17.590 -15.646 7.815 1.00 97.81 780 LEU A O 1
ATOM 5958 N N . VAL A 1 781 ? -18.824 -15.840 9.683 1.00 98.56 781 VAL A N 1
ATOM 5959 C CA . VAL A 1 781 ? -18.112 -16.995 10.258 1.00 98.56 781 VAL A CA 1
ATOM 5960 C C . VAL A 1 781 ? -19.116 -18.131 10.451 1.00 98.56 781 VAL A C 1
ATOM 5962 O O . VAL A 1 781 ? -19.938 -18.083 11.366 1.00 98.56 781 VAL A O 1
ATOM 5965 N N . ASP A 1 782 ? -19.090 -19.128 9.563 1.00 98.31 782 ASP A N 1
ATOM 5966 C CA . ASP A 1 782 ? -20.150 -20.140 9.430 1.00 98.31 782 ASP A CA 1
ATOM 5967 C C . ASP A 1 782 ? -19.620 -21.581 9.471 1.00 98.31 782 ASP A C 1
ATOM 5969 O O . ASP A 1 782 ? -18.745 -21.950 8.688 1.00 98.31 782 ASP A O 1
ATOM 5973 N N . GLY A 1 783 ? -20.170 -22.442 10.325 1.00 92.88 783 GLY A N 1
ATOM 5974 C CA . GLY A 1 783 ? -19.932 -23.888 10.220 1.00 92.88 783 GLY A CA 1
ATOM 5975 C C . GLY A 1 783 ? -18.508 -24.348 10.559 1.00 92.88 783 GLY A C 1
ATOM 5976 O O . GLY A 1 783 ? -18.102 -25.427 10.109 1.00 92.88 783 GLY A O 1
ATOM 5977 N N . ASN A 1 784 ? -17.720 -23.533 11.268 1.00 98.75 784 ASN A N 1
ATOM 5978 C CA . ASN A 1 784 ? -16.327 -23.836 11.598 1.00 98.75 784 ASN A CA 1
ATOM 5979 C C . ASN A 1 784 ? -16.211 -24.655 12.891 1.00 98.75 784 ASN A C 1
ATOM 5981 O O . ASN A 1 784 ? -17.005 -24.495 13.811 1.00 98.75 784 ASN A O 1
ATOM 5985 N N . LEU A 1 785 ? -15.173 -25.489 12.964 1.00 98.75 785 LEU A N 1
ATOM 5986 C CA . LEU A 1 785 ? -14.733 -26.200 14.161 1.00 98.75 785 LEU A CA 1
ATOM 5987 C C . LEU A 1 785 ? -13.485 -25.498 14.713 1.00 98.75 785 LEU A C 1
ATOM 5989 O O . LEU A 1 785 ? -12.417 -25.584 14.105 1.00 98.75 785 LEU A O 1
ATOM 5993 N N . ILE A 1 786 ? -13.601 -24.786 15.830 1.00 98.81 786 ILE A N 1
ATOM 5994 C CA . ILE A 1 786 ? -12.517 -23.966 16.390 1.00 98.81 786 ILE A CA 1
ATOM 5995 C C . ILE A 1 786 ? -12.177 -24.477 17.782 1.00 98.81 786 ILE A C 1
ATOM 5997 O O . ILE A 1 786 ? -13.016 -24.422 18.677 1.00 98.81 786 ILE A O 1
ATOM 6001 N N . TYR A 1 787 ? -10.958 -24.970 17.990 1.00 98.38 787 TYR A N 1
ATOM 6002 C CA . TYR A 1 787 ? -10.619 -25.552 19.285 1.00 98.38 787 TYR A CA 1
ATOM 6003 C C . TYR A 1 787 ? -9.157 -25.454 19.680 1.00 98.38 787 TYR A C 1
ATOM 6005 O O . TYR A 1 787 ? -8.293 -25.170 18.857 1.00 98.38 787 TYR A O 1
ATOM 6013 N N . ASP A 1 788 ? -8.881 -25.728 20.955 1.00 96.12 788 ASP A N 1
ATOM 6014 C CA . ASP A 1 788 ? -7.524 -25.741 21.504 1.00 96.12 788 ASP A CA 1
ATOM 6015 C C . ASP A 1 788 ? -6.821 -24.372 21.367 1.00 96.12 788 ASP A C 1
ATOM 6017 O O . ASP A 1 788 ? -5.686 -24.264 20.888 1.00 96.12 788 ASP A O 1
ATOM 6021 N N . MET A 1 789 ? -7.523 -23.314 21.796 1.00 96.00 789 MET A N 1
ATOM 6022 C CA . MET A 1 789 ? -7.038 -21.926 21.795 1.00 96.00 789 MET A CA 1
ATOM 6023 C C . MET A 1 789 ? -6.626 -21.480 23.197 1.00 96.00 789 MET A C 1
ATOM 6025 O O . MET A 1 789 ? -7.323 -21.746 24.178 1.00 96.00 789 MET A O 1
ATOM 6029 N N . GLY A 1 790 ? -5.500 -20.773 23.305 1.00 94.50 790 GLY A N 1
ATOM 6030 C CA . GLY A 1 790 ? -5.052 -20.189 24.573 1.00 94.50 790 GLY A CA 1
ATOM 6031 C C . GLY A 1 790 ? -5.924 -19.018 25.039 1.00 94.50 790 GLY A C 1
ATOM 6032 O O . GLY A 1 790 ? -6.172 -18.900 26.241 1.00 94.50 790 GLY A O 1
ATOM 6033 N N . HIS A 1 791 ? -6.424 -18.204 24.105 1.00 94.81 791 HIS A N 1
ATOM 6034 C CA . HIS A 1 791 ? -7.165 -16.980 24.393 1.00 94.81 791 HIS A CA 1
ATOM 6035 C C . HIS A 1 791 ? -8.612 -17.057 23.877 1.00 94.81 791 HIS A C 1
ATOM 6037 O O . HIS A 1 791 ? -9.471 -17.531 24.629 1.00 94.81 791 HIS A O 1
ATOM 6043 N N . GLU A 1 792 ? -8.908 -16.659 22.635 1.00 96.94 792 GLU A N 1
ATOM 6044 C CA . GLU A 1 792 ? -10.270 -16.668 22.080 1.00 96.94 792 GLU A CA 1
ATOM 6045 C C . GLU A 1 792 ? -10.459 -17.594 20.878 1.00 96.94 792 GLU A C 1
ATOM 6047 O O . GLU A 1 792 ? -9.567 -17.800 20.057 1.00 96.94 792 GLU A O 1
ATOM 6052 N N . GLY A 1 793 ? -11.668 -18.139 20.734 1.00 98.31 793 GLY A N 1
ATOM 6053 C CA . GLY A 1 793 ? -12.055 -18.825 19.502 1.00 98.31 793 GLY A CA 1
ATOM 6054 C C . GLY A 1 793 ? -12.269 -17.819 18.371 1.00 98.31 793 GLY A C 1
ATOM 6055 O O . GLY A 1 793 ? -11.579 -17.863 17.350 1.00 98.31 793 GLY A O 1
ATOM 6056 N N . ILE A 1 794 ? -13.207 -16.890 18.579 1.00 98.75 794 ILE A N 1
ATOM 6057 C CA . ILE A 1 794 ? -13.539 -15.807 17.642 1.00 98.75 794 ILE A CA 1
ATOM 6058 C C . ILE A 1 794 ? -13.537 -14.474 18.392 1.00 98.75 794 ILE A C 1
ATOM 6060 O O . ILE A 1 794 ? -14.311 -14.321 19.333 1.00 98.75 794 ILE A O 1
ATOM 6064 N N . ASP A 1 795 ? -12.733 -13.506 17.949 1.00 97.81 795 ASP A N 1
ATOM 6065 C CA . ASP A 1 795 ? -12.689 -12.152 18.513 1.00 97.81 795 ASP A CA 1
ATOM 6066 C C . ASP A 1 795 ? -12.998 -11.079 17.469 1.00 97.81 795 ASP A C 1
ATOM 6068 O O . ASP A 1 795 ? -12.243 -10.856 16.521 1.00 97.81 795 ASP A O 1
ATOM 6072 N N . PHE A 1 796 ? -14.111 -10.380 17.655 1.00 97.81 796 PHE A N 1
ATOM 6073 C CA . PHE A 1 796 ? -14.507 -9.239 16.841 1.00 97.81 796 PHE A CA 1
ATOM 6074 C C . PHE A 1 796 ? -14.320 -7.944 17.627 1.00 97.81 796 PHE A C 1
ATOM 6076 O O . PHE A 1 796 ? -14.837 -7.780 18.727 1.00 97.81 796 PHE A O 1
ATOM 6083 N N . VAL A 1 797 ? -13.588 -6.994 17.052 1.00 95.38 797 VAL A N 1
ATOM 6084 C CA . VAL A 1 797 ? -13.335 -5.680 17.646 1.00 95.38 797 VAL A CA 1
ATOM 6085 C C . VAL A 1 797 ? -13.729 -4.606 16.641 1.00 95.38 797 VAL A C 1
ATOM 6087 O O . VAL A 1 797 ? -13.125 -4.503 15.574 1.00 95.38 797 VAL A O 1
ATOM 6090 N N . ASN A 1 798 ? -14.739 -3.803 16.975 1.00 94.06 798 ASN A N 1
ATOM 6091 C CA . ASN A 1 798 ? -15.318 -2.809 16.070 1.00 94.06 798 ASN A CA 1
ATOM 6092 C C . ASN A 1 798 ? -15.744 -3.429 14.721 1.00 94.06 798 ASN A C 1
ATOM 6094 O O . ASN A 1 798 ? -15.317 -3.003 13.647 1.00 94.06 798 ASN A O 1
ATOM 6098 N N . VAL A 1 799 ? -16.537 -4.501 14.798 1.00 95.81 799 VAL A N 1
ATOM 6099 C CA . VAL A 1 799 ? -17.096 -5.209 13.639 1.00 95.81 799 VAL A CA 1
ATOM 6100 C C . VAL A 1 799 ? -18.579 -4.881 13.486 1.00 95.81 799 VAL A C 1
ATOM 6102 O O . VAL A 1 799 ? -19.278 -4.728 14.486 1.00 95.81 799 VAL A O 1
ATOM 6105 N N . GLN A 1 800 ? -19.067 -4.747 12.252 1.00 93.81 800 GLN A N 1
ATOM 6106 C CA . GLN A 1 800 ? -20.435 -4.284 11.981 1.00 93.81 800 GLN A CA 1
ATOM 6107 C C . GLN A 1 800 ? -21.191 -5.197 11.015 1.00 93.81 800 GLN A C 1
ATOM 6109 O O . GLN A 1 800 ? -20.574 -5.789 10.129 1.00 93.81 800 GLN A O 1
ATOM 6114 N N . SER A 1 801 ? -22.517 -5.281 11.149 1.00 93.69 801 SER A N 1
ATOM 6115 C CA . SER A 1 801 ? -23.405 -5.917 10.156 1.00 93.69 801 SER A CA 1
ATOM 6116 C C . SER A 1 801 ? -22.922 -7.317 9.760 1.00 93.69 801 SER A C 1
ATOM 6118 O O . SER A 1 801 ? -22.641 -7.569 8.596 1.00 93.69 801 SER A O 1
ATOM 6120 N N . SER A 1 802 ? -22.679 -8.182 10.746 1.00 96.56 802 SER A N 1
ATOM 6121 C CA . SER A 1 802 ? -21.923 -9.435 10.576 1.00 96.56 802 SER A CA 1
ATOM 6122 C C . SER A 1 802 ? -22.637 -10.627 11.213 1.00 96.56 802 SER A C 1
ATOM 6124 O O . SER A 1 802 ? -23.524 -10.459 12.049 1.00 96.56 802 SER A O 1
ATOM 6126 N N . THR A 1 803 ? -22.239 -11.849 10.853 1.00 97.75 803 THR A N 1
ATOM 6127 C CA . THR A 1 803 ? -22.908 -13.072 11.317 1.00 97.75 803 THR A CA 1
ATOM 6128 C C . THR A 1 803 ? -21.909 -14.130 11.774 1.00 97.75 803 THR A C 1
ATOM 6130 O O . THR A 1 803 ? -20.991 -14.498 11.043 1.00 97.75 803 THR A O 1
ATOM 6133 N N . ILE A 1 804 ? -22.131 -14.681 12.967 1.00 98.75 804 ILE A N 1
ATOM 6134 C CA . ILE A 1 804 ? -21.396 -15.825 13.516 1.00 98.75 804 ILE A CA 1
ATOM 6135 C C . ILE A 1 804 ? -22.397 -16.956 13.738 1.00 98.75 804 ILE A C 1
ATOM 6137 O O . ILE A 1 804 ? -23.234 -16.876 14.640 1.00 98.75 804 ILE A O 1
ATOM 6141 N N . ARG A 1 805 ? -22.337 -18.019 12.931 1.00 97.69 805 ARG A N 1
ATOM 6142 C CA . ARG A 1 805 ? -23.341 -19.083 13.008 1.00 97.69 805 ARG A CA 1
ATOM 6143 C C . ARG A 1 805 ? -22.839 -20.500 12.792 1.00 97.69 805 ARG A C 1
ATOM 6145 O O . ARG A 1 805 ? -21.834 -20.717 12.127 1.00 97.69 805 ARG A O 1
ATOM 6152 N N . ASN A 1 806 ? -23.581 -21.473 13.313 1.00 95.69 806 ASN A N 1
ATOM 6153 C CA . ASN A 1 806 ? -23.336 -22.906 13.107 1.00 95.69 806 ASN A CA 1
ATOM 6154 C C . ASN A 1 806 ? -21.911 -23.373 13.481 1.00 95.69 806 ASN A C 1
ATOM 6156 O O . ASN A 1 806 ? -21.465 -24.413 13.001 1.00 95.69 806 ASN A O 1
ATOM 6160 N N . ASN A 1 807 ? -21.159 -22.606 14.277 1.00 98.56 807 ASN A N 1
ATOM 6161 C CA . ASN A 1 807 ? -19.792 -22.965 14.649 1.00 98.56 807 ASN A CA 1
ATOM 6162 C C . ASN A 1 807 ? -19.798 -23.856 15.890 1.00 98.56 807 ASN A C 1
ATOM 6164 O O . ASN A 1 807 ? -20.578 -23.633 16.813 1.00 98.56 807 ASN A O 1
ATOM 6168 N N . GLU A 1 808 ? -18.875 -24.808 15.941 1.00 98.62 808 GLU A N 1
ATOM 6169 C CA . GLU A 1 808 ? -18.555 -25.561 17.148 1.00 98.62 808 GLU A CA 1
ATOM 6170 C C . GLU A 1 808 ? -17.220 -25.057 17.706 1.00 98.62 808 GLU A C 1
ATOM 6172 O O . GLU A 1 808 ? -16.198 -25.080 17.015 1.00 98.62 808 GLU A O 1
ATOM 6177 N N . ILE A 1 809 ? -17.233 -24.561 18.944 1.00 98.81 809 ILE A N 1
ATOM 6178 C CA . ILE A 1 809 ? -16.080 -23.919 19.582 1.00 98.81 809 ILE A CA 1
ATOM 6179 C C . ILE A 1 809 ? -15.789 -24.609 20.906 1.00 98.81 809 ILE A C 1
ATOM 6181 O O . ILE A 1 809 ? -16.648 -24.599 21.790 1.00 98.81 809 ILE A O 1
ATOM 6185 N N . TYR A 1 810 ? -14.589 -25.173 21.066 1.00 98.19 810 TYR A N 1
ATOM 6186 C CA . TYR A 1 810 ? -14.276 -25.902 22.291 1.00 98.19 810 TYR A CA 1
ATOM 6187 C C . TYR A 1 810 ? -12.829 -25.895 22.762 1.00 98.19 810 TYR A C 1
ATOM 6189 O O . TYR A 1 810 ? -11.892 -25.621 22.026 1.00 98.19 810 TYR A O 1
ATOM 6197 N N . ASP A 1 811 ? -12.647 -26.187 24.045 1.00 96.25 811 ASP A N 1
ATOM 6198 C CA . ASP A 1 811 ? -11.355 -26.164 24.733 1.00 96.25 811 ASP A CA 1
ATOM 6199 C C . ASP A 1 811 ? -10.577 -24.848 24.522 1.00 96.25 811 ASP A C 1
ATOM 6201 O O . ASP A 1 811 ? -9.380 -24.830 24.233 1.00 96.25 811 ASP A O 1
ATOM 6205 N N . VAL A 1 812 ? -11.285 -23.728 24.694 1.00 97.62 812 VAL A N 1
ATOM 6206 C CA . VAL A 1 812 ? -10.750 -22.359 24.603 1.00 97.62 812 VAL A CA 1
ATOM 6207 C C . VAL A 1 812 ? -10.485 -21.778 26.000 1.00 97.62 812 VAL A C 1
ATOM 6209 O O . VAL A 1 812 ? -11.288 -21.963 26.917 1.00 97.62 812 VAL A O 1
ATOM 6212 N N . GLY A 1 813 ? -9.354 -21.084 26.178 1.00 96.06 813 GLY A N 1
ATOM 6213 C CA . GLY A 1 813 ? -8.843 -20.653 27.487 1.00 96.06 813 GLY A CA 1
ATOM 6214 C C . GLY A 1 813 ? -9.467 -19.396 28.108 1.00 96.06 813 GLY A C 1
ATOM 6215 O O . GLY A 1 813 ? -9.583 -19.334 29.335 1.00 96.06 813 GLY A O 1
ATOM 6216 N N . ARG A 1 814 ? -9.905 -18.398 27.324 1.00 95.94 814 ARG A N 1
ATOM 6217 C CA . ARG A 1 814 ? -10.491 -17.150 27.861 1.00 95.94 814 ARG A CA 1
ATOM 6218 C C . ARG A 1 814 ? -11.957 -16.970 27.495 1.00 95.94 814 ARG A C 1
ATOM 6220 O O . ARG A 1 814 ? -12.792 -17.013 28.400 1.00 95.94 814 ARG A O 1
ATOM 6227 N N . VAL A 1 815 ? -12.263 -16.770 26.213 1.00 97.81 815 VAL A N 1
ATOM 6228 C CA . VAL A 1 815 ? -13.628 -16.519 25.720 1.00 97.81 815 VAL A CA 1
ATOM 6229 C C . VAL A 1 815 ? -13.894 -17.338 24.463 1.00 97.81 815 VAL A C 1
ATOM 6231 O O . VAL A 1 815 ? -13.087 -17.310 23.542 1.00 97.81 815 VAL A O 1
ATOM 6234 N N . GLY A 1 816 ? -15.017 -18.054 24.400 1.00 98.38 816 GLY A N 1
ATOM 6235 C CA . GLY A 1 816 ? -15.369 -18.858 23.222 1.00 98.38 816 GLY A CA 1
ATOM 6236 C C . GLY A 1 816 ? -15.516 -17.987 21.973 1.00 98.38 816 GLY A C 1
ATOM 6237 O O . GLY A 1 816 ? -14.756 -18.124 21.015 1.00 98.38 816 GLY A O 1
ATOM 6238 N N . LEU A 1 817 ? -16.456 -17.045 22.020 1.00 98.38 817 LEU A N 1
ATOM 6239 C CA . LEU A 1 817 ? -16.630 -16.006 21.013 1.00 98.38 817 LEU A CA 1
ATOM 6240 C C . LEU A 1 817 ? -17.072 -14.683 21.648 1.00 98.38 817 LEU A C 1
ATOM 6242 O O . LEU A 1 817 ? -17.824 -14.668 22.629 1.00 98.38 817 LEU A O 1
ATOM 6246 N N . LEU A 1 818 ? -16.630 -13.564 21.080 1.00 97.88 818 LEU A N 1
ATOM 6247 C CA . LEU A 1 818 ? -17.066 -12.231 21.491 1.00 97.88 818 LEU A CA 1
ATOM 6248 C C . LEU A 1 818 ? -17.029 -11.213 20.361 1.00 97.88 818 LEU A C 1
ATOM 6250 O O . LEU A 1 818 ? -16.201 -11.303 19.456 1.00 97.88 818 LEU A O 1
ATOM 6254 N N . ALA A 1 819 ? -17.884 -10.200 20.481 1.00 97.44 819 ALA A N 1
ATOM 6255 C CA . ALA A 1 819 ? -17.766 -8.968 19.715 1.00 97.44 819 ALA A CA 1
ATOM 6256 C C . ALA A 1 819 ? -17.761 -7.760 20.658 1.00 97.44 819 ALA A C 1
ATOM 6258 O O . ALA A 1 819 ? -18.689 -7.578 21.441 1.00 97.44 819 ALA A O 1
ATOM 6259 N N . LYS A 1 820 ? -16.700 -6.956 20.597 1.00 93.31 820 LYS A N 1
ATOM 6260 C CA . LYS A 1 820 ? -16.373 -5.856 21.515 1.00 93.31 820 LYS A CA 1
ATOM 6261 C C . LYS A 1 820 ? -15.894 -4.610 20.753 1.00 93.31 820 LYS A C 1
ATOM 6263 O O . LYS A 1 820 ? -15.921 -4.598 19.520 1.00 93.31 820 LYS A O 1
ATOM 6268 N N . GLY A 1 821 ? -15.455 -3.551 21.433 1.00 90.75 821 GLY A N 1
ATOM 6269 C CA . GLY A 1 821 ? -14.905 -2.351 20.782 1.00 90.75 821 GLY A CA 1
ATOM 6270 C C . GLY A 1 821 ? -15.919 -1.566 19.944 1.00 90.75 821 GLY A C 1
ATOM 6271 O O . GLY A 1 821 ? -15.588 -1.044 18.883 1.00 90.75 821 GLY A O 1
ATOM 6272 N N . GLY A 1 822 ? -17.173 -1.495 20.381 1.00 90.38 822 GLY A N 1
ATOM 6273 C CA . GLY A 1 822 ? -18.253 -0.833 19.645 1.00 90.38 822 GLY A CA 1
ATOM 6274 C C . GLY A 1 822 ? -18.757 -1.634 18.448 1.00 90.38 822 GLY A C 1
ATOM 6275 O O . GLY A 1 822 ? -19.289 -1.048 17.504 1.00 90.38 822 GLY A O 1
ATOM 6276 N N . SER A 1 823 ? -18.579 -2.958 18.480 1.00 95.31 823 SER A N 1
ATOM 6277 C CA . SER A 1 823 ? -19.159 -3.856 17.479 1.00 95.31 823 SER A CA 1
ATOM 6278 C C . SER A 1 823 ? -20.685 -3.765 17.487 1.00 95.31 823 SER A C 1
ATOM 6280 O O . SER A 1 823 ? -21.288 -3.587 18.548 1.00 95.31 823 SER A O 1
ATOM 6282 N N . SER A 1 824 ? -21.322 -3.872 16.322 1.00 94.62 824 SER A N 1
ATOM 6283 C CA . SER A 1 824 ? -22.753 -3.592 16.219 1.00 94.62 824 SER A CA 1
ATOM 6284 C C . SER A 1 824 ? -23.495 -4.308 15.103 1.00 94.62 824 SER A C 1
ATOM 6286 O O . SER A 1 824 ? -22.907 -4.595 14.067 1.00 94.62 824 SER A O 1
ATOM 6288 N N . ASP A 1 825 ? -24.803 -4.507 15.278 1.00 95.50 825 ASP A N 1
ATOM 6289 C CA . ASP A 1 825 ? -25.666 -5.162 14.284 1.00 95.50 825 ASP A CA 1
ATOM 6290 C C . ASP A 1 825 ? -25.124 -6.554 13.905 1.00 95.50 825 ASP A C 1
ATOM 6292 O O . ASP A 1 825 ? -24.905 -6.869 12.737 1.00 95.50 825 ASP A O 1
ATOM 6296 N N . ILE A 1 826 ? -24.818 -7.370 14.921 1.00 97.06 826 ILE A N 1
ATOM 6297 C CA . ILE A 1 826 ? -24.241 -8.710 14.744 1.00 97.06 826 ILE A CA 1
ATOM 6298 C C . ILE A 1 826 ? -25.229 -9.777 15.196 1.00 97.06 826 ILE A C 1
ATOM 6300 O O . ILE A 1 826 ? -25.754 -9.729 16.313 1.00 97.06 826 ILE A O 1
ATOM 6304 N N . GLU A 1 827 ? -25.402 -10.778 14.341 1.00 97.19 827 GLU A N 1
ATOM 6305 C CA . GLU A 1 827 ? -26.161 -11.991 14.619 1.00 97.19 827 GLU A CA 1
ATOM 6306 C C . GLU A 1 827 ? -25.238 -13.122 15.069 1.00 97.19 827 GLU A C 1
ATOM 6308 O O . GLU A 1 827 ? -24.265 -13.456 14.391 1.00 97.19 827 GLU A O 1
ATOM 6313 N N . VAL A 1 828 ? -25.568 -13.757 16.191 1.00 98.56 828 VAL A N 1
ATOM 6314 C CA . VAL A 1 828 ? -24.849 -14.921 16.713 1.00 98.56 828 VAL A CA 1
ATOM 6315 C C . VAL A 1 828 ? -25.843 -16.049 16.946 1.00 98.56 828 VAL A C 1
ATOM 6317 O O . VAL A 1 828 ? -26.623 -15.984 17.898 1.00 98.56 828 VAL A O 1
ATOM 6320 N N . TYR A 1 829 ? -25.834 -17.094 16.116 1.00 98.12 829 TYR A N 1
ATOM 6321 C CA . TYR A 1 829 ? -26.826 -18.161 16.264 1.00 98.12 829 TYR A CA 1
ATOM 6322 C C . TYR A 1 829 ? -26.401 -19.559 15.862 1.00 98.12 829 TYR A C 1
ATOM 6324 O O . TYR A 1 829 ? -25.483 -19.759 15.078 1.00 98.12 829 TYR A O 1
ATOM 6332 N N . ASN A 1 830 ? -27.099 -20.554 16.403 1.00 96.88 830 ASN A N 1
ATOM 6333 C CA . ASN A 1 830 ? -26.842 -21.971 16.152 1.00 96.88 830 ASN A CA 1
ATOM 6334 C C . ASN A 1 830 ? -25.400 -22.421 16.464 1.00 96.88 830 ASN A C 1
ATOM 6336 O O . ASN A 1 830 ? -24.954 -23.459 15.980 1.00 96.88 830 ASN A O 1
ATOM 6340 N N . ASN A 1 831 ? -24.644 -21.662 17.261 1.00 98.50 831 ASN A N 1
ATOM 6341 C CA . ASN A 1 831 ? -23.296 -22.055 17.655 1.00 98.50 831 ASN A CA 1
ATOM 6342 C C . ASN A 1 831 ? -23.355 -23.007 18.853 1.00 98.50 831 ASN A C 1
ATOM 6344 O O . ASN A 1 831 ? -24.191 -22.845 19.747 1.00 98.50 831 ASN A O 1
ATOM 6348 N N . TYR A 1 832 ? -22.437 -23.968 18.886 1.00 98.38 832 TYR A N 1
ATOM 6349 C CA . TYR A 1 832 ? -22.238 -24.887 19.995 1.00 98.38 832 TYR A CA 1
ATOM 6350 C C . TYR A 1 832 ? -20.893 -24.599 20.666 1.00 98.38 832 TYR A C 1
ATOM 6352 O O . TYR A 1 832 ? -19.836 -24.861 20.097 1.00 98.38 832 TYR A O 1
ATOM 6360 N N . VAL A 1 833 ? -20.921 -24.024 21.869 1.00 98.69 833 VAL A N 1
ATOM 6361 C CA . VAL A 1 833 ? -19.713 -23.687 22.632 1.00 98.69 833 VAL A CA 1
ATOM 6362 C C . VAL A 1 833 ? -19.606 -24.602 23.840 1.00 98.69 833 VAL A C 1
ATOM 6364 O O . VAL A 1 833 ? -20.473 -24.592 24.715 1.00 98.69 833 VAL A O 1
ATOM 6367 N N . HIS A 1 834 ? -18.537 -25.384 23.926 1.00 97.50 834 HIS A N 1
ATOM 6368 C CA . HIS A 1 834 ? -18.361 -26.328 25.025 1.00 97.50 834 HIS A CA 1
ATOM 6369 C C . HIS A 1 834 ? -16.903 -26.469 25.433 1.00 97.50 834 HIS A C 1
ATOM 6371 O O . HIS A 1 834 ? -16.019 -26.287 24.625 1.00 97.50 834 HIS A O 1
ATOM 6377 N N . ASN A 1 835 ? -16.607 -26.763 26.694 1.00 96.50 835 ASN A N 1
ATOM 6378 C CA . ASN A 1 835 ? -15.229 -27.045 27.115 1.00 96.50 835 ASN A CA 1
ATOM 6379 C C . ASN A 1 835 ? -15.205 -28.306 27.966 1.00 96.50 835 ASN A C 1
ATOM 6381 O O . ASN A 1 835 ? -16.065 -28.487 28.835 1.00 96.50 835 ASN A O 1
ATOM 6385 N N . HIS A 1 836 ? -14.185 -29.137 27.774 1.00 87.88 836 HIS A N 1
ATOM 6386 C CA . HIS A 1 836 ? -14.029 -30.406 28.491 1.00 87.88 836 HIS A CA 1
ATOM 6387 C C . HIS A 1 836 ? -12.666 -30.477 29.177 1.00 87.88 836 HIS A C 1
ATOM 6389 O O . HIS A 1 836 ? -12.544 -30.822 30.355 1.00 87.88 836 HIS A O 1
ATOM 6395 N N . ASN A 1 837 ? -11.613 -30.084 28.462 1.00 86.81 837 ASN A N 1
ATOM 6396 C CA . ASN A 1 837 ? -10.229 -30.221 28.893 1.00 86.81 837 ASN A CA 1
ATOM 6397 C C . ASN A 1 837 ? -9.665 -28.920 29.460 1.00 86.81 837 ASN A C 1
ATOM 6399 O O . ASN A 1 837 ? -8.881 -28.964 30.415 1.00 86.81 837 ASN A O 1
ATOM 6403 N N . VAL A 1 838 ? -10.121 -27.775 28.957 1.00 90.88 838 VAL A N 1
ATOM 6404 C CA . VAL A 1 838 ? -9.609 -26.443 29.309 1.00 90.88 838 VAL A CA 1
ATOM 6405 C C . VAL A 1 838 ? -10.643 -25.661 30.117 1.00 90.88 838 VAL A C 1
ATOM 6407 O O . VAL A 1 838 ? -11.846 -25.795 29.912 1.00 90.88 838 VAL A O 1
ATOM 6410 N N . ASN A 1 839 ? -10.184 -24.838 31.059 1.00 93.50 839 ASN A N 1
ATOM 6411 C CA . ASN A 1 839 ? -11.064 -23.904 31.757 1.00 93.50 839 ASN A CA 1
ATOM 6412 C C . ASN A 1 839 ? -11.105 -22.581 30.985 1.00 93.50 839 ASN A C 1
ATOM 6414 O O . ASN A 1 839 ? -10.073 -21.929 30.859 1.00 93.50 839 ASN A O 1
ATOM 6418 N N . MET A 1 840 ? -12.288 -22.187 30.526 1.00 96.75 840 MET A N 1
ATOM 6419 C CA . MET A 1 840 ? -12.577 -20.895 29.916 1.00 96.75 840 MET A CA 1
ATOM 6420 C C . MET A 1 840 ? -12.787 -19.858 31.022 1.00 96.75 840 MET A C 1
ATOM 6422 O O . MET A 1 840 ? -13.817 -19.850 31.707 1.00 96.75 840 MET A O 1
ATOM 6426 N N . ALA A 1 841 ? -11.769 -19.025 31.239 1.00 94.12 841 ALA A N 1
ATOM 6427 C CA . ALA A 1 841 ? -11.676 -18.140 32.397 1.00 94.12 841 ALA A CA 1
ATOM 6428 C C . ALA A 1 841 ? -12.789 -17.079 32.460 1.00 94.12 841 ALA A C 1
ATOM 6430 O O . ALA A 1 841 ? -13.200 -16.690 33.558 1.00 94.12 841 ALA A O 1
ATOM 6431 N N . GLU A 1 842 ? -13.292 -16.625 31.311 1.00 94.25 842 GLU A N 1
ATOM 6432 C CA . GLU A 1 842 ? -14.333 -15.602 31.234 1.00 94.25 842 GLU A CA 1
ATOM 6433 C C . GLU A 1 842 ? -15.683 -16.182 30.828 1.00 94.25 842 GLU A C 1
ATOM 6435 O O . GLU A 1 842 ? -16.526 -16.360 31.703 1.00 94.25 842 GLU A O 1
ATOM 6440 N N . GLY A 1 843 ? -15.933 -16.498 29.560 1.00 95.81 843 GLY A N 1
ATOM 6441 C CA . GLY A 1 843 ? -17.248 -17.014 29.183 1.00 95.81 843 GLY A CA 1
ATOM 6442 C C . GLY A 1 843 ? -17.409 -17.424 27.731 1.00 95.81 843 GLY A C 1
ATOM 6443 O O . GLY A 1 843 ? -16.532 -17.185 26.911 1.00 95.81 843 GLY A O 1
ATOM 6444 N N . ALA A 1 844 ? -18.523 -18.082 27.422 1.00 98.50 844 ALA A N 1
ATOM 6445 C CA . ALA A 1 844 ? -18.732 -18.714 26.126 1.00 98.50 844 ALA A CA 1
ATOM 6446 C C . ALA A 1 844 ? -19.063 -17.708 25.021 1.00 98.50 844 ALA A C 1
ATOM 6448 O O . ALA A 1 844 ? -18.390 -17.713 23.994 1.00 98.50 844 ALA A O 1
ATOM 6449 N N . ILE A 1 845 ? -20.077 -16.858 25.221 1.00 98.75 845 ILE A N 1
ATOM 6450 C CA . ILE A 1 845 ? -20.589 -15.939 24.191 1.00 98.75 845 ILE A CA 1
ATOM 6451 C C . ILE A 1 845 ? -20.780 -14.549 24.785 1.00 98.75 845 ILE A C 1
ATOM 6453 O O . ILE A 1 845 ? -21.696 -14.353 25.585 1.00 98.75 845 ILE A O 1
ATOM 6457 N N . TYR A 1 846 ? -19.954 -13.574 24.402 1.00 98.31 846 TYR A N 1
ATOM 6458 C CA . TYR A 1 846 ? -20.057 -12.201 24.911 1.00 98.31 846 TYR A CA 1
ATOM 6459 C C . TYR A 1 846 ? -20.502 -11.199 23.838 1.00 98.31 846 TYR A C 1
ATOM 6461 O O . TYR A 1 846 ? -19.864 -11.034 22.798 1.00 98.31 846 TYR A O 1
ATOM 6469 N N . MET A 1 847 ? -21.575 -10.470 24.147 1.00 97.75 847 MET A N 1
ATOM 6470 C CA . MET A 1 847 ? -21.920 -9.196 23.520 1.00 97.75 847 MET A CA 1
ATOM 6471 C C . MET A 1 847 ? -21.221 -8.095 24.318 1.00 97.75 847 MET A C 1
ATOM 6473 O O . MET A 1 847 ? -21.688 -7.681 25.381 1.00 97.75 847 MET A O 1
ATOM 6477 N N . GLY A 1 848 ? -20.066 -7.670 23.824 1.00 92.88 848 GLY A N 1
ATOM 6478 C CA . GLY A 1 848 ? -19.180 -6.701 24.452 1.00 92.88 848 GLY A CA 1
ATOM 6479 C C . GLY A 1 848 ? -17.924 -7.330 25.062 1.00 92.88 848 GLY A C 1
ATOM 6480 O O . GLY A 1 848 ? -17.595 -8.492 24.817 1.00 92.88 848 GLY A O 1
ATOM 6481 N N . GLY A 1 849 ? -17.174 -6.552 25.843 1.00 89.38 849 GLY A N 1
ATOM 6482 C CA . GLY A 1 849 ? -15.882 -6.983 26.369 1.00 89.38 849 GLY A CA 1
ATOM 6483 C C . GLY A 1 849 ? -15.148 -5.894 27.144 1.00 89.38 849 GLY A C 1
ATOM 6484 O O . GLY A 1 849 ? -15.740 -5.128 27.896 1.00 89.38 849 GLY A O 1
ATOM 6485 N N . SER A 1 850 ? -13.827 -5.854 27.020 1.00 80.75 850 SER A N 1
ATOM 6486 C CA . SER A 1 850 ? -13.005 -4.811 27.636 1.00 80.75 850 SER A CA 1
ATOM 6487 C C . SER A 1 850 ? -11.933 -4.378 26.650 1.00 80.75 850 SER A C 1
ATOM 6489 O O . SER A 1 850 ? -10.943 -5.082 26.452 1.00 80.75 850 SER A O 1
ATOM 6491 N N . THR A 1 851 ? -12.180 -3.247 26.001 1.00 78.75 851 THR A N 1
ATOM 6492 C CA . THR A 1 851 ? -11.318 -2.609 25.009 1.00 78.75 851 THR A CA 1
ATOM 6493 C C . THR A 1 851 ? -10.980 -1.180 25.399 1.00 78.75 851 THR A C 1
ATOM 6495 O O . THR A 1 851 ? -11.580 -0.564 26.284 1.00 78.75 851 THR A O 1
ATOM 6498 N N . GLY A 1 852 ? -9.976 -0.645 24.714 1.00 72.19 852 GLY A N 1
ATOM 6499 C CA . GLY A 1 852 ? -9.550 0.730 24.895 1.00 72.19 852 GLY A CA 1
ATOM 6500 C C . GLY A 1 852 ? -10.534 1.651 24.252 1.00 72.19 852 GLY A C 1
ATOM 6501 O O . GLY A 1 852 ? -11.117 1.318 23.225 1.00 72.19 852 GLY A O 1
ATOM 6502 N N . HIS A 1 853 ? -10.672 2.823 24.851 1.00 70.44 853 HIS A N 1
ATOM 6503 C CA . HIS A 1 853 ? -11.531 3.868 24.328 1.00 70.44 853 HIS A CA 1
ATOM 6504 C C . HIS A 1 853 ? -11.219 4.161 22.855 1.00 70.44 853 HIS A C 1
ATOM 6506 O O . HIS A 1 853 ? -12.125 4.135 22.034 1.00 70.44 853 HIS A O 1
ATOM 6512 N N . ASP A 1 854 ? -9.933 4.241 22.495 1.00 71.88 854 ASP A N 1
ATOM 6513 C CA . ASP A 1 854 ? -9.462 4.437 21.112 1.00 71.88 854 ASP A CA 1
ATOM 6514 C C . ASP A 1 854 ? -9.794 3.279 20.153 1.00 71.88 854 ASP A C 1
ATOM 6516 O O . ASP A 1 854 ? -9.745 3.436 18.936 1.00 71.88 854 ASP A O 1
ATOM 6520 N N . SER A 1 855 ? -10.090 2.090 20.683 1.00 71.69 855 SER A N 1
ATOM 6521 C CA . SER A 1 855 ? -10.487 0.919 19.890 1.00 71.69 855 SER A CA 1
ATOM 6522 C C . SER A 1 855 ? -12.001 0.824 19.695 1.00 71.69 855 SER A C 1
ATOM 6524 O O . SER A 1 855 ? -12.449 0.025 18.871 1.00 71.69 855 SER A O 1
ATOM 6526 N N . ALA A 1 856 ? -12.785 1.613 20.437 1.00 72.31 856 ALA A N 1
ATOM 6527 C CA . ALA A 1 856 ? -14.233 1.614 20.353 1.00 72.31 856 ALA A CA 1
ATOM 6528 C C . ALA A 1 856 ? -14.735 2.432 19.154 1.00 72.31 856 ALA A C 1
ATOM 6530 O O . ALA A 1 856 ? -14.215 3.504 18.851 1.00 72.31 856 ALA A O 1
ATOM 6531 N N . ARG A 1 857 ? -15.794 1.952 18.490 1.00 72.75 857 ARG A N 1
ATOM 6532 C CA . ARG A 1 857 ? -16.486 2.681 17.406 1.00 72.75 857 ARG A CA 1
ATOM 6533 C C . ARG A 1 857 ? -16.958 4.072 17.828 1.00 72.75 857 ARG A C 1
ATOM 6535 O O . ARG A 1 857 ? -16.863 5.018 17.051 1.00 72.75 857 ARG A O 1
ATOM 6542 N N . ASP A 1 858 ? -17.505 4.168 19.034 1.00 71.94 858 ASP A N 1
ATOM 6543 C CA . ASP A 1 858 ? -17.894 5.423 19.666 1.00 71.94 858 ASP A CA 1
ATOM 6544 C C . ASP A 1 858 ? -16.953 5.666 20.851 1.00 71.94 858 ASP A C 1
ATOM 6546 O O . ASP A 1 858 ? -17.243 5.220 21.964 1.00 71.94 858 ASP A O 1
ATOM 6550 N N . PRO A 1 859 ? -15.820 6.357 20.634 1.00 65.44 859 PRO A N 1
ATOM 6551 C CA . PRO A 1 859 ? -14.906 6.741 21.693 1.00 65.44 859 PRO A CA 1
ATOM 6552 C C . PRO A 1 859 ? -15.439 7.997 22.400 1.00 65.44 859 PRO A C 1
ATOM 6554 O O . PRO A 1 859 ? -14.699 8.927 22.697 1.00 65.44 859 PRO A O 1
ATOM 6557 N N . SER A 1 860 ? -16.741 8.113 22.653 1.00 64.19 860 SER A N 1
ATOM 6558 C CA . SER A 1 860 ? -17.262 9.096 23.602 1.00 64.19 860 SER A CA 1
ATOM 6559 C C . SER A 1 860 ? -17.350 8.470 24.990 1.00 64.19 860 SER A C 1
ATOM 6561 O O . SER A 1 860 ? -17.332 7.252 25.151 1.00 64.19 860 SER A O 1
ATOM 6563 N N . VAL A 1 861 ? -17.467 9.292 26.034 1.00 57.88 861 VAL A N 1
ATOM 6564 C CA . VAL A 1 861 ? -17.707 8.803 27.408 1.00 57.88 861 VAL A CA 1
ATOM 6565 C C . VAL A 1 861 ? -19.012 8.001 27.551 1.00 57.88 861 VAL A C 1
ATOM 6567 O O . VAL A 1 861 ? -19.230 7.391 28.593 1.00 57.88 861 VAL A O 1
ATOM 6570 N N . ASN A 1 862 ? -19.871 8.018 26.524 1.00 63.78 862 ASN A N 1
ATOM 6571 C CA . ASN A 1 862 ? -21.160 7.334 26.479 1.00 63.78 862 ASN A CA 1
ATOM 6572 C C . ASN A 1 862 ? -21.205 6.191 25.453 1.00 63.78 862 ASN A C 1
ATOM 6574 O O . ASN A 1 862 ? -22.293 5.679 25.198 1.00 63.78 862 ASN A O 1
ATOM 6578 N N . GLY A 1 863 ? -20.084 5.834 24.821 1.00 75.31 863 GLY A N 1
ATOM 6579 C CA . GLY A 1 863 ? -20.074 4.718 23.881 1.00 75.31 863 GLY A CA 1
ATOM 6580 C C . GLY A 1 863 ? -20.281 3.366 24.577 1.00 75.31 863 GLY A C 1
ATOM 6581 O O . GLY A 1 863 ? -20.396 3.272 25.802 1.00 75.31 863 GLY A O 1
ATOM 6582 N N . TYR A 1 864 ? -20.287 2.305 23.778 1.00 86.38 864 TYR A N 1
ATOM 6583 C CA . TYR A 1 864 ? -20.585 0.946 24.227 1.00 86.38 864 TYR A CA 1
ATOM 6584 C C . TYR A 1 864 ? -19.565 -0.037 23.659 1.00 86.38 864 TYR A C 1
ATOM 6586 O O . TYR A 1 864 ? -18.996 0.190 22.592 1.00 86.38 864 TYR A O 1
ATOM 6594 N N . GLU A 1 865 ? -19.356 -1.149 24.353 1.00 90.44 865 GLU A N 1
ATOM 6595 C CA . GLU A 1 865 ? -18.507 -2.248 23.883 1.00 90.44 865 GLU A CA 1
ATOM 6596 C C . GLU A 1 865 ? -19.192 -3.051 22.774 1.00 90.44 865 GLU A C 1
ATOM 6598 O O . GLU A 1 865 ? -18.539 -3.492 21.830 1.00 90.44 865 GLU A O 1
ATOM 6603 N N . ALA A 1 866 ? -20.514 -3.187 22.858 1.00 93.56 866 ALA A N 1
ATOM 6604 C CA . ALA A 1 866 ? -21.357 -3.779 21.829 1.00 93.56 866 ALA A CA 1
ATOM 6605 C C . ALA A 1 866 ? -22.683 -3.026 21.725 1.00 93.56 866 ALA A C 1
ATOM 6607 O O . ALA A 1 866 ? -23.200 -2.529 22.726 1.00 93.56 866 ALA A O 1
ATOM 6608 N N . TRP A 1 867 ? -23.259 -2.952 20.530 1.00 93.31 867 TRP A N 1
ATOM 6609 C CA . TRP A 1 867 ? -24.515 -2.242 20.320 1.00 93.31 867 TRP A CA 1
ATOM 6610 C C . TRP A 1 867 ? -25.412 -2.967 19.314 1.00 93.31 867 TRP A C 1
ATOM 6612 O O . TRP A 1 867 ? -25.028 -3.185 18.173 1.00 93.31 867 TRP A O 1
ATOM 6622 N N . ASN A 1 868 ? -26.632 -3.301 19.730 1.00 94.88 868 ASN A N 1
ATOM 6623 C CA . ASN A 1 868 ? -27.664 -3.897 18.889 1.00 94.88 868 ASN A CA 1
ATOM 6624 C C . ASN A 1 868 ? -27.275 -5.266 18.303 1.00 94.88 868 ASN A C 1
ATOM 6626 O O . ASN A 1 868 ? -27.379 -5.512 17.105 1.00 94.88 868 ASN A O 1
ATOM 6630 N N . MET A 1 869 ? -26.770 -6.155 19.160 1.00 96.69 869 MET A N 1
ATOM 6631 C CA . MET A 1 869 ? -26.469 -7.545 18.808 1.00 96.69 869 MET A CA 1
ATOM 6632 C C . MET A 1 869 ? -27.603 -8.483 19.222 1.00 96.69 869 MET A C 1
ATOM 6634 O O . MET A 1 869 ? -28.271 -8.243 20.231 1.00 96.69 869 MET A O 1
ATOM 6638 N N . VAL A 1 870 ? -27.764 -9.597 18.506 1.00 97.81 870 VAL A N 1
ATOM 6639 C CA . VAL A 1 870 ? -28.715 -10.655 18.869 1.00 97.81 870 VAL A CA 1
ATOM 6640 C C . VAL A 1 870 ? -28.033 -12.023 18.923 1.00 97.81 870 VAL A C 1
ATOM 6642 O O . VAL A 1 870 ? -27.399 -12.465 17.967 1.00 97.81 870 VAL A O 1
ATOM 6645 N N . VAL A 1 871 ? -28.164 -12.700 20.064 1.00 98.56 871 VAL A N 1
ATOM 6646 C CA . VAL A 1 871 ? -27.628 -14.040 20.336 1.00 98.56 871 VAL A CA 1
ATOM 6647 C C . VAL A 1 871 ? -28.796 -15.012 20.465 1.00 98.56 871 VAL A C 1
ATOM 6649 O O . VAL A 1 871 ? -29.548 -14.934 21.437 1.00 98.56 871 VAL A O 1
ATOM 6652 N N . TYR A 1 872 ? -28.984 -15.931 19.519 1.00 97.94 872 TYR A N 1
ATOM 6653 C CA . TYR A 1 872 ? -30.136 -16.832 19.560 1.00 97.94 872 TYR A CA 1
ATOM 6654 C C . TYR A 1 872 ? -29.879 -18.264 19.116 1.00 97.94 872 TYR A C 1
ATOM 6656 O O . TYR A 1 872 ? -28.977 -18.526 18.339 1.00 97.94 872 TYR A O 1
ATOM 6664 N N . ASN A 1 873 ? -30.668 -19.213 19.620 1.00 97.44 873 ASN A N 1
ATOM 6665 C CA . ASN A 1 873 ? -30.529 -20.636 19.292 1.00 97.44 873 ASN A CA 1
ATOM 6666 C C . ASN A 1 873 ? -29.102 -21.201 19.523 1.00 97.44 873 ASN A C 1
ATOM 6668 O O . ASN A 1 873 ? -28.700 -22.159 18.876 1.00 97.44 873 ASN A O 1
ATOM 6672 N N . ASN A 1 874 ? -28.293 -20.623 20.413 1.00 98.62 874 ASN A N 1
ATOM 6673 C CA . ASN A 1 874 ? -26.965 -21.158 20.723 1.00 98.62 874 ASN A CA 1
ATOM 6674 C C . ASN A 1 874 ? -27.039 -22.154 21.878 1.00 98.62 874 ASN A C 1
ATOM 6676 O O . ASN A 1 874 ? -27.902 -22.051 22.755 1.00 98.62 874 ASN A O 1
ATOM 6680 N N . VAL A 1 875 ? -26.082 -23.076 21.907 1.00 98.56 875 VAL A N 1
ATOM 6681 C CA . VAL A 1 875 ? -25.929 -24.058 22.976 1.00 98.56 875 VAL A CA 1
ATOM 6682 C C . VAL A 1 875 ? -24.575 -23.870 23.645 1.00 98.56 875 VAL A C 1
ATOM 6684 O O . VAL A 1 875 ? -23.539 -23.871 22.985 1.00 98.56 875 VAL A O 1
ATOM 6687 N N . VAL A 1 876 ? -24.584 -23.715 24.966 1.00 98.69 876 VAL A N 1
ATOM 6688 C CA . VAL A 1 876 ? -23.386 -23.625 25.800 1.00 98.69 876 VAL A CA 1
ATOM 6689 C C . VAL A 1 876 ? -23.385 -24.768 26.804 1.00 98.69 876 VAL A C 1
ATOM 6691 O O . VAL A 1 876 ? -24.305 -24.869 27.616 1.00 98.69 876 VAL A O 1
ATOM 6694 N N . VAL A 1 877 ? -22.343 -25.600 26.788 1.00 97.62 877 VAL A N 1
ATOM 6695 C CA . VAL A 1 877 ? -22.214 -26.750 27.697 1.00 97.62 877 VAL A CA 1
ATOM 6696 C C . VAL A 1 877 ? -20.868 -26.722 28.407 1.00 97.62 877 VAL A C 1
ATOM 6698 O O . VAL A 1 877 ? -19.809 -26.779 27.789 1.00 97.62 877 VAL A O 1
ATOM 6701 N N . ALA A 1 878 ? -20.901 -26.671 29.734 1.00 96.00 878 ALA A N 1
ATOM 6702 C CA . ALA A 1 878 ? -19.709 -26.788 30.558 1.00 96.00 878 ALA A CA 1
ATOM 6703 C C . ALA A 1 878 ? -19.685 -28.126 31.294 1.00 96.00 878 ALA A C 1
ATOM 6705 O O . ALA A 1 878 ? -20.652 -28.519 31.950 1.00 96.00 878 ALA A O 1
ATOM 6706 N N . GLU A 1 879 ? -18.536 -28.791 31.262 1.00 90.38 879 GLU A N 1
ATOM 6707 C CA . GLU A 1 879 ? -18.275 -29.932 32.126 1.00 90.38 879 GLU A CA 1
ATOM 6708 C C . GLU A 1 879 ? -17.836 -29.469 33.514 1.00 90.38 879 GLU A C 1
ATOM 6710 O O . GLU A 1 879 ? -16.996 -28.582 33.669 1.00 90.38 879 GLU A O 1
ATOM 6715 N N . THR A 1 880 ? -18.363 -30.109 34.556 1.00 85.56 880 THR A N 1
ATOM 6716 C CA . THR A 1 880 ? -17.923 -29.853 35.930 1.00 85.56 880 THR A CA 1
ATOM 6717 C C . THR A 1 880 ? -16.861 -30.862 36.347 1.00 85.56 880 THR A C 1
ATOM 6719 O O . THR A 1 880 ? -17.121 -32.062 36.423 1.00 85.56 880 THR A O 1
ATOM 6722 N N . ARG A 1 881 ? -15.669 -30.377 36.712 1.00 82.56 881 ARG A N 1
ATOM 6723 C CA . ARG A 1 881 ? -14.560 -31.195 37.225 1.00 82.56 881 ARG A CA 1
ATOM 6724 C C . ARG A 1 881 ? -14.223 -30.769 38.648 1.00 82.56 881 ARG A C 1
ATOM 6726 O O . ARG A 1 881 ? -13.866 -29.623 38.896 1.00 82.56 881 ARG A O 1
ATOM 6733 N N . ASN A 1 882 ? -14.350 -31.691 39.604 1.00 80.75 882 ASN A N 1
ATOM 6734 C CA . ASN A 1 882 ? -14.151 -31.424 41.038 1.00 80.75 882 ASN A CA 1
ATOM 6735 C C . ASN A 1 882 ? -14.983 -30.239 41.574 1.00 80.75 882 ASN A C 1
ATOM 6737 O O . ASN A 1 882 ? -14.517 -29.480 42.421 1.00 80.75 882 ASN A O 1
ATOM 6741 N N . GLY A 1 883 ? -16.206 -30.063 41.063 1.00 78.19 883 GLY A N 1
ATOM 6742 C CA . GLY A 1 883 ? -17.088 -28.955 41.448 1.00 78.19 883 GLY A CA 1
ATOM 6743 C C . GLY A 1 883 ? -16.743 -27.608 40.804 1.00 78.19 883 GLY A C 1
ATOM 6744 O O . GLY A 1 883 ? -17.361 -26.607 41.155 1.00 78.19 883 GLY A O 1
ATOM 6745 N N . ILE A 1 884 ? -15.779 -27.569 39.879 1.00 85.75 884 ILE A N 1
ATOM 6746 C CA . ILE A 1 884 ? -15.419 -26.376 39.111 1.00 85.75 884 ILE A CA 1
ATOM 6747 C C . ILE A 1 884 ? -15.896 -26.576 37.666 1.00 85.75 884 ILE A C 1
ATOM 6749 O O . ILE A 1 884 ? -15.461 -27.536 37.023 1.00 85.75 884 ILE A O 1
ATOM 6753 N N . PRO A 1 885 ? -16.781 -25.713 37.147 1.00 93.75 885 PRO A N 1
ATOM 6754 C CA . PRO A 1 885 ? -17.217 -25.783 35.759 1.00 93.75 885 PRO A CA 1
ATOM 6755 C C . PRO A 1 885 ? -16.100 -25.333 34.814 1.00 93.75 885 PRO A C 1
ATOM 6757 O O . PRO A 1 885 ? -15.332 -24.419 35.127 1.00 93.75 885 PRO A O 1
ATOM 6760 N N . SER A 1 886 ? -16.019 -25.963 33.646 1.00 96.62 886 SER A N 1
ATOM 6761 C CA . SER A 1 886 ? -15.042 -25.640 32.605 1.00 96.62 886 SER A CA 1
ATOM 6762 C C . SER A 1 886 ? -15.314 -24.302 31.914 1.00 96.62 886 SER A C 1
ATOM 6764 O O . SER A 1 886 ? -14.411 -23.771 31.279 1.00 96.62 886 SER A O 1
ATOM 6766 N N . ILE A 1 887 ? -16.513 -23.727 32.060 1.00 98.19 887 ILE A N 1
ATOM 6767 C CA . ILE A 1 887 ? -16.877 -22.399 31.547 1.00 98.19 887 ILE A CA 1
ATOM 6768 C C . ILE A 1 887 ? -17.410 -21.546 32.692 1.00 98.19 887 ILE A C 1
ATOM 6770 O O . ILE A 1 887 ? -18.353 -21.927 33.395 1.00 98.19 887 ILE A O 1
ATOM 6774 N N . ASN A 1 888 ? -16.813 -20.369 32.872 1.00 96.38 888 ASN A N 1
ATOM 6775 C CA . ASN A 1 888 ? -17.187 -19.461 33.946 1.00 96.38 888 ASN A CA 1
ATOM 6776 C C . ASN A 1 888 ? -18.544 -18.781 33.658 1.00 96.38 888 ASN A C 1
ATOM 6778 O O . ASN A 1 888 ? -19.486 -18.960 34.420 1.00 96.38 888 ASN A O 1
ATOM 6782 N N . ASN A 1 889 ? -18.726 -18.095 32.532 1.00 98.00 889 ASN A N 1
ATOM 6783 C CA . ASN A 1 889 ? -20.010 -17.466 32.189 1.00 98.00 889 ASN A CA 1
ATOM 6784 C C . ASN A 1 889 ? -20.588 -18.018 30.878 1.00 98.00 889 ASN A C 1
ATOM 6786 O O . ASN A 1 889 ? -19.846 -18.236 29.928 1.00 98.00 889 ASN A O 1
ATOM 6790 N N . GLY A 1 890 ? -21.902 -18.234 30.808 1.00 98.44 890 GLY A N 1
ATOM 6791 C CA . GLY A 1 890 ? -22.578 -18.686 29.590 1.00 98.44 890 GLY A CA 1
ATOM 6792 C C . GLY A 1 890 ? -22.678 -17.578 28.544 1.00 98.44 890 GLY A C 1
ATOM 6793 O O . GLY A 1 890 ? -21.818 -17.463 27.673 1.00 98.44 890 GLY A O 1
ATOM 6794 N N . ILE A 1 891 ? -23.718 -16.748 28.644 1.00 98.75 891 ILE A N 1
ATOM 6795 C CA . ILE A 1 891 ? -23.942 -15.612 27.736 1.00 98.75 891 ILE A CA 1
ATOM 6796 C C . ILE A 1 891 ? -23.738 -14.302 28.500 1.00 98.75 891 ILE A C 1
ATOM 6798 O O . ILE A 1 891 ? -24.328 -14.092 29.562 1.00 98.75 891 ILE A O 1
ATOM 6802 N N . GLY A 1 892 ? -22.887 -13.427 27.968 1.00 97.62 892 GLY A N 1
ATOM 6803 C CA . GLY A 1 892 ? -22.484 -12.173 28.593 1.00 97.62 892 GLY A CA 1
ATOM 6804 C C . GLY A 1 892 ? -23.011 -10.933 27.876 1.00 97.62 892 GLY A C 1
ATOM 6805 O O . GLY A 1 892 ? -22.881 -10.819 26.661 1.00 97.62 892 GLY A O 1
ATOM 6806 N N . PHE A 1 893 ? -23.529 -9.980 28.646 1.00 97.38 893 PHE A N 1
ATOM 6807 C CA . PHE A 1 893 ? -23.743 -8.589 28.250 1.00 97.38 893 PHE A CA 1
ATOM 6808 C C . PHE A 1 893 ? -22.689 -7.754 28.971 1.00 97.38 893 PHE A C 1
ATOM 6810 O O . PHE A 1 893 ? -22.732 -7.609 30.199 1.00 97.38 893 PHE A O 1
ATOM 6817 N N . VAL A 1 894 ? -21.703 -7.263 28.227 1.00 93.44 894 VAL A N 1
ATOM 6818 C CA . VAL A 1 894 ? -20.508 -6.649 28.804 1.00 93.44 894 VAL A CA 1
ATOM 6819 C C . VAL A 1 894 ? -20.320 -5.242 28.247 1.00 93.44 894 VAL A C 1
ATOM 6821 O O . VAL A 1 894 ? -19.660 -5.065 27.232 1.00 93.44 894 VAL A O 1
ATOM 6824 N N . GLY A 1 895 ? -20.931 -4.241 28.887 1.00 90.50 895 GLY A N 1
ATOM 6825 C CA . GLY A 1 895 ? -20.972 -2.867 28.369 1.00 90.50 895 GLY A CA 1
ATOM 6826 C C . GLY A 1 895 ? -21.784 -2.740 27.075 1.00 90.50 895 GLY A C 1
ATOM 6827 O O . GLY A 1 895 ? -21.397 -1.999 26.172 1.00 90.50 895 GLY A O 1
ATOM 6828 N N . SER A 1 896 ? -22.860 -3.523 26.953 1.00 92.75 896 SER A N 1
ATOM 6829 C CA . SER A 1 896 ? -23.667 -3.625 25.733 1.00 92.75 896 SER A CA 1
ATOM 6830 C C . SER A 1 896 ? -24.922 -2.751 25.762 1.00 92.75 896 SER A C 1
ATOM 6832 O O . SER A 1 896 ? -25.545 -2.568 26.809 1.00 92.75 896 SER A O 1
ATOM 6834 N N . LYS A 1 897 ? -25.345 -2.261 24.598 1.00 93.06 897 LYS A N 1
ATOM 6835 C CA . LYS A 1 897 ? -26.587 -1.502 24.428 1.00 93.06 897 LYS A CA 1
ATOM 6836 C C . LYS A 1 897 ? -27.543 -2.189 23.465 1.00 93.06 897 LYS A C 1
ATOM 6838 O O . LYS A 1 897 ? -27.101 -2.724 22.452 1.00 93.06 897 LYS A O 1
ATOM 6843 N N . ASP A 1 898 ? -28.841 -2.138 23.762 1.00 95.25 898 ASP A N 1
ATOM 6844 C CA . ASP A 1 898 ? -29.940 -2.591 22.891 1.00 95.25 898 ASP A CA 1
ATOM 6845 C C . ASP A 1 898 ? -29.736 -4.019 22.351 1.00 95.25 898 ASP A C 1
ATOM 6847 O O . ASP A 1 898 ? -30.146 -4.348 21.248 1.00 95.25 898 ASP A O 1
ATOM 6851 N N . SER A 1 899 ? -29.037 -4.866 23.107 1.00 97.25 899 SER A N 1
ATOM 6852 C CA . SER A 1 899 ? -28.667 -6.213 22.671 1.00 97.25 899 SER A CA 1
ATOM 6853 C C . SER A 1 899 ? -29.556 -7.256 23.339 1.00 97.25 899 SER A C 1
ATOM 6855 O O . SER A 1 899 ? -30.097 -7.015 24.426 1.00 97.25 899 SER A O 1
ATOM 6857 N N . ALA A 1 900 ? -29.709 -8.420 22.706 1.00 98.19 900 ALA A N 1
ATOM 6858 C CA . ALA A 1 900 ? -30.648 -9.436 23.157 1.00 98.19 900 ALA A CA 1
ATOM 6859 C C . ALA A 1 900 ? -30.132 -10.880 23.068 1.00 98.19 900 ALA A C 1
ATOM 6861 O O . ALA A 1 900 ? -29.378 -11.226 22.164 1.00 98.19 900 ALA A O 1
ATOM 6862 N N . ALA A 1 901 ? -30.595 -11.738 23.983 1.00 98.50 901 ALA A N 1
ATOM 6863 C CA . ALA A 1 901 ? -30.348 -13.177 23.975 1.00 98.50 901 ALA A CA 1
ATOM 6864 C C . ALA A 1 901 ? -31.661 -13.984 23.999 1.00 98.50 901 ALA A C 1
ATOM 6866 O O . ALA A 1 901 ? -32.385 -13.972 25.000 1.00 98.50 901 ALA A O 1
ATOM 6867 N N . TYR A 1 902 ? -31.964 -14.714 22.924 1.00 98.06 902 TYR A N 1
ATOM 6868 C CA . TYR A 1 902 ? -33.227 -15.444 22.766 1.00 98.06 902 TYR A CA 1
ATOM 6869 C C . TYR A 1 902 ? -33.046 -16.935 22.516 1.00 98.06 902 TYR A C 1
ATOM 6871 O O . TYR A 1 902 ? -32.203 -17.330 21.727 1.00 98.06 902 TYR A O 1
ATOM 6879 N N . ASN A 1 903 ? -33.903 -17.778 23.089 1.00 97.38 903 ASN A N 1
ATOM 6880 C CA . ASN A 1 903 ? -33.989 -19.190 22.692 1.00 97.38 903 ASN A CA 1
ATOM 6881 C C . ASN A 1 903 ? -32.661 -19.973 22.813 1.00 97.38 903 ASN A C 1
ATOM 6883 O O . ASN A 1 903 ? -32.412 -20.870 22.017 1.00 97.38 903 ASN A O 1
ATOM 6887 N N . ASN A 1 904 ? -31.776 -19.635 23.753 1.00 98.75 904 ASN A N 1
ATOM 6888 C CA . ASN A 1 904 ? -30.496 -20.331 23.932 1.00 98.75 904 ASN A CA 1
ATOM 6889 C C . ASN A 1 904 ? -30.590 -21.416 25.014 1.00 98.75 904 ASN A C 1
ATOM 6891 O O . ASN A 1 904 ? -31.458 -21.362 25.887 1.00 98.75 904 ASN A O 1
ATOM 6895 N N . ILE A 1 905 ? -29.659 -22.368 24.996 1.00 98.75 905 ILE A N 1
ATOM 6896 C CA . ILE A 1 905 ? -29.466 -23.367 26.052 1.00 98.75 905 ILE A CA 1
ATOM 6897 C C . ILE A 1 905 ? -28.111 -23.123 26.722 1.00 98.75 905 ILE A C 1
ATOM 6899 O O . ILE A 1 905 ? -27.086 -23.070 26.049 1.00 98.75 905 ILE A O 1
ATOM 6903 N N . VAL A 1 906 ? -28.091 -22.996 28.050 1.00 98.69 906 VAL A N 1
ATOM 6904 C CA . VAL A 1 906 ? -26.865 -22.860 28.852 1.00 98.69 906 VAL A CA 1
ATOM 6905 C C . VAL A 1 906 ? -26.876 -23.898 29.967 1.00 98.69 906 VAL A C 1
ATOM 6907 O O . VAL A 1 906 ? -27.735 -23.861 30.849 1.00 98.69 906 VAL A O 1
ATOM 6910 N N . ILE A 1 907 ? -25.915 -24.821 29.937 1.00 97.56 907 ILE A N 1
ATOM 6911 C CA . ILE A 1 907 ? -25.857 -25.981 30.828 1.00 97.56 907 ILE A CA 1
ATOM 6912 C C . ILE A 1 907 ? -24.514 -26.015 31.558 1.00 97.56 907 ILE A C 1
ATOM 6914 O O . ILE A 1 907 ? -23.452 -26.018 30.939 1.00 97.56 907 ILE A O 1
ATOM 6918 N N . GLY A 1 908 ? -24.557 -26.101 32.887 1.00 95.75 908 GLY A N 1
ATOM 6919 C CA . GLY A 1 908 ? -23.397 -26.483 33.701 1.00 95.75 908 GLY A CA 1
ATOM 6920 C C . GLY A 1 908 ? -22.355 -25.389 33.945 1.00 95.75 908 GLY A C 1
ATOM 6921 O O . GLY A 1 908 ? -21.374 -25.643 34.641 1.00 95.75 908 GLY A O 1
ATOM 6922 N N . THR A 1 909 ? -22.519 -24.187 33.385 1.00 97.69 909 THR A N 1
ATOM 6923 C CA . THR A 1 909 ? -21.578 -23.065 33.561 1.00 97.69 909 THR A CA 1
ATOM 6924 C C . THR A 1 909 ? -21.538 -22.583 35.017 1.00 97.69 909 THR A C 1
ATOM 6926 O O . THR A 1 909 ? -22.428 -22.889 35.814 1.00 97.69 909 THR A O 1
ATOM 6929 N N . ARG A 1 910 ? -20.540 -21.780 35.416 1.00 96.75 910 ARG A N 1
ATOM 6930 C CA . ARG A 1 910 ? -20.592 -21.162 36.757 1.00 96.75 910 ARG A CA 1
ATOM 6931 C C . ARG A 1 910 ? -21.775 -20.206 36.861 1.00 96.75 910 ARG A C 1
ATOM 6933 O O . ARG A 1 910 ? -22.569 -20.316 37.797 1.00 96.75 910 ARG A O 1
ATOM 6940 N N . ASN A 1 911 ? -21.898 -19.310 35.885 1.00 97.75 911 ASN A N 1
ATOM 6941 C CA . ASN A 1 911 ? -23.026 -18.403 35.745 1.00 97.75 911 ASN A CA 1
ATOM 6942 C C . ASN A 1 911 ? -23.715 -18.575 34.389 1.00 97.75 911 ASN A C 1
ATOM 6944 O O . ASN A 1 911 ? -23.042 -18.723 33.369 1.00 97.75 911 ASN A O 1
ATOM 6948 N N . GLY A 1 912 ? -25.047 -18.528 34.371 1.00 98.06 912 GLY A N 1
ATOM 6949 C CA . GLY A 1 912 ? -25.846 -18.655 33.148 1.00 98.06 912 GLY A CA 1
ATOM 6950 C C . GLY A 1 912 ? -25.756 -17.398 32.280 1.00 98.06 912 GLY A C 1
ATOM 6951 O O . GLY A 1 912 ? -25.033 -17.376 31.285 1.00 98.06 912 GLY A O 1
ATOM 6952 N N . ILE A 1 913 ? -26.456 -16.338 32.696 1.00 98.06 913 ILE A N 1
ATOM 6953 C CA . ILE A 1 913 ? -26.364 -14.989 32.114 1.00 98.06 913 ILE A CA 1
ATOM 6954 C C . ILE A 1 913 ? -25.462 -14.099 32.975 1.00 98.06 913 ILE A C 1
ATOM 6956 O O . ILE A 1 913 ? -25.648 -14.008 34.191 1.00 98.06 913 ILE A O 1
ATOM 6960 N N . PHE A 1 914 ? -24.516 -13.410 32.339 1.00 97.00 914 PHE A N 1
ATOM 6961 C CA . PHE A 1 914 ? -23.552 -12.512 32.976 1.00 97.00 914 PHE A CA 1
ATOM 6962 C C . PHE A 1 914 ? -23.749 -11.072 32.491 1.00 97.00 914 PHE A C 1
ATOM 6964 O O . PHE A 1 914 ? -23.496 -10.758 31.336 1.00 97.00 914 PHE A O 1
ATOM 6971 N N . LEU A 1 915 ? -24.203 -10.182 33.370 1.00 94.88 915 LEU A N 1
ATOM 6972 C CA . LEU A 1 915 ? -24.364 -8.753 33.096 1.00 94.88 915 LEU A CA 1
ATOM 6973 C C . LEU A 1 915 ? -23.213 -8.016 33.790 1.00 94.88 915 LEU A C 1
ATOM 6975 O O . LEU A 1 915 ? -23.170 -7.978 35.020 1.00 94.88 915 LEU A O 1
ATOM 6979 N N . TYR A 1 916 ? -22.270 -7.455 33.035 1.00 90.50 916 TYR A N 1
ATOM 6980 C CA . TYR A 1 916 ? -21.058 -6.853 33.598 1.00 90.50 916 TYR A CA 1
ATOM 6981 C C . TYR A 1 916 ? -20.747 -5.483 33.011 1.00 90.50 916 TYR A C 1
ATOM 6983 O O . TYR A 1 916 ? -20.752 -5.310 31.796 1.00 90.50 916 TYR A O 1
ATOM 6991 N N . SER A 1 917 ? -20.459 -4.519 33.882 1.00 81.56 917 SER A N 1
ATOM 6992 C CA . SER A 1 917 ? -19.932 -3.206 33.485 1.00 81.56 917 SER A CA 1
ATOM 6993 C C . SER A 1 917 ? -18.435 -3.171 33.833 1.00 81.56 917 SER A C 1
ATOM 6995 O O . SER A 1 917 ? -18.104 -3.253 35.027 1.00 81.56 917 SER A O 1
ATOM 6997 N N . PRO A 1 918 ? -17.525 -3.156 32.839 1.00 67.69 918 PRO A N 1
ATOM 6998 C CA . PRO A 1 918 ? -16.095 -3.314 33.073 1.00 67.69 918 PRO A CA 1
ATOM 6999 C C . PRO A 1 918 ? -15.483 -2.059 33.706 1.00 67.69 918 PRO A C 1
ATOM 7001 O O . PRO A 1 918 ? -15.542 -0.974 33.141 1.00 67.69 918 PRO A O 1
ATOM 7004 N N . ARG A 1 919 ? -14.838 -2.206 34.873 1.00 65.94 919 ARG A N 1
ATOM 7005 C CA . ARG A 1 919 ? -13.964 -1.167 35.442 1.00 65.94 919 ARG A CA 1
ATOM 7006 C C . ARG A 1 919 ? -12.765 -1.777 36.161 1.00 65.94 919 ARG A C 1
ATOM 7008 O O . ARG A 1 919 ? -12.927 -2.651 37.014 1.00 65.94 919 ARG A O 1
ATOM 7015 N N . SER A 1 920 ? -11.573 -1.246 35.896 1.00 52.19 920 SER A N 1
ATOM 7016 C CA . SER A 1 920 ? -10.396 -1.441 36.749 1.00 52.19 920 SER A CA 1
ATOM 7017 C C . SER A 1 920 ? -10.414 -0.455 37.925 1.00 52.19 920 SER A C 1
ATOM 7019 O O . SER A 1 920 ? -10.680 0.737 37.763 1.00 52.19 920 SER A O 1
ATOM 7021 N N . THR A 1 921 ? -10.141 -0.929 39.142 1.00 45.56 921 THR A N 1
ATOM 7022 C CA . THR A 1 921 ? -9.966 -0.069 40.330 1.00 45.56 921 THR A CA 1
ATOM 7023 C C . THR A 1 921 ? -8.532 0.453 40.484 1.00 45.56 921 THR A C 1
ATOM 7025 O O . THR A 1 921 ? -8.260 1.208 41.418 1.00 45.56 921 THR A O 1
ATOM 7028 N N . LEU A 1 922 ? -7.618 0.080 39.581 1.00 39.62 922 LEU A N 1
ATOM 7029 C CA . LEU A 1 922 ? -6.224 0.523 39.572 1.00 3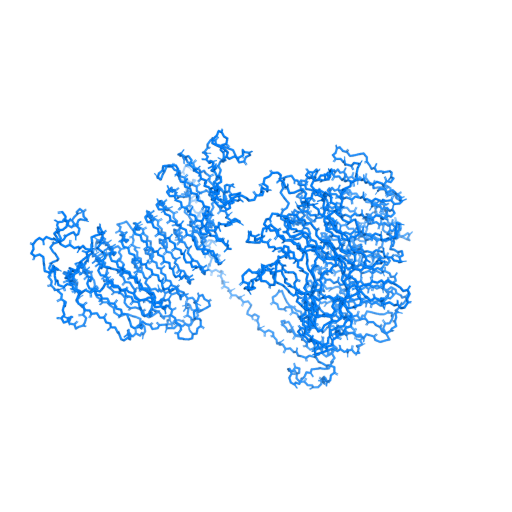9.62 922 LEU A CA 1
ATOM 7030 C C . LEU A 1 922 ? -6.040 1.694 38.590 1.00 39.62 922 LEU A C 1
ATOM 7032 O O . LEU A 1 922 ? -6.489 1.590 37.449 1.00 39.62 922 LEU A O 1
ATOM 7036 N N . PRO A 1 923 ? -5.358 2.791 38.975 1.00 38.69 923 PRO A N 1
ATOM 7037 C CA . PRO A 1 923 ? -4.962 3.816 38.015 1.00 38.69 923 PRO A CA 1
ATOM 7038 C C . PRO A 1 923 ? -4.025 3.185 36.974 1.00 38.69 923 PRO A C 1
ATOM 7040 O O . PRO A 1 923 ? -3.008 2.608 37.350 1.00 38.69 923 PRO A O 1
ATOM 7043 N N . GLN A 1 924 ? -4.357 3.311 35.687 1.00 44.19 924 GLN A N 1
ATOM 7044 C CA . GLN A 1 924 ? -3.489 2.957 34.552 1.00 44.19 924 GLN A CA 1
ATOM 7045 C C . GLN A 1 924 ? -3.144 1.463 34.378 1.00 44.19 924 GLN A C 1
ATOM 7047 O O . GLN A 1 924 ? -2.091 1.124 33.840 1.00 44.19 924 GLN A O 1
ATOM 7052 N N . VAL A 1 925 ? -4.053 0.553 34.747 1.00 33.28 925 VAL A N 1
ATOM 7053 C CA . VAL A 1 925 ? -4.013 -0.842 34.266 1.00 33.28 925 VAL A CA 1
ATOM 7054 C C . VAL A 1 925 ? -5.420 -1.235 33.799 1.00 33.28 925 VAL A C 1
ATOM 7056 O O . VAL A 1 925 ? -6.238 -1.689 34.597 1.00 33.28 925 VAL A O 1
ATOM 7059 N N . GLY A 1 926 ? -5.711 -0.991 32.515 1.00 41.06 926 GLY A N 1
ATOM 70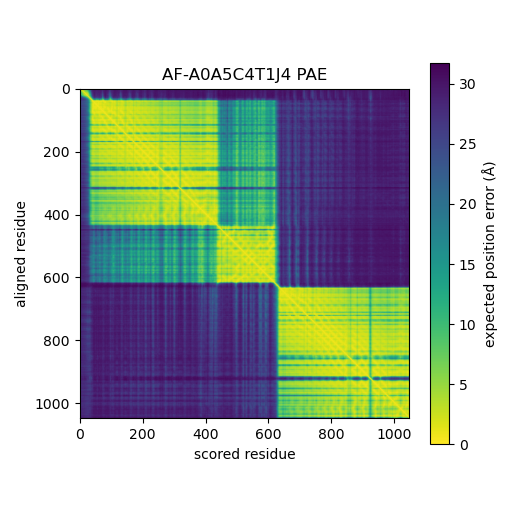60 C CA . GLY A 1 926 ? -6.980 -1.315 31.848 1.00 41.06 926 GLY A CA 1
ATOM 7061 C C . GLY A 1 926 ? -8.002 -0.168 31.782 1.00 41.06 926 GLY A C 1
ATOM 7062 O O . GLY A 1 926 ? -8.626 0.152 32.787 1.00 41.06 926 GLY A O 1
ATOM 7063 N N . TRP A 1 927 ? -8.162 0.358 30.560 1.00 50.38 927 TRP A N 1
ATOM 7064 C CA . TRP A 1 927 ? -9.354 0.964 29.937 1.00 50.38 927 TRP A CA 1
ATOM 7065 C C . TRP A 1 927 ? -10.075 2.108 30.694 1.00 50.38 927 TRP A C 1
ATOM 7067 O O . TRP A 1 927 ? -10.839 1.885 31.627 1.00 50.38 927 TRP A O 1
ATOM 7077 N N . ASP A 1 928 ? -9.877 3.351 30.239 1.00 55.53 928 ASP A N 1
ATOM 7078 C CA . ASP A 1 928 ? -10.279 4.612 30.901 1.00 55.53 928 ASP A CA 1
ATOM 7079 C C . ASP A 1 928 ? -11.798 4.931 30.930 1.00 55.53 928 ASP A C 1
ATOM 7081 O O . ASP A 1 928 ? -12.184 6.065 31.232 1.00 55.53 928 ASP A O 1
ATOM 7085 N N . TRP A 1 929 ? -12.689 3.974 30.635 1.00 66.69 929 TRP A N 1
ATOM 7086 C CA . TRP A 1 929 ? -14.127 4.237 30.474 1.00 66.69 929 TRP A CA 1
ATOM 7087 C C . TRP A 1 929 ? -15.035 3.075 30.939 1.00 66.69 929 TRP A C 1
ATOM 7089 O O . TRP A 1 929 ? -14.632 1.917 30.907 1.00 66.69 929 TRP A O 1
ATOM 7099 N N . ASP A 1 930 ? -16.238 3.401 31.446 1.00 74.00 930 ASP A N 1
ATOM 7100 C CA . ASP A 1 930 ? -17.165 2.501 32.178 1.00 74.00 930 ASP A CA 1
ATOM 7101 C C . ASP A 1 930 ? -18.525 2.424 31.442 1.00 74.00 930 ASP A C 1
ATOM 7103 O O . ASP A 1 930 ? -19.455 3.150 31.820 1.00 74.00 930 ASP A O 1
ATOM 7107 N N . PRO A 1 931 ? -18.640 1.637 30.352 1.00 80.75 931 PRO A N 1
ATOM 7108 C CA . PRO A 1 931 ? -19.864 1.549 29.559 1.00 80.75 931 PRO A CA 1
ATOM 7109 C C . PRO A 1 931 ? -20.972 0.789 30.303 1.00 80.75 931 PRO A C 1
ATOM 7111 O O . PRO A 1 931 ? -20.753 -0.284 30.871 1.00 80.75 931 PRO A O 1
ATOM 7114 N N . ASP A 1 932 ? -22.186 1.343 30.274 1.00 85.50 932 ASP A N 1
ATOM 7115 C CA . ASP A 1 932 ? -23.367 0.733 30.891 1.00 85.50 932 ASP A CA 1
ATOM 7116 C C . ASP A 1 932 ? -23.883 -0.445 30.055 1.00 85.50 932 ASP A C 1
ATOM 7118 O O . ASP A 1 932 ? -23.857 -0.409 28.824 1.00 85.50 932 ASP A O 1
ATOM 7122 N N . ASN A 1 933 ? -24.470 -1.444 30.720 1.00 90.94 933 ASN A N 1
ATOM 7123 C CA . ASN A 1 933 ? -25.423 -2.324 30.048 1.00 90.94 933 ASN A CA 1
ATOM 7124 C C . ASN A 1 933 ? -26.781 -1.621 29.953 1.00 90.94 933 ASN A C 1
ATOM 7126 O O . ASN A 1 933 ? -27.465 -1.475 30.969 1.00 90.94 933 ASN A O 1
ATOM 7130 N N . LEU A 1 934 ? -27.169 -1.190 28.753 1.00 93.25 934 LEU A N 1
ATOM 7131 C CA . LEU A 1 934 ? -28.385 -0.414 28.510 1.00 93.25 934 LEU A CA 1
ATOM 7132 C C . LEU A 1 934 ? -29.394 -1.209 27.677 1.00 93.25 934 LEU A C 1
ATOM 7134 O O . LEU A 1 934 ? -29.087 -1.655 26.578 1.00 93.25 934 LEU A O 1
ATOM 7138 N N . ASN A 1 935 ? -30.613 -1.345 28.192 1.00 95.88 935 ASN A N 1
ATOM 7139 C CA . ASN A 1 935 ? -31.700 -2.108 27.580 1.00 95.88 935 ASN A CA 1
ATOM 7140 C C . ASN A 1 935 ? -31.337 -3.575 27.227 1.00 95.88 935 ASN A C 1
ATOM 7142 O O . ASN A 1 935 ? -31.731 -4.037 26.155 1.00 95.88 935 ASN A O 1
ATOM 7146 N N . PRO A 1 936 ? -30.594 -4.333 28.065 1.00 96.75 936 PRO A N 1
ATOM 7147 C CA . PRO A 1 936 ? -30.349 -5.743 27.775 1.00 96.75 936 PRO A CA 1
ATOM 7148 C C . PRO A 1 936 ? -31.659 -6.538 27.836 1.00 96.75 936 PRO A C 1
ATOM 7150 O O . PRO A 1 936 ? -32.462 -6.343 28.756 1.00 96.75 936 PRO A O 1
ATOM 7153 N N . VAL A 1 937 ? -31.854 -7.458 26.886 1.00 97.56 937 VAL A N 1
ATOM 7154 C CA . VAL A 1 937 ? -33.038 -8.330 26.833 1.00 97.56 937 VAL A CA 1
ATOM 7155 C C . VAL A 1 937 ? -32.638 -9.800 26.811 1.00 97.56 937 VAL A C 1
ATOM 7157 O O . VAL A 1 937 ? -31.801 -10.195 26.009 1.00 97.56 937 VAL A O 1
ATOM 7160 N N . PHE A 1 938 ? -33.259 -10.651 27.628 1.00 97.88 938 PHE A N 1
ATOM 7161 C CA . PHE A 1 938 ? -33.148 -12.097 27.423 1.00 97.88 938 PHE A CA 1
ATOM 7162 C C . PHE A 1 938 ? -34.445 -12.848 27.731 1.00 97.88 938 PHE A C 1
ATOM 7164 O O . PHE A 1 938 ? -35.052 -12.668 28.787 1.00 97.88 938 PHE A O 1
ATOM 7171 N N . MET A 1 939 ? -34.892 -13.677 26.783 1.00 97.56 939 MET A N 1
ATOM 7172 C CA . MET A 1 939 ? -36.165 -14.410 26.856 1.00 97.56 939 MET A CA 1
ATOM 7173 C C . MET A 1 939 ? -36.064 -15.789 26.208 1.00 97.56 939 MET A C 1
ATOM 7175 O O . MET A 1 939 ? -35.241 -16.005 25.320 1.00 97.56 939 MET A O 1
ATOM 7179 N N . ASN A 1 940 ? -36.943 -16.708 26.601 1.00 97.62 940 ASN A N 1
ATOM 7180 C CA . ASN A 1 940 ? -37.051 -18.064 26.055 1.00 97.62 940 ASN A CA 1
ATOM 7181 C C . ASN A 1 940 ? -35.783 -18.912 26.194 1.00 97.62 940 ASN A C 1
ATOM 7183 O O . ASN A 1 940 ? -35.643 -19.909 25.495 1.00 97.62 940 ASN A O 1
ATOM 7187 N N . ASN A 1 941 ? -34.838 -18.545 27.056 1.00 98.62 941 ASN A N 1
ATOM 7188 C CA . ASN A 1 941 ? -33.625 -19.333 27.250 1.00 98.62 941 ASN A CA 1
ATOM 7189 C C . ASN A 1 941 ? -33.883 -20.465 28.250 1.00 98.62 941 ASN A C 1
ATOM 7191 O O . ASN A 1 941 ? -34.640 -20.288 29.202 1.00 98.62 941 ASN A O 1
ATOM 7195 N N . ILE A 1 942 ? -33.209 -21.600 28.076 1.00 98.62 942 ILE A N 1
ATOM 7196 C CA . ILE A 1 942 ? -33.118 -22.664 29.079 1.00 98.62 942 ILE A CA 1
ATOM 7197 C C . ILE A 1 942 ? -31.754 -22.553 29.758 1.00 98.62 942 ILE A C 1
ATOM 7199 O O . ILE A 1 942 ? -30.716 -22.726 29.124 1.00 98.62 942 ILE A O 1
ATOM 7203 N N . ILE A 1 943 ? -31.752 -22.267 31.056 1.00 98.62 943 ILE A N 1
ATOM 7204 C CA . ILE A 1 943 ? -30.542 -22.134 31.869 1.00 98.62 943 ILE A CA 1
ATOM 7205 C C . ILE A 1 943 ? -30.600 -23.181 32.971 1.00 98.62 943 ILE A C 1
ATOM 7207 O O . ILE A 1 943 ? -31.483 -23.139 33.834 1.00 98.62 943 ILE A O 1
ATOM 7211 N N . MET A 1 944 ? -29.658 -24.116 32.977 1.00 97.50 944 MET A N 1
ATOM 7212 C CA . MET A 1 944 ? -29.677 -25.199 33.951 1.00 97.50 944 MET A CA 1
ATOM 7213 C C . MET A 1 944 ? -28.309 -25.614 34.466 1.00 97.50 944 MET A C 1
ATOM 7215 O O . MET A 1 944 ? -27.277 -25.423 33.825 1.00 97.50 944 MET A O 1
ATOM 7219 N N . ASN A 1 945 ? -28.321 -26.243 35.639 1.00 96.00 945 ASN A N 1
ATOM 7220 C CA . ASN A 1 945 ? -27.140 -26.800 36.291 1.00 96.00 945 ASN A CA 1
ATOM 7221 C C . ASN A 1 945 ? -26.028 -25.772 36.566 1.00 96.00 945 ASN A C 1
ATOM 7223 O O . ASN A 1 945 ? -24.866 -26.160 36.679 1.00 96.00 945 ASN A O 1
ATOM 7227 N N . THR A 1 946 ? -26.333 -24.472 36.685 1.00 96.75 946 THR A N 1
ATOM 7228 C CA . THR A 1 946 ? -25.279 -23.492 36.979 1.00 96.75 946 THR A CA 1
ATOM 7229 C C . THR A 1 946 ? -24.727 -23.687 38.385 1.00 96.75 946 THR A C 1
ATOM 7231 O O . THR A 1 946 ? -25.514 -23.805 39.332 1.00 96.75 946 THR A O 1
ATOM 7234 N N . THR A 1 947 ? -23.405 -23.634 38.556 1.00 95.62 947 THR A N 1
ATOM 7235 C CA . THR A 1 947 ? -22.780 -23.903 39.862 1.00 95.62 947 THR A CA 1
ATOM 7236 C C . THR A 1 947 ? -22.813 -22.713 40.832 1.00 95.62 947 THR A C 1
ATOM 7238 O O . THR A 1 947 ? -22.579 -22.919 42.022 1.00 95.62 947 THR A O 1
ATOM 7241 N N . ASP A 1 948 ? -23.119 -21.490 40.377 1.00 95.25 948 ASP A N 1
ATOM 7242 C CA . ASP A 1 948 ? -23.202 -20.273 41.209 1.00 95.25 948 ASP A CA 1
ATOM 7243 C C . ASP A 1 948 ? -24.521 -19.504 40.995 1.00 95.25 948 ASP A C 1
ATOM 7245 O O . ASP A 1 948 ? -25.398 -19.532 41.866 1.00 95.25 948 ASP A O 1
ATOM 7249 N N . LYS A 1 949 ? -24.709 -18.851 39.838 1.00 96.00 949 LYS A N 1
ATOM 7250 C CA . LYS A 1 949 ? -25.884 -18.003 39.557 1.00 96.00 949 LYS A CA 1
ATOM 7251 C C . LYS A 1 949 ? -26.487 -18.287 38.185 1.00 96.00 949 LYS A C 1
ATOM 7253 O O . LYS A 1 949 ? -25.807 -18.179 37.173 1.00 96.00 949 LYS A O 1
ATOM 7258 N N . ALA A 1 950 ? -27.799 -18.499 38.117 1.00 96.75 950 ALA A N 1
ATOM 7259 C CA . ALA A 1 950 ? -28.506 -18.535 36.838 1.00 96.75 950 ALA A CA 1
ATOM 7260 C C . ALA A 1 950 ? -28.390 -17.198 36.080 1.00 96.75 950 ALA A C 1
ATOM 7262 O O . ALA A 1 950 ? -28.192 -17.181 34.869 1.00 96.75 950 ALA A O 1
ATOM 7263 N N . VAL A 1 951 ? -28.469 -16.079 36.808 1.00 96.56 951 VAL A N 1
ATOM 7264 C CA . VAL A 1 951 ? -28.254 -14.718 36.300 1.00 96.56 951 VAL A CA 1
ATOM 7265 C C . VAL A 1 951 ? -27.454 -13.941 37.339 1.00 96.56 951 VAL A C 1
ATOM 7267 O O . VAL A 1 951 ? -27.805 -13.951 38.523 1.00 96.56 951 VAL A O 1
ATOM 7270 N N . ILE A 1 952 ? -26.397 -13.255 36.914 1.00 93.69 952 ILE A N 1
ATOM 7271 C CA . ILE A 1 952 ? -25.588 -12.395 37.778 1.00 93.69 952 ILE A CA 1
ATOM 7272 C C . ILE A 1 952 ? -25.407 -11.014 37.147 1.00 93.69 952 ILE A C 1
ATOM 7274 O O . ILE A 1 952 ? -25.070 -10.893 35.973 1.00 93.69 952 ILE A O 1
ATOM 7278 N N . ALA A 1 953 ? -25.602 -9.974 37.958 1.00 90.81 953 ALA A N 1
ATOM 7279 C CA . ALA A 1 953 ? -25.176 -8.615 37.653 1.00 90.81 953 ALA A CA 1
ATOM 7280 C C . ALA A 1 953 ? -23.938 -8.282 38.494 1.00 90.81 953 ALA A C 1
ATOM 7282 O O . ALA A 1 953 ? -23.988 -8.318 39.726 1.00 90.81 953 ALA A O 1
ATOM 7283 N N . ALA A 1 954 ? -22.824 -7.997 37.827 1.00 84.38 954 ALA A N 1
ATOM 7284 C CA . ALA A 1 954 ? -21.520 -7.743 38.423 1.00 84.38 954 ALA A CA 1
ATOM 7285 C C . ALA A 1 954 ? -20.894 -6.449 37.867 1.00 84.38 954 ALA A C 1
ATOM 7287 O O . ALA A 1 954 ? -21.404 -5.832 36.935 1.00 84.38 954 ALA A O 1
ATOM 7288 N N . GLY A 1 955 ? -19.753 -6.047 38.431 1.00 79.00 955 GLY A N 1
ATOM 7289 C CA . GLY A 1 955 ? -19.045 -4.827 38.034 1.00 79.00 955 GLY A CA 1
ATOM 7290 C C . GLY A 1 955 ? -19.472 -3.605 38.840 1.00 79.00 955 GLY A C 1
ATOM 7291 O O . GLY A 1 955 ? -20.011 -3.726 39.942 1.00 79.00 955 GLY A O 1
ATOM 7292 N N . THR A 1 956 ? -19.179 -2.414 38.320 1.00 75.19 956 THR A N 1
ATOM 7293 C CA . THR A 1 956 ? -19.381 -1.150 39.050 1.00 75.19 956 THR A CA 1
ATOM 7294 C C . THR A 1 956 ? -20.775 -0.569 38.945 1.00 75.19 956 THR A C 1
ATOM 7296 O O . THR A 1 956 ? -21.135 0.284 39.760 1.00 75.19 956 THR A O 1
ATOM 7299 N N . LYS A 1 957 ? -21.566 -1.031 37.977 1.00 82.38 957 LYS A N 1
ATOM 7300 C CA . LYS A 1 957 ? -22.889 -0.493 37.677 1.00 82.38 957 LYS A CA 1
ATOM 7301 C C . LYS A 1 957 ? -23.891 -1.603 37.403 1.00 82.38 957 LYS A C 1
ATOM 7303 O O . LYS A 1 957 ? -23.548 -2.650 36.858 1.00 82.38 957 LYS A O 1
ATOM 7308 N N . GLN A 1 958 ? -25.133 -1.348 37.801 1.00 88.38 958 GLN A N 1
ATOM 7309 C CA . GLN A 1 958 ? -26.271 -2.216 37.511 1.00 88.38 958 GLN A CA 1
ATOM 7310 C C . GLN A 1 958 ? -26.779 -1.966 36.083 1.00 88.38 958 GLN A C 1
ATOM 7312 O O . GLN A 1 958 ? -26.679 -0.833 35.608 1.00 88.38 958 GLN A O 1
ATOM 7317 N N . PRO A 1 959 ? -27.339 -2.985 35.409 1.00 91.75 959 PRO A N 1
ATOM 7318 C CA . PRO A 1 959 ? -27.934 -2.811 34.090 1.00 91.75 959 PRO A CA 1
ATOM 7319 C C . PRO A 1 959 ? -29.127 -1.848 34.149 1.00 91.75 959 PRO A C 1
ATOM 7321 O O . PRO A 1 959 ? -29.909 -1.850 35.103 1.00 91.75 959 PRO A O 1
ATOM 7324 N N . VAL A 1 960 ? -29.284 -1.038 33.108 1.00 93.31 960 VAL A N 1
ATOM 7325 C CA . VAL A 1 960 ? -30.354 -0.046 32.972 1.00 93.31 960 VAL A CA 1
ATOM 7326 C C . VAL A 1 960 ? -31.433 -0.606 32.051 1.00 93.31 960 VAL A C 1
ATOM 7328 O O . VAL A 1 960 ? -31.121 -1.091 30.969 1.00 93.31 960 VAL A O 1
ATOM 7331 N N . ASN A 1 961 ? -32.703 -0.529 32.468 1.00 94.69 961 ASN A N 1
ATOM 7332 C CA . ASN A 1 961 ? -33.864 -1.048 31.723 1.00 94.69 961 ASN A CA 1
ATOM 7333 C C . ASN A 1 961 ? -33.729 -2.527 31.308 1.00 94.69 961 ASN A C 1
ATOM 7335 O O . ASN A 1 961 ? -34.132 -2.906 30.211 1.00 94.69 961 ASN A O 1
ATOM 7339 N N . LEU A 1 962 ? -33.148 -3.357 32.178 1.00 94.12 962 LEU A N 1
ATOM 7340 C CA . LEU A 1 962 ? -33.060 -4.798 31.957 1.00 94.12 962 LEU A CA 1
ATOM 7341 C C . LEU A 1 962 ? -34.460 -5.399 31.764 1.00 94.12 962 LEU A C 1
ATOM 7343 O O . LEU A 1 962 ? -35.337 -5.218 32.611 1.00 94.12 962 LEU A O 1
ATOM 7347 N N . VAL A 1 963 ? -34.634 -6.166 30.688 1.00 94.75 963 VAL A N 1
ATOM 7348 C CA . VAL A 1 963 ? -35.843 -6.946 30.433 1.00 94.75 963 VAL A CA 1
ATOM 7349 C C . VAL A 1 963 ? -35.490 -8.425 30.406 1.00 94.75 963 VAL A C 1
ATOM 7351 O O . VAL A 1 963 ? -34.783 -8.900 29.522 1.00 94.75 963 VAL A O 1
ATOM 7354 N N . HIS A 1 964 ? -36.039 -9.172 31.352 1.00 93.69 964 HIS A N 1
ATOM 7355 C CA . HIS A 1 964 ? -35.960 -10.621 31.339 1.00 93.69 964 HIS A CA 1
ATOM 7356 C C . HIS A 1 964 ? -37.285 -11.228 31.780 1.00 93.69 964 HIS A C 1
ATOM 7358 O O . HIS A 1 964 ? -37.885 -10.776 32.756 1.00 93.69 964 HIS A O 1
ATOM 7364 N N . ASP A 1 965 ? -37.780 -12.177 30.993 1.00 94.00 965 ASP A N 1
ATOM 7365 C CA . ASP A 1 965 ? -39.021 -12.908 31.235 1.00 94.00 965 ASP A CA 1
ATOM 7366 C C . ASP A 1 965 ? -39.080 -14.116 30.285 1.00 94.00 965 ASP A C 1
ATOM 7368 O O . ASP A 1 965 ? -38.367 -14.144 29.280 1.00 94.00 965 ASP A O 1
ATOM 7372 N N . TYR A 1 966 ? -39.968 -15.075 30.549 1.00 97.00 966 TYR A N 1
ATOM 7373 C CA . TYR A 1 966 ? -40.135 -16.284 29.730 1.00 97.00 966 TYR A CA 1
ATOM 7374 C C . TYR A 1 966 ? -38.871 -17.153 29.627 1.00 97.00 966 TYR A C 1
ATOM 7376 O O . TYR A 1 966 ? -38.648 -17.773 28.594 1.00 97.00 966 TYR A O 1
ATOM 7384 N N . ASN A 1 967 ? -38.020 -17.217 30.650 1.00 98.25 967 ASN A N 1
ATOM 7385 C CA . ASN A 1 967 ? -36.890 -18.148 30.673 1.00 98.25 967 ASN A CA 1
ATOM 7386 C C . ASN A 1 967 ? -37.203 -19.376 31.544 1.00 98.25 967 ASN A C 1
ATOM 7388 O O . ASN A 1 967 ? -37.976 -19.306 32.504 1.00 98.25 967 ASN A O 1
ATOM 7392 N N . LEU A 1 968 ? -36.567 -20.504 31.229 1.00 98.50 968 LEU A N 1
ATOM 7393 C CA . LEU A 1 968 ? -36.612 -21.719 32.033 1.00 98.50 968 LEU A CA 1
ATOM 7394 C C . LEU A 1 968 ? -35.341 -21.845 32.872 1.00 98.50 968 LEU A C 1
ATOM 7396 O O . LEU A 1 968 ? -34.226 -21.761 32.357 1.00 98.50 968 LEU A O 1
ATOM 7400 N N . TYR A 1 969 ? -35.513 -22.121 34.161 1.00 98.38 969 TYR A N 1
ATOM 7401 C CA . TYR A 1 969 ? -34.433 -22.332 35.113 1.00 98.38 969 TYR A CA 1
ATOM 7402 C C . TYR A 1 969 ? -34.567 -23.680 35.810 1.00 98.38 969 TYR A C 1
ATOM 7404 O O . TYR A 1 969 ? -35.524 -23.901 36.553 1.00 98.38 969 TYR A O 1
ATOM 7412 N N . TYR A 1 970 ? -33.562 -24.543 35.672 1.00 97.81 970 TYR A N 1
ATOM 7413 C CA . TYR A 1 970 ? -33.571 -25.852 36.321 1.00 97.81 970 TYR A CA 1
ATOM 7414 C C . TYR A 1 970 ? -32.264 -26.187 37.035 1.00 97.81 970 TYR A C 1
ATOM 7416 O O . TYR A 1 970 ? -31.179 -26.018 36.493 1.00 97.81 970 TYR A O 1
ATOM 7424 N N . ASN A 1 971 ? -32.365 -26.674 38.274 1.00 95.75 971 ASN A N 1
ATOM 7425 C CA . ASN A 1 971 ? -31.225 -27.157 39.062 1.00 95.75 971 ASN A CA 1
ATOM 7426 C C . ASN A 1 971 ? -30.029 -26.173 39.139 1.00 95.75 971 ASN A C 1
ATOM 7428 O O . ASN A 1 971 ? -28.865 -26.560 39.123 1.00 95.75 971 ASN A O 1
ATOM 7432 N N . ASN A 1 972 ? -30.317 -24.873 39.213 1.00 96.06 972 ASN A N 1
ATOM 7433 C CA . ASN A 1 972 ? -29.308 -23.827 39.371 1.00 96.06 972 ASN A CA 1
ATOM 7434 C C . ASN A 1 972 ? -29.046 -23.558 40.860 1.00 96.06 972 ASN A C 1
ATOM 7436 O O . ASN A 1 972 ? -29.999 -23.450 41.634 1.00 96.06 972 ASN A O 1
ATOM 7440 N N . THR A 1 973 ? -27.783 -23.352 41.259 1.00 94.88 973 THR A N 1
ATOM 7441 C CA . THR A 1 973 ? -27.415 -23.009 42.652 1.00 94.88 973 THR A CA 1
ATOM 7442 C C . THR A 1 973 ? -28.156 -21.775 43.179 1.00 94.88 973 THR A C 1
ATOM 7444 O O . THR A 1 973 ? -28.442 -21.658 44.372 1.00 94.88 973 THR A O 1
ATOM 7447 N N . SER A 1 974 ? -28.471 -20.819 42.308 1.00 94.56 974 SER A N 1
ATOM 7448 C CA . SER A 1 974 ? -29.262 -19.639 42.647 1.00 94.56 974 SER A CA 1
ATOM 7449 C C . SER A 1 974 ? -30.067 -19.173 41.443 1.00 94.56 974 SER A C 1
ATOM 7451 O O . SER A 1 974 ? -29.525 -19.014 40.351 1.00 94.56 974 SER A O 1
ATOM 7453 N N . LEU A 1 975 ? -31.351 -18.913 41.671 1.00 93.00 975 LEU A N 1
ATOM 7454 C CA . LEU A 1 975 ? -32.268 -18.329 40.693 1.00 93.00 975 LEU A CA 1
ATOM 7455 C C . LEU A 1 975 ? -32.043 -16.807 40.549 1.00 93.00 975 LEU A C 1
ATOM 7457 O O . LEU A 1 975 ? -31.441 -16.204 41.446 1.00 93.00 975 LEU A O 1
ATOM 7461 N N . PRO A 1 976 ? -32.512 -16.178 39.452 1.00 89.00 976 PRO A N 1
ATOM 7462 C CA . PRO A 1 976 ? -32.503 -14.720 39.310 1.00 89.00 976 PRO A CA 1
ATOM 7463 C C . PRO A 1 976 ? -33.217 -14.006 40.470 1.00 89.00 976 PRO A C 1
ATOM 7465 O O . PRO A 1 976 ? -34.133 -14.541 41.102 1.00 89.00 976 PRO A O 1
ATOM 7468 N N . ALA A 1 977 ? -32.775 -12.781 40.766 1.00 76.50 977 ALA A N 1
ATOM 7469 C CA . ALA A 1 977 ? -33.365 -11.950 41.809 1.00 76.50 977 ALA A CA 1
ATOM 7470 C C . ALA A 1 977 ? -34.735 -11.417 41.360 1.00 76.50 977 ALA A C 1
ATOM 7472 O O . ALA A 1 977 ? -34.815 -10.643 40.414 1.00 76.50 977 ALA A O 1
ATOM 7473 N N . GLY A 1 978 ? -35.798 -11.808 42.071 1.00 73.31 978 GLY A N 1
ATOM 7474 C CA . GLY A 1 978 ? -37.173 -11.611 41.607 1.00 73.31 978 GLY A CA 1
ATOM 7475 C C . GLY A 1 978 ? -37.529 -12.690 40.587 1.00 73.31 978 GLY A C 1
ATOM 7476 O O . GLY A 1 978 ? -36.888 -12.807 39.548 1.00 73.31 978 GLY A O 1
ATOM 7477 N N . GLN A 1 979 ? -38.513 -13.530 40.912 1.00 76.69 979 GLN A N 1
ATOM 7478 C CA . GLN A 1 979 ? -38.987 -14.525 39.952 1.00 76.69 979 GLN A CA 1
ATOM 7479 C C . GLN A 1 979 ? -39.595 -13.818 38.740 1.00 76.69 979 GLN A C 1
ATOM 7481 O O . GLN A 1 979 ? -40.289 -12.809 38.889 1.00 76.69 979 GLN A O 1
ATOM 7486 N N . GLU A 1 980 ? -39.321 -14.354 37.558 1.00 90.94 980 GLU A N 1
ATOM 7487 C CA . GLU A 1 980 ? -39.931 -13.898 36.317 1.00 90.94 980 GLU A CA 1
ATOM 7488 C C . GLU A 1 980 ? -41.427 -14.200 36.352 1.00 90.94 980 GLU A C 1
ATOM 7490 O O . GLU A 1 980 ? -41.847 -15.245 36.856 1.00 90.94 980 GLU A O 1
ATOM 7495 N N . LEU A 1 981 ? -42.239 -13.287 35.820 1.00 91.94 981 LEU A N 1
ATOM 7496 C CA . LEU A 1 981 ? -43.693 -13.437 35.833 1.00 91.94 981 LEU A CA 1
ATOM 7497 C C . LEU A 1 981 ? -44.136 -14.667 35.033 1.00 91.94 981 LEU A C 1
ATOM 7499 O O . LEU A 1 981 ? -45.053 -15.370 35.453 1.00 91.94 981 LEU A O 1
ATOM 7503 N N . ASN A 1 982 ? -43.481 -14.907 33.898 1.00 95.62 982 ASN A N 1
ATOM 7504 C CA . ASN A 1 982 ? -43.762 -16.006 32.983 1.00 95.62 982 ASN A CA 1
ATOM 7505 C C . ASN A 1 982 ? -42.603 -17.021 32.933 1.00 95.62 982 ASN A C 1
ATOM 7507 O O . ASN A 1 982 ? -42.519 -17.813 31.998 1.00 95.62 982 ASN A O 1
ATOM 7511 N N . GLY A 1 983 ? -41.699 -16.997 33.920 1.00 95.44 983 GLY A N 1
ATOM 7512 C CA . GLY A 1 983 ? -40.584 -17.939 33.997 1.00 95.44 983 GLY A CA 1
ATOM 7513 C C . GLY A 1 983 ? -41.026 -19.350 34.384 1.00 95.44 983 GLY A C 1
ATOM 7514 O O . GLY A 1 983 ? -41.958 -19.540 35.170 1.00 95.44 983 GLY A O 1
ATOM 7515 N N . VAL A 1 984 ? -40.311 -20.351 33.872 1.00 97.62 984 VAL A N 1
ATOM 7516 C CA . VAL A 1 984 ? -40.523 -21.769 34.192 1.00 97.62 984 VAL A CA 1
ATOM 7517 C C . VAL A 1 984 ? -39.406 -22.255 35.117 1.00 97.62 984 VAL A C 1
ATOM 7519 O O . VAL A 1 984 ? -38.229 -22.023 34.869 1.00 97.62 984 VAL A O 1
ATOM 7522 N N . TYR A 1 985 ? -39.762 -22.945 36.202 1.00 96.50 985 TYR A N 1
ATOM 7523 C CA . TYR A 1 985 ? -38.819 -23.413 37.230 1.00 96.50 985 TYR A CA 1
ATOM 7524 C C . TYR A 1 985 ? -38.912 -24.932 37.417 1.00 96.50 985 TYR A C 1
ATOM 7526 O O . TYR A 1 985 ? -39.226 -25.420 38.505 1.00 96.50 985 TYR A O 1
ATOM 7534 N N . ALA A 1 986 ? -38.722 -25.676 36.331 1.00 96.69 986 ALA A N 1
ATOM 7535 C CA . ALA A 1 986 ? -38.895 -27.125 36.261 1.00 96.69 986 ALA A CA 1
ATOM 7536 C C . ALA A 1 986 ? -37.901 -27.739 35.265 1.00 96.69 986 ALA A C 1
ATOM 7538 O O . ALA A 1 986 ? -37.294 -27.002 34.493 1.00 96.69 986 ALA A O 1
ATOM 7539 N N . ASP A 1 987 ? -37.728 -29.062 35.308 1.00 97.06 987 ASP A N 1
ATOM 7540 C CA . ASP A 1 987 ? -36.891 -29.797 34.350 1.00 97.06 987 ASP A CA 1
ATOM 7541 C C . ASP A 1 987 ? -37.376 -29.524 32.916 1.00 97.06 987 ASP A C 1
ATOM 7543 O O . ASP A 1 987 ? -38.585 -29.591 32.688 1.00 97.06 987 ASP A O 1
ATOM 7547 N N . PRO A 1 988 ? -36.499 -29.166 31.958 1.00 96.81 988 PRO A N 1
ATOM 7548 C CA . PRO A 1 988 ? -36.911 -29.030 30.564 1.00 96.81 988 PRO A CA 1
ATOM 7549 C C . PRO A 1 988 ? -37.324 -30.359 29.915 1.00 96.81 988 PRO A C 1
ATOM 7551 O O . PRO A 1 988 ? -37.895 -30.309 28.831 1.00 96.81 988 PRO A O 1
ATOM 7554 N N . ASP A 1 989 ? -37.064 -31.514 30.538 1.00 95.62 989 ASP A N 1
ATOM 7555 C CA . ASP A 1 989 ? -37.373 -32.846 30.003 1.00 95.62 989 ASP A CA 1
ATOM 7556 C C . ASP A 1 989 ? -36.765 -33.051 28.602 1.00 95.62 989 ASP A C 1
ATOM 7558 O O . ASP A 1 989 ? -37.464 -33.305 27.619 1.00 95.62 989 ASP A O 1
ATOM 7562 N N . PHE A 1 990 ? -35.440 -32.890 28.500 1.00 95.50 990 PHE A N 1
ATOM 7563 C CA . PHE A 1 990 ? -34.715 -33.168 27.258 1.00 95.50 990 PHE A CA 1
ATOM 7564 C C . PHE A 1 990 ? -34.713 -34.667 26.923 1.00 95.50 990 PHE A C 1
ATOM 7566 O O . PHE A 1 990 ? -34.522 -35.494 27.815 1.00 95.50 990 PHE A O 1
ATOM 7573 N N . SER A 1 991 ? -34.846 -35.006 25.638 1.00 92.06 991 SER A N 1
ATOM 7574 C CA . SER A 1 991 ? -34.910 -36.387 25.141 1.00 92.06 991 SER A CA 1
ATOM 7575 C C . SER A 1 991 ? -33.698 -37.238 25.508 1.00 92.06 991 SER A C 1
ATOM 7577 O O . SER A 1 991 ? -33.856 -38.352 26.007 1.00 92.06 991 SER A O 1
ATOM 7579 N N . ASP A 1 992 ? -32.485 -36.729 25.278 1.00 89.12 992 ASP A N 1
ATOM 7580 C CA . ASP A 1 992 ? -31.260 -37.402 25.712 1.00 89.12 992 ASP A CA 1
ATOM 7581 C C . ASP A 1 992 ? -30.145 -36.388 25.974 1.00 89.12 992 ASP A C 1
ATOM 7583 O O . ASP A 1 992 ? -29.324 -36.067 25.114 1.00 89.12 992 ASP A O 1
ATOM 7587 N N . LEU A 1 993 ? -30.113 -35.874 27.204 1.00 87.62 993 LEU A N 1
ATOM 7588 C CA . LEU A 1 993 ? -29.106 -34.907 27.631 1.00 87.62 993 LEU A CA 1
ATOM 7589 C C . LEU A 1 993 ? -27.670 -35.461 27.551 1.00 87.62 993 LEU A C 1
ATOM 7591 O O . LEU A 1 993 ? -26.742 -34.684 27.331 1.00 87.62 993 LEU A O 1
ATOM 7595 N N . ALA A 1 994 ? -27.471 -36.769 27.751 1.00 82.62 994 ALA A N 1
ATOM 7596 C CA . ALA A 1 994 ? -26.138 -37.373 27.793 1.00 82.62 994 ALA A CA 1
ATOM 7597 C C . ALA A 1 994 ? -25.506 -37.466 26.398 1.00 82.62 994 ALA A C 1
ATOM 7599 O O . ALA A 1 994 ? -24.299 -37.285 26.263 1.00 82.62 994 ALA A O 1
ATOM 7600 N N . GLU A 1 995 ? -26.331 -37.692 25.377 1.00 85.44 995 GLU A N 1
ATOM 7601 C CA . GLU A 1 995 ? -25.914 -37.743 23.971 1.00 85.44 995 GLU A CA 1
ATOM 7602 C C . GLU A 1 995 ? -26.018 -36.373 23.266 1.00 85.44 995 GLU A C 1
ATOM 7604 O O . GLU A 1 995 ? -25.810 -36.276 22.058 1.00 85.44 995 GLU A O 1
ATOM 7609 N N . GLY A 1 996 ? -26.340 -35.295 23.996 1.00 86.38 996 GLY A N 1
ATOM 7610 C CA . GLY A 1 996 ? -26.474 -33.946 23.430 1.00 86.38 996 GLY A CA 1
ATOM 7611 C C . GLY A 1 996 ? -27.749 -33.732 22.604 1.00 86.38 996 GLY A C 1
ATOM 7612 O O . GLY A 1 996 ? -27.820 -32.800 21.807 1.00 86.38 996 GLY A O 1
ATOM 7613 N N . ASN A 1 997 ? -28.773 -34.569 22.784 1.00 90.25 997 ASN A N 1
ATOM 7614 C CA . ASN A 1 997 ? -30.084 -34.365 22.181 1.00 90.25 997 ASN A CA 1
ATOM 7615 C C . ASN A 1 997 ? -30.967 -33.500 23.095 1.00 90.25 997 ASN A C 1
ATOM 7617 O O . ASN A 1 997 ? -31.629 -33.998 24.010 1.00 90.25 997 ASN A O 1
ATOM 7621 N N . TRP A 1 998 ? -30.991 -32.194 22.822 1.00 94.06 998 TRP A N 1
ATOM 7622 C CA . TRP A 1 998 ? -31.745 -31.210 23.609 1.00 94.06 998 TRP A CA 1
ATOM 7623 C C . TRP A 1 998 ? -33.180 -30.965 23.124 1.00 94.06 998 TRP A C 1
ATOM 7625 O O . TRP A 1 998 ? -33.774 -29.939 23.460 1.00 94.06 998 TRP A O 1
ATOM 7635 N N . HIS A 1 999 ? -33.751 -31.869 22.329 1.00 93.62 999 HIS A N 1
ATOM 7636 C CA . HIS A 1 999 ? -35.172 -31.801 21.999 1.00 93.62 999 HIS A CA 1
ATOM 7637 C C . HIS A 1 999 ? -36.039 -32.018 23.238 1.00 93.62 999 HIS A C 1
ATOM 7639 O O . HIS A 1 999 ? -35.643 -32.715 24.167 1.00 93.62 999 HIS A O 1
ATOM 7645 N N . LEU A 1 1000 ? -37.219 -31.399 23.253 1.00 94.25 1000 LEU A N 1
ATOM 7646 C CA . LEU A 1 1000 ? -38.157 -31.484 24.369 1.00 94.25 1000 LEU A CA 1
ATOM 7647 C C . LEU A 1 1000 ? -39.045 -32.725 24.231 1.00 94.25 1000 LEU A C 1
ATOM 7649 O O . LEU A 1 1000 ? -39.694 -32.916 23.199 1.00 94.25 1000 LEU A O 1
ATOM 7653 N N . GLU A 1 1001 ? -39.133 -33.524 25.291 1.00 93.38 1001 GLU A N 1
ATOM 7654 C CA . GLU A 1 1001 ? -40.053 -34.657 25.369 1.00 93.38 1001 GLU A CA 1
ATOM 7655 C C . GLU A 1 1001 ? -41.516 -34.217 25.487 1.00 93.38 1001 GLU A C 1
ATOM 7657 O O . GLU A 1 1001 ? -41.859 -33.116 25.939 1.00 93.38 1001 GLU A O 1
ATOM 7662 N N . ALA A 1 1002 ? -42.422 -35.123 25.110 1.00 91.75 1002 ALA A N 1
ATOM 7663 C CA . ALA A 1 1002 ? -43.852 -34.889 25.243 1.00 91.75 1002 ALA A CA 1
ATOM 7664 C C . ALA A 1 1002 ? -44.235 -34.639 26.714 1.00 91.75 1002 ALA A C 1
ATOM 7666 O O . ALA A 1 1002 ? -44.094 -35.513 27.567 1.00 91.75 1002 ALA A O 1
ATOM 7667 N N . GLY A 1 1003 ? -44.796 -33.458 26.987 1.00 91.94 1003 GLY A N 1
ATOM 7668 C CA . GLY A 1 1003 ? -45.187 -33.038 28.336 1.00 91.94 1003 GLY A CA 1
ATOM 7669 C C . GLY A 1 1003 ? -44.184 -32.117 29.031 1.00 91.94 1003 GLY A C 1
ATOM 7670 O O . GLY A 1 1003 ? -44.501 -31.648 30.124 1.00 91.94 1003 GLY A O 1
ATOM 7671 N N . SER A 1 1004 ? -43.050 -31.814 28.389 1.00 97.19 1004 SER A N 1
ATOM 7672 C CA . SER A 1 1004 ? -42.087 -30.831 28.882 1.00 97.19 1004 SER A CA 1
ATOM 7673 C C . SER A 1 1004 ? -42.768 -29.499 29.240 1.00 97.19 1004 SER A C 1
ATOM 7675 O O . SER A 1 1004 ? -43.583 -28.987 28.460 1.00 97.19 1004 SER A O 1
ATOM 7677 N N . PRO A 1 1005 ? -42.419 -28.880 30.384 1.00 97.44 1005 PRO A N 1
ATOM 7678 C CA . PRO A 1 1005 ? -42.965 -27.590 30.798 1.00 97.44 1005 PRO A CA 1
ATOM 7679 C C . PRO A 1 1005 ? -42.465 -26.416 29.943 1.00 97.44 1005 PRO A C 1
ATOM 7681 O O . PRO A 1 1005 ? -42.986 -25.310 30.075 1.00 97.44 1005 PRO A O 1
ATOM 7684 N N . ALA A 1 1006 ? -41.471 -26.632 29.076 1.00 96.94 1006 ALA A N 1
ATOM 7685 C CA . ALA A 1 1006 ? -41.000 -25.635 28.118 1.00 96.94 1006 ALA A CA 1
ATOM 7686 C C . ALA A 1 1006 ? -41.922 -25.502 26.890 1.00 96.94 1006 ALA A C 1
ATOM 7688 O O . ALA A 1 1006 ? -41.881 -24.472 26.210 1.00 96.94 1006 ALA A O 1
ATOM 7689 N N . ILE A 1 1007 ? -42.755 -26.514 26.611 1.00 96.88 1007 ILE A N 1
ATOM 7690 C CA . ILE A 1 1007 ? -43.633 -26.552 25.436 1.00 96.88 1007 ILE A CA 1
ATOM 7691 C C . ILE A 1 1007 ? -44.763 -25.525 25.576 1.00 96.88 1007 ILE A C 1
ATOM 7693 O O . ILE A 1 1007 ? -45.543 -25.545 26.527 1.00 96.88 1007 ILE A O 1
ATOM 7697 N N . GLY A 1 1008 ? -44.865 -24.624 24.602 1.00 95.12 1008 GLY A N 1
ATOM 7698 C CA . GLY A 1 1008 ? -45.841 -23.545 24.503 1.00 95.12 1008 GLY A CA 1
ATOM 7699 C C . GLY A 1 1008 ? -45.692 -22.444 25.549 1.00 95.12 1008 GLY A C 1
ATOM 7700 O O . GLY A 1 1008 ? -46.568 -21.584 25.648 1.00 95.12 1008 GLY A O 1
ATOM 7701 N N . ALA A 1 1009 ? -44.617 -22.480 26.338 1.00 96.62 1009 ALA A N 1
ATOM 7702 C CA . ALA A 1 1009 ? -44.374 -21.547 27.429 1.00 96.62 1009 ALA A CA 1
ATOM 7703 C C . ALA A 1 1009 ? -43.538 -20.329 27.006 1.00 96.62 1009 ALA A C 1
ATOM 7705 O O . ALA A 1 1009 ? -43.412 -19.386 27.779 1.00 96.62 1009 ALA A O 1
ATOM 7706 N N . GLY A 1 1010 ? -42.964 -20.332 25.801 1.00 95.56 1010 GLY A N 1
ATOM 7707 C CA . GLY A 1 1010 ? -42.158 -19.239 25.274 1.00 95.56 1010 GLY A CA 1
ATOM 7708 C C . GLY A 1 1010 ? -42.992 -18.087 24.708 1.00 95.56 1010 GLY A C 1
ATOM 7709 O O . GLY A 1 1010 ? -44.140 -18.235 24.282 1.00 95.56 1010 GLY A O 1
ATOM 7710 N N . LYS A 1 1011 ? -42.378 -16.908 24.648 1.00 94.94 1011 LYS A N 1
ATOM 7711 C CA . LYS A 1 1011 ? -42.926 -15.723 23.988 1.00 94.94 1011 LYS A CA 1
ATOM 7712 C C . LYS A 1 1011 ? -42.600 -15.743 22.497 1.00 94.94 1011 LYS A C 1
ATOM 7714 O O . LYS A 1 1011 ? -41.445 -15.918 22.124 1.00 94.94 1011 LYS A O 1
ATOM 7719 N N . ALA A 1 1012 ? -43.590 -15.482 21.648 1.00 93.44 1012 ALA A N 1
ATOM 7720 C CA . ALA A 1 1012 ? -43.353 -15.282 20.221 1.00 93.44 1012 ALA A CA 1
ATOM 7721 C C . ALA A 1 1012 ? -42.604 -13.961 19.973 1.00 93.44 1012 ALA A C 1
ATOM 7723 O O . ALA A 1 1012 ? -43.108 -12.888 20.315 1.00 93.44 1012 ALA A O 1
ATOM 7724 N N . ILE A 1 1013 ? -41.406 -14.044 19.390 1.00 90.88 1013 ILE A N 1
ATOM 7725 C CA . ILE A 1 1013 ? -40.547 -12.894 19.069 1.00 90.88 1013 ILE A CA 1
ATOM 7726 C C . ILE A 1 1013 ? -40.047 -13.093 17.633 1.00 90.88 1013 ILE A C 1
ATOM 7728 O O . ILE A 1 1013 ? -38.945 -13.580 17.453 1.00 90.88 1013 ILE A O 1
ATOM 7732 N N . PRO A 1 1014 ? -40.859 -12.820 16.598 1.00 86.62 1014 PRO A N 1
ATOM 7733 C CA . PRO A 1 1014 ? -40.558 -13.269 15.236 1.00 86.62 1014 PRO A CA 1
ATOM 7734 C C . PRO A 1 1014 ? -39.355 -12.563 14.606 1.00 86.62 1014 PRO A C 1
ATOM 7736 O O . PRO A 1 1014 ? -38.732 -13.123 13.710 1.00 86.62 1014 PRO A O 1
ATOM 7739 N N . GLU A 1 1015 ? -39.026 -11.358 15.071 1.00 91.44 1015 GLU A N 1
ATOM 7740 C CA . GLU A 1 1015 ? -37.966 -10.546 14.490 1.00 91.44 1015 GLU A CA 1
ATOM 7741 C C . GLU A 1 1015 ? -37.156 -9.779 15.539 1.00 91.44 1015 GLU A C 1
ATOM 7743 O O . GLU A 1 1015 ? -37.644 -9.465 16.630 1.00 91.44 1015 GLU A O 1
ATOM 7748 N N . PHE A 1 1016 ? -35.917 -9.455 15.177 1.00 93.88 1016 PHE A N 1
ATOM 7749 C CA . PHE A 1 1016 ? -35.068 -8.487 15.864 1.00 93.88 1016 PHE A CA 1
ATOM 7750 C C . PHE A 1 1016 ? -34.764 -7.327 14.912 1.00 93.88 1016 PHE A C 1
ATOM 7752 O O . PHE A 1 1016 ? -34.457 -7.556 13.747 1.00 93.88 1016 PHE A O 1
ATOM 7759 N N . VAL A 1 1017 ? -34.867 -6.083 15.380 1.00 92.06 1017 VAL A N 1
ATOM 7760 C CA . VAL A 1 1017 ? -34.735 -4.901 14.515 1.00 92.06 1017 VAL A CA 1
ATOM 7761 C C . VAL A 1 1017 ? -33.331 -4.313 14.637 1.00 92.06 1017 VAL A C 1
ATOM 7763 O O . VAL A 1 1017 ? -32.886 -3.960 15.727 1.00 92.06 1017 VAL A O 1
ATOM 7766 N N . LEU A 1 1018 ? -32.641 -4.201 13.505 1.00 87.94 1018 LEU A N 1
ATOM 7767 C CA . LEU A 1 1018 ? -31.332 -3.575 13.370 1.00 87.94 1018 LEU A CA 1
ATOM 7768 C C . LEU A 1 1018 ? -31.401 -2.049 13.534 1.00 87.94 1018 LEU A C 1
ATOM 7770 O O . LEU A 1 1018 ? -32.479 -1.452 13.474 1.00 87.94 1018 LEU A O 1
ATOM 7774 N N . MET A 1 1019 ? -30.255 -1.386 13.725 1.00 85.50 1019 MET A N 1
ATOM 7775 C CA . MET A 1 1019 ? -30.223 0.067 13.950 1.00 85.50 1019 MET A CA 1
ATOM 7776 C C . MET A 1 1019 ? -30.782 0.882 12.779 1.00 85.50 1019 MET A C 1
ATOM 7778 O O . MET A 1 1019 ? -31.282 1.990 12.977 1.00 85.50 1019 MET A O 1
ATOM 7782 N N . ASP A 1 1020 ? -30.692 0.351 11.564 1.00 77.56 1020 ASP A N 1
ATOM 7783 C CA . ASP A 1 1020 ? -31.217 0.956 10.339 1.00 77.56 1020 ASP A CA 1
ATOM 7784 C C . ASP A 1 1020 ? -32.715 0.672 10.107 1.00 77.56 1020 ASP A C 1
ATOM 7786 O O . ASP A 1 1020 ? -33.310 1.194 9.162 1.00 77.56 1020 ASP A O 1
ATOM 7790 N N . GLY A 1 1021 ? -33.340 -0.116 10.987 1.00 85.19 1021 GLY A N 1
ATOM 7791 C CA . GLY A 1 1021 ? -34.734 -0.535 10.902 1.00 85.19 1021 GLY A CA 1
ATOM 7792 C C . GLY A 1 1021 ? -34.963 -1.839 10.134 1.00 85.19 1021 GLY A C 1
ATOM 7793 O O . GLY A 1 1021 ? -36.114 -2.274 10.041 1.00 85.19 1021 GLY A O 1
ATOM 7794 N N . GLN A 1 1022 ? -33.921 -2.483 9.595 1.00 84.44 1022 GLN A N 1
ATOM 7795 C CA . GLN A 1 1022 ? -34.050 -3.801 8.977 1.00 84.44 1022 GLN A CA 1
ATOM 7796 C C . GLN A 1 1022 ? -34.427 -4.850 10.031 1.00 84.44 1022 GLN A C 1
ATOM 7798 O O . GLN A 1 1022 ? -33.923 -4.841 11.146 1.00 84.44 1022 GLN A O 1
ATOM 7803 N N . SER A 1 1023 ? -35.324 -5.772 9.684 1.00 89.50 1023 SER A N 1
ATOM 7804 C CA . SER A 1 1023 ? -35.746 -6.856 10.578 1.00 89.50 1023 SER A CA 1
ATOM 7805 C C . SER A 1 1023 ? -35.013 -8.156 10.242 1.00 89.50 1023 SER A C 1
ATOM 7807 O O . SER A 1 1023 ? -34.993 -8.577 9.084 1.00 89.50 1023 SER A O 1
ATOM 7809 N N . ILE A 1 1024 ? -34.414 -8.777 11.254 1.00 89.75 1024 ILE A N 1
ATOM 7810 C CA . ILE A 1 1024 ? -33.815 -10.114 11.215 1.00 89.75 1024 ILE A CA 1
ATOM 7811 C C . ILE A 1 1024 ? -34.878 -11.118 11.638 1.00 89.75 1024 ILE A C 1
ATOM 7813 O O . ILE A 1 1024 ? -35.438 -10.986 12.725 1.00 89.75 1024 ILE A O 1
ATOM 7817 N N . ASP A 1 1025 ? -35.125 -12.132 10.811 1.00 90.19 1025 ASP A N 1
ATOM 7818 C CA . ASP A 1 1025 ? -36.019 -13.241 11.150 1.00 90.19 1025 ASP A CA 1
ATOM 7819 C C . ASP A 1 1025 ? -35.338 -14.194 12.142 1.00 90.19 1025 ASP A C 1
ATOM 7821 O O . ASP A 1 1025 ? -34.346 -14.844 11.819 1.00 90.19 1025 ASP A O 1
ATOM 7825 N N . ILE A 1 1026 ? -35.903 -14.295 13.344 1.00 91.38 1026 ILE A N 1
ATOM 7826 C CA . ILE A 1 1026 ? -35.440 -15.198 14.410 1.00 91.38 1026 ILE A CA 1
ATOM 7827 C C . ILE A 1 1026 ? -36.497 -16.266 14.743 1.00 91.38 1026 ILE A C 1
ATOM 7829 O O . ILE A 1 1026 ? -36.478 -16.876 15.814 1.00 91.38 1026 ILE A O 1
ATOM 7833 N N . SER A 1 1027 ? -37.457 -16.485 13.838 1.00 91.06 1027 SER A N 1
ATOM 7834 C CA . SER A 1 1027 ? -38.608 -17.372 14.038 1.00 91.06 1027 SER A CA 1
ATOM 7835 C C . SER A 1 1027 ? -38.353 -18.843 13.709 1.00 91.06 1027 SER A C 1
ATOM 7837 O O . SER A 1 1027 ? -39.220 -19.689 13.963 1.00 91.06 1027 SER A O 1
ATOM 7839 N N . SER A 1 1028 ? -37.177 -19.160 13.167 1.00 90.38 1028 SER A N 1
ATOM 7840 C CA . SER A 1 1028 ? -36.741 -20.537 12.936 1.00 90.38 1028 SER A CA 1
ATOM 7841 C C . SER A 1 1028 ? -36.062 -21.107 14.182 1.00 90.38 1028 SER A C 1
ATOM 7843 O O . SER A 1 1028 ? -35.344 -20.412 14.904 1.00 90.38 1028 SER A O 1
ATOM 7845 N N . ASP A 1 1029 ? -36.326 -22.374 14.469 1.00 91.00 1029 ASP A N 1
ATOM 7846 C CA . ASP A 1 1029 ? -35.631 -23.125 15.508 1.00 91.00 1029 ASP A CA 1
ATOM 7847 C C . ASP A 1 1029 ? -34.272 -23.658 15.006 1.00 91.00 1029 ASP A C 1
ATOM 7849 O O . ASP A 1 1029 ? -33.858 -23.383 13.876 1.00 91.00 1029 ASP A O 1
ATOM 7853 N N . TYR A 1 1030 ? -33.557 -24.387 15.860 1.00 89.94 1030 TYR A N 1
ATOM 7854 C CA . TYR A 1 1030 ? -32.221 -24.919 15.578 1.00 89.94 1030 TYR A CA 1
ATOM 7855 C C . TYR A 1 1030 ? -32.190 -25.918 14.405 1.00 89.94 1030 TYR A C 1
ATOM 7857 O O . TYR A 1 1030 ? -31.192 -25.987 13.692 1.00 89.94 1030 TYR A O 1
ATOM 7865 N N . ASP A 1 1031 ? -33.299 -26.619 14.147 1.00 85.50 1031 ASP A N 1
ATOM 7866 C CA . ASP A 1 1031 ? -33.468 -27.552 13.023 1.00 85.50 1031 ASP A CA 1
ATOM 7867 C C . ASP A 1 1031 ? -33.947 -26.864 11.732 1.00 85.50 1031 ASP A C 1
ATOM 7869 O O . ASP A 1 1031 ? -34.113 -27.502 10.688 1.00 85.50 1031 ASP A O 1
ATOM 7873 N N . GLY A 1 1032 ? -34.193 -25.552 11.782 1.00 85.25 1032 GLY A N 1
ATOM 7874 C CA . GLY A 1 1032 ? -34.735 -24.778 10.667 1.00 85.25 1032 GLY A CA 1
ATOM 7875 C C . GLY A 1 1032 ? -36.257 -24.876 10.520 1.00 85.25 1032 GLY A C 1
ATOM 7876 O O . GLY A 1 1032 ? -36.804 -24.469 9.492 1.00 85.25 1032 GLY A O 1
ATOM 7877 N N . ASN A 1 1033 ? -36.972 -25.389 11.523 1.00 88.62 1033 ASN A N 1
ATOM 7878 C CA . ASN A 1 1033 ? -38.430 -25.391 11.546 1.00 88.62 1033 ASN A CA 1
ATOM 7879 C C . ASN A 1 1033 ? -38.969 -24.028 11.992 1.00 88.62 1033 ASN A C 1
ATOM 7881 O O . ASN A 1 1033 ? -38.537 -23.453 12.989 1.00 88.62 1033 ASN A O 1
ATOM 7885 N N . SER A 1 1034 ? -40.014 -23.537 11.320 1.00 89.00 1034 SER A N 1
ATOM 7886 C CA . SER A 1 1034 ? -40.730 -22.346 11.790 1.00 89.00 1034 SER A CA 1
ATOM 7887 C C . SER A 1 1034 ? -41.462 -22.630 13.107 1.00 89.00 1034 SER A C 1
ATOM 7889 O O . SER A 1 1034 ? -42.308 -23.535 13.181 1.00 89.00 1034 SER A O 1
ATOM 7891 N N . ARG A 1 1035 ? -41.201 -21.805 14.129 1.00 89.94 1035 ARG A N 1
ATOM 7892 C CA . ARG A 1 1035 ? -41.837 -21.873 15.459 1.00 89.94 1035 ARG A CA 1
ATOM 7893 C C . ARG A 1 1035 ? -43.334 -21.541 15.429 1.00 89.94 1035 ARG A C 1
ATOM 7895 O O . ARG A 1 1035 ? -44.088 -22.000 16.280 1.00 89.94 1035 ARG A O 1
ATOM 7902 N N . GLY A 1 1036 ? -43.813 -20.822 14.411 1.00 85.69 1036 GLY A N 1
ATOM 7903 C CA . GLY A 1 1036 ? -45.216 -20.409 14.309 1.00 85.69 1036 GLY A CA 1
ATOM 7904 C C . GLY A 1 1036 ? -45.613 -19.387 15.385 1.00 85.69 1036 GLY A C 1
ATOM 7905 O O . GLY A 1 1036 ? -44.806 -18.552 15.783 1.00 85.69 1036 GLY A O 1
ATOM 7906 N N . ASN A 1 1037 ? -46.870 -19.433 15.845 1.00 84.69 1037 ASN A N 1
ATOM 7907 C CA . ASN A 1 1037 ? -47.437 -18.430 16.767 1.00 84.69 1037 ASN A CA 1
ATOM 7908 C C . ASN A 1 1037 ? -47.307 -18.786 18.257 1.00 84.69 1037 ASN A C 1
ATOM 7910 O O . ASN A 1 1037 ? -47.587 -17.945 19.107 1.00 84.69 1037 ASN A O 1
ATOM 7914 N N . VAL A 1 1038 ? -46.948 -20.030 18.575 1.00 87.94 1038 VAL A N 1
ATOM 7915 C CA . VAL A 1 1038 ? -46.795 -20.533 19.946 1.00 87.94 1038 VAL A CA 1
ATOM 7916 C C . VAL A 1 1038 ? -45.386 -21.077 20.048 1.00 87.94 1038 VAL A C 1
ATOM 7918 O O . VAL A 1 1038 ? -45.034 -21.977 19.293 1.00 87.94 1038 VAL A O 1
ATOM 7921 N N . TRP A 1 1039 ? -44.571 -20.468 20.902 1.00 94.00 1039 TRP A N 1
ATOM 7922 C CA . TRP A 1 1039 ? -43.150 -20.774 20.978 1.00 94.00 1039 TRP A CA 1
ATOM 7923 C C . TRP A 1 1039 ? -42.866 -21.653 22.183 1.00 94.00 1039 TRP A C 1
ATOM 7925 O O . TRP A 1 1039 ? -43.436 -21.461 23.256 1.00 94.00 1039 TRP A O 1
ATOM 7935 N N . ASP A 1 1040 ? -41.949 -22.589 21.998 1.00 96.00 1040 ASP A N 1
ATOM 7936 C CA . ASP A 1 1040 ? -41.343 -23.336 23.090 1.00 96.00 1040 ASP A CA 1
ATOM 7937 C C . ASP A 1 1040 ? -40.113 -22.572 23.590 1.00 96.00 1040 ASP A C 1
ATOM 7939 O O . ASP A 1 1040 ? -39.481 -21.831 22.826 1.00 96.00 1040 ASP A O 1
ATOM 7943 N N . MET A 1 1041 ? -39.777 -22.724 24.872 1.00 96.94 1041 MET A N 1
ATOM 7944 C CA . MET A 1 1041 ? -38.504 -22.217 25.394 1.00 96.94 1041 MET A CA 1
ATOM 7945 C C . MET A 1 1041 ? -37.347 -23.102 24.913 1.00 96.94 1041 MET A C 1
ATOM 7947 O O . MET A 1 1041 ? -37.493 -24.313 24.770 1.00 96.94 1041 MET A O 1
ATOM 7951 N N . GLY A 1 1042 ? -36.177 -22.505 24.709 1.00 95.12 1042 GLY A N 1
ATOM 7952 C CA . GLY A 1 1042 ? -34.991 -23.178 24.194 1.00 95.12 1042 GLY A CA 1
ATOM 7953 C C . GLY A 1 1042 ? -34.925 -23.196 22.670 1.00 95.12 1042 GLY A C 1
ATOM 7954 O O . GLY A 1 1042 ? -35.609 -22.442 21.974 1.00 95.12 1042 GLY A O 1
ATOM 7955 N N . ILE A 1 1043 ? -34.049 -24.047 22.144 1.00 94.81 1043 ILE A N 1
ATOM 7956 C CA . ILE A 1 1043 ? -33.571 -23.932 20.762 1.00 94.81 1043 ILE A CA 1
ATOM 7957 C C . ILE A 1 1043 ? -34.464 -24.671 19.750 1.00 94.81 1043 ILE A C 1
ATOM 7959 O O . ILE A 1 1043 ? -34.361 -24.384 18.565 1.00 94.81 1043 ILE A O 1
ATOM 7963 N N . TYR A 1 1044 ? -35.351 -25.569 20.194 1.00 91.19 1044 TYR A N 1
ATOM 7964 C CA . TYR A 1 1044 ? -36.182 -26.418 19.329 1.00 91.19 1044 TYR A CA 1
ATOM 7965 C C . TYR A 1 1044 ? -37.668 -26.093 19.434 1.00 91.19 1044 TYR A C 1
ATOM 7967 O O . TYR A 1 1044 ? -38.154 -25.641 20.472 1.00 91.19 1044 TYR A O 1
ATOM 7975 N N . LYS A 1 1045 ? -38.397 -26.391 18.362 1.00 90.88 1045 LYS A N 1
ATOM 7976 C CA . LYS A 1 1045 ? -39.840 -26.580 18.377 1.00 90.88 1045 LYS A CA 1
ATOM 7977 C C . LYS A 1 1045 ? -40.168 -28.034 18.726 1.00 90.88 1045 LYS A C 1
ATOM 7979 O O . LYS A 1 1045 ? -39.513 -28.972 18.293 1.00 90.88 1045 LYS A O 1
ATOM 7984 N N . SER A 1 1046 ? -41.221 -28.236 19.495 1.00 86.50 1046 SER A N 1
ATOM 7985 C CA . SER A 1 1046 ? -41.738 -29.546 19.864 1.00 86.50 1046 SER A CA 1
ATOM 7986 C C . SER A 1 1046 ? -42.475 -30.220 18.705 1.00 86.50 1046 SER A C 1
ATOM 7988 O O . SER A 1 1046 ? -43.119 -29.581 17.867 1.00 86.50 1046 SER A O 1
ATOM 7990 N N . GLY A 1 1047 ? -42.409 -31.555 18.677 1.00 76.56 1047 GLY A N 1
ATOM 7991 C CA . GLY A 1 1047 ? -43.160 -32.387 17.730 1.00 76.56 1047 GLY A CA 1
ATOM 7992 C C . GLY A 1 1047 ? -42.660 -32.356 16.281 1.00 76.56 1047 GLY A C 1
ATOM 7993 O O . GLY A 1 1047 ? -43.401 -32.772 15.392 1.00 76.56 1047 GLY A O 1
ATOM 7994 N N . THR A 1 1048 ? -41.446 -31.860 16.033 1.00 66.38 1048 THR A N 1
ATOM 7995 C CA . THR A 1 1048 ? -40.800 -31.834 14.706 1.00 66.38 1048 THR A CA 1
ATOM 7996 C C . THR A 1 1048 ? -39.741 -32.918 14.501 1.00 66.38 1048 THR A C 1
ATOM 7998 O O . THR A 1 1048 ? -39.215 -33.024 13.395 1.00 66.38 1048 THR A O 1
ATOM 8001 N N . HIS A 1 1049 ? -39.466 -33.720 15.534 1.00 55.88 1049 HIS A N 1
ATOM 8002 C CA . HIS A 1 1049 ? -38.440 -34.763 15.541 1.00 55.88 1049 HIS A CA 1
ATOM 8003 C C . HIS A 1 1049 ? -38.911 -36.111 14.975 1.00 55.88 1049 HIS A C 1
ATOM 8005 O O . HIS A 1 1049 ? -40.091 -36.481 15.201 1.00 55.88 1049 HIS A O 1
#

Organism: NCBI:txid1172614

Secondary structure (DSSP, 8-state):
-HHHHHHHHHHHHHHHHHHHHHHHHT---------PPPPPEEEE-TT--TTS--BTTB-B--HHHHHHH--TT-EEEEPSEEEEE--EE--S--BTTB-EEEEESSTTTEEEEE-S-TTS-SEE-TT-BSEEEES-EEEESS---STT-EEEE-TT-BS-EEES-EEEEESSEEEEEEEEE--EEES-EEEEEEEEEEEEEEEES-EEES-EEEEEEEEEEE-TTEES-EEES-EEEESSS-EEEEEEEE----GGG-SSTTS-SEES-EEES-EEEESSTTSEEEEEEEESEES-EEES-EEES-SEEEEEE--S-TTSS--PPPBSEEEES-EEE--SSBSEEESS--S-EEE-S-EEES-BTPPP-SS-B-S---EEETTTEEEEBTT-TTTT-S----EE-TTSPEE-TTB-TTS-B--SSPPSSS-SSPBPPEEEEEEEE-STT--TTPEEEETT-EEEESSTTS-EEEE-TT--TT--EEEEEES-TT--SEEEEEEEEEEEESSTT-EEEEEEEEEETTEEEEEEEEGGGTEEEEEEEETTEEEEEEEEE--PPBTSEEEEEEEEETTEEEEEETTEEEEEEE--S----EEEEEEESEEEEEEEEEEEEE---TT-PPP-SS--PPPEEEE-TT--TTS--BTTB-BS-HHHHHHH--TT-EEEEPSEEEEESS-EEE-----SSS-EEEEESSTTTEEEEE-S--S-SEEEESS--EEEES-EEEESS--SSTT--SEEEETT--SEEEES-EEEEESSEEEEEEEEES-EEES-EEEEESSEEEEEEEEEEEEEES-EEEEESSEEEEEESSEEEEEEES-EEEESSS-EEEEEEEEE----GGGSSS-STT--SEES-EEES-EEEE-EETTEESEEEEEEEESEES-EEES-EEES-SEEEEEEE---SSTTSS-S-----BS-EEES-EEE--SSEEEEEEESSPPBS-EEES-EEES-SSPPSS--TT-B-S---EEETTTTEEEEPTT-TTTT-BPP--EEE-TTSPEEE--B-TTS-B-TTSBPSSS--TT--